Protein AF-0000000074541771 (afdb_homodimer)

Radius of gyration: 28.27 Å; Cα contacts (8 Å, |Δi|>4): 1608; chains: 2; bounding box: 54×84×66 Å

pLDDT: mean 96.73, std 6.79, range [44.44, 98.94]

Structure (mmCIF, N/CA/C/O backbone):
data_AF-0000000074541771-model_v1
#
loop_
_entity.id
_entity.type
_entity.pdbx_description
1 polymer 'glutaryl-CoA dehydrogenase (ETF)'
#
loop_
_atom_site.group_PDB
_atom_site.id
_atom_site.type_symbol
_atom_site.label_atom_id
_atom_site.label_alt_id
_atom_site.label_comp_id
_atom_site.label_asym_id
_atom_site.label_entity_id
_atom_site.label_seq_id
_atom_site.pdbx_PDB_ins_code
_atom_site.Cartn_x
_atom_site.Cartn_y
_atom_site.Cartn_z
_atom_site.occupancy
_atom_site.B_iso_or_equiv
_atom_site.auth_seq_id
_atom_site.auth_comp_id
_atom_site.auth_asym_id
_atom_site.auth_atom_id
_atom_site.pdbx_PDB_model_num
ATOM 1 N N . MET A 1 1 ? 16.953 4.746 -9.211 1 45.53 1 MET A N 1
ATOM 2 C CA . MET A 1 1 ? 16.609 4.047 -7.973 1 45.53 1 MET A CA 1
ATOM 3 C C . MET A 1 1 ? 17.859 3.535 -7.27 1 45.53 1 MET A C 1
ATOM 5 O O . MET A 1 1 ? 18.734 2.949 -7.902 1 45.53 1 MET A O 1
ATOM 9 N N . LYS A 1 2 ? 18.172 4.066 -6.184 1 54.22 2 LYS A N 1
ATOM 10 C CA . LYS A 1 2 ? 19.328 3.557 -5.457 1 54.22 2 LYS A CA 1
ATOM 11 C C . LYS A 1 2 ? 19.203 2.057 -5.211 1 54.22 2 LYS A C 1
ATOM 13 O O . LYS A 1 2 ? 18.188 1.589 -4.68 1 54.22 2 LYS A O 1
ATOM 18 N N . THR A 1 3 ? 19.953 1.158 -5.926 1 48.41 3 THR A N 1
ATOM 19 C CA . THR A 1 3 ? 19.859 -0.296 -5.973 1 48.41 3 THR A CA 1
ATOM 20 C C . THR A 1 3 ? 20.609 -0.927 -4.809 1 48.41 3 THR A C 1
ATOM 22 O O . THR A 1 3 ? 21.594 -0.363 -4.316 1 48.41 3 THR A O 1
ATOM 25 N N . SER A 1 4 ? 19.922 -1.883 -4.141 1 49.09 4 SER A N 1
ATOM 26 C CA . SER A 1 4 ? 20.5 -2.645 -3.039 1 49.09 4 SER A CA 1
ATOM 27 C C . SER A 1 4 ? 21.703 -3.463 -3.504 1 49.09 4 SER A C 1
ATOM 29 O O . SER A 1 4 ? 21.672 -4.055 -4.586 1 49.09 4 SER A O 1
ATOM 31 N N . THR A 1 5 ? 22.891 -3.096 -3.129 1 50.59 5 THR A N 1
ATOM 32 C CA . THR A 1 5 ? 23.906 -4.145 -3.213 1 50.59 5 THR A CA 1
ATOM 33 C C . THR A 1 5 ? 23.547 -5.312 -2.293 1 50.59 5 THR A C 1
ATOM 35 O O . THR A 1 5 ? 23.875 -5.289 -1.104 1 50.59 5 THR A O 1
ATOM 38 N N . TYR A 1 6 ? 22.516 -5.945 -2.654 1 53.47 6 TYR A N 1
ATOM 39 C CA . TYR A 1 6 ? 21.969 -6.988 -1.794 1 53.47 6 TYR A CA 1
ATOM 40 C C . TYR A 1 6 ? 23.062 -7.875 -1.236 1 53.47 6 TYR A C 1
ATOM 42 O O . TYR A 1 6 ? 23.75 -8.57 -1.988 1 53.47 6 TYR A O 1
ATOM 50 N N . THR A 1 7 ? 23.719 -7.445 -0.138 1 57.91 7 THR A N 1
ATOM 51 C CA . THR A 1 7 ? 24.484 -8.414 0.644 1 57.91 7 THR A CA 1
ATOM 52 C C . THR A 1 7 ? 23.641 -8.984 1.774 1 57.91 7 THR A C 1
ATOM 54 O O . THR A 1 7 ? 23.484 -8.352 2.82 1 57.91 7 THR A O 1
ATOM 57 N N . GLN A 1 8 ? 22.656 -9.844 1.528 1 60.59 8 GLN A N 1
ATOM 58 C CA . GLN A 1 8 ? 21.734 -10.305 2.57 1 60.59 8 GLN A CA 1
ATOM 59 C C . GLN A 1 8 ? 22.5 -11.031 3.682 1 60.59 8 GLN A C 1
ATOM 61 O O . GLN A 1 8 ? 23.375 -11.852 3.412 1 60.59 8 GLN A O 1
ATOM 66 N N . PRO A 1 9 ? 22.188 -10.602 4.82 1 68.69 9 PRO A N 1
ATOM 67 C CA . PRO A 1 9 ? 22.781 -11.383 5.91 1 68.69 9 PRO A CA 1
ATOM 68 C C . PRO A 1 9 ? 22.344 -12.844 5.898 1 68.69 9 PRO A C 1
ATOM 70 O O . PRO A 1 9 ? 21.141 -13.125 5.766 1 68.69 9 PRO A O 1
ATOM 73 N N . ASP A 1 10 ? 23.156 -13.664 5.703 1 89.62 10 ASP A N 1
ATOM 74 C CA . ASP A 1 10 ? 22.969 -15.109 5.848 1 89.62 10 ASP A CA 1
ATOM 75 C C . ASP A 1 10 ? 23.219 -15.547 7.289 1 89.62 10 ASP A C 1
ATOM 77 O O . ASP A 1 10 ? 24.203 -16.234 7.566 1 89.62 10 ASP A O 1
ATOM 81 N N . TYR A 1 11 ? 22.156 -15.234 8.094 1 91.06 11 TYR A N 1
ATOM 82 C CA . TYR A 1 11 ? 22.328 -15.289 9.539 1 91.06 11 TYR A CA 1
ATOM 83 C C . TYR A 1 11 ? 22.547 -16.719 10.008 1 91.06 11 TYR A C 1
ATOM 85 O O . TYR A 1 11 ? 23.297 -16.953 10.961 1 91.06 11 TYR A O 1
ATOM 93 N N . TYR A 1 12 ? 22.016 -17.656 9.375 1 95.62 12 TYR A N 1
ATOM 94 C CA . TYR A 1 12 ? 22.156 -19.047 9.758 1 95.62 12 TYR A CA 1
ATOM 95 C C . TYR A 1 12 ? 22.953 -19.828 8.719 1 95.62 12 TYR A C 1
ATOM 97 O O . TYR A 1 12 ? 22.734 -21.031 8.516 1 95.62 12 TYR A O 1
ATOM 105 N N . ASN A 1 13 ? 23.781 -19.141 7.941 1 95.19 13 ASN A N 1
ATOM 106 C CA . ASN A 1 13 ? 24.641 -19.75 6.922 1 95.19 13 ASN A CA 1
ATOM 107 C C . ASN A 1 13 ? 23.828 -20.625 5.977 1 95.19 13 ASN A C 1
ATOM 109 O O . ASN A 1 13 ? 24.156 -21.797 5.762 1 95.19 13 ASN A O 1
ATOM 113 N N . MET A 1 14 ? 22.766 -20.125 5.461 1 95.25 14 MET A N 1
ATOM 114 C CA . MET A 1 14 ? 21.875 -20.812 4.531 1 95.25 14 MET A CA 1
ATOM 115 C C . MET A 1 14 ? 22.656 -21.312 3.316 1 95.25 14 MET A C 1
ATOM 117 O O . MET A 1 14 ? 22.328 -22.375 2.76 1 95.25 14 MET A O 1
ATOM 121 N N . ASP A 1 15 ? 23.688 -20.656 2.932 1 95 15 ASP A N 1
ATOM 122 C CA . ASP A 1 15 ? 24.469 -21.031 1.762 1 95 15 ASP A CA 1
ATOM 123 C C . ASP A 1 15 ? 25.078 -22.422 1.933 1 95 15 ASP A C 1
ATOM 125 O O . ASP A 1 15 ? 25.281 -23.141 0.952 1 95 15 ASP A O 1
ATOM 129 N N . ASP A 1 16 ? 25.375 -22.766 3.193 1 96.31 16 ASP A N 1
ATOM 130 C CA . ASP A 1 16 ? 25.953 -24.078 3.469 1 96.31 16 ASP A CA 1
ATOM 131 C C . ASP A 1 16 ? 24.969 -25.203 3.098 1 96.31 16 ASP A C 1
ATOM 133 O O . ASP A 1 16 ? 25.391 -26.344 2.883 1 96.31 16 ASP A O 1
ATOM 137 N N . LEU A 1 17 ? 23.719 -24.875 2.977 1 97.12 17 LEU A N 1
ATOM 138 C CA . LEU A 1 17 ? 22.688 -25.875 2.713 1 97.12 17 LEU A CA 1
ATOM 139 C C . LEU A 1 17 ? 22.453 -26.016 1.215 1 97.12 17 LEU A C 1
ATOM 141 O O . LEU A 1 17 ? 21.75 -26.938 0.782 1 97.12 17 LEU A O 1
ATOM 145 N N . LEU A 1 18 ? 23.062 -25.188 0.366 1 97.5 18 LEU A N 1
ATOM 146 C CA . LEU A 1 18 ? 22.844 -25.172 -1.077 1 97.5 18 LEU A CA 1
ATOM 147 C C . LEU A 1 18 ? 24.016 -25.844 -1.801 1 97.5 18 LEU A C 1
ATOM 149 O O . LEU A 1 18 ? 25.156 -25.75 -1.367 1 97.5 18 LEU A O 1
ATOM 153 N N . THR A 1 19 ? 23.766 -26.516 -2.863 1 98 19 THR A N 1
ATOM 154 C CA . THR A 1 19 ? 24.812 -27.078 -3.715 1 98 19 THR A CA 1
ATOM 155 C C . THR A 1 19 ? 25.5 -25.984 -4.535 1 98 19 THR A C 1
ATOM 157 O O . THR A 1 19 ? 25.016 -24.859 -4.594 1 98 19 THR A O 1
ATOM 160 N N . GLU A 1 20 ? 26.609 -26.328 -5.121 1 97.81 20 GLU A N 1
ATOM 161 C CA . GLU A 1 20 ? 27.297 -25.391 -6 1 97.81 20 GLU A CA 1
ATOM 162 C C . GLU A 1 20 ? 26.406 -25 -7.188 1 97.81 20 GLU A C 1
ATOM 164 O O . GLU A 1 20 ? 26.453 -23.859 -7.637 1 97.81 20 GLU A O 1
ATOM 169 N N . GLU A 1 21 ? 25.672 -25.906 -7.648 1 97.62 21 GLU A N 1
ATOM 170 C CA . GLU A 1 21 ? 24.75 -25.625 -8.742 1 97.62 21 GLU A CA 1
ATOM 171 C C . GLU A 1 21 ? 23.688 -24.609 -8.312 1 97.62 21 GLU A C 1
ATOM 173 O O . GLU A 1 21 ? 23.375 -23.688 -9.062 1 97.62 21 GLU A O 1
ATOM 178 N N . HIS A 1 22 ? 23.109 -24.828 -7.113 1 98 22 HIS A N 1
ATOM 179 C CA . HIS A 1 22 ? 22.141 -23.875 -6.57 1 98 22 HIS A CA 1
ATOM 180 C C . HIS A 1 22 ? 22.719 -22.469 -6.539 1 98 22 HIS A C 1
ATOM 182 O O . HIS A 1 22 ? 22.062 -21.5 -6.953 1 98 22 HIS A O 1
ATOM 188 N N . LYS A 1 23 ? 23.906 -22.344 -6.078 1 97.38 23 LYS A N 1
ATOM 189 C CA . LYS A 1 23 ? 24.562 -21.047 -5.926 1 97.38 23 LYS A CA 1
ATOM 190 C C . LYS A 1 23 ? 24.828 -20.391 -7.285 1 97.38 23 LYS A C 1
ATOM 192 O O . LYS A 1 23 ? 24.672 -19.188 -7.438 1 97.38 23 LYS A O 1
ATOM 197 N N . LEU A 1 24 ? 25.25 -21.188 -8.234 1 97.56 24 LEU A N 1
ATOM 198 C CA . LEU A 1 24 ? 25.5 -20.672 -9.578 1 97.56 24 LEU A CA 1
ATOM 199 C C . LEU A 1 24 ? 24.203 -20.156 -10.211 1 97.56 24 LEU A C 1
ATOM 201 O O . LEU A 1 24 ? 24.203 -19.125 -10.875 1 97.56 24 LEU A O 1
ATOM 205 N N . ILE A 1 25 ? 23.156 -20.891 -10.008 1 97.88 25 ILE A N 1
ATOM 206 C CA . ILE A 1 25 ? 21.844 -20.5 -10.523 1 97.88 25 ILE A CA 1
ATOM 207 C C . ILE A 1 25 ? 21.438 -19.172 -9.891 1 97.88 25 ILE A C 1
ATOM 209 O O . ILE A 1 25 ? 21 -18.25 -10.594 1 97.88 25 ILE A O 1
ATOM 213 N N . ARG A 1 26 ? 21.516 -19.047 -8.602 1 97.75 26 ARG A N 1
ATOM 214 C CA . ARG A 1 26 ? 21.188 -17.812 -7.898 1 97.75 26 ARG A CA 1
ATOM 215 C C . ARG A 1 26 ? 21.953 -16.625 -8.477 1 97.75 26 ARG A C 1
ATOM 217 O O . ARG A 1 26 ? 21.375 -15.586 -8.766 1 97.75 26 ARG A O 1
ATOM 224 N N . GLN A 1 2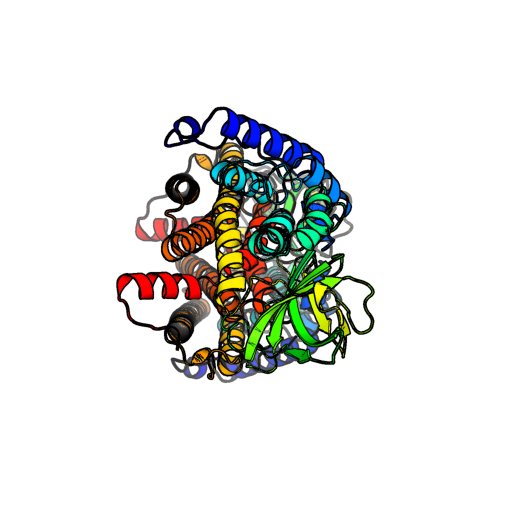7 ? 23.25 -16.812 -8.695 1 97.25 27 GLN A N 1
ATOM 225 C CA . GLN A 1 27 ? 24.109 -15.742 -9.203 1 97.25 27 GLN A CA 1
ATOM 226 C C . GLN A 1 27 ? 23.703 -15.328 -10.617 1 97.25 27 GLN A C 1
ATOM 228 O O . GLN A 1 27 ? 23.672 -14.141 -10.938 1 97.25 27 GLN A O 1
ATOM 233 N N . SER A 1 28 ? 23.422 -16.281 -11.398 1 97.75 28 SER A N 1
ATOM 234 C CA . SER A 1 28 ? 23.047 -16.031 -12.781 1 97.75 28 SER A CA 1
ATOM 235 C C . SER A 1 28 ? 21.734 -15.258 -12.875 1 97.75 28 SER A C 1
ATOM 237 O O . SER A 1 28 ? 21.641 -14.281 -13.617 1 97.75 28 SER A O 1
ATOM 239 N N . VAL A 1 29 ? 20.75 -15.719 -12.141 1 98.5 29 VAL A N 1
ATOM 240 C CA . VAL A 1 29 ? 19.438 -15.062 -12.172 1 98.5 29 VAL A CA 1
ATOM 241 C C . VAL A 1 29 ? 19.547 -13.664 -11.57 1 98.5 29 VAL A C 1
ATOM 243 O O . VAL A 1 29 ? 18.984 -12.711 -12.102 1 98.5 29 VAL A O 1
ATOM 246 N N . GLN A 1 30 ? 20.266 -13.586 -10.523 1 97.38 30 GLN A N 1
ATOM 247 C CA . GLN A 1 30 ? 20.469 -12.289 -9.875 1 97.38 30 GLN A CA 1
ATOM 248 C C . GLN A 1 30 ? 21.109 -11.297 -10.836 1 97.38 30 GLN A C 1
ATOM 250 O O . GLN A 1 30 ? 20.688 -10.141 -10.922 1 97.38 30 GLN A O 1
ATOM 255 N N . ALA A 1 31 ? 22.125 -11.734 -11.5 1 97.88 31 ALA A N 1
ATOM 256 C CA . ALA A 1 31 ? 22.844 -10.875 -12.438 1 97.88 31 ALA A CA 1
ATOM 257 C C . ALA A 1 31 ? 21.922 -10.398 -13.555 1 97.88 31 ALA A C 1
ATOM 259 O O . ALA A 1 31 ? 21.938 -9.227 -13.93 1 97.88 31 ALA A O 1
ATOM 260 N N . PHE A 1 32 ? 21.188 -11.273 -14.102 1 98.5 32 PHE A N 1
ATOM 261 C CA . PHE A 1 32 ? 20.25 -10.945 -15.172 1 98.5 32 PHE A CA 1
ATOM 262 C C . PHE A 1 32 ? 19.203 -9.953 -14.688 1 98.5 32 PHE A C 1
ATOM 264 O O . PHE A 1 32 ? 18.922 -8.953 -15.359 1 98.5 32 PHE A O 1
ATOM 271 N N . MET A 1 33 ? 18.594 -10.188 -13.508 1 98.56 33 MET A N 1
ATOM 272 C CA . MET A 1 33 ? 17.547 -9.328 -12.969 1 98.56 33 MET A CA 1
ATOM 273 C C . MET A 1 33 ? 18.078 -7.93 -12.688 1 98.56 33 MET A C 1
ATOM 275 O O . MET A 1 33 ? 17.406 -6.938 -12.945 1 98.56 33 MET A O 1
ATOM 279 N N . ASN A 1 34 ? 19.281 -7.84 -12.125 1 97.5 34 ASN A N 1
ATOM 280 C CA . ASN A 1 34 ? 19.891 -6.555 -11.797 1 97.5 34 ASN A CA 1
ATOM 281 C C . ASN A 1 34 ? 20.188 -5.738 -13.047 1 97.5 34 ASN A C 1
ATOM 283 O O . ASN A 1 34 ? 20.094 -4.508 -13.031 1 97.5 34 ASN A O 1
ATOM 287 N N . LYS A 1 35 ? 20.516 -6.426 -14.086 1 97.81 35 LYS A N 1
ATOM 288 C CA . LYS A 1 35 ? 20.953 -5.746 -15.305 1 97.81 35 LYS A CA 1
ATOM 289 C C . LYS A 1 35 ? 19.75 -5.383 -16.188 1 97.81 35 LYS A C 1
ATOM 291 O O . LYS A 1 35 ? 19.656 -4.258 -16.688 1 97.81 35 LYS A O 1
ATOM 296 N N . GLU A 1 36 ? 18.812 -6.316 -16.312 1 98.19 36 GLU A N 1
ATOM 297 C CA . GLU A 1 36 ? 17.812 -6.184 -17.375 1 98.19 36 GLU A CA 1
ATOM 298 C C . GLU A 1 36 ? 16.469 -5.711 -16.812 1 98.19 36 GLU A C 1
ATOM 300 O O . GLU A 1 36 ? 15.672 -5.098 -17.516 1 98.19 36 GLU A O 1
ATOM 305 N N . VAL A 1 37 ? 16.219 -5.957 -15.555 1 98.69 37 VAL A N 1
ATOM 306 C CA . VAL A 1 37 ? 14.867 -5.742 -15.047 1 98.69 37 VAL A CA 1
ATOM 307 C C . VAL A 1 37 ? 14.875 -4.594 -14.039 1 98.69 37 VAL A C 1
ATOM 309 O O . VAL A 1 37 ? 14.086 -3.652 -14.156 1 98.69 37 VAL A O 1
ATOM 312 N N . LYS A 1 38 ? 15.75 -4.594 -13.086 1 97.88 38 LYS A N 1
ATOM 313 C CA . LYS A 1 38 ? 15.781 -3.67 -11.961 1 97.88 38 LYS A CA 1
ATOM 314 C C . LYS A 1 38 ? 15.805 -2.219 -12.438 1 97.88 38 LYS A C 1
ATOM 316 O O . LYS A 1 38 ? 15.086 -1.374 -11.898 1 97.88 38 LYS A O 1
ATOM 321 N N . PRO A 1 39 ? 16.547 -1.836 -13.508 1 97.88 39 PRO A N 1
ATOM 322 C CA . PRO A 1 39 ? 16.641 -0.429 -13.898 1 97.88 39 PRO A CA 1
ATOM 323 C C . PRO A 1 39 ? 15.336 0.102 -14.492 1 97.88 39 PRO A C 1
ATOM 325 O O . PRO A 1 39 ? 15.133 1.317 -14.555 1 97.88 39 PRO A O 1
ATOM 328 N N . ILE A 1 40 ? 14.422 -0.767 -14.898 1 98.25 40 ILE A N 1
ATOM 329 C CA . ILE A 1 40 ? 13.297 -0.262 -15.672 1 98.25 40 ILE A CA 1
ATOM 330 C C . ILE A 1 40 ? 11.992 -0.534 -14.93 1 98.25 40 ILE A C 1
ATOM 332 O O . ILE A 1 40 ? 10.953 0.07 -15.234 1 98.25 40 ILE A O 1
ATOM 336 N N . ILE A 1 41 ? 11.938 -1.412 -13.977 1 98.62 41 ILE A N 1
ATOM 337 C CA . ILE A 1 41 ? 10.703 -2.018 -13.484 1 98.62 41 ILE A CA 1
ATOM 338 C C . ILE A 1 41 ? 9.883 -0.974 -12.734 1 98.62 41 ILE A C 1
ATOM 340 O O . ILE A 1 41 ? 8.648 -1.006 -12.766 1 98.62 41 ILE A O 1
ATOM 344 N N . GLU A 1 42 ? 10.484 -0.029 -12.023 1 98.38 42 GLU A N 1
ATOM 345 C CA . GLU A 1 42 ? 9.758 1.019 -11.312 1 98.38 42 GLU A CA 1
ATOM 346 C C . GLU A 1 42 ? 8.938 1.876 -12.273 1 98.38 42 GLU A C 1
ATOM 348 O O . GLU A 1 42 ? 7.773 2.176 -12.016 1 98.38 42 GLU A O 1
ATOM 353 N N . ASN A 1 43 ? 9.594 2.279 -13.359 1 97.94 43 ASN A N 1
ATOM 354 C CA . ASN A 1 43 ? 8.898 3.078 -14.367 1 97.94 43 ASN A CA 1
ATOM 355 C C . ASN A 1 43 ? 7.723 2.318 -14.969 1 97.94 43 ASN A C 1
ATOM 357 O O . ASN A 1 43 ? 6.645 2.885 -15.156 1 97.94 43 ASN A O 1
ATOM 361 N N . TYR A 1 44 ? 7.918 1.014 -15.273 1 98.56 44 TYR A N 1
ATOM 362 C CA . TYR A 1 44 ? 6.844 0.185 -15.812 1 98.56 44 TYR A CA 1
ATOM 363 C C . TYR A 1 44 ? 5.691 0.074 -14.82 1 98.56 44 TYR A C 1
ATOM 365 O O . TYR A 1 44 ? 4.523 0.132 -15.203 1 98.56 44 TYR A O 1
ATOM 373 N N . ALA A 1 45 ? 6.023 -0.081 -13.57 1 98.25 45 ALA A N 1
ATOM 374 C CA . ALA A 1 45 ? 4.996 -0.168 -12.531 1 98.25 45 ALA A CA 1
ATOM 375 C C . ALA A 1 45 ? 4.23 1.146 -12.414 1 98.25 45 ALA A C 1
ATOM 377 O O . ALA A 1 45 ? 3 1.148 -12.328 1 98.25 45 ALA A O 1
ATOM 378 N N . GLN A 1 46 ? 4.941 2.287 -12.398 1 97.56 46 GLN A N 1
ATOM 379 C CA . GLN A 1 46 ? 4.305 3.596 -12.289 1 97.56 46 GLN A CA 1
ATOM 380 C C . GLN A 1 46 ? 3.324 3.83 -13.438 1 97.56 46 GLN A C 1
ATOM 382 O O . GLN A 1 46 ? 2.279 4.453 -13.242 1 97.56 46 GLN A O 1
ATOM 387 N N . ARG A 1 47 ? 3.613 3.227 -14.609 1 96.5 47 ARG A N 1
ATOM 388 C CA . ARG A 1 47 ? 2.814 3.461 -15.812 1 96.5 47 ARG A CA 1
ATOM 389 C C . ARG A 1 47 ? 1.822 2.326 -16.047 1 96.5 47 ARG A C 1
ATOM 391 O O . ARG A 1 47 ? 1.028 2.369 -16.984 1 96.5 47 ARG A O 1
ATOM 398 N N . SER A 1 48 ? 1.854 1.278 -15.273 1 97.06 48 SER A N 1
ATOM 399 C CA . SER A 1 48 ? 0.987 0.112 -15.398 1 97.06 48 SER A CA 1
ATOM 400 C C . SER A 1 48 ? 1.126 -0.532 -16.781 1 97.06 48 SER A C 1
ATOM 402 O O . SER A 1 48 ? 0.129 -0.75 -17.469 1 97.06 48 SER A O 1
ATOM 404 N N . ILE A 1 49 ? 2.404 -0.805 -17.094 1 97.62 49 ILE A N 1
ATOM 405 C CA . ILE A 1 49 ? 2.707 -1.396 -18.391 1 97.62 49 ILE A CA 1
ATOM 406 C C . ILE A 1 49 ? 3.48 -2.699 -18.203 1 97.62 49 ILE A C 1
ATOM 408 O O . ILE A 1 49 ? 4.375 -2.775 -17.359 1 97.62 49 ILE A O 1
ATOM 412 N N . PHE A 1 50 ? 3.145 -3.717 -18.984 1 98.44 50 PHE A N 1
ATOM 413 C CA . PHE A 1 50 ? 3.844 -4.996 -18.984 1 98.44 50 PHE A CA 1
ATOM 414 C C . PHE A 1 50 ? 5.051 -4.949 -19.906 1 98.44 50 PHE A C 1
ATOM 416 O O . PHE A 1 50 ? 4.926 -4.613 -21.094 1 98.44 50 PHE A O 1
ATOM 423 N N . PRO A 1 51 ? 6.207 -5.223 -19.359 1 98.38 51 PRO A N 1
ATOM 424 C CA . PRO A 1 51 ? 7.387 -5.246 -20.219 1 98.38 51 PRO A CA 1
ATOM 425 C C . PRO A 1 51 ? 7.492 -6.531 -21.047 1 98.38 51 PRO A C 1
ATOM 427 O O . PRO A 1 51 ? 8.375 -7.355 -20.797 1 98.38 51 PRO A O 1
ATOM 430 N N . ASP A 1 52 ? 6.777 -6.652 -22.062 1 97.12 52 ASP A N 1
ATOM 431 C CA . ASP A 1 52 ? 6.605 -7.871 -22.844 1 97.12 52 ASP A CA 1
ATOM 432 C C . ASP A 1 52 ? 7.918 -8.297 -23.5 1 97.12 52 ASP A C 1
ATOM 434 O O . ASP A 1 52 ? 8.109 -9.477 -23.812 1 97.12 52 ASP A O 1
ATOM 438 N N . HIS A 1 53 ? 8.828 -7.324 -23.688 1 98.25 53 HIS A N 1
ATOM 439 C CA . HIS A 1 53 ? 10.109 -7.637 -24.312 1 98.25 53 HIS A CA 1
ATOM 440 C C . HIS A 1 53 ? 10.945 -8.555 -23.422 1 98.25 53 HIS A C 1
ATOM 442 O O . HIS A 1 53 ? 11.93 -9.141 -23.875 1 98.25 53 HIS A O 1
ATOM 448 N N . LEU A 1 54 ? 10.594 -8.742 -22.156 1 98.62 54 LEU A N 1
ATOM 449 C CA . LEU A 1 54 ? 11.359 -9.555 -21.219 1 98.62 54 LEU A CA 1
ATOM 450 C C . LEU A 1 54 ? 10.938 -11.023 -21.297 1 98.62 54 LEU A C 1
ATOM 452 O O . LEU A 1 54 ? 11.625 -11.898 -20.781 1 98.62 54 LEU A O 1
ATOM 456 N N . VAL A 1 55 ? 9.891 -11.398 -22 1 98.75 55 VAL A N 1
ATOM 457 C CA . VAL A 1 55 ? 9.344 -12.75 -22.016 1 98.75 55 VAL A CA 1
ATOM 458 C C . VAL A 1 55 ? 10.367 -13.711 -22.625 1 98.75 55 VAL A C 1
ATOM 460 O O . VAL A 1 55 ? 10.727 -14.711 -22 1 98.75 55 VAL A O 1
ATOM 463 N N . LYS A 1 56 ? 10.906 -13.406 -23.719 1 98.56 56 LYS A N 1
ATOM 464 C CA . LYS A 1 56 ? 11.836 -14.312 -24.406 1 98.56 56 LYS A CA 1
ATOM 465 C C . LYS A 1 56 ? 13.156 -14.406 -23.656 1 98.56 56 LYS A C 1
ATOM 467 O O . LYS A 1 56 ? 13.695 -15.5 -23.469 1 98.56 56 LYS A O 1
ATOM 472 N N . PRO A 1 57 ? 13.703 -13.227 -23.172 1 98.69 57 PRO A N 1
ATOM 473 C CA . PRO A 1 57 ? 14.93 -13.32 -22.375 1 98.69 57 PRO A CA 1
ATOM 474 C C . PRO A 1 57 ? 14.758 -14.18 -21.125 1 98.69 57 PRO A C 1
ATOM 476 O O . PRO A 1 57 ? 15.688 -14.891 -20.734 1 98.69 57 PRO A O 1
ATOM 479 N N . PHE A 1 58 ? 13.617 -14.156 -20.438 1 98.81 58 PHE A N 1
ATOM 480 C CA . PHE A 1 58 ? 13.352 -15.031 -19.312 1 98.81 58 PHE A CA 1
ATOM 481 C C . PHE A 1 58 ? 13.445 -16.5 -19.734 1 98.81 58 PHE A C 1
ATOM 483 O O . PHE A 1 58 ? 14.031 -17.312 -19.016 1 98.81 58 PHE A O 1
ATOM 490 N N . GLY A 1 59 ? 12.859 -16.797 -20.891 1 98.56 59 GLY A N 1
ATOM 491 C CA . GLY A 1 59 ? 12.93 -18.141 -21.422 1 98.56 59 GLY A CA 1
ATOM 492 C C . GLY A 1 59 ? 14.344 -18.578 -21.766 1 98.56 59 GLY A C 1
ATOM 493 O O . GLY A 1 59 ? 14.734 -19.719 -21.484 1 98.56 59 GLY A O 1
ATOM 494 N N . ALA A 1 60 ? 15.109 -17.641 -22.344 1 97.81 60 ALA A N 1
ATOM 495 C CA . ALA A 1 60 ? 16.484 -17.938 -22.734 1 97.81 60 ALA A CA 1
ATOM 496 C C . ALA A 1 60 ? 17.344 -18.281 -21.531 1 97.81 60 ALA A C 1
ATOM 498 O O . ALA A 1 60 ? 18.25 -19.109 -21.609 1 97.81 60 ALA A O 1
ATOM 499 N N . LEU A 1 61 ? 16.953 -17.734 -20.406 1 97.94 61 LEU A N 1
ATOM 500 C CA . LEU A 1 61 ? 17.703 -17.984 -19.188 1 97.94 61 LEU A CA 1
ATOM 501 C C . LEU A 1 61 ? 17.188 -19.234 -18.469 1 97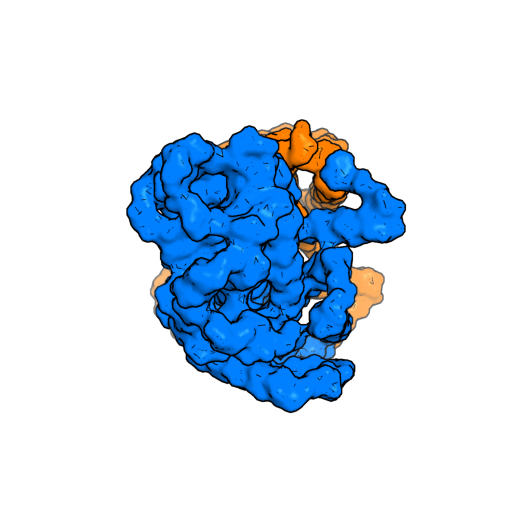.94 61 LEU A C 1
ATOM 503 O O . LEU A 1 61 ? 17.75 -19.656 -17.453 1 97.94 61 LEU A O 1
ATOM 507 N N . GLY A 1 62 ? 16.078 -19.812 -18.938 1 97.94 62 GLY A N 1
ATOM 508 C CA . GLY A 1 62 ? 15.539 -21.031 -18.359 1 97.94 62 GLY A CA 1
ATOM 509 C C . GLY A 1 62 ? 14.664 -20.797 -17.141 1 97.94 62 GLY A C 1
ATOM 510 O O . GLY A 1 62 ? 14.586 -21.641 -16.25 1 97.94 62 GLY A O 1
ATOM 511 N N . LEU A 1 63 ? 13.953 -19.672 -17.109 1 98.56 63 LEU A N 1
ATOM 512 C CA . LEU A 1 63 ? 13.234 -19.281 -15.906 1 98.56 63 LEU A CA 1
ATOM 513 C C . LEU A 1 63 ? 11.805 -19.812 -15.93 1 98.56 63 LEU A C 1
ATOM 515 O O . LEU A 1 63 ? 11.078 -19.703 -14.938 1 98.56 63 LEU A O 1
ATOM 519 N N . TYR A 1 64 ? 11.43 -20.391 -17.078 1 98.19 64 TYR A N 1
ATOM 520 C CA . TYR A 1 64 ? 10.094 -20.969 -17.172 1 98.19 64 TYR A CA 1
ATOM 521 C C . TYR A 1 64 ? 10.133 -22.469 -16.906 1 98.19 64 TYR A C 1
ATOM 523 O O . TYR A 1 64 ? 10.773 -23.219 -17.656 1 98.19 64 TYR A O 1
ATOM 531 N N . GLY A 1 65 ? 9.523 -22.969 -15.906 1 95.19 65 GLY A N 1
ATOM 532 C CA . GLY A 1 65 ? 9.43 -24.391 -15.641 1 95.19 65 GLY A CA 1
ATOM 533 C C . GLY A 1 65 ? 10.781 -25.078 -15.562 1 95.19 65 GLY A C 1
ATOM 534 O O . GLY A 1 65 ? 11.031 -26.047 -16.281 1 95.19 65 GLY A O 1
ATOM 535 N N . PRO A 1 66 ? 11.578 -24.625 -14.695 1 96.69 66 PRO A N 1
ATOM 536 C CA . PRO A 1 66 ? 12.953 -25.141 -14.664 1 96.69 66 PRO A CA 1
ATOM 537 C C . PRO A 1 66 ? 13.008 -26.625 -14.312 1 96.69 66 PRO A C 1
ATOM 539 O O . PRO A 1 66 ? 14 -27.297 -14.594 1 96.69 66 PRO A O 1
ATOM 542 N N . THR A 1 67 ? 11.992 -27.203 -13.766 1 96.75 67 THR A N 1
ATOM 543 C CA . THR A 1 67 ? 11.977 -28.609 -13.383 1 96.75 67 THR A CA 1
ATOM 544 C C . THR A 1 67 ? 11.492 -29.484 -14.539 1 96.75 67 THR A C 1
ATOM 546 O O . THR A 1 67 ? 11.586 -30.719 -14.484 1 96.75 67 THR A O 1
ATOM 549 N N . THR A 1 68 ? 10.93 -28.906 -15.594 1 97.62 68 THR A N 1
ATOM 550 C CA . THR A 1 68 ? 10.508 -29.641 -16.781 1 97.62 68 THR A CA 1
ATOM 551 C C . THR A 1 68 ? 11.688 -30.359 -17.422 1 97.62 68 THR A C 1
ATOM 553 O O . THR A 1 68 ? 12.781 -29.797 -17.531 1 97.62 68 THR A O 1
ATOM 556 N N . PRO A 1 69 ? 11.531 -31.609 -17.891 1 97.69 69 PRO A N 1
ATOM 557 C CA . PRO A 1 69 ? 12.625 -32.375 -18.5 1 97.69 69 PRO A CA 1
ATOM 558 C C . PRO A 1 69 ? 13.234 -31.688 -19.703 1 97.69 69 PRO A C 1
ATOM 560 O O . PRO A 1 69 ? 12.523 -31.016 -20.469 1 97.69 69 PRO A O 1
ATOM 563 N N . VAL A 1 70 ? 14.422 -31.984 -19.922 1 97.56 70 VAL A N 1
ATOM 564 C CA . VAL A 1 70 ? 15.195 -31.391 -21 1 97.56 70 VAL A CA 1
ATOM 565 C C . VAL A 1 70 ? 14.586 -31.766 -22.344 1 97.56 70 VAL A C 1
ATOM 567 O O . VAL A 1 70 ? 14.586 -30.969 -23.281 1 97.56 70 VAL A O 1
ATOM 570 N N . GLU A 1 71 ? 14.086 -32.938 -22.453 1 97.25 71 GLU A N 1
ATOM 571 C CA . GLU A 1 71 ? 13.508 -33.438 -23.703 1 97.25 71 GLU A CA 1
ATOM 572 C C . GLU A 1 71 ? 12.312 -32.594 -24.141 1 97.25 71 GLU A C 1
ATOM 574 O O . GLU A 1 71 ? 11.945 -32.562 -25.312 1 97.25 71 GLU A O 1
ATOM 579 N N . TYR A 1 72 ? 11.781 -31.828 -23.219 1 97.62 72 TYR A N 1
ATOM 580 C CA . TYR A 1 72 ? 10.625 -30.984 -23.516 1 97.62 72 TYR A CA 1
ATOM 581 C C . TYR A 1 72 ? 10.992 -29.516 -23.406 1 97.62 72 TYR A C 1
ATOM 583 O O . TYR A 1 72 ? 10.109 -28.656 -23.281 1 97.62 72 TYR A O 1
ATOM 591 N N . GLY A 1 73 ? 12.32 -29.25 -23.375 1 95.44 73 GLY A N 1
ATOM 592 C CA . GLY A 1 73 ? 12.781 -27.875 -23.438 1 95.44 73 GLY A CA 1
ATOM 593 C C . GLY A 1 73 ? 13.047 -27.266 -22.062 1 95.44 73 GLY A C 1
ATOM 594 O O . GLY A 1 73 ? 13.43 -26.094 -21.953 1 95.44 73 GLY A O 1
ATOM 595 N N . GLY A 1 74 ? 12.836 -28.047 -21 1 95.69 74 GLY A N 1
ATOM 596 C CA . GLY A 1 74 ? 13.102 -27.547 -19.656 1 95.69 74 GLY A CA 1
ATOM 597 C C . GLY A 1 74 ? 14.547 -27.734 -19.219 1 95.69 74 GLY A C 1
ATOM 598 O O . GLY A 1 74 ? 15.398 -28.094 -20.031 1 95.69 74 GLY A O 1
ATOM 599 N N . GLY A 1 75 ? 14.828 -27.359 -18.016 1 95.12 75 GLY A N 1
ATOM 600 C CA . GLY A 1 75 ? 16.188 -27.422 -17.5 1 95.12 75 GLY A CA 1
ATOM 601 C C . GLY A 1 75 ? 16.484 -28.719 -16.781 1 95.12 75 GLY A C 1
ATOM 602 O O . GLY A 1 75 ? 17.641 -29.062 -16.562 1 95.12 75 GLY A O 1
ATOM 603 N N . GLY A 1 76 ? 15.461 -29.422 -16.391 1 97 76 GLY A N 1
ATOM 604 C CA . GLY A 1 76 ? 15.656 -30.641 -15.625 1 97 76 GLY A CA 1
ATOM 605 C C . GLY A 1 76 ? 16.266 -30.391 -14.25 1 97 76 GLY A C 1
ATOM 606 O O . GLY A 1 76 ? 17.016 -31.219 -13.742 1 97 76 GLY A O 1
ATOM 607 N N . LEU A 1 77 ? 16.062 -29.266 -13.68 1 98.06 77 LEU A N 1
ATOM 608 C CA . LEU A 1 77 ? 16.641 -28.859 -12.406 1 98.06 77 LEU A CA 1
ATOM 609 C C . LEU A 1 77 ? 15.75 -29.328 -11.242 1 98.06 77 LEU A C 1
ATOM 611 O O . LEU A 1 77 ? 14.617 -29.766 -11.453 1 98.06 77 LEU A O 1
ATOM 615 N N . ASP A 1 78 ? 16.25 -29.281 -10.062 1 98.12 78 ASP A N 1
ATOM 616 C CA . ASP A 1 78 ? 15.484 -29.703 -8.898 1 98.12 78 ASP A CA 1
ATOM 617 C C . ASP A 1 78 ? 14.609 -28.562 -8.383 1 98.12 78 ASP A C 1
ATOM 619 O O . ASP A 1 78 ? 14.625 -27.453 -8.938 1 98.12 78 ASP A O 1
ATOM 623 N N . TYR A 1 79 ? 13.859 -28.828 -7.367 1 98.38 79 TYR A N 1
ATOM 624 C CA . TYR A 1 79 ? 12.867 -27.859 -6.91 1 98.38 79 TYR A CA 1
ATOM 625 C C . TYR A 1 79 ? 13.508 -26.75 -6.109 1 98.38 79 TYR A C 1
ATOM 627 O O . TYR A 1 79 ? 12.977 -25.641 -6.039 1 98.38 79 TYR A O 1
ATOM 635 N N . ILE A 1 80 ? 14.586 -26.938 -5.48 1 98.75 80 ILE A N 1
ATOM 636 C CA . ILE A 1 80 ? 15.289 -25.859 -4.789 1 98.75 80 ILE A CA 1
ATOM 637 C C . ILE A 1 80 ? 15.805 -24.844 -5.809 1 98.75 80 ILE A C 1
ATOM 639 O O . ILE A 1 80 ? 15.719 -23.641 -5.582 1 98.75 80 ILE A O 1
ATOM 643 N N . SER A 1 81 ? 16.312 -25.359 -6.977 1 98.56 81 SER A N 1
ATOM 644 C CA . SER A 1 81 ? 16.688 -24.453 -8.062 1 98.56 81 SER A CA 1
ATOM 645 C C . SER A 1 81 ? 15.516 -23.578 -8.492 1 98.56 81 SER A C 1
ATOM 647 O O . SER A 1 81 ? 15.672 -22.359 -8.648 1 98.56 81 SER A O 1
ATOM 649 N N . TYR A 1 82 ? 14.391 -24.203 -8.688 1 98.56 82 TYR A N 1
ATOM 650 C CA . TYR A 1 82 ? 13.18 -23.469 -9.039 1 98.56 82 TYR A CA 1
ATOM 651 C C . TYR A 1 82 ? 12.875 -22.391 -7.988 1 98.56 82 TYR A C 1
ATOM 653 O O . TYR A 1 82 ? 12.594 -21.25 -8.328 1 98.56 82 TYR A O 1
ATOM 661 N N . GLY A 1 83 ? 12.945 -22.766 -6.727 1 98.62 83 GLY A N 1
ATOM 662 C CA . GLY A 1 83 ? 12.695 -21.828 -5.641 1 98.62 83 GLY A CA 1
ATOM 663 C C . GLY A 1 83 ? 13.633 -20.641 -5.648 1 98.62 83 GLY A C 1
ATOM 664 O O . GLY A 1 83 ? 13.203 -19.5 -5.5 1 98.62 83 GLY A O 1
ATOM 665 N N . ILE A 1 84 ? 14.875 -20.906 -5.844 1 98.44 84 ILE A N 1
ATOM 666 C CA . ILE A 1 84 ? 15.898 -19.875 -5.867 1 98.44 84 ILE A CA 1
ATOM 667 C C . ILE A 1 84 ? 15.625 -18.906 -7.02 1 98.44 84 ILE A C 1
ATOM 669 O O . ILE A 1 84 ? 15.773 -17.688 -6.867 1 98.44 84 ILE A O 1
ATOM 673 N N . MET A 1 85 ? 15.227 -19.438 -8.133 1 98.75 85 MET A N 1
ATOM 674 C CA . MET A 1 85 ? 14.906 -18.578 -9.273 1 98.75 85 MET A CA 1
ATOM 675 C C . MET A 1 85 ? 13.742 -17.656 -8.953 1 98.75 85 MET A C 1
ATOM 677 O O . MET A 1 85 ? 13.812 -16.453 -9.211 1 98.75 85 MET A O 1
ATOM 681 N N . MET A 1 86 ? 12.68 -18.203 -8.344 1 98.75 86 MET A N 1
ATOM 682 C CA . MET A 1 86 ? 11.523 -17.391 -7.977 1 98.75 86 MET A CA 1
ATOM 683 C C . MET A 1 86 ? 11.914 -16.328 -6.949 1 98.75 86 MET A C 1
ATOM 685 O O . MET A 1 86 ? 11.422 -15.195 -7.008 1 98.75 86 MET A O 1
ATOM 689 N N . GLN A 1 87 ? 12.766 -16.703 -6.016 1 98.56 87 GLN A N 1
ATOM 690 C CA . GLN A 1 87 ? 13.266 -15.766 -5.012 1 98.56 87 GLN A CA 1
ATOM 691 C C . GLN A 1 87 ? 13.969 -14.578 -5.664 1 98.56 87 GLN A C 1
ATOM 693 O O . GLN A 1 87 ? 13.664 -13.43 -5.352 1 98.56 87 GLN A O 1
ATOM 698 N N . GLU A 1 88 ? 14.852 -14.859 -6.609 1 98.31 88 GLU A N 1
ATOM 699 C CA . GLU A 1 88 ? 15.656 -13.805 -7.219 1 98.31 88 GLU A CA 1
ATOM 700 C C . GLU A 1 88 ? 14.805 -12.922 -8.133 1 98.31 88 GLU A C 1
ATOM 702 O O . GLU A 1 88 ? 15.055 -11.719 -8.25 1 98.31 88 GLU A O 1
ATOM 707 N N . ILE A 1 89 ? 13.836 -13.508 -8.789 1 98.81 89 ILE A N 1
ATOM 708 C CA . ILE A 1 89 ? 12.953 -12.719 -9.641 1 98.81 89 ILE A CA 1
ATOM 709 C C . ILE A 1 89 ? 12.125 -11.766 -8.781 1 98.81 89 ILE A C 1
ATOM 711 O O . ILE A 1 89 ? 12.055 -10.562 -9.062 1 98.81 89 ILE A O 1
ATOM 715 N N . GLU A 1 90 ? 11.562 -12.266 -7.668 1 98.75 90 GLU A N 1
ATOM 716 C CA . GLU A 1 90 ? 10.656 -11.453 -6.871 1 98.75 90 GLU A CA 1
ATOM 717 C C . GLU A 1 90 ? 11.422 -10.5 -5.957 1 98.75 90 GLU A C 1
ATOM 719 O O . GLU A 1 90 ? 10.844 -9.562 -5.406 1 98.75 90 GLU A O 1
ATOM 724 N N . ARG A 1 91 ? 12.672 -10.773 -5.793 1 98.19 91 ARG A N 1
ATOM 725 C CA . ARG A 1 91 ? 13.508 -9.758 -5.168 1 98.19 91 ARG A CA 1
ATOM 726 C C . ARG A 1 91 ? 13.445 -8.445 -5.934 1 98.19 91 ARG A C 1
ATOM 728 O O . ARG A 1 91 ? 13.594 -7.371 -5.344 1 98.19 91 ARG A O 1
ATOM 735 N N . VAL A 1 92 ? 13.164 -8.555 -7.184 1 98.56 92 VAL A N 1
ATOM 736 C CA . VAL A 1 92 ? 13.094 -7.363 -8.023 1 98.56 92 VAL A CA 1
ATOM 737 C C . VAL A 1 92 ? 11.633 -6.957 -8.219 1 98.56 92 VAL A C 1
ATOM 739 O O . VAL A 1 92 ? 11.281 -5.789 -8.023 1 98.56 92 VAL A O 1
ATOM 742 N N . ASP A 1 93 ? 10.75 -7.965 -8.531 1 98.81 93 ASP A N 1
ATOM 743 C CA . ASP A 1 93 ? 9.367 -7.566 -8.75 1 98.81 93 ASP A CA 1
ATOM 744 C C . ASP A 1 93 ? 8.438 -8.781 -8.75 1 98.81 93 ASP A C 1
ATOM 746 O O . ASP A 1 93 ? 8.719 -9.781 -9.414 1 98.81 93 ASP A O 1
ATOM 750 N N . SER A 1 94 ? 7.297 -8.648 -8.102 1 98.75 94 SER A N 1
ATOM 751 C CA . SER A 1 94 ? 6.332 -9.734 -8 1 98.75 94 SER A CA 1
ATOM 752 C C . SER A 1 94 ? 5.609 -9.961 -9.328 1 98.75 94 SER A C 1
ATOM 754 O O . SER A 1 94 ? 5.18 -11.07 -9.625 1 98.75 94 SER A O 1
ATOM 756 N N . GLY A 1 95 ? 5.422 -8.898 -10.141 1 98.44 95 GLY A N 1
ATOM 757 C CA . GLY A 1 95 ? 4.793 -9.055 -11.445 1 98.44 95 GLY A CA 1
ATOM 758 C C . GLY A 1 95 ? 5.578 -9.945 -12.383 1 98.44 95 GLY A C 1
ATOM 759 O O . GLY A 1 95 ? 5.004 -10.789 -13.07 1 98.44 95 GLY A O 1
ATOM 760 N N . MET A 1 96 ? 6.855 -9.789 -12.336 1 98.75 96 MET A N 1
ATOM 761 C CA . MET A 1 96 ? 7.73 -10.625 -13.156 1 98.75 96 MET A CA 1
ATOM 762 C C . MET A 1 96 ? 7.723 -12.07 -12.672 1 98.75 96 MET A C 1
ATOM 764 O O . MET A 1 96 ? 7.703 -13 -13.484 1 98.75 96 MET A O 1
ATOM 768 N N . ARG A 1 97 ? 7.762 -12.219 -11.406 1 98.75 97 ARG A N 1
ATOM 769 C CA . ARG A 1 97 ? 7.688 -13.57 -10.859 1 98.75 97 ARG A CA 1
ATOM 770 C C . ARG A 1 97 ? 6.359 -14.227 -11.211 1 98.75 97 ARG A C 1
ATOM 772 O O . ARG A 1 97 ? 6.32 -15.422 -11.531 1 98.75 97 ARG A O 1
ATOM 779 N N . SER A 1 98 ? 5.227 -13.469 -11.133 1 98.38 98 SER A N 1
ATOM 780 C CA . SER A 1 98 ? 3.916 -14 -11.492 1 98.38 98 SER A CA 1
ATOM 781 C C . SER A 1 98 ? 3.891 -14.477 -12.945 1 98.38 98 SER A C 1
ATOM 783 O O . SER A 1 98 ? 3.361 -15.547 -13.242 1 98.38 98 SER A O 1
ATOM 785 N N . MET A 1 99 ? 4.465 -13.672 -13.812 1 98.56 99 MET A N 1
ATOM 786 C CA . MET A 1 99 ? 4.531 -14.047 -15.219 1 98.56 99 MET A CA 1
ATOM 787 C C . MET A 1 99 ? 5.242 -15.383 -15.398 1 98.56 99 MET A C 1
ATOM 789 O O . MET A 1 99 ? 4.727 -16.281 -16.062 1 98.56 99 MET A O 1
ATOM 793 N N . ALA A 1 100 ? 6.328 -15.523 -14.773 1 98.69 100 ALA A N 1
ATOM 794 C CA . ALA A 1 100 ? 7.148 -16.734 -14.914 1 98.69 100 ALA A CA 1
ATOM 795 C C . ALA A 1 100 ? 6.473 -17.938 -14.258 1 98.69 100 ALA A C 1
ATOM 797 O O . ALA A 1 100 ? 6.496 -19.031 -14.805 1 98.69 100 ALA A O 1
ATOM 798 N N . SER A 1 101 ? 5.93 -17.672 -13.102 1 98.06 101 SER A N 1
ATOM 799 C CA . SER A 1 101 ? 5.27 -18.734 -12.352 1 98.06 101 SER A CA 1
ATOM 800 C C . SER A 1 101 ? 4.066 -19.281 -13.117 1 98.06 101 SER A C 1
ATOM 802 O O . SER A 1 101 ? 3.867 -20.5 -13.18 1 98.06 101 SER A O 1
ATOM 804 N N . VAL A 1 102 ? 3.262 -18.375 -13.656 1 98.56 102 VAL A N 1
ATOM 805 C CA . VAL A 1 102 ? 2.107 -18.812 -14.438 1 98.56 102 VAL A CA 1
ATOM 806 C C . VAL A 1 102 ? 2.572 -19.656 -15.625 1 98.56 102 VAL A C 1
ATOM 808 O O . VAL A 1 102 ? 2.059 -20.75 -15.867 1 98.56 102 VAL A O 1
ATOM 811 N N . GLN A 1 103 ? 3.557 -19.203 -16.312 1 98.62 103 GLN A N 1
ATOM 812 C CA . GLN A 1 103 ? 4.098 -19.891 -17.469 1 98.62 103 GLN A CA 1
ATOM 813 C C . GLN A 1 103 ? 4.566 -21.297 -17.109 1 98.62 103 GLN A C 1
ATOM 815 O O . GLN A 1 103 ? 4.211 -22.281 -17.766 1 98.62 103 GLN A O 1
ATOM 820 N N . GLY A 1 104 ? 5.305 -21.391 -16.078 1 98.25 104 GLY A N 1
ATOM 821 C CA . GLY A 1 104 ? 5.938 -22.656 -15.711 1 98.25 104 GLY A CA 1
ATOM 822 C C . GLY A 1 104 ? 5.016 -23.594 -14.961 1 98.25 104 GLY A C 1
ATOM 823 O O . GLY A 1 104 ? 4.816 -24.734 -15.367 1 98.25 104 GLY A O 1
ATOM 824 N N . SER A 1 105 ? 4.383 -23.078 -13.922 1 97.88 105 SER A N 1
ATOM 825 C CA . SER A 1 105 ? 3.693 -23.922 -12.953 1 97.88 105 SER A CA 1
ATOM 826 C C . SER A 1 105 ? 2.227 -24.109 -13.328 1 97.88 105 SER A C 1
ATOM 828 O O . SER A 1 105 ? 1.604 -25.109 -12.945 1 97.88 105 SER A O 1
ATOM 830 N N . LEU A 1 106 ? 1.701 -23.188 -14.062 1 98.69 106 LEU A N 1
ATOM 831 C CA . LEU A 1 106 ? 0.26 -23.25 -14.281 1 98.69 106 LEU A CA 1
ATOM 832 C C . LEU A 1 106 ? -0.052 -23.562 -15.742 1 98.69 106 LEU A C 1
ATOM 834 O O . LEU A 1 106 ? -1.185 -23.922 -16.078 1 98.69 106 LEU A O 1
ATOM 838 N N . VAL A 1 107 ? 0.981 -23.484 -16.609 1 98.81 107 VAL A N 1
ATOM 839 C CA . VAL A 1 107 ? 0.743 -23.781 -18.016 1 98.81 107 VAL A CA 1
ATOM 840 C C . VAL A 1 107 ? 1.596 -24.984 -18.438 1 98.81 107 VAL A C 1
ATOM 842 O O . VAL A 1 107 ? 1.064 -26.031 -18.812 1 98.81 107 VAL A O 1
ATOM 845 N N . MET A 1 108 ? 2.85 -24.891 -18.266 1 98.81 108 MET A N 1
ATOM 846 C CA . MET A 1 108 ? 3.738 -25.969 -18.688 1 98.81 108 MET A CA 1
ATOM 847 C C . MET A 1 108 ? 3.502 -27.219 -17.844 1 98.81 108 MET A C 1
ATOM 849 O O . MET A 1 108 ? 3.482 -28.328 -18.375 1 98.81 108 MET A O 1
ATOM 853 N N . PHE A 1 109 ? 3.301 -27.062 -16.562 1 98.38 109 PHE A N 1
ATOM 854 C CA . PHE A 1 109 ? 3.162 -28.188 -15.648 1 98.38 109 PHE A CA 1
ATOM 855 C C . PHE A 1 109 ? 1.965 -29.047 -16.031 1 98.38 109 PHE A C 1
ATOM 857 O O . PHE A 1 109 ? 2.098 -30.266 -16.219 1 98.38 109 PHE A O 1
ATOM 864 N N . PRO A 1 110 ? 0.764 -28.484 -16.203 1 98.62 110 PRO A N 1
ATOM 865 C CA . PRO A 1 110 ? -0.369 -29.344 -16.547 1 98.62 110 PRO A CA 1
ATOM 866 C C . PRO A 1 110 ? -0.216 -30 -17.922 1 98.62 110 PRO A C 1
ATOM 868 O O . PRO A 1 110 ? -0.677 -31.125 -18.141 1 98.62 110 PRO A O 1
ATOM 871 N N . ILE A 1 111 ? 0.399 -29.328 -18.875 1 98.81 111 ILE A N 1
ATOM 872 C CA . ILE A 1 111 ? 0.632 -29.938 -20.172 1 98.81 111 ILE A CA 1
ATOM 873 C C . ILE A 1 111 ? 1.596 -31.125 -20.016 1 98.81 111 ILE A C 1
ATOM 875 O O . ILE A 1 111 ? 1.391 -32.188 -20.609 1 98.81 111 ILE A O 1
ATOM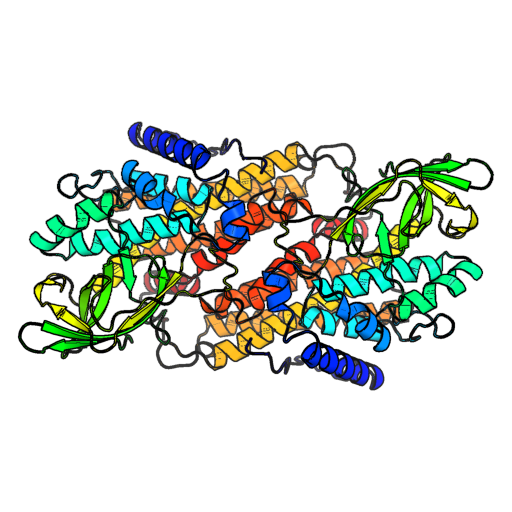 879 N N . PHE A 1 112 ? 2.596 -30.969 -19.234 1 98.56 112 PHE A N 1
ATOM 880 C CA . PHE A 1 112 ? 3.562 -32.031 -19 1 98.56 112 PHE A CA 1
ATOM 881 C C . PHE A 1 112 ? 2.912 -33.219 -18.266 1 98.56 112 PHE A C 1
ATOM 883 O O . PHE A 1 112 ? 3.082 -34.375 -18.656 1 98.56 112 PHE A O 1
ATOM 890 N N . LYS A 1 113 ? 2.213 -32.875 -17.203 1 97.94 113 LYS A N 1
ATOM 891 C CA . LYS A 1 113 ? 1.686 -33.906 -16.297 1 97.94 113 LYS A CA 1
ATOM 892 C C . LYS A 1 113 ? 0.499 -34.625 -16.922 1 97.94 113 LYS A C 1
ATOM 894 O O . LYS A 1 113 ? 0.365 -35.844 -16.781 1 97.94 113 LYS A O 1
ATOM 899 N N . TYR A 1 114 ? -0.337 -33.875 -17.656 1 98.62 114 TYR A N 1
ATOM 900 C CA . TYR A 1 114 ? -1.625 -34.438 -18.047 1 98.62 114 TYR A CA 1
ATOM 901 C C . TYR A 1 114 ? -1.758 -34.531 -19.562 1 98.62 114 TYR A C 1
ATOM 903 O O . TYR A 1 114 ? -2.686 -35.156 -20.078 1 98.62 114 TYR A O 1
ATOM 911 N N . GLY A 1 115 ? -0.894 -33.938 -20.328 1 98.62 115 GLY A N 1
ATOM 912 C CA . GLY A 1 115 ? -1.015 -33.844 -21.766 1 98.62 115 GLY A CA 1
ATOM 913 C C . GLY A 1 115 ? -0.565 -35.125 -22.484 1 98.62 115 GLY A C 1
ATOM 914 O O . GLY A 1 115 ? 0.085 -35.969 -21.875 1 98.62 115 GLY A O 1
ATOM 915 N N . SER A 1 116 ? -0.989 -35.281 -23.719 1 98.44 116 SER A N 1
ATOM 916 C CA . SER A 1 116 ? -0.467 -36.312 -24.609 1 98.44 116 SER A CA 1
ATOM 917 C C . SER A 1 116 ? 0.962 -36.031 -25.031 1 98.44 116 SER A C 1
ATOM 919 O O . SER A 1 116 ? 1.438 -34.906 -24.875 1 98.44 116 SER A O 1
ATOM 921 N N . GLU A 1 117 ? 1.592 -37.031 -25.562 1 98.44 117 GLU A N 1
ATOM 922 C CA . GLU A 1 117 ? 2.941 -36.812 -26.078 1 98.44 117 GLU A CA 1
ATOM 923 C C . GLU A 1 117 ? 2.945 -35.781 -27.188 1 98.44 117 GLU A C 1
ATOM 925 O O . GLU A 1 117 ? 3.875 -34.969 -27.297 1 98.44 117 GLU A O 1
ATOM 930 N N . GLU A 1 118 ? 1.94 -35.812 -28.031 1 98.38 118 GLU A N 1
ATOM 931 C CA . GLU A 1 118 ? 1.812 -34.844 -29.109 1 98.38 118 GLU A CA 1
ATOM 932 C C . GLU A 1 118 ? 1.678 -33.406 -28.547 1 98.38 118 GLU A C 1
ATOM 934 O O . GLU A 1 118 ? 2.293 -32.469 -29.062 1 98.38 118 GLU A O 1
ATOM 939 N N . GLN A 1 119 ? 0.891 -33.219 -27.547 1 98.69 119 GLN A N 1
ATOM 940 C CA . GLN A 1 119 ? 0.716 -31.906 -26.906 1 98.69 119 GLN A CA 1
ATOM 941 C C . GLN A 1 119 ? 2.023 -31.422 -26.281 1 98.69 119 GLN A C 1
ATOM 943 O O . GLN A 1 119 ? 2.393 -30.25 -26.438 1 98.69 119 GLN A O 1
ATOM 948 N N . LYS A 1 120 ? 2.713 -32.312 -25.594 1 98.75 120 LYS A N 1
ATOM 949 C CA . LYS A 1 120 ? 3.979 -31.953 -24.953 1 98.75 120 LYS A CA 1
ATOM 950 C C . LYS A 1 120 ? 4.992 -31.453 -25.984 1 98.75 120 LYS A C 1
ATOM 952 O O . LYS A 1 120 ? 5.586 -30.375 -25.812 1 98.75 120 LYS A O 1
ATOM 957 N N . LYS A 1 121 ? 5.113 -32.188 -27.047 1 98.38 121 LYS A N 1
ATOM 958 C CA . LYS A 1 121 ? 6.098 -31.859 -28.062 1 98.38 121 LYS A CA 1
ATOM 959 C C . LYS A 1 121 ? 5.723 -30.562 -28.797 1 98.38 121 LYS A C 1
ATOM 961 O O . LYS A 1 121 ? 6.602 -29.797 -29.203 1 98.38 121 LYS A O 1
ATOM 966 N N . LYS A 1 122 ? 4.48 -30.359 -28.891 1 98.44 122 LYS A N 1
ATOM 967 C CA . LYS A 1 122 ? 3.996 -29.203 -29.625 1 98.44 122 LYS A CA 1
ATOM 968 C C . LYS A 1 122 ? 4.176 -27.922 -28.812 1 98.44 122 LYS A C 1
ATOM 970 O O . LYS A 1 122 ? 4.562 -26.891 -29.359 1 98.44 122 LYS A O 1
ATOM 975 N N . TYR A 1 123 ? 3.916 -27.922 -27.531 1 98.81 123 TYR A N 1
ATOM 976 C CA . TYR A 1 123 ? 3.738 -26.688 -26.797 1 98.81 123 TYR A CA 1
ATOM 977 C C . TYR A 1 123 ? 4.918 -26.438 -25.859 1 98.81 123 TYR A C 1
ATOM 979 O O . TYR A 1 123 ? 5.379 -25.297 -25.719 1 98.81 123 TYR A O 1
ATOM 987 N N . LEU A 1 124 ? 5.469 -27.422 -25.188 1 98.88 124 LEU A N 1
ATOM 988 C CA . LEU A 1 124 ? 6.348 -27.234 -24.047 1 98.88 124 LEU A CA 1
ATOM 989 C C . LEU A 1 124 ? 7.648 -26.547 -24.453 1 98.88 124 LEU A C 1
ATOM 991 O O . LEU A 1 124 ? 8.086 -25.594 -23.812 1 98.88 124 LEU A O 1
ATOM 995 N N . PRO A 1 125 ? 8.305 -27.016 -25.562 1 98.62 125 PRO A N 1
ATOM 996 C CA . PRO A 1 125 ? 9.539 -26.312 -25.938 1 98.62 125 PRO A CA 1
ATOM 997 C C . PRO A 1 125 ? 9.32 -24.828 -26.234 1 98.62 125 PRO A C 1
ATOM 999 O O . PRO A 1 125 ? 10.148 -24 -25.875 1 98.62 125 PRO A O 1
ATOM 1002 N N . LYS A 1 126 ? 8.219 -24.484 -26.859 1 98.81 126 LYS A N 1
ATOM 1003 C CA . LYS A 1 126 ? 7.914 -23.109 -27.203 1 98.81 126 LYS A CA 1
ATOM 1004 C C . LYS A 1 126 ? 7.562 -22.281 -25.969 1 98.81 126 LYS A C 1
ATOM 1006 O O . LYS A 1 126 ?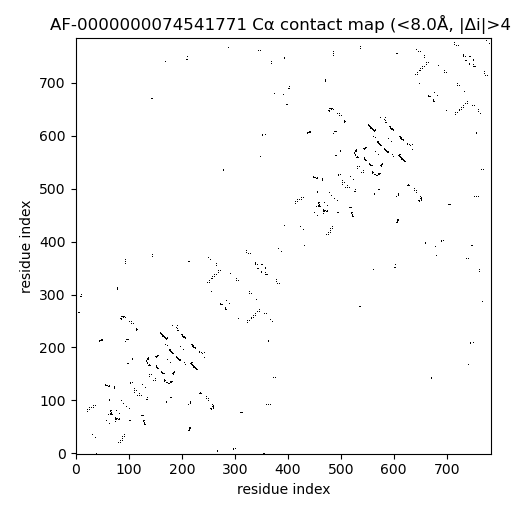 7.875 -21.094 -25.891 1 98.81 126 LYS A O 1
ATOM 1011 N N . LEU A 1 127 ? 6.898 -22.891 -25.047 1 98.88 127 LEU A N 1
ATOM 1012 C CA . LEU A 1 127 ? 6.598 -22.234 -23.766 1 98.88 127 LEU A CA 1
ATOM 1013 C C . LEU A 1 127 ? 7.867 -22.031 -22.953 1 98.88 127 LEU A C 1
ATOM 1015 O O . LEU A 1 127 ? 8.055 -20.984 -22.344 1 98.88 127 LEU A O 1
ATOM 1019 N N . ALA A 1 128 ? 8.742 -23 -22.969 1 98.62 128 ALA A N 1
ATOM 1020 C CA . ALA A 1 128 ? 9.992 -22.938 -22.203 1 98.62 128 ALA A CA 1
ATOM 1021 C C . ALA A 1 128 ? 10.898 -21.828 -22.719 1 98.62 128 ALA A C 1
ATOM 1023 O O . ALA A 1 128 ? 11.578 -21.156 -21.938 1 98.62 128 ALA A O 1
ATOM 1024 N N . SER A 1 129 ? 10.898 -21.609 -24 1 98 129 SER A N 1
ATOM 1025 C CA . SER A 1 129 ? 11.781 -20.625 -24.625 1 98 129 SER A CA 1
ATOM 1026 C C . SER A 1 129 ? 11.172 -19.219 -24.547 1 98 129 SER A C 1
ATOM 1028 O O . SER A 1 129 ? 11.867 -18.219 -24.766 1 98 129 SER A O 1
ATOM 1030 N N . GLY A 1 130 ? 9.883 -19.188 -24.312 1 98.38 130 GLY A N 1
ATOM 1031 C CA . GLY A 1 130 ? 9.195 -17.906 -24.328 1 98.38 130 GLY A CA 1
ATOM 1032 C C . GLY A 1 130 ? 8.664 -17.531 -25.703 1 98.38 130 GLY A C 1
ATOM 1033 O O . GLY A 1 130 ? 8.133 -16.438 -25.891 1 98.38 130 GLY A O 1
ATOM 1034 N N . GLU A 1 131 ? 8.812 -18.438 -26.625 1 98.44 131 GLU A N 1
ATOM 1035 C CA . GLU A 1 131 ? 8.203 -18.219 -27.938 1 98.44 131 GLU A CA 1
ATOM 1036 C C . GLU A 1 131 ? 6.684 -18.125 -27.844 1 98.44 131 GLU A C 1
ATOM 1038 O O . GLU A 1 131 ? 6.055 -17.359 -28.562 1 98.44 131 GLU A O 1
ATOM 1043 N N . LEU A 1 132 ? 6.098 -18.938 -26.984 1 98.69 132 LEU A N 1
ATOM 1044 C CA . LEU A 1 132 ? 4.688 -18.844 -26.609 1 98.69 132 LEU A CA 1
ATOM 1045 C C . LEU A 1 132 ? 4.531 -18.406 -25.172 1 98.69 132 LEU A C 1
ATOM 1047 O O . LEU A 1 132 ? 5.309 -18.812 -24.297 1 98.69 132 LEU A O 1
ATOM 1051 N N . LEU A 1 133 ? 3.617 -17.531 -24.953 1 98.88 133 LEU A N 1
ATOM 1052 C CA . LEU A 1 133 ? 3.195 -17.156 -23.609 1 98.88 133 LEU A CA 1
ATOM 1053 C C . LEU A 1 133 ? 1.843 -17.781 -23.266 1 98.88 133 LEU A C 1
ATOM 1055 O O . LEU A 1 133 ? 0.927 -17.766 -24.094 1 98.88 133 LEU A O 1
ATOM 1059 N N . GLY A 1 134 ? 1.754 -18.359 -22.109 1 98.88 134 GLY A N 1
ATOM 1060 C CA . GLY A 1 134 ? 0.515 -19.016 -21.719 1 98.88 134 GLY A CA 1
ATOM 1061 C C . GLY A 1 134 ? -0.142 -18.375 -20.5 1 98.88 134 GLY A C 1
ATOM 1062 O O . GLY A 1 134 ? 0.468 -17.547 -19.828 1 98.88 134 GLY A O 1
ATOM 1063 N N . CYS A 1 135 ? -1.384 -18.688 -20.266 1 98.88 135 CYS A N 1
ATOM 1064 C CA . CYS A 1 135 ? -2.131 -18.297 -19.078 1 98.88 135 CYS A CA 1
ATOM 1065 C C . CYS A 1 135 ? -3.023 -19.422 -18.594 1 98.88 135 CYS A C 1
ATOM 1067 O O . CYS A 1 135 ? -3.107 -20.469 -19.234 1 98.88 135 CYS A O 1
ATOM 1069 N N . PHE A 1 136 ? -3.547 -19.312 -17.391 1 98.81 136 PHE A N 1
ATOM 1070 C CA . PHE A 1 136 ? -4.246 -20.344 -16.656 1 98.81 136 PHE A CA 1
ATOM 1071 C C . PHE A 1 136 ? -5.656 -19.906 -16.281 1 98.81 136 PHE A C 1
ATOM 1073 O O . PHE A 1 136 ? -5.832 -19 -15.453 1 98.81 136 PHE A O 1
ATOM 1080 N N . GLY A 1 137 ? -6.648 -20.5 -16.891 1 98.81 137 GLY A N 1
ATOM 1081 C CA . GLY A 1 137 ? -8.031 -20.109 -16.672 1 98.81 137 GLY A CA 1
ATOM 1082 C C . GLY A 1 137 ? -8.758 -21 -15.68 1 98.81 137 GLY A C 1
ATOM 1083 O O . GLY A 1 137 ? -9.352 -22.016 -16.062 1 98.81 137 GLY A O 1
ATOM 1084 N N . LEU A 1 138 ? -8.898 -20.531 -14.422 1 98.5 138 LEU A N 1
ATOM 1085 C CA . LEU A 1 138 ? -9.594 -21.281 -13.383 1 98.5 138 LEU A CA 1
ATOM 1086 C C . LEU A 1 138 ? -10.641 -20.406 -12.695 1 98.5 138 LEU A C 1
ATOM 1088 O O . LEU A 1 138 ? -11.828 -20.703 -12.727 1 98.5 138 LEU A O 1
ATOM 1092 N N . THR A 1 139 ? -10.203 -19.281 -12.125 1 98 139 THR A N 1
ATOM 1093 C CA . THR A 1 139 ? -11.062 -18.391 -11.367 1 98 139 THR A CA 1
ATOM 1094 C C . THR A 1 139 ? -12.156 -17.797 -12.258 1 98 139 THR A C 1
ATOM 1096 O O . THR A 1 139 ? -11.883 -17.391 -13.391 1 98 139 THR A O 1
ATOM 1099 N N . GLU A 1 140 ? -13.336 -17.812 -11.805 1 98.06 140 GLU A N 1
ATOM 1100 C CA . GLU A 1 140 ? -14.477 -17.219 -12.492 1 98.06 140 GLU A CA 1
ATOM 1101 C C . GLU A 1 140 ? -15.047 -16.047 -11.711 1 98.06 140 GLU A C 1
ATOM 1103 O O . GLU A 1 140 ? -14.758 -15.883 -10.523 1 98.06 140 GLU A O 1
ATOM 1108 N N . PRO A 1 141 ? -15.82 -15.211 -12.375 1 95.06 141 PRO A N 1
ATOM 1109 C CA . PRO A 1 141 ? -16.359 -14.039 -11.688 1 95.06 141 PRO A CA 1
ATOM 1110 C C . PRO A 1 141 ? -17.062 -14.391 -10.383 1 95.06 141 PRO A C 1
ATOM 1112 O O . PRO A 1 141 ? -16.891 -13.703 -9.375 1 95.06 141 PRO A O 1
ATOM 1115 N N . ASP A 1 142 ? -17.719 -15.5 -10.32 1 94.38 142 ASP A N 1
ATOM 1116 C CA . ASP A 1 142 ? -18.531 -15.828 -9.156 1 94.38 142 ASP A CA 1
ATOM 1117 C C . ASP A 1 142 ? -17.891 -16.953 -8.344 1 94.38 142 ASP A C 1
ATOM 1119 O O . ASP A 1 142 ? -18.422 -17.344 -7.297 1 94.38 142 ASP A O 1
ATOM 1123 N N . HIS A 1 143 ? -16.781 -17.453 -8.812 1 94.25 143 HIS A N 1
ATOM 1124 C CA . HIS A 1 143 ? -16.125 -18.578 -8.133 1 94.25 143 HIS A CA 1
ATOM 1125 C C . HIS A 1 143 ? -14.617 -18.391 -8.078 1 94.25 143 HIS A C 1
ATOM 1127 O O . HIS A 1 143 ? -13.906 -18.672 -9.047 1 94.25 143 HIS A O 1
ATOM 1133 N N . GLY A 1 144 ? -14.109 -18 -6.945 1 92.44 144 GLY A N 1
ATOM 1134 C CA . GLY A 1 144 ? -12.688 -17.844 -6.703 1 92.44 144 GLY A CA 1
ATOM 1135 C C . GLY A 1 144 ? -12.125 -18.906 -5.77 1 92.44 144 GLY A C 1
ATOM 1136 O O . GLY A 1 144 ? -11.57 -19.906 -6.223 1 92.44 144 GLY A O 1
ATOM 1137 N N . SER A 1 145 ? -12.484 -18.844 -4.535 1 89 145 SER A N 1
ATOM 1138 C CA . SER A 1 145 ? -12.031 -19.797 -3.529 1 89 145 SER A CA 1
ATOM 1139 C C . SER A 1 145 ? -12.734 -21.141 -3.678 1 89 145 SER A C 1
ATOM 1141 O O . SER A 1 145 ? -12.289 -22.156 -3.123 1 89 145 SER A O 1
ATOM 1143 N N . ASN A 1 146 ? -13.797 -21.156 -4.449 1 91.94 146 ASN A N 1
ATOM 1144 C CA . ASN A 1 146 ? -14.555 -22.391 -4.699 1 91.94 146 ASN A CA 1
ATOM 1145 C C . ASN A 1 146 ? -14.5 -22.781 -6.168 1 91.94 146 ASN A C 1
ATOM 1147 O O . ASN A 1 146 ? -15.523 -22.781 -6.852 1 91.94 146 ASN A O 1
ATOM 1151 N N . PRO A 1 147 ? -13.391 -23.281 -6.59 1 93 147 PRO A N 1
ATOM 1152 C CA . PRO A 1 147 ? -13.281 -23.625 -8.008 1 93 147 PRO A CA 1
ATOM 1153 C C . PRO A 1 147 ? -14.195 -24.781 -8.398 1 93 147 PRO A C 1
ATOM 1155 O O . PRO A 1 147 ? -14.539 -24.938 -9.57 1 93 147 PRO A O 1
ATOM 1158 N N . ALA A 1 148 ? -14.578 -25.594 -7.43 1 94.19 148 ALA A N 1
ATOM 1159 C CA . ALA A 1 148 ? -15.477 -26.703 -7.719 1 94.19 148 ALA A CA 1
ATOM 1160 C C . ALA A 1 148 ? -16.828 -26.203 -8.227 1 94.19 148 ALA A C 1
ATOM 1162 O O . ALA A 1 148 ? -17.547 -26.938 -8.898 1 94.19 148 ALA A O 1
ATOM 1163 N N . GLY A 1 149 ? -17.172 -24.969 -7.922 1 94.81 149 GLY A N 1
ATOM 1164 C CA . GLY A 1 149 ? -18.453 -24.391 -8.32 1 94.81 149 GLY A CA 1
ATOM 1165 C C . GLY A 1 149 ? -18.438 -23.781 -9.703 1 94.81 149 GLY A C 1
ATOM 1166 O O . GLY A 1 149 ? -19.422 -23.203 -10.148 1 94.81 149 GLY A O 1
ATOM 1167 N N . MET A 1 150 ? -17.359 -23.984 -10.461 1 97.62 150 MET A N 1
ATOM 1168 C CA . MET A 1 150 ? -17.203 -23.344 -11.766 1 97.62 150 MET A CA 1
ATOM 1169 C C . MET A 1 150 ? -18.344 -23.719 -12.695 1 97.62 150 MET A C 1
ATOM 1171 O O . MET A 1 150 ? -18.922 -24.797 -12.578 1 97.62 150 MET A O 1
ATOM 1175 N N . VAL A 1 151 ? -18.625 -22.766 -13.656 1 97.69 151 VAL A N 1
ATOM 1176 C CA . VAL A 1 151 ? -19.766 -23 -14.547 1 97.69 151 VAL A CA 1
ATOM 1177 C C . VAL A 1 151 ? -19.281 -23.031 -16 1 97.69 151 VAL A C 1
ATOM 1179 O O . VAL A 1 151 ? -20 -23.469 -16.891 1 97.69 151 VAL A O 1
ATOM 1182 N N . THR A 1 152 ? -18.031 -22.578 -16.266 1 98.69 152 THR A N 1
ATOM 1183 C CA . THR A 1 152 ? -17.469 -22.781 -17.609 1 98.69 152 THR A CA 1
ATOM 1184 C C . THR A 1 152 ? -17.609 -24.25 -18.031 1 98.69 152 THR A C 1
ATOM 1186 O O . THR A 1 152 ? -17.344 -25.156 -17.234 1 98.69 152 THR A O 1
ATOM 1189 N N . SER A 1 153 ? -18.016 -24.438 -19.328 1 98.69 153 SER A N 1
ATOM 1190 C CA . SER A 1 153 ? -18.375 -25.797 -19.688 1 98.69 153 SER A CA 1
ATOM 1191 C C . SER A 1 153 ? -17.906 -26.125 -21.109 1 98.69 153 SER A C 1
ATOM 1193 O O . SER A 1 153 ? -17.719 -25.219 -21.922 1 98.69 153 SER A O 1
ATOM 1195 N N . ILE A 1 154 ? -17.703 -27.406 -21.312 1 98.5 154 ILE A N 1
ATOM 1196 C CA . ILE A 1 154 ? -17.484 -27.938 -22.656 1 98.5 154 ILE A CA 1
ATOM 1197 C C . ILE A 1 154 ? -18.578 -28.953 -23 1 98.5 154 ILE A C 1
ATOM 1199 O O . ILE A 1 154 ? -18.922 -29.812 -22.188 1 98.5 154 ILE A O 1
ATOM 1203 N N . LYS A 1 155 ? -19.156 -28.719 -24.156 1 98.38 155 LYS A N 1
ATOM 1204 C CA . LYS A 1 155 ? -20.188 -29.641 -24.656 1 98.38 155 LYS A CA 1
ATOM 1205 C C . LYS A 1 155 ? -19.688 -30.422 -25.859 1 98.38 155 LYS A C 1
ATOM 1207 O O . LYS A 1 155 ? -19.109 -29.859 -26.781 1 98.38 155 LYS A O 1
ATOM 1212 N N . ASP A 1 156 ? -19.922 -31.75 -25.828 1 98 156 ASP A N 1
ATOM 1213 C CA . ASP A 1 156 ? -19.516 -32.625 -26.938 1 98 156 ASP A CA 1
ATOM 1214 C C . ASP A 1 156 ? -20.328 -32.312 -28.188 1 98 156 ASP A C 1
ATOM 1216 O O . ASP A 1 156 ? -21.562 -32.344 -28.172 1 98 156 ASP A O 1
ATOM 1220 N N . ALA A 1 157 ? -19.609 -31.984 -29.25 1 97.69 157 ALA A N 1
ATOM 1221 C CA . ALA A 1 157 ? -20.266 -31.688 -30.531 1 97.69 157 ALA A CA 1
ATOM 1222 C C . ALA A 1 157 ? -19.703 -32.562 -31.641 1 97.69 157 ALA A C 1
ATOM 1224 O O . ALA A 1 157 ? -19.516 -32.094 -32.781 1 97.69 157 ALA A O 1
ATOM 1225 N N . GLY A 1 158 ? -19.328 -33.75 -31.344 1 95.94 158 GLY A N 1
ATOM 1226 C CA . GLY A 1 158 ? -18.797 -34.719 -32.312 1 95.94 158 GLY A CA 1
ATOM 1227 C C . GLY A 1 158 ? -17.281 -34.688 -32.406 1 95.94 158 GLY A C 1
ATOM 1228 O O . GLY A 1 158 ? -16.594 -35.25 -31.578 1 95.94 158 GLY A O 1
ATOM 1229 N N . ASP A 1 159 ? -16.797 -33.938 -33.375 1 94.62 159 ASP A N 1
ATOM 1230 C CA . ASP A 1 159 ? -15.352 -33.938 -33.625 1 94.62 159 ASP A CA 1
ATOM 1231 C C . ASP A 1 159 ? -14.664 -32.844 -32.812 1 94.62 159 ASP A C 1
ATOM 1233 O O . ASP A 1 159 ? -13.438 -32.719 -32.844 1 94.62 159 ASP A O 1
ATOM 1237 N N . HIS A 1 160 ? -15.477 -32 -32.219 1 97.62 160 HIS A N 1
ATOM 1238 C CA . HIS A 1 160 ? -14.961 -30.922 -31.375 1 97.62 160 HIS A CA 1
ATOM 1239 C C . HIS A 1 160 ? -15.844 -30.703 -30.141 1 97.62 160 HIS A C 1
ATOM 1241 O O . HIS A 1 160 ? -16.859 -31.375 -29.984 1 97.62 160 HIS A O 1
ATOM 1247 N N . TYR A 1 161 ? -15.375 -29.891 -29.203 1 98.12 161 TYR A N 1
ATOM 1248 C CA . TYR A 1 161 ? -16.156 -29.391 -28.094 1 98.12 161 TYR A CA 1
ATOM 1249 C C . TYR A 1 161 ? -16.562 -27.938 -28.312 1 98.12 161 TYR A C 1
ATOM 1251 O O . TYR A 1 161 ? -15.875 -27.203 -29.016 1 98.12 161 TYR A O 1
ATOM 1259 N N . ILE A 1 162 ? -17.703 -27.594 -27.734 1 98.81 162 ILE A N 1
ATOM 1260 C CA . ILE A 1 162 ? -18.094 -26.188 -27.641 1 98.81 162 ILE A CA 1
ATOM 1261 C C . ILE A 1 162 ? -17.828 -25.656 -26.234 1 98.81 162 ILE A C 1
ATOM 1263 O O . ILE A 1 162 ? -18.422 -26.141 -25.266 1 98.81 162 ILE A O 1
ATOM 1267 N N . LEU A 1 163 ? -16.922 -24.734 -26.172 1 98.81 163 LEU A N 1
ATOM 1268 C CA . LEU A 1 163 ? -16.516 -24.141 -24.906 1 98.81 163 LEU A CA 1
ATOM 1269 C C . LEU A 1 163 ? -17.234 -22.828 -24.656 1 98.81 163 LEU A C 1
ATOM 1271 O O . LEU A 1 163 ? -17.234 -21.938 -25.516 1 98.81 163 LEU A O 1
ATOM 1275 N N . ASN A 1 164 ? -17.922 -22.703 -23.516 1 98.88 164 ASN A N 1
ATOM 1276 C CA . ASN A 1 164 ? -18.625 -21.484 -23.094 1 98.88 164 ASN A CA 1
ATOM 1277 C C . ASN A 1 164 ? -18.281 -21.125 -21.641 1 98.88 164 ASN A C 1
ATOM 1279 O O . ASN A 1 164 ? -18.125 -22 -20.797 1 98.88 164 ASN A O 1
ATOM 1283 N N . GLY A 1 165 ? -18.188 -19.875 -21.438 1 98.69 165 GLY A N 1
ATOM 1284 C CA . GLY A 1 165 ? -17.953 -19.406 -20.078 1 98.69 165 GLY A CA 1
ATOM 1285 C C . GLY A 1 165 ? -17.016 -18.219 -20 1 98.69 165 GLY A C 1
ATOM 1286 O O . GLY A 1 165 ? -16.812 -17.516 -20.984 1 98.69 165 GLY A O 1
ATOM 1287 N N . ALA A 1 166 ? -16.516 -17.938 -18.781 1 98.75 166 ALA A N 1
ATOM 1288 C CA . ALA A 1 166 ? -15.609 -16.812 -18.562 1 98.75 166 ALA A CA 1
ATOM 1289 C C . ALA A 1 166 ? -14.703 -17.062 -17.359 1 98.75 166 ALA A C 1
ATOM 1291 O O . ALA A 1 166 ? -15.109 -17.703 -16.391 1 98.75 166 ALA A O 1
ATOM 1292 N N . LYS A 1 167 ? -13.516 -16.688 -17.484 1 98.75 167 LYS A N 1
ATOM 1293 C CA . LYS A 1 167 ? -12.539 -16.672 -16.406 1 98.75 167 LYS A CA 1
ATOM 1294 C C . LYS A 1 167 ? -12.102 -15.234 -16.078 1 98.75 167 LYS A C 1
ATOM 1296 O O . LYS A 1 167 ? -12.164 -14.359 -16.938 1 98.75 167 LYS A O 1
ATOM 1301 N N . MET A 1 168 ? -11.672 -15.039 -14.828 1 98.19 168 MET A N 1
ATOM 1302 C CA . MET A 1 168 ? -11.344 -13.703 -14.344 1 98.19 168 MET A CA 1
ATOM 1303 C C . MET A 1 168 ? -10.039 -13.711 -13.555 1 98.19 168 MET A C 1
ATOM 1305 O O . MET A 1 168 ? -9.68 -14.727 -12.961 1 98.19 168 MET A O 1
ATOM 1309 N N . TRP A 1 169 ? -9.305 -12.539 -13.594 1 98.31 169 TRP A N 1
ATOM 1310 C CA . TRP A 1 169 ? -8.039 -12.344 -12.883 1 98.31 169 TRP A CA 1
ATOM 1311 C C . TRP A 1 169 ? -6.949 -13.242 -13.453 1 98.31 169 TRP A C 1
ATOM 1313 O O . TRP A 1 169 ? -6.23 -13.906 -12.703 1 98.31 169 TRP A O 1
ATOM 1323 N N . ILE A 1 170 ? -6.883 -13.281 -14.711 1 98.75 170 ILE A N 1
ATOM 1324 C CA . ILE A 1 170 ? -5.984 -14.227 -15.352 1 98.75 170 ILE A CA 1
ATOM 1325 C C . ILE A 1 170 ? -4.695 -13.523 -15.766 1 98.75 170 ILE A C 1
ATOM 1327 O O . ILE A 1 170 ? -4.672 -12.797 -16.766 1 98.75 170 ILE A O 1
ATOM 1331 N N . THR A 1 171 ? -3.623 -13.797 -15.031 1 98.5 171 THR A N 1
ATOM 1332 C CA . THR A 1 171 ? -2.305 -13.25 -15.328 1 98.5 171 THR A CA 1
ATOM 1333 C C . THR A 1 171 ? -1.844 -13.68 -16.719 1 98.5 171 THR A C 1
ATOM 1335 O O . THR A 1 171 ? -2.02 -14.844 -17.109 1 98.5 171 THR A O 1
ATOM 1338 N N . ASN A 1 172 ? -1.288 -12.812 -17.531 1 98.75 172 ASN A N 1
ATOM 1339 C CA . ASN A 1 172 ? -0.696 -13.008 -18.844 1 98.75 172 ASN A CA 1
ATOM 1340 C C . ASN A 1 172 ? -1.758 -13.016 -19.938 1 98.75 172 ASN A C 1
ATOM 1342 O O . ASN A 1 172 ? -1.435 -12.914 -21.125 1 98.75 172 ASN A O 1
ATOM 1346 N N . SER A 1 173 ? -3.039 -13.094 -19.656 1 98.81 173 SER A N 1
ATOM 1347 C CA . SER A 1 173 ? -4.082 -13.461 -20.609 1 98.81 173 SER A CA 1
ATOM 1348 C C . SER A 1 173 ? -4.156 -12.453 -21.766 1 98.81 173 SER A C 1
ATOM 1350 O O . SER A 1 173 ? -4.32 -12.836 -22.922 1 98.81 173 SER A O 1
ATOM 1352 N N . PRO A 1 174 ? -3.969 -11.156 -21.516 1 98.69 174 PRO A N 1
ATOM 1353 C CA . PRO A 1 174 ? -4.148 -10.227 -22.641 1 98.69 174 PRO A CA 1
ATOM 1354 C C . PRO A 1 174 ? -3.096 -10.406 -23.734 1 98.69 174 PRO A C 1
ATOM 1356 O O . PRO A 1 174 ? -3.295 -9.961 -24.859 1 98.69 174 PRO A O 1
ATOM 1359 N N . LYS A 1 175 ? -1.998 -11.094 -23.359 1 98.44 175 LYS A N 1
ATOM 1360 C CA . LYS A 1 175 ? -0.921 -11.281 -24.328 1 98.44 175 LYS A CA 1
ATOM 1361 C C . LYS A 1 175 ? -0.641 -12.766 -24.562 1 98.44 175 LYS A C 1
ATOM 1363 O O . LYS A 1 175 ? 0.294 -13.117 -25.297 1 98.44 175 LYS A O 1
ATOM 1368 N N . ALA A 1 176 ? -1.39 -13.609 -23.953 1 98.75 176 ALA A N 1
ATOM 1369 C CA . ALA A 1 176 ? -1.106 -15.039 -24 1 98.75 176 ALA A CA 1
ATOM 1370 C C . ALA A 1 176 ? -1.421 -15.617 -25.391 1 98.75 176 ALA A C 1
ATOM 1372 O O . ALA A 1 176 ? -2.402 -15.227 -26.016 1 98.75 176 ALA A O 1
ATOM 1373 N N . ASP A 1 177 ? -0.648 -16.562 -25.812 1 98.81 177 ASP A N 1
ATOM 1374 C CA . ASP A 1 177 ? -0.866 -17.297 -27.047 1 98.81 177 ASP A CA 1
ATOM 1375 C C . ASP A 1 177 ? -1.774 -18.5 -26.828 1 98.81 177 ASP A C 1
ATOM 1377 O O . ASP A 1 177 ? -2.504 -18.906 -27.734 1 98.81 177 ASP A O 1
ATOM 1381 N N . ILE A 1 178 ? -1.674 -19.062 -25.672 1 98.88 178 ILE A N 1
ATOM 1382 C CA . ILE A 1 178 ? -2.52 -20.203 -25.328 1 98.88 178 ILE A CA 1
ATOM 1383 C C . ILE A 1 178 ? -3.008 -20.078 -23.891 1 98.88 178 ILE A C 1
ATOM 1385 O O . ILE A 1 178 ? -2.402 -19.375 -23.078 1 98.88 178 ILE A O 1
ATOM 1389 N N . ALA A 1 179 ? -4.062 -20.75 -23.609 1 98.94 179 ALA A N 1
ATOM 1390 C CA . ALA A 1 179 ? -4.625 -20.828 -22.266 1 98.94 179 ALA A CA 1
ATOM 1391 C C . ALA A 1 179 ? -4.918 -22.281 -21.891 1 98.94 179 ALA A C 1
ATOM 1393 O O . ALA A 1 179 ? -5.402 -23.062 -22.703 1 98.94 179 ALA A O 1
ATOM 1394 N N . VAL A 1 180 ? -4.477 -22.672 -20.75 1 98.94 180 VAL A N 1
ATOM 1395 C CA . VAL A 1 180 ? -5.012 -23.891 -20.141 1 98.94 180 VAL A CA 1
ATOM 1396 C C . VAL A 1 180 ? -6.262 -23.547 -19.328 1 98.94 180 VAL A C 1
ATOM 1398 O O . VAL A 1 180 ? -6.172 -22.906 -18.281 1 98.94 180 VAL A O 1
ATOM 1401 N N . VAL A 1 181 ? -7.398 -24.047 -19.797 1 98.88 181 VAL A N 1
ATOM 1402 C CA . VAL A 1 181 ? -8.688 -23.672 -19.234 1 98.88 181 VAL A CA 1
ATOM 1403 C C . VAL A 1 181 ? -9.336 -24.906 -18.578 1 98.88 181 VAL A C 1
ATOM 1405 O O . VAL A 1 181 ? -9.328 -25.984 -19.172 1 98.88 181 VAL A O 1
ATOM 1408 N N . TRP A 1 182 ? -9.828 -24.734 -17.406 1 98.81 182 TRP A N 1
ATOM 1409 C CA . TRP A 1 182 ? -10.547 -25.797 -16.719 1 98.81 182 TRP A CA 1
ATOM 1410 C C . TRP A 1 182 ? -12.055 -25.594 -16.812 1 98.81 182 TRP A C 1
ATOM 1412 O O . TRP A 1 182 ? -12.562 -24.516 -16.516 1 98.81 182 TRP A O 1
ATOM 1422 N N . ALA A 1 183 ? -12.734 -26.609 -17.266 1 98.75 183 ALA A N 1
ATOM 1423 C CA . ALA A 1 183 ? -14.164 -26.516 -17.547 1 98.75 183 ALA A CA 1
ATOM 1424 C C . ALA A 1 183 ? -14.867 -27.844 -17.266 1 98.75 183 ALA A C 1
ATOM 1426 O O . ALA A 1 183 ? -14.234 -28.906 -17.297 1 98.75 183 ALA A O 1
ATOM 1427 N N . LYS A 1 184 ? -16.125 -27.75 -17.047 1 98.5 184 LYS A N 1
ATOM 1428 C CA . LYS A 1 184 ? -16.922 -28.953 -16.781 1 98.5 184 LYS A CA 1
ATOM 1429 C C . LYS A 1 184 ? -17.469 -29.547 -18.078 1 98.5 184 LYS A C 1
ATOM 1431 O O . LYS A 1 184 ? -17.938 -28.812 -18.953 1 98.5 184 LYS A O 1
ATOM 1436 N N . ASP A 1 185 ? -17.375 -30.859 -18.156 1 97.56 185 ASP A N 1
ATOM 1437 C CA . ASP A 1 185 ? -18 -31.531 -19.297 1 97.56 185 ASP A CA 1
ATOM 1438 C C . ASP A 1 185 ? -19.453 -31.906 -19 1 97.56 185 ASP A C 1
ATOM 1440 O O . ASP A 1 185 ? -20 -31.484 -17.984 1 97.56 185 ASP A O 1
ATOM 1444 N N . ASP A 1 186 ? -20.078 -32.625 -19.906 1 96.44 186 ASP A N 1
ATOM 1445 C CA . ASP A 1 186 ? -21.5 -32.938 -19.812 1 96.44 186 ASP A CA 1
ATOM 1446 C C . ASP A 1 186 ? -21.781 -33.781 -18.578 1 96.44 186 ASP A C 1
ATOM 1448 O O . ASP A 1 186 ? -22.891 -33.75 -18.031 1 96.44 186 ASP A O 1
ATOM 1452 N N . ALA A 1 187 ? -20.797 -34.5 -18.109 1 96.5 187 ALA A N 1
ATOM 1453 C CA . ALA A 1 187 ? -20.953 -35.344 -16.922 1 96.5 187 ALA A CA 1
ATOM 1454 C C . ALA A 1 187 ? -20.625 -34.594 -15.648 1 96.5 187 ALA A C 1
ATOM 1456 O O . ALA A 1 187 ? -20.656 -35.156 -14.555 1 96.5 187 ALA A O 1
ATOM 1457 N N . GLY A 1 188 ? -20.25 -33.375 -15.781 1 96.5 188 GLY A N 1
ATOM 1458 C CA . GLY A 1 188 ? -19.922 -32.531 -14.633 1 96.5 188 GLY A CA 1
ATOM 1459 C C . GLY A 1 188 ? -18.484 -32.719 -14.164 1 96.5 188 GLY A C 1
ATOM 1460 O O . GLY A 1 188 ? -18.109 -32.219 -13.102 1 96.5 188 GLY A O 1
ATOM 1461 N N . ARG A 1 189 ? -17.719 -33.438 -14.961 1 96.94 189 ARG A N 1
ATOM 1462 C CA . ARG A 1 189 ? -16.328 -33.625 -14.609 1 96.94 189 ARG A CA 1
ATOM 1463 C C . ARG A 1 189 ? -15.445 -32.5 -15.125 1 96.94 189 ARG A C 1
ATOM 1465 O O . ARG A 1 189 ? -15.641 -32.031 -16.25 1 96.94 189 ARG A O 1
ATOM 1472 N N . ILE A 1 190 ? -14.555 -32.062 -14.289 1 98.31 190 ILE A N 1
ATOM 1473 C CA . ILE A 1 190 ? -13.672 -30.969 -14.672 1 98.31 190 ILE A CA 1
ATOM 1474 C C . ILE A 1 190 ? -12.531 -31.5 -15.539 1 98.31 190 ILE A C 1
ATOM 1476 O O . ILE A 1 190 ? -11.836 -32.438 -15.148 1 98.31 190 ILE A O 1
ATOM 1480 N N . LYS A 1 191 ? -12.359 -30.922 -16.672 1 98.25 191 LYS A N 1
ATOM 1481 C CA . LYS A 1 191 ? -11.312 -31.25 -17.625 1 98.25 191 LYS A CA 1
ATOM 1482 C C . LYS A 1 191 ? -10.406 -30.062 -17.891 1 98.25 191 LYS A C 1
ATOM 1484 O O . LYS A 1 191 ? -10.797 -28.906 -17.656 1 98.25 191 LYS A O 1
ATOM 1489 N N . GLY A 1 192 ? -9.188 -30.359 -18.297 1 98.56 192 GLY A N 1
ATOM 1490 C CA . GLY A 1 192 ? -8.281 -29.344 -18.797 1 98.56 192 GLY A CA 1
ATOM 1491 C C . GLY A 1 192 ? -8.242 -29.266 -20.312 1 98.56 192 GLY A C 1
ATOM 1492 O O . GLY A 1 192 ? -8.188 -30.312 -20.984 1 98.56 192 GLY A O 1
ATOM 1493 N N . ILE A 1 193 ? -8.297 -28.078 -20.875 1 98.5 193 ILE A N 1
ATOM 1494 C CA . ILE A 1 193 ? -8.312 -27.922 -22.312 1 98.5 193 ILE A CA 1
ATOM 1495 C C . ILE A 1 193 ? -7.367 -26.797 -22.734 1 98.5 193 ILE A C 1
ATOM 1497 O O . ILE A 1 193 ? -7.273 -25.766 -22.047 1 98.5 193 ILE A O 1
ATOM 1501 N N . ILE A 1 194 ? -6.613 -27.016 -23.75 1 98.88 194 ILE A N 1
ATOM 1502 C CA . ILE A 1 194 ? -5.75 -25.984 -24.328 1 98.88 194 ILE A CA 1
ATOM 1503 C C . ILE A 1 194 ? -6.531 -25.156 -25.344 1 98.88 194 ILE A C 1
ATOM 1505 O O . ILE A 1 194 ? -7.105 -25.703 -26.281 1 98.88 194 ILE A O 1
ATOM 1509 N N . VAL A 1 195 ? -6.641 -23.906 -25.141 1 98.88 195 VAL A N 1
ATOM 1510 C CA . VAL A 1 195 ? -7.293 -22.984 -26.047 1 98.88 195 VAL A CA 1
ATOM 1511 C C . VAL A 1 195 ? -6.258 -22.047 -26.656 1 98.88 195 VAL A C 1
ATOM 1513 O O . VAL A 1 195 ? -5.395 -21.516 -25.953 1 98.88 195 VAL A O 1
ATOM 1516 N N . GLU A 1 196 ? -6.266 -21.828 -27.906 1 98.81 196 GLU A N 1
ATOM 1517 C CA . GLU A 1 196 ? -5.27 -21.016 -28.609 1 98.81 196 GLU A CA 1
ATOM 1518 C C . GLU A 1 196 ? -5.848 -19.656 -29.016 1 98.81 196 GLU A C 1
ATOM 1520 O O . GLU A 1 196 ? -7.012 -19.578 -29.406 1 98.81 196 GLU A O 1
ATOM 1525 N N . ARG A 1 197 ? -5.027 -18.672 -28.859 1 98.44 197 ARG A N 1
ATOM 1526 C CA . ARG A 1 197 ? -5.426 -17.359 -29.359 1 98.44 197 ARG A CA 1
ATOM 1527 C C . ARG A 1 197 ? -5.805 -17.438 -30.828 1 98.44 197 ARG A C 1
ATOM 1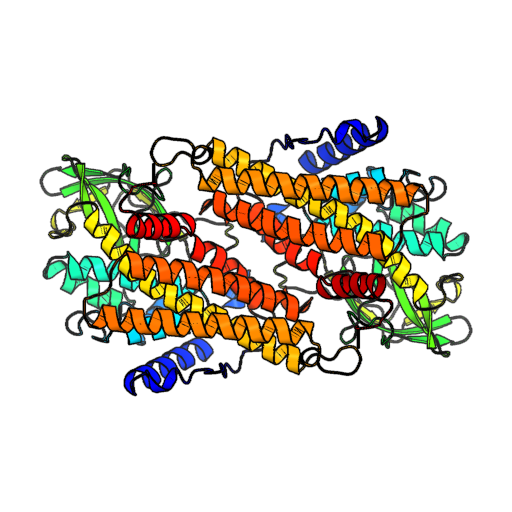529 O O . ARG A 1 197 ? -5.129 -18.094 -31.625 1 98.44 197 ARG A O 1
ATOM 1536 N N . GLY A 1 198 ? -6.902 -16.656 -31.25 1 97.88 198 GLY A N 1
ATOM 1537 C CA . GLY A 1 198 ? -7.344 -16.656 -32.625 1 97.88 198 GLY A CA 1
ATOM 1538 C C . GLY A 1 198 ? -8.57 -17.531 -32.875 1 97.88 198 GLY A C 1
ATOM 1539 O O . GLY A 1 198 ? -9.258 -17.375 -33.875 1 97.88 198 GLY A O 1
ATOM 1540 N N . MET A 1 199 ? -8.75 -18.484 -31.984 1 98.44 199 MET A N 1
ATOM 1541 C CA . MET A 1 199 ? -9.977 -19.281 -32.094 1 98.44 199 MET A CA 1
ATOM 1542 C C . MET A 1 199 ? -11.211 -18.391 -32.031 1 98.44 199 MET A C 1
ATOM 1544 O O . MET A 1 199 ? -11.281 -17.484 -31.188 1 98.44 199 MET A O 1
ATOM 1548 N N . GLU A 1 200 ? -12.172 -18.625 -32.906 1 98.56 200 GLU A N 1
ATOM 1549 C CA . GLU A 1 200 ? -13.383 -17.797 -32.969 1 98.56 200 GLU A CA 1
ATOM 1550 C C . GLU A 1 200 ? -14.164 -17.875 -31.672 1 98.56 200 GLU A C 1
ATOM 1552 O O . GLU A 1 200 ? -14.375 -18.953 -31.125 1 98.56 200 GLU A O 1
ATOM 1557 N N . GLY A 1 201 ? -14.547 -16.656 -31.188 1 98.75 201 GLY A N 1
ATOM 1558 C CA . GLY A 1 201 ? -15.344 -16.594 -29.969 1 98.75 201 GLY A CA 1
ATOM 1559 C C . GLY A 1 201 ? -14.508 -16.469 -28.719 1 98.75 201 GLY A C 1
ATOM 1560 O O . GLY A 1 201 ? -15.047 -16.281 -27.625 1 98.75 201 GLY A O 1
ATOM 1561 N N . PHE A 1 202 ? -13.188 -16.562 -28.859 1 98.81 202 PHE A N 1
ATOM 1562 C CA . PHE A 1 202 ? -12.273 -16.484 -27.734 1 98.81 202 PHE A CA 1
ATOM 1563 C C . PHE A 1 202 ? -11.648 -15.086 -27.656 1 98.81 202 PHE A C 1
ATOM 1565 O O . PHE A 1 202 ? -10.977 -14.648 -28.594 1 98.81 202 PHE A O 1
ATOM 1572 N N . THR A 1 203 ? -11.898 -14.305 -26.484 1 98.81 203 THR A N 1
ATOM 1573 C CA . THR A 1 203 ? -11.312 -12.984 -26.281 1 98.81 203 THR A CA 1
ATOM 1574 C C . THR A 1 203 ? -10.703 -12.867 -24.891 1 98.81 203 THR A C 1
ATOM 1576 O O . THR A 1 203 ? -11.039 -13.648 -23.984 1 98.81 203 THR A O 1
ATOM 1579 N N . THR A 1 204 ? -9.758 -11.961 -24.734 1 98.75 204 THR A N 1
ATOM 1580 C CA . THR A 1 204 ? -9 -11.805 -23.5 1 98.75 204 THR A CA 1
ATOM 1581 C C . THR A 1 204 ? -8.906 -10.336 -23.094 1 98.75 204 THR A C 1
ATOM 1583 O O . THR A 1 204 ? -7.809 -9.773 -23.047 1 98.75 204 THR A O 1
ATOM 1586 N N . PRO A 1 205 ? -10.008 -9.727 -22.734 1 98.62 205 PRO A N 1
ATOM 1587 C CA . PRO A 1 205 ? -9.953 -8.32 -22.344 1 98.62 205 PRO A CA 1
ATOM 1588 C C . PRO A 1 205 ? -9.07 -8.07 -21.125 1 98.62 205 PRO A C 1
ATOM 1590 O O . PRO A 1 205 ? -9.055 -8.883 -20.203 1 98.62 205 PRO A O 1
ATOM 1593 N N . GLU A 1 206 ? -8.383 -6.961 -21.156 1 98.38 206 GLU A N 1
ATOM 1594 C CA . GLU A 1 206 ? -7.453 -6.59 -20.094 1 98.38 206 GLU A CA 1
ATOM 1595 C C . GLU A 1 206 ? -8.18 -5.91 -18.938 1 98.38 206 GLU A C 1
ATOM 1597 O O . GLU A 1 206 ? -9.133 -5.152 -19.156 1 98.38 206 GLU A O 1
ATOM 1602 N N . ILE A 1 207 ? -7.82 -6.191 -17.672 1 97.62 207 ILE A N 1
ATOM 1603 C CA . ILE A 1 207 ? -8.266 -5.465 -16.484 1 97.62 207 ILE A CA 1
ATOM 1604 C C . ILE A 1 207 ? -7.363 -4.254 -16.25 1 97.62 207 ILE A C 1
ATOM 1606 O O . ILE A 1 207 ? -6.137 -4.387 -16.203 1 97.62 207 ILE A O 1
ATOM 1610 N N . HIS A 1 208 ? -7.953 -3.055 -16.016 1 96.69 208 HIS A N 1
ATOM 1611 C CA . HIS A 1 208 ? -7.188 -1.821 -15.867 1 96.69 208 HIS A CA 1
ATOM 1612 C C . HIS A 1 208 ? -7.34 -1.247 -14.461 1 96.69 208 HIS A C 1
ATOM 1614 O O . HIS A 1 208 ? -8.141 -1.745 -13.664 1 96.69 208 HIS A O 1
ATOM 1620 N N . ASN A 1 209 ? -6.516 -0.278 -14.109 1 96.31 209 ASN A N 1
ATOM 1621 C CA . ASN A 1 209 ? -6.559 0.527 -12.891 1 96.31 209 ASN A CA 1
ATOM 1622 C C . ASN A 1 209 ? -6.281 -0.318 -11.648 1 96.31 209 ASN A C 1
ATOM 1624 O O . ASN A 1 209 ? -6.941 -0.15 -10.625 1 96.31 209 ASN A O 1
ATOM 1628 N N . LYS A 1 210 ? -5.434 -1.278 -11.82 1 97.44 210 LYS A N 1
ATOM 1629 C CA . LYS A 1 210 ? -4.965 -2.025 -10.656 1 97.44 210 LYS A CA 1
ATOM 1630 C C . LYS A 1 210 ? -3.945 -1.216 -9.859 1 97.44 210 LYS A C 1
ATOM 1632 O O . LYS A 1 210 ? -3.141 -0.479 -10.438 1 97.44 210 LYS A O 1
ATOM 1637 N N . TRP A 1 211 ? -3.922 -1.407 -8.57 1 98.31 211 TRP A N 1
ATOM 1638 C CA . TRP A 1 211 ? -2.934 -0.769 -7.707 1 98.31 211 TRP A CA 1
ATOM 1639 C C . TRP A 1 211 ? -1.814 -1.742 -7.348 1 98.31 211 TRP A C 1
ATOM 1641 O O . TRP A 1 211 ? -0.774 -1.336 -6.828 1 98.31 211 TRP A O 1
ATOM 1651 N N . SER A 1 212 ? -2.012 -2.992 -7.602 1 98.5 212 SER A N 1
ATOM 1652 C CA . SER A 1 212 ? -1.054 -4.059 -7.336 1 98.5 212 SER A CA 1
ATOM 1653 C C . SER A 1 212 ? -0.681 -4.801 -8.617 1 98.5 212 SER A C 1
ATOM 1655 O O . SER A 1 212 ? -1.495 -4.918 -9.531 1 98.5 212 SER A O 1
ATOM 1657 N N . LEU A 1 213 ? 0.581 -5.234 -8.68 1 98.44 213 LEU A N 1
ATOM 1658 C CA . LEU A 1 213 ? 1.11 -5.938 -9.844 1 98.44 213 LEU A CA 1
ATOM 1659 C C . LEU A 1 213 ? 0.916 -5.113 -11.117 1 98.44 213 LEU A C 1
ATOM 1661 O O . LEU A 1 213 ? 0.372 -5.609 -12.102 1 98.44 213 LEU A O 1
ATOM 1665 N N . ARG A 1 214 ? 1.402 -3.928 -11.016 1 98.12 214 ARG A N 1
ATOM 1666 C CA . ARG A 1 214 ? 1.119 -2.969 -12.078 1 98.12 214 ARG A CA 1
ATOM 1667 C C . ARG A 1 214 ? 2.014 -3.213 -13.289 1 98.12 214 ARG A C 1
ATOM 1669 O O . ARG A 1 214 ? 1.694 -2.783 -14.398 1 98.12 214 ARG A O 1
ATOM 1676 N N . ALA A 1 215 ? 3.125 -3.963 -13.094 1 98.06 215 ALA A N 1
ATOM 1677 C CA . ALA A 1 215 ? 3.988 -4.301 -14.227 1 98.06 215 ALA A CA 1
ATOM 1678 C C . ALA A 1 215 ? 3.604 -5.648 -14.828 1 98.06 2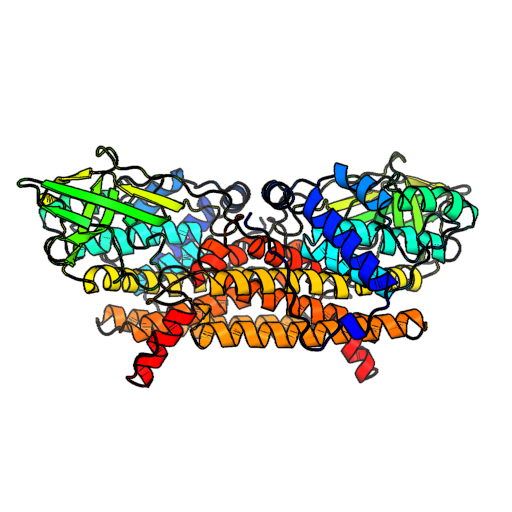15 ALA A C 1
ATOM 1680 O O . ALA A 1 215 ? 4.203 -6.094 -15.805 1 98.06 215 ALA A O 1
ATOM 1681 N N . SER A 1 216 ? 2.738 -6.355 -14.211 1 97.88 216 SER A N 1
ATOM 1682 C CA . SER A 1 216 ? 2.133 -7.562 -14.766 1 97.88 216 SER A CA 1
ATOM 1683 C C . SER A 1 216 ? 0.846 -7.242 -15.516 1 97.88 216 SER A C 1
ATOM 1685 O O . SER A 1 216 ? 0.196 -6.23 -15.242 1 97.88 216 SER A O 1
ATOM 1687 N N . ILE A 1 217 ? 0.515 -8.086 -16.469 1 98.12 217 ILE A N 1
ATOM 1688 C CA . ILE A 1 217 ? -0.729 -7.891 -17.203 1 98.12 217 ILE A CA 1
ATOM 1689 C C . ILE A 1 217 ? -1.74 -8.961 -16.797 1 98.12 217 ILE A C 1
ATOM 1691 O O . ILE A 1 217 ? -1.381 -10.133 -16.625 1 98.12 217 ILE A O 1
ATOM 1695 N N . THR A 1 218 ? -2.904 -8.578 -16.469 1 98.31 218 THR A N 1
ATOM 1696 C CA . THR A 1 218 ? -3.986 -9.445 -16 1 98.31 218 THR A CA 1
ATOM 1697 C C . THR A 1 218 ? -5.273 -9.156 -16.766 1 98.31 218 THR A C 1
ATOM 1699 O O . THR A 1 218 ? -5.543 -8.008 -17.125 1 98.31 218 THR A O 1
ATOM 1702 N N . GLY A 1 219 ? -6.016 -10.195 -17.078 1 98.56 219 GLY A N 1
ATOM 1703 C CA . GLY A 1 219 ? -7.262 -10.008 -17.812 1 98.56 219 GLY A CA 1
ATOM 1704 C C . GLY A 1 219 ? -8.266 -11.109 -17.578 1 98.56 219 GLY A C 1
ATOM 1705 O O . GLY A 1 219 ? -8.242 -11.766 -16.531 1 98.56 219 GLY A O 1
ATOM 1706 N N . GLU A 1 220 ? -9.195 -11.156 -18.438 1 98.69 220 GLU A N 1
ATOM 1707 C CA . GLU A 1 220 ? -10.258 -12.156 -18.438 1 98.69 220 GLU A CA 1
ATOM 1708 C C . GLU A 1 220 ? -10.086 -13.133 -19.609 1 98.69 220 GLU A C 1
ATOM 1710 O O . GLU A 1 220 ? -9.258 -12.914 -20.484 1 98.69 220 GLU A O 1
ATOM 1715 N N . LEU A 1 221 ? -10.734 -14.227 -19.5 1 98.88 221 LEU A N 1
ATOM 1716 C CA . LEU A 1 221 ? -11.008 -15.102 -20.641 1 98.88 221 LEU A CA 1
ATOM 1717 C C . LEU A 1 221 ? -12.508 -15.203 -20.906 1 98.88 221 LEU A C 1
ATOM 1719 O O . LEU A 1 221 ? -13.281 -15.508 -20 1 98.88 221 LEU A O 1
ATOM 1723 N N . VAL A 1 222 ? -12.836 -14.906 -22.109 1 98.88 222 VAL A N 1
ATOM 1724 C CA . VAL A 1 222 ? -14.25 -14.992 -22.484 1 98.88 222 VAL A CA 1
ATOM 1725 C C . VAL A 1 222 ? -14.414 -15.992 -23.625 1 98.88 222 VAL A C 1
ATOM 1727 O O . VAL A 1 222 ? -13.734 -15.891 -24.641 1 98.88 222 VAL A O 1
ATOM 1730 N N . PHE A 1 223 ? -15.328 -16.906 -23.422 1 98.88 223 PHE A N 1
ATOM 1731 C CA . PHE A 1 223 ? -15.609 -17.953 -24.406 1 98.88 223 PHE A CA 1
ATOM 1732 C C . PHE A 1 223 ? -17.062 -17.891 -24.859 1 98.88 223 PHE A C 1
ATOM 1734 O O . PHE A 1 223 ? -17.969 -18.094 -24.047 1 98.88 223 PHE A O 1
ATOM 1741 N N . ASP A 1 224 ? -17.219 -17.609 -26.078 1 98.81 224 ASP A N 1
ATOM 1742 C CA . ASP A 1 224 ? -18.531 -17.609 -26.719 1 98.81 224 ASP A CA 1
ATOM 1743 C C . ASP A 1 224 ? -18.609 -18.641 -27.828 1 98.81 224 ASP A C 1
ATOM 1745 O O . ASP A 1 224 ? -18.297 -18.344 -28.984 1 98.81 224 ASP A O 1
ATOM 1749 N N . ASN A 1 225 ? -19.047 -19.797 -27.5 1 98.75 225 ASN A N 1
ATOM 1750 C CA . ASN A 1 225 ? -19.203 -20.938 -28.406 1 98.75 225 ASN A CA 1
ATOM 1751 C C . ASN A 1 225 ? -17.906 -21.219 -29.156 1 98.75 225 ASN A C 1
ATOM 1753 O O . ASN A 1 225 ? -17.891 -21.328 -30.375 1 98.75 225 ASN A O 1
ATOM 1757 N N . VAL A 1 226 ? -16.844 -21.359 -28.453 1 98.88 226 VAL A N 1
ATOM 1758 C CA . VAL A 1 226 ? -15.539 -21.625 -29.047 1 98.88 226 VAL A CA 1
ATOM 1759 C C . VAL A 1 226 ? -15.445 -23.094 -29.438 1 98.88 226 VAL A C 1
ATOM 1761 O O . VAL A 1 226 ? -15.664 -23.984 -28.609 1 98.88 226 VAL A O 1
ATOM 1764 N N . LYS A 1 227 ? -15.102 -23.359 -30.672 1 98.69 227 LYS A N 1
ATOM 1765 C CA . LYS A 1 227 ? -14.891 -24.719 -31.141 1 98.69 227 LYS A CA 1
ATOM 1766 C C . LYS A 1 227 ? -13.484 -25.203 -30.797 1 98.69 227 LYS A C 1
ATOM 1768 O O . LYS A 1 227 ? -12.5 -24.672 -31.328 1 98.69 227 LYS A O 1
ATOM 1773 N N . VAL A 1 228 ? -13.43 -26.203 -29.984 1 98.25 228 VAL A N 1
ATOM 1774 C CA . VAL A 1 228 ? -12.141 -26.734 -29.547 1 98.25 228 VAL A CA 1
ATOM 1775 C C . VAL A 1 228 ? -11.992 -28.172 -30.031 1 98.25 228 VAL A C 1
ATOM 1777 O O . VAL A 1 228 ? -12.789 -29.047 -29.656 1 98.25 228 VAL A O 1
ATOM 1780 N N . PRO A 1 229 ? -10.977 -28.422 -30.75 1 97.88 229 PRO A N 1
ATOM 1781 C CA . PRO A 1 229 ? -10.766 -29.812 -31.172 1 97.88 229 PRO A CA 1
ATOM 1782 C C . PRO A 1 229 ? -10.602 -30.766 -29.984 1 97.88 229 PRO A C 1
ATOM 1784 O O . PRO A 1 229 ? -10.023 -30.406 -28.953 1 97.88 229 PRO A O 1
ATOM 1787 N N . LYS A 1 230 ? -10.953 -32 -30.172 1 97 230 LYS A N 1
ATOM 1788 C CA . LYS A 1 230 ? -10.859 -33 -29.109 1 97 230 LYS A CA 1
ATOM 1789 C C . LYS A 1 230 ? -9.406 -33.219 -28.688 1 97 230 LYS A C 1
ATOM 1791 O O . LYS A 1 230 ? -9.125 -33.5 -27.531 1 97 230 LYS A O 1
ATOM 1796 N N . THR A 1 231 ? -8.477 -33 -29.609 1 97.38 231 THR A N 1
ATOM 1797 C CA . THR A 1 231 ? -7.051 -33.219 -29.375 1 97.38 231 THR A CA 1
ATOM 1798 C C . THR A 1 231 ? -6.5 -32.156 -28.422 1 97.38 231 THR A C 1
ATOM 1800 O O . THR A 1 231 ? -5.383 -32.312 -27.906 1 97.38 231 THR A O 1
ATOM 1803 N N . HIS A 1 232 ? -7.328 -31.203 -28.094 1 98.12 232 HIS A N 1
ATOM 1804 C CA . HIS A 1 232 ? -6.867 -30.125 -27.219 1 98.12 232 HIS A CA 1
ATOM 1805 C C . HIS A 1 232 ? -7.156 -30.438 -25.75 1 98.12 232 HIS A C 1
ATOM 1807 O O . HIS A 1 232 ? -6.645 -29.766 -24.859 1 98.12 232 HIS A O 1
ATOM 1813 N N . VAL A 1 233 ? -7.934 -31.406 -25.484 1 98 233 VAL A N 1
ATOM 1814 C CA . VAL A 1 233 ? -8.227 -31.812 -24.125 1 98 233 VAL A CA 1
ATOM 1815 C C . VAL A 1 233 ? -7.016 -32.531 -23.516 1 98 233 VAL A C 1
ATOM 1817 O O . VAL A 1 233 ? -6.371 -33.344 -24.203 1 98 233 VAL A O 1
ATOM 1820 N N . LEU A 1 234 ? -6.637 -32.219 -22.297 1 98.56 234 LEU A N 1
ATOM 1821 C CA . LEU A 1 234 ? -5.605 -32.938 -21.578 1 98.56 234 LEU A CA 1
ATOM 1822 C C . LEU A 1 234 ? -6.121 -34.312 -21.141 1 98.56 234 LEU A C 1
ATOM 1824 O O . LEU A 1 234 ? -6.973 -34.406 -20.266 1 98.56 234 LEU A O 1
ATOM 1828 N N . PRO A 1 235 ? -5.602 -35.344 -21.641 1 97.81 235 PRO A N 1
ATOM 1829 C CA . PRO A 1 235 ? -6.25 -36.656 -21.5 1 97.81 235 PRO A CA 1
ATOM 1830 C C . PRO A 1 235 ? -6.152 -37.219 -20.078 1 97.81 235 PRO A C 1
ATOM 1832 O O . PRO A 1 235 ? -6.988 -38.031 -19.672 1 97.81 235 PRO A O 1
ATOM 1835 N N . LYS A 1 236 ? -5.191 -36.781 -19.312 1 97.75 236 LYS A N 1
ATOM 1836 C CA . LYS A 1 236 ? -4.969 -37.406 -18.016 1 97.75 236 LYS A CA 1
ATOM 1837 C C . LYS A 1 236 ? -5.508 -36.562 -16.875 1 97.75 236 LYS A C 1
ATOM 1839 O O . LYS A 1 236 ? -5.402 -36.938 -15.711 1 97.75 236 LYS A O 1
ATOM 1844 N N . ALA A 1 237 ? -6 -35.438 -17.219 1 96.5 237 ALA A N 1
ATOM 1845 C CA . ALA A 1 237 ? -6.621 -34.594 -16.188 1 96.5 237 ALA A CA 1
ATOM 1846 C C . ALA A 1 237 ? -8.094 -34.938 -16.016 1 96.5 237 ALA A C 1
ATOM 1848 O O . ALA A 1 237 ? -8.867 -34.875 -16.984 1 96.5 237 ALA A O 1
ATOM 1849 N N . ASP A 1 238 ? -8.445 -35.312 -14.844 1 95.75 238 ASP A N 1
ATOM 1850 C CA . ASP A 1 238 ? -9.836 -35.656 -14.562 1 95.75 238 ASP A CA 1
ATOM 1851 C C . ASP A 1 238 ? -10.234 -35.25 -13.148 1 95.75 238 ASP A C 1
ATOM 1853 O O . ASP A 1 238 ? -9.82 -35.875 -12.172 1 95.75 238 ASP A O 1
ATOM 1857 N N . GLY A 1 239 ? -11.109 -34.25 -13.164 1 96.94 239 GLY A N 1
ATOM 1858 C CA . GLY A 1 239 ? -11.617 -33.812 -11.875 1 96.94 239 GLY A CA 1
ATOM 1859 C C . GLY A 1 239 ? -10.852 -32.625 -11.32 1 96.94 239 GLY A C 1
ATOM 1860 O O . GLY A 1 239 ? -9.922 -32.125 -11.953 1 96.94 239 GLY A O 1
ATOM 1861 N N . LEU A 1 240 ? -11.195 -32.25 -10.125 1 96.44 240 LEU A N 1
ATOM 1862 C CA . LEU A 1 240 ? -10.695 -31.047 -9.469 1 96.44 240 LEU A CA 1
ATOM 1863 C C . LEU A 1 240 ? -9.234 -31.219 -9.055 1 96.44 240 LEU A C 1
ATOM 1865 O O . LEU A 1 240 ? -8.531 -30.234 -8.82 1 96.44 240 LEU A O 1
ATOM 1869 N N . SER A 1 241 ? -8.789 -32.406 -8.992 1 96.31 241 SER A N 1
ATOM 1870 C CA . SER A 1 241 ? -7.418 -32.688 -8.57 1 96.31 241 SER A CA 1
ATOM 1871 C C . SER A 1 241 ? -6.418 -32.094 -9.578 1 96.31 241 SER A C 1
ATOM 1873 O O . SER A 1 241 ? -5.305 -31.719 -9.203 1 96.31 241 SER A O 1
ATOM 1875 N N . GLY A 1 242 ? -6.754 -32.062 -10.852 1 96.56 242 GLY A N 1
ATOM 1876 C CA . GLY A 1 242 ? -5.883 -31.531 -11.883 1 96.56 242 GLY A CA 1
ATOM 1877 C C . GLY A 1 242 ? -5.441 -30.109 -11.602 1 96.56 242 GLY A C 1
ATOM 1878 O O . GLY A 1 242 ? -4.273 -29.859 -11.297 1 96.56 242 GLY A O 1
ATOM 1879 N N . PRO A 1 243 ? -6.445 -29.188 -11.562 1 97.38 243 PRO A N 1
ATOM 1880 C CA . PRO A 1 243 ? -6.07 -27.797 -11.297 1 97.38 243 PRO A CA 1
ATOM 1881 C C . PRO A 1 243 ? -5.512 -27.594 -9.891 1 97.38 243 PRO A C 1
ATOM 1883 O O . PRO A 1 243 ? -4.656 -26.719 -9.68 1 97.38 243 PRO A O 1
ATOM 1886 N N . LEU A 1 244 ? -5.918 -28.297 -8.906 1 95.81 244 LEU A N 1
ATOM 1887 C CA . LEU A 1 244 ? -5.418 -28.125 -7.547 1 95.81 244 LEU A CA 1
ATOM 1888 C C . LEU A 1 244 ? -3.934 -28.469 -7.469 1 95.81 244 LEU A C 1
ATOM 1890 O O . LEU A 1 244 ? -3.182 -27.828 -6.73 1 95.81 244 LEU A O 1
ATOM 1894 N N . LYS A 1 245 ? -3.516 -29.484 -8.227 1 95.62 245 LYS A N 1
ATOM 1895 C CA . LYS A 1 245 ? -2.102 -29.844 -8.25 1 95.62 245 LYS A CA 1
ATOM 1896 C C . LYS A 1 245 ? -1.271 -28.766 -8.93 1 95.62 245 LYS A C 1
ATOM 1898 O O . LYS A 1 245 ? -0.12 -28.531 -8.555 1 95.62 245 LYS A O 1
ATOM 1903 N N . CYS A 1 246 ? -1.833 -28.156 -9.922 1 96.38 246 CYS A N 1
ATOM 1904 C CA . CYS A 1 246 ? -1.167 -27.016 -10.562 1 96.38 246 CYS A CA 1
ATOM 1905 C C . CYS A 1 246 ? -0.953 -25.891 -9.562 1 96.38 246 CYS A C 1
ATOM 1907 O O . CYS A 1 246 ? 0.132 -25.312 -9.5 1 96.38 246 CYS A O 1
ATOM 1909 N N . LEU A 1 247 ? -1.976 -25.594 -8.766 1 96.81 247 LEU A N 1
ATOM 1910 C CA . LEU A 1 247 ? -1.895 -24.531 -7.77 1 96.81 247 LEU A CA 1
ATOM 1911 C C . LEU A 1 247 ? -0.844 -24.859 -6.711 1 96.81 247 LEU A C 1
ATOM 1913 O O . LEU A 1 247 ? -0.135 -23.969 -6.242 1 96.81 247 LEU A O 1
ATOM 1917 N N . ASP A 1 248 ? -0.71 -26.094 -6.332 1 95.75 248 ASP A N 1
ATOM 1918 C CA . ASP A 1 248 ? 0.306 -26.484 -5.363 1 95.75 248 ASP A CA 1
ATOM 1919 C C . ASP A 1 248 ? 1.709 -26.172 -5.875 1 95.75 248 ASP A C 1
ATOM 1921 O O . ASP A 1 248 ? 2.562 -25.703 -5.117 1 95.75 248 ASP A O 1
ATOM 1925 N N . SER A 1 249 ? 1.871 -26.453 -7.125 1 94.56 249 SER A N 1
ATOM 1926 C CA . SER A 1 249 ? 3.164 -26.156 -7.738 1 94.56 249 SER A CA 1
ATOM 1927 C C . SER A 1 249 ? 3.455 -24.672 -7.723 1 94.56 249 SER A C 1
ATOM 1929 O O . SER A 1 249 ? 4.566 -24.25 -7.398 1 94.56 249 SER A O 1
ATOM 1931 N N . ALA A 1 250 ? 2.527 -23.891 -8.086 1 97.44 250 ALA A N 1
ATOM 1932 C CA . ALA A 1 250 ? 2.688 -22.438 -8.133 1 97.44 250 ALA A CA 1
ATOM 1933 C C . ALA A 1 250 ? 2.898 -21.875 -6.738 1 97.44 250 ALA A C 1
ATOM 1935 O O . ALA A 1 250 ? 3.701 -20.953 -6.555 1 97.44 250 ALA A O 1
ATOM 1936 N N . ARG A 1 251 ? 2.156 -22.391 -5.762 1 98.69 251 ARG A N 1
ATOM 1937 C CA . ARG A 1 251 ? 2.229 -21.922 -4.383 1 98.69 251 ARG A CA 1
ATOM 1938 C C . ARG A 1 251 ? 3.631 -22.109 -3.812 1 98.69 251 ARG A C 1
ATOM 1940 O O . ARG A 1 251 ? 4.105 -21.297 -3.023 1 98.69 251 ARG A O 1
ATOM 1947 N N . TYR A 1 252 ? 4.273 -23.203 -4.203 1 98.62 252 TYR A N 1
ATOM 1948 C CA . TYR A 1 252 ? 5.652 -23.438 -3.795 1 98.62 252 TYR A CA 1
ATOM 1949 C C . TYR A 1 252 ? 6.562 -22.297 -4.25 1 98.62 252 TYR A C 1
ATOM 1951 O O . TYR A 1 252 ? 7.332 -21.75 -3.455 1 98.62 252 TYR A O 1
ATOM 1959 N N . GLY A 1 253 ? 6.469 -21.891 -5.504 1 98.5 253 GLY A N 1
ATOM 1960 C CA . GLY A 1 253 ? 7.246 -20.781 -6.039 1 98.5 253 GLY A CA 1
ATOM 1961 C C . GLY A 1 253 ? 6.93 -19.469 -5.375 1 98.5 253 GLY A C 1
ATOM 1962 O O . GLY A 1 253 ? 7.824 -18.641 -5.16 1 98.5 253 GLY A O 1
ATOM 1963 N N . ILE A 1 254 ? 5.68 -19.281 -5.016 1 98.88 254 ILE A N 1
ATOM 1964 C CA . ILE A 1 254 ? 5.242 -18.047 -4.363 1 98.88 254 ILE A CA 1
ATOM 1965 C C . ILE A 1 254 ? 5.91 -17.922 -2.996 1 98.88 254 ILE A C 1
ATOM 1967 O O . ILE A 1 254 ? 6.352 -16.828 -2.613 1 98.88 254 ILE A O 1
ATOM 1971 N N . ALA A 1 255 ? 6.016 -19.031 -2.271 1 98.81 255 ALA A N 1
ATOM 1972 C CA . ALA A 1 255 ? 6.629 -19.016 -0.947 1 98.81 255 ALA A CA 1
ATOM 1973 C C . ALA A 1 255 ? 8.086 -18.562 -1.021 1 98.81 255 ALA A C 1
ATOM 1975 O O . ALA A 1 255 ? 8.539 -17.781 -0.185 1 98.81 255 ALA A O 1
ATOM 1976 N N . TRP A 1 256 ? 8.773 -19.047 -2.049 1 98.75 256 TRP A N 1
ATOM 1977 C CA . TRP A 1 256 ? 10.156 -18.625 -2.262 1 98.75 256 TRP A CA 1
ATOM 1978 C C . TRP A 1 256 ? 10.227 -17.188 -2.738 1 98.75 256 TRP A C 1
ATOM 1980 O O . TRP A 1 256 ? 11.062 -16.406 -2.266 1 98.75 256 TRP A O 1
ATOM 1990 N N . GLY A 1 257 ? 9.383 -16.844 -3.668 1 98.75 257 GLY A N 1
ATOM 1991 C CA . GLY A 1 257 ? 9.383 -15.5 -4.238 1 98.75 257 GLY A CA 1
ATOM 1992 C C . GLY A 1 257 ? 9.188 -14.406 -3.201 1 98.75 257 GLY A C 1
ATOM 1993 O O . GLY A 1 257 ? 9.93 -13.422 -3.184 1 98.75 257 GLY A O 1
ATOM 1994 N N . ALA A 1 258 ? 8.211 -14.586 -2.316 1 98.81 258 ALA A N 1
ATOM 1995 C CA . ALA A 1 258 ? 7.914 -13.602 -1.283 1 98.81 258 ALA A CA 1
ATOM 1996 C C . ALA A 1 258 ? 9.125 -13.367 -0.383 1 98.81 258 ALA A C 1
ATOM 1998 O O . ALA A 1 258 ? 9.344 -12.25 0.095 1 98.81 258 ALA A O 1
ATOM 1999 N N . LEU A 1 259 ? 9.867 -14.406 -0.174 1 98.44 259 LEU A N 1
ATOM 2000 C CA . LEU A 1 259 ? 11.109 -14.281 0.583 1 98.44 259 LEU A CA 1
ATOM 2001 C C . LEU A 1 259 ? 12.062 -13.305 -0.096 1 98.44 259 LEU A C 1
ATOM 2003 O O . LEU A 1 259 ? 12.695 -12.484 0.571 1 98.44 259 LEU A O 1
ATOM 2007 N N . GLY A 1 260 ? 12.18 -13.367 -1.406 1 98.25 260 GLY A N 1
ATOM 2008 C CA . GLY A 1 260 ? 13.016 -12.438 -2.154 1 98.25 260 GLY A CA 1
ATOM 2009 C C . GLY A 1 260 ? 12.617 -10.992 -1.974 1 98.25 260 GLY A C 1
ATOM 2010 O O . GLY A 1 260 ? 13.469 -10.125 -1.783 1 98.25 260 GLY A O 1
ATOM 2011 N N . ALA A 1 261 ? 11.336 -10.727 -2.016 1 98.62 261 ALA A N 1
ATOM 2012 C CA . ALA A 1 261 ? 10.828 -9.375 -1.805 1 98.62 261 ALA A CA 1
ATOM 2013 C C . ALA A 1 261 ? 11.195 -8.859 -0.419 1 98.62 261 ALA A C 1
ATOM 2015 O O . ALA A 1 261 ? 11.633 -7.711 -0.273 1 98.62 261 ALA A O 1
ATOM 2016 N N . ALA A 1 262 ? 11.016 -9.734 0.565 1 98.56 262 ALA A N 1
ATOM 2017 C CA . ALA A 1 262 ? 11.344 -9.359 1.938 1 98.56 262 ALA A CA 1
ATOM 2018 C C . ALA A 1 262 ? 12.836 -9.055 2.078 1 98.56 262 ALA A C 1
ATOM 2020 O O . ALA A 1 262 ? 13.219 -8.086 2.734 1 98.56 262 ALA A O 1
ATOM 2021 N N . MET A 1 263 ? 13.617 -9.875 1.467 1 97.75 263 MET A N 1
ATOM 2022 C CA . MET A 1 263 ? 15.062 -9.711 1.544 1 97.75 263 MET A CA 1
ATOM 2023 C C . MET A 1 263 ? 15.492 -8.375 0.944 1 97.75 263 MET A C 1
ATOM 2025 O O . MET A 1 263 ? 16.328 -7.676 1.512 1 97.75 263 MET A O 1
ATOM 2029 N N . GLU A 1 264 ? 14.938 -8.039 -0.167 1 97.56 264 GLU A N 1
ATOM 2030 C CA . GLU A 1 264 ? 15.242 -6.766 -0.808 1 97.56 264 GLU A CA 1
ATOM 2031 C C . GLU A 1 264 ? 14.836 -5.594 0.078 1 97.56 264 GLU A C 1
ATOM 2033 O O . GLU A 1 264 ? 15.609 -4.648 0.253 1 97.56 264 GLU A O 1
ATOM 2038 N N . CYS A 1 265 ? 13.664 -5.609 0.604 1 98.31 265 CYS A N 1
ATOM 2039 C CA . CYS A 1 265 ? 13.172 -4.535 1.463 1 98.31 265 CYS A CA 1
ATOM 2040 C C . CYS A 1 265 ? 14.062 -4.375 2.691 1 98.31 265 CYS A C 1
ATOM 2042 O O . CYS A 1 265 ? 14.383 -3.252 3.09 1 98.31 265 CYS A O 1
ATOM 2044 N N . TYR A 1 266 ? 14.438 -5.504 3.258 1 98.19 266 TYR A N 1
ATOM 2045 C CA . TYR A 1 266 ? 15.305 -5.477 4.43 1 98.19 266 TYR A CA 1
ATOM 2046 C C . TYR A 1 266 ? 16.641 -4.824 4.098 1 98.19 266 TYR A C 1
ATOM 2048 O O . TYR A 1 266 ? 17.125 -3.965 4.844 1 98.19 266 TYR A O 1
ATOM 2056 N N . ASP A 1 267 ? 17.203 -5.234 3.041 1 96.88 267 ASP A N 1
ATOM 2057 C CA . ASP A 1 267 ? 18.516 -4.75 2.648 1 96.88 267 ASP A CA 1
ATOM 2058 C C . ASP A 1 267 ? 18.5 -3.238 2.424 1 96.88 267 ASP A C 1
ATOM 2060 O O . ASP A 1 267 ? 19.391 -2.525 2.893 1 96.88 267 ASP A O 1
ATOM 2064 N N . ILE A 1 268 ? 17.578 -2.779 1.771 1 97.38 268 ILE A N 1
ATOM 2065 C CA . ILE A 1 268 ? 17.438 -1.355 1.48 1 97.38 268 ILE A CA 1
ATOM 2066 C C . ILE A 1 268 ? 17.25 -0.58 2.783 1 97.38 268 ILE A C 1
ATOM 2068 O O . ILE A 1 268 ? 17.891 0.453 2.992 1 97.38 268 ILE A O 1
ATOM 2072 N N . ALA A 1 269 ? 16.375 -1.059 3.617 1 98.19 269 ALA A N 1
ATOM 2073 C CA . ALA A 1 269 ? 16.094 -0.383 4.883 1 98.19 269 ALA A CA 1
ATOM 2074 C C . ALA A 1 269 ? 17.359 -0.307 5.75 1 98.19 269 ALA A C 1
ATOM 2076 O O . ALA A 1 269 ? 17.641 0.731 6.352 1 98.19 269 ALA A O 1
ATOM 2077 N N . LYS A 1 270 ? 18.047 -1.436 5.812 1 97.69 270 LYS A N 1
ATOM 2078 C CA . LYS A 1 270 ? 19.266 -1.476 6.598 1 97.69 270 LYS A CA 1
ATOM 2079 C C . LYS A 1 270 ? 20.297 -0.469 6.07 1 97.69 270 LYS A C 1
ATOM 2081 O O . LYS A 1 270 ? 20.844 0.326 6.836 1 97.69 270 LYS A O 1
ATOM 2086 N N . ASN A 1 271 ? 20.547 -0.499 4.75 1 97.12 271 ASN A N 1
ATOM 2087 C CA . ASN A 1 271 ? 21.516 0.412 4.152 1 97.12 271 ASN A CA 1
ATOM 2088 C C . ASN A 1 271 ? 21.109 1.87 4.348 1 97.12 271 ASN A C 1
ATOM 2090 O O . ASN A 1 271 ? 21.953 2.713 4.668 1 97.12 271 ASN A O 1
ATOM 2094 N N . TYR A 1 272 ? 19.875 2.162 4.152 1 97.75 272 TYR A N 1
ATOM 2095 C CA . TYR A 1 272 ? 19.359 3.516 4.355 1 97.75 272 TYR A CA 1
ATOM 2096 C C . TYR A 1 272 ? 19.578 3.967 5.797 1 97.75 272 TYR A C 1
ATOM 2098 O O . TYR A 1 272 ? 20.016 5.094 6.043 1 97.75 272 TYR A O 1
ATOM 2106 N N . ALA A 1 273 ? 19.219 3.113 6.746 1 97.94 273 ALA A N 1
ATOM 2107 C CA . ALA A 1 273 ? 19.328 3.438 8.164 1 97.94 273 ALA A CA 1
ATOM 2108 C C . ALA A 1 273 ? 20.766 3.709 8.562 1 97.94 273 ALA A C 1
ATOM 2110 O O . ALA A 1 273 ? 21.031 4.527 9.445 1 97.94 273 ALA A O 1
ATOM 2111 N N . MET A 1 274 ? 21.688 3.006 7.879 1 97.44 274 MET A N 1
ATOM 2112 C CA . MET A 1 274 ? 23.109 3.156 8.172 1 97.44 274 MET A CA 1
ATOM 2113 C C . MET A 1 274 ? 23.641 4.5 7.676 1 97.44 274 MET A C 1
ATOM 2115 O O . MET A 1 274 ? 24.594 5.043 8.227 1 97.44 274 MET A O 1
ATOM 2119 N N . GLU A 1 275 ? 22.969 5.066 6.684 1 97 275 GLU A N 1
ATOM 2120 C CA . GLU A 1 275 ? 23.484 6.27 6.031 1 97 275 GLU A CA 1
ATOM 2121 C C . GLU A 1 275 ? 22.719 7.512 6.504 1 97 275 GLU A C 1
ATOM 2123 O O . GLU A 1 275 ? 23.312 8.586 6.645 1 97 275 GLU A O 1
ATOM 2128 N N . ARG A 1 276 ? 21.469 7.445 6.73 1 96.69 276 ARG A N 1
ATOM 2129 C CA . ARG A 1 276 ? 20.641 8.578 7.129 1 96.69 276 ARG A CA 1
ATOM 2130 C C . ARG A 1 276 ? 20.984 9.039 8.539 1 96.69 276 ARG A C 1
ATOM 2132 O O . ARG A 1 276 ? 20.969 8.234 9.484 1 96.69 276 ARG A O 1
ATOM 2139 N N . VAL A 1 277 ? 21.266 10.344 8.672 1 95.88 277 VAL A N 1
ATOM 2140 C CA . VAL A 1 277 ? 21.672 10.875 9.977 1 95.88 277 VAL A CA 1
ATOM 2141 C C . VAL A 1 277 ? 20.578 11.789 10.523 1 95.88 277 VAL A C 1
ATOM 2143 O O . VAL A 1 277 ? 20.062 12.648 9.805 1 95.88 277 VAL A O 1
ATOM 2146 N N . GLN A 1 278 ? 20.156 11.539 11.711 1 93.62 278 GLN A N 1
ATOM 2147 C CA . GLN A 1 278 ? 19.312 12.398 12.531 1 93.62 278 GLN A CA 1
ATOM 2148 C C . GLN A 1 278 ? 19.828 12.477 13.969 1 93.62 278 GLN A C 1
ATOM 2150 O O . GLN A 1 278 ? 20.391 11.5 14.484 1 93.62 278 GLN A O 1
ATOM 2155 N N . PHE A 1 279 ? 19.656 13.656 14.539 1 94.38 279 PHE A N 1
ATOM 2156 C CA . PHE A 1 279 ? 20.125 13.891 15.906 1 94.38 279 PHE A CA 1
ATOM 2157 C C . PHE A 1 279 ? 21.594 13.531 16.047 1 94.38 279 PHE A C 1
ATOM 2159 O O . PHE A 1 279 ? 22 12.961 17.062 1 94.38 279 PHE A O 1
ATOM 2166 N N . GLY A 1 280 ? 22.375 13.688 15 1 92.56 280 GLY A N 1
ATOM 2167 C CA . GLY A 1 280 ? 23.828 13.656 15.062 1 92.56 280 GLY A CA 1
ATOM 2168 C C . GLY A 1 280 ? 24.406 12.281 14.82 1 92.56 280 GLY A C 1
ATOM 2169 O O . GLY A 1 280 ? 25.625 12.086 14.906 1 92.56 280 GLY A O 1
ATOM 2170 N N . LYS A 1 281 ? 23.531 11.289 14.523 1 95.62 281 LYS A N 1
ATOM 2171 C CA . LYS A 1 281 ? 24.047 9.953 14.266 1 95.62 281 LYS A CA 1
ATOM 2172 C C . LYS A 1 281 ? 23.172 9.211 13.258 1 95.62 281 LYS A C 1
ATOM 2174 O O . LYS A 1 281 ? 22.031 9.617 13 1 95.62 281 LYS A O 1
ATOM 2179 N N . PRO A 1 282 ? 23.766 8.133 12.711 1 97.38 282 PRO A N 1
ATOM 2180 C CA . PRO A 1 282 ? 22.922 7.32 11.828 1 97.38 282 PRO A CA 1
ATOM 2181 C C . PRO A 1 282 ? 21.656 6.801 12.531 1 97.38 282 PRO A C 1
ATOM 2183 O O . PRO A 1 282 ? 21.719 6.418 13.703 1 97.38 282 PRO A O 1
ATOM 2186 N N . ILE A 1 283 ? 20.531 6.809 11.852 1 97.62 283 ILE A N 1
ATOM 2187 C CA . ILE A 1 283 ? 19.297 6.398 12.508 1 97.62 283 ILE A CA 1
ATOM 2188 C C . ILE A 1 283 ? 19.391 4.926 12.906 1 97.62 283 ILE A C 1
ATOM 2190 O O . ILE A 1 283 ? 18.672 4.477 13.805 1 97.62 283 ILE A O 1
ATOM 2194 N N . ALA A 1 284 ? 20.328 4.102 12.328 1 97.81 284 ALA A N 1
ATOM 2195 C CA . ALA A 1 284 ? 20.578 2.719 12.719 1 97.81 284 ALA A CA 1
ATOM 2196 C C . ALA A 1 284 ? 21.062 2.639 14.164 1 97.81 284 ALA A C 1
ATOM 2198 O O . ALA A 1 284 ? 21.016 1.572 14.781 1 97.81 284 ALA A O 1
ATOM 2199 N N . GLY A 1 285 ? 21.531 3.701 14.68 1 97.81 285 GLY A N 1
ATOM 2200 C CA . GLY A 1 285 ? 22.062 3.727 16.031 1 97.81 285 GLY A CA 1
ATOM 2201 C C . GLY A 1 285 ? 21 3.887 17.094 1 97.81 285 GLY A C 1
ATOM 2202 O O . GLY A 1 285 ? 21.297 3.869 18.281 1 97.81 285 GLY A O 1
ATOM 2203 N N . PHE A 1 286 ? 19.719 4.02 16.75 1 97.5 286 PHE A N 1
ATOM 2204 C CA . PHE A 1 286 ? 18.625 4.164 17.703 1 97.5 286 PHE A CA 1
ATOM 2205 C C . PHE A 1 286 ? 17.984 2.816 18.016 1 97.5 286 PHE A C 1
ATOM 2207 O O . PHE A 1 286 ? 17.859 1.973 17.125 1 97.5 286 PHE A O 1
ATOM 2214 N N . GLN A 1 287 ? 17.469 2.588 19.25 1 97.31 287 GLN A N 1
ATOM 2215 C CA . GLN A 1 287 ? 16.938 1.312 19.719 1 97.31 287 GLN A CA 1
ATOM 2216 C C . GLN A 1 287 ? 15.734 0.884 18.891 1 97.31 287 GLN A C 1
ATOM 2218 O O . GLN A 1 287 ? 15.602 -0.289 18.531 1 97.31 287 GLN A O 1
ATOM 2223 N N . LEU A 1 288 ? 14.844 1.817 18.578 1 97.62 288 LEU A N 1
ATOM 2224 C CA . LEU A 1 288 ? 13.625 1.466 17.859 1 97.62 288 LEU A CA 1
ATOM 2225 C C . LEU A 1 288 ? 13.953 0.995 16.438 1 97.62 288 LEU A C 1
ATOM 2227 O O . LEU A 1 288 ? 13.297 0.089 15.922 1 97.62 288 LEU A O 1
ATOM 2231 N N . THR A 1 289 ? 14.977 1.611 15.789 1 98.06 289 THR A N 1
ATOM 2232 C CA . THR A 1 289 ? 15.383 1.187 14.453 1 98.06 289 THR A CA 1
ATOM 2233 C C . THR A 1 289 ? 16.047 -0.188 14.508 1 98.06 289 THR A C 1
ATOM 2235 O O . THR A 1 289 ? 15.75 -1.058 13.688 1 98.06 289 THR A O 1
ATOM 2238 N N . GLN A 1 290 ? 16.938 -0.447 15.469 1 98.12 290 GLN A N 1
ATOM 2239 C CA . GLN A 1 290 ? 17.594 -1.745 15.594 1 98.12 290 GLN A CA 1
ATOM 2240 C C . GLN A 1 290 ? 16.578 -2.842 15.914 1 98.12 290 GLN A C 1
ATOM 2242 O O . GLN A 1 290 ? 16.719 -3.979 15.461 1 98.12 290 GLN A O 1
ATOM 2247 N N . LYS A 1 291 ? 15.57 -2.512 16.75 1 98.38 291 LYS A N 1
ATOM 2248 C CA . LYS A 1 291 ? 14.5 -3.473 17.031 1 98.38 291 LYS A CA 1
ATOM 2249 C C . LYS A 1 291 ? 13.844 -3.941 15.734 1 98.38 291 LYS A C 1
ATOM 2251 O O . LYS A 1 291 ? 13.68 -5.145 15.508 1 98.38 291 LYS A O 1
ATOM 2256 N N . LYS A 1 292 ? 13.469 -3 14.883 1 98.56 292 LYS A N 1
ATOM 2257 C CA . LYS A 1 292 ? 12.828 -3.33 13.617 1 98.56 292 LYS A CA 1
ATOM 2258 C C . LYS A 1 292 ? 13.727 -4.215 12.758 1 98.56 292 LYS A C 1
ATOM 2260 O O . LYS A 1 292 ? 13.289 -5.25 12.25 1 98.56 292 LYS A O 1
ATOM 2265 N N . LEU A 1 293 ? 14.992 -3.854 12.625 1 98.19 293 LEU A N 1
ATOM 2266 C CA . LEU A 1 293 ? 15.938 -4.574 11.773 1 98.19 293 LEU A CA 1
ATOM 2267 C C . LEU A 1 293 ? 16.156 -5.992 12.289 1 98.19 293 LEU A C 1
ATOM 2269 O O . LEU A 1 293 ? 16.156 -6.949 11.516 1 98.19 293 LEU A O 1
ATOM 2273 N N . ALA A 1 294 ? 16.312 -6.156 13.617 1 98.25 294 ALA A N 1
ATOM 2274 C CA . ALA A 1 294 ? 16.562 -7.465 14.219 1 98.25 294 ALA A CA 1
ATOM 2275 C C . ALA A 1 294 ? 15.367 -8.391 14.039 1 98.25 294 ALA A C 1
ATOM 2277 O O . ALA A 1 294 ? 15.531 -9.57 13.719 1 98.25 294 ALA A O 1
ATOM 2278 N N . GLU A 1 295 ? 14.211 -7.852 14.219 1 98.56 295 GLU A N 1
ATOM 2279 C CA . GLU A 1 295 ? 12.992 -8.648 14.078 1 98.56 295 GLU A CA 1
ATOM 2280 C C . GLU A 1 295 ? 12.758 -9.055 12.625 1 98.56 295 GLU A C 1
ATOM 2282 O O . GLU A 1 295 ? 12.367 -10.188 12.344 1 98.56 295 GLU A O 1
ATOM 2287 N N . MET A 1 296 ? 12.977 -8.141 11.68 1 98.5 296 MET A N 1
ATOM 2288 C CA . MET A 1 296 ? 12.867 -8.461 10.258 1 98.5 296 MET A CA 1
ATOM 2289 C C . MET A 1 296 ? 13.82 -9.602 9.883 1 98.5 296 MET A C 1
ATOM 2291 O O . MET A 1 296 ? 13.414 -10.555 9.227 1 98.5 296 MET A O 1
ATOM 2295 N N . LEU A 1 297 ? 15.023 -9.5 10.352 1 97.69 297 LEU A N 1
ATOM 2296 C CA . LEU A 1 297 ? 16.031 -10.508 10.016 1 97.69 297 LEU A CA 1
ATOM 2297 C C . LEU A 1 297 ? 15.656 -11.867 10.602 1 97.69 297 LEU A C 1
ATOM 2299 O O . LEU A 1 297 ? 15.852 -12.898 9.961 1 97.69 297 LEU A O 1
ATOM 2303 N N . THR A 1 298 ? 15.133 -11.867 11.836 1 98.44 298 THR A N 1
ATOM 2304 C CA . THR A 1 298 ? 14.688 -13.102 12.484 1 98.44 298 THR A CA 1
ATOM 2305 C C . THR A 1 298 ? 13.609 -13.789 11.656 1 98.44 298 THR A C 1
ATOM 2307 O O . THR A 1 298 ? 13.703 -14.984 11.367 1 98.44 298 THR A O 1
ATOM 2310 N N . GLU A 1 299 ? 12.633 -13.031 11.203 1 98.56 299 GLU A N 1
ATOM 2311 C CA . GLU A 1 299 ? 11.516 -13.586 10.453 1 98.56 299 GLU A CA 1
ATOM 2312 C C . GLU A 1 299 ? 11.961 -14.055 9.062 1 98.56 299 GLU A C 1
ATOM 2314 O O . GLU A 1 299 ? 11.5 -15.086 8.57 1 98.56 299 GLU A O 1
ATOM 2319 N N . ILE A 1 300 ? 12.875 -13.344 8.43 1 98.38 300 ILE A N 1
ATOM 2320 C CA . ILE A 1 300 ? 13.414 -13.734 7.129 1 98.38 300 ILE A CA 1
ATOM 2321 C C . ILE A 1 300 ? 14.18 -15.047 7.262 1 98.38 300 ILE A C 1
ATOM 2323 O O . ILE A 1 300 ? 14.031 -15.945 6.43 1 98.38 300 ILE A O 1
ATOM 2327 N N . THR A 1 301 ? 14.906 -15.156 8.352 1 98.12 301 THR A N 1
ATOM 2328 C CA . THR A 1 301 ? 15.688 -16.359 8.586 1 98.12 301 THR A CA 1
ATOM 2329 C C . THR A 1 301 ? 14.773 -17.578 8.766 1 98.12 301 THR A C 1
ATOM 2331 O O . THR A 1 301 ? 15 -18.625 8.172 1 98.12 301 THR A O 1
ATOM 2334 N N . LYS A 1 302 ? 13.719 -17.422 9.562 1 98.44 302 LYS A N 1
ATOM 2335 C CA . LYS A 1 302 ? 12.734 -18.484 9.742 1 98.44 302 LYS A CA 1
ATOM 2336 C C . LYS A 1 302 ? 12.109 -18.875 8.406 1 98.44 302 LYS A C 1
ATOM 2338 O O . LYS A 1 302 ? 11.93 -20.062 8.125 1 98.44 302 LYS A O 1
ATOM 2343 N N . ALA A 1 303 ? 11.812 -17.906 7.59 1 98.56 303 ALA A N 1
ATOM 2344 C CA . ALA A 1 303 ? 11.18 -18.141 6.293 1 98.56 303 ALA A CA 1
ATOM 2345 C C . ALA A 1 303 ? 12.125 -18.859 5.344 1 98.56 303 ALA A C 1
ATOM 2347 O O . ALA A 1 303 ? 11.703 -19.719 4.559 1 98.56 303 ALA A O 1
ATOM 2348 N N . GLN A 1 304 ? 13.406 -18.5 5.371 1 98.12 304 GLN A N 1
ATOM 2349 C CA . GLN A 1 304 ? 14.414 -19.172 4.555 1 98.12 304 GLN A CA 1
ATOM 2350 C C . GLN A 1 304 ? 14.484 -20.656 4.887 1 98.12 304 GLN A C 1
ATOM 2352 O O . GLN A 1 304 ? 14.492 -21.5 3.988 1 98.12 304 GLN A O 1
ATOM 2357 N N . LEU A 1 305 ? 14.523 -20.953 6.145 1 98.44 305 LEU A N 1
ATOM 2358 C CA . LEU A 1 305 ? 14.602 -22.344 6.582 1 98.44 305 LEU A CA 1
ATOM 2359 C C . LEU A 1 305 ? 13.336 -23.109 6.203 1 98.44 305 LEU A C 1
ATOM 2361 O O . LEU A 1 305 ? 13.398 -24.266 5.812 1 98.44 305 LEU A O 1
ATOM 2365 N N . LEU A 1 306 ? 12.227 -22.438 6.293 1 98.69 306 LEU A N 1
ATOM 2366 C CA . LEU A 1 306 ? 10.938 -23.047 5.984 1 98.69 306 LEU A CA 1
ATOM 2367 C C . LEU A 1 306 ? 10.875 -23.5 4.527 1 98.69 306 LEU A C 1
ATOM 2369 O O . LEU A 1 306 ? 10.531 -24.641 4.242 1 98.69 306 LEU A O 1
ATOM 2373 N N . VAL A 1 307 ? 11.297 -22.672 3.59 1 98.62 307 VAL A N 1
ATOM 2374 C CA . VAL A 1 307 ? 11.156 -23 2.178 1 98.62 307 VAL A CA 1
ATOM 2375 C C . VAL A 1 307 ? 12.281 -23.953 1.762 1 98.62 307 VAL A C 1
ATOM 2377 O O . VAL A 1 307 ? 12.086 -24.812 0.9 1 98.62 307 VAL A O 1
ATOM 2380 N N . TRP A 1 308 ? 13.445 -23.828 2.393 1 98.38 308 TRP A N 1
ATOM 2381 C CA . TRP A 1 308 ? 14.508 -24.781 2.104 1 98.38 308 TRP A CA 1
ATOM 2382 C C . TRP A 1 308 ? 14.07 -26.203 2.443 1 98.38 308 TRP A C 1
ATOM 2384 O O . TRP A 1 308 ? 14.219 -27.109 1.626 1 98.38 308 TRP A O 1
ATOM 2394 N N . ARG A 1 309 ? 13.539 -26.406 3.648 1 98.81 309 ARG A N 1
ATOM 2395 C CA . ARG A 1 309 ? 13.086 -27.734 4.055 1 98.81 309 ARG A CA 1
ATOM 2396 C C . ARG A 1 309 ? 11.961 -28.234 3.15 1 98.81 309 ARG A C 1
ATOM 2398 O O . ARG A 1 309 ? 11.938 -29.406 2.768 1 98.81 309 ARG A O 1
ATOM 2405 N N . LEU A 1 310 ? 11.055 -27.359 2.783 1 98.81 310 LEU A N 1
ATOM 2406 C CA . LEU A 1 310 ? 9.984 -27.734 1.863 1 98.81 310 LEU A CA 1
ATOM 2407 C C . LEU A 1 310 ? 10.547 -28.172 0.52 1 98.81 310 LEU A C 1
ATOM 2409 O O . LEU A 1 310 ? 10.047 -29.125 -0.087 1 98.81 310 LEU A O 1
ATOM 2413 N N . GLY A 1 311 ? 11.609 -27.453 0.064 1 98.69 311 GLY A N 1
ATOM 2414 C CA . GLY A 1 311 ? 12.266 -27.828 -1.174 1 98.69 311 GLY A CA 1
ATOM 2415 C C . GLY A 1 311 ? 12.875 -29.219 -1.119 1 98.69 311 GLY A C 1
ATOM 2416 O O . GLY A 1 311 ? 12.781 -29.984 -2.08 1 98.69 311 GLY A O 1
ATOM 2417 N N . MET A 1 312 ? 13.445 -29.594 0.03 1 98.62 312 MET A N 1
ATOM 2418 C CA . MET A 1 312 ? 13.992 -30.938 0.214 1 98.62 312 MET A CA 1
ATOM 2419 C C . MET A 1 312 ? 12.891 -31.984 0.124 1 98.62 312 MET A C 1
ATOM 2421 O O . MET A 1 312 ? 13.055 -33 -0.542 1 98.62 312 MET A O 1
ATOM 2425 N N . LEU A 1 313 ? 11.844 -31.703 0.784 1 98.75 313 LEU A N 1
ATOM 2426 C CA . LEU A 1 313 ? 10.719 -32.656 0.778 1 98.75 313 LEU A CA 1
ATOM 2427 C C . LEU A 1 313 ? 10.148 -32.781 -0.627 1 98.75 313 LEU A C 1
ATOM 2429 O O . LEU A 1 313 ? 9.773 -33.906 -1.031 1 98.75 313 LEU A O 1
ATOM 2433 N N . LYS A 1 314 ? 10.07 -31.766 -1.396 1 98.12 314 LYS A N 1
ATOM 2434 C CA . LYS A 1 314 ? 9.57 -31.812 -2.766 1 98.12 314 LYS A CA 1
ATOM 2435 C C . LYS A 1 314 ? 10.492 -32.656 -3.656 1 98.12 314 LYS A C 1
ATOM 2437 O O . LYS A 1 314 ? 10.031 -33.438 -4.465 1 98.12 314 LYS A O 1
ATOM 2442 N N . ASN A 1 315 ? 11.789 -32.406 -3.479 1 98 315 ASN A N 1
ATOM 2443 C CA . ASN A 1 315 ? 12.766 -33.156 -4.234 1 98 315 ASN A CA 1
ATOM 2444 C C . ASN A 1 315 ? 12.641 -34.656 -3.949 1 98 315 ASN A C 1
ATOM 2446 O O . ASN A 1 315 ? 12.914 -35.5 -4.824 1 98 315 ASN A O 1
ATOM 2450 N N . GLU A 1 316 ? 12.195 -34.969 -2.754 1 98.06 316 GLU A N 1
ATOM 2451 C CA . GLU A 1 316 ? 12.055 -36.344 -2.34 1 98.06 316 GLU A CA 1
ATOM 2452 C C . GLU A 1 316 ? 10.672 -36.906 -2.672 1 98.06 316 GLU A C 1
ATOM 2454 O O . GLU A 1 316 ? 10.383 -38.062 -2.445 1 98.06 316 GLU A O 1
ATOM 2459 N N . GLY A 1 317 ? 9.805 -36.062 -3.186 1 96.69 317 GLY A N 1
ATOM 2460 C CA . GLY A 1 317 ? 8.438 -36.469 -3.49 1 96.69 317 GLY A CA 1
ATOM 2461 C C . GLY A 1 317 ? 7.578 -36.656 -2.256 1 96.69 317 GLY A C 1
ATOM 2462 O O . GLY A 1 317 ? 6.602 -37.406 -2.273 1 96.69 317 GLY A O 1
ATOM 2463 N N . LYS A 1 318 ? 7.898 -35.938 -1.185 1 97.81 318 LYS A N 1
ATOM 2464 C CA . LYS A 1 318 ? 7.23 -36.125 0.097 1 97.81 318 LYS A CA 1
ATOM 2465 C C . LYS A 1 318 ? 6.441 -34.906 0.517 1 97.81 318 LYS A C 1
ATOM 2467 O O . LYS A 1 318 ? 5.723 -34.938 1.517 1 97.81 318 LYS A O 1
ATOM 2472 N N . ALA A 1 319 ? 6.535 -33.875 -0.265 1 97.81 319 ALA A N 1
ATOM 2473 C CA . ALA A 1 319 ? 5.867 -32.625 0.126 1 97.81 319 ALA A CA 1
ATOM 2474 C C . ALA A 1 319 ? 4.352 -32.781 0.07 1 97.81 319 ALA A C 1
ATOM 2476 O O . ALA A 1 319 ? 3.814 -33.375 -0.86 1 97.81 319 ALA A O 1
ATOM 2477 N N . SER A 1 320 ? 3.66 -32.25 1.099 1 97.38 320 SER A N 1
ATOM 2478 C CA . SER A 1 320 ? 2.201 -32.281 1.143 1 97.38 320 SER A CA 1
ATOM 2479 C C . SER A 1 320 ? 1.619 -30.891 0.853 1 97.38 320 SER A C 1
ATOM 2481 O O . SER A 1 320 ? 2.316 -29.875 0.967 1 97.38 320 SER A O 1
ATOM 2483 N N . THR A 1 321 ? 0.348 -30.859 0.496 1 96.62 321 THR A N 1
ATOM 2484 C CA . THR A 1 321 ? -0.383 -29.625 0.27 1 96.62 321 THR A CA 1
ATOM 2485 C C . THR A 1 321 ? -0.397 -28.766 1.533 1 96.62 321 THR A C 1
ATOM 2487 O O . THR A 1 321 ? -0.274 -27.547 1.46 1 96.62 321 THR A O 1
ATOM 2490 N N . GLY A 1 322 ? -0.581 -29.422 2.684 1 97.44 322 GLY A N 1
ATOM 2491 C CA . GLY A 1 322 ? -0.558 -28.688 3.943 1 97.44 322 GLY A CA 1
ATOM 2492 C C . GLY A 1 322 ? 0.748 -27.953 4.184 1 97.44 322 GLY A C 1
ATOM 2493 O O . GLY A 1 322 ? 0.748 -26.812 4.652 1 97.44 322 GLY A O 1
ATOM 2494 N N . GLN A 1 323 ? 1.868 -28.562 3.84 1 98.12 323 GLN A N 1
ATOM 2495 C CA . GLN A 1 323 ? 3.188 -27.969 4.004 1 98.12 323 GLN A CA 1
ATOM 2496 C C . GLN A 1 323 ? 3.371 -26.781 3.064 1 98.12 323 GLN A C 1
ATOM 2498 O O . GLN A 1 323 ? 3.896 -25.734 3.465 1 98.12 323 GLN A O 1
ATOM 2503 N N . VAL A 1 324 ? 2.922 -26.906 1.843 1 98.38 324 VAL A N 1
ATOM 2504 C CA . VAL A 1 324 ? 3.01 -25.844 0.849 1 98.38 324 VAL A CA 1
ATOM 2505 C C . VAL A 1 324 ? 2.146 -24.672 1.282 1 98.38 324 VAL A C 1
ATOM 2507 O O . VAL A 1 324 ? 2.578 -23.516 1.204 1 98.38 324 VAL A O 1
ATOM 2510 N N . SER A 1 325 ? 0.952 -24.969 1.795 1 98.19 325 SER A N 1
ATOM 2511 C CA . SER A 1 325 ? 0.034 -23.953 2.279 1 98.19 325 SER A CA 1
ATOM 2512 C C . SER A 1 325 ? 0.64 -23.172 3.441 1 98.19 325 SER A C 1
ATOM 2514 O O . SER A 1 325 ? 0.535 -21.938 3.494 1 98.19 325 SER A O 1
ATOM 2516 N N . MET A 1 326 ? 1.259 -23.844 4.367 1 98.56 326 MET A N 1
ATOM 2517 C CA . MET A 1 326 ? 1.915 -23.203 5.508 1 98.56 326 MET A CA 1
ATOM 2518 C C . MET A 1 326 ? 3.014 -22.266 5.043 1 98.56 326 MET A C 1
ATOM 2520 O O . MET A 1 326 ? 3.111 -21.125 5.527 1 98.56 326 MET A O 1
ATOM 2524 N N . ALA A 1 327 ? 3.805 -22.703 4.082 1 98.81 327 ALA A N 1
ATOM 2525 C CA . ALA A 1 327 ? 4.941 -21.906 3.607 1 98.81 327 ALA A CA 1
ATOM 2526 C C . ALA A 1 327 ? 4.477 -20.641 2.898 1 98.81 327 ALA A C 1
ATOM 2528 O O . ALA A 1 327 ? 4.988 -19.562 3.158 1 98.81 327 ALA A O 1
ATOM 2529 N N . LYS A 1 328 ? 3.533 -20.781 1.976 1 98.81 328 LYS A N 1
ATOM 2530 C CA . LYS A 1 328 ? 3.029 -19.609 1.278 1 98.81 328 LYS A CA 1
ATOM 2531 C C . LYS A 1 328 ? 2.443 -18.594 2.26 1 98.81 328 LYS A C 1
ATOM 2533 O O . LYS A 1 328 ? 2.793 -17.422 2.225 1 98.81 328 LYS A O 1
ATOM 2538 N N . ARG A 1 329 ? 1.556 -19.109 3.131 1 98.75 329 ARG A N 1
ATOM 2539 C CA . ARG A 1 329 ? 0.881 -18.219 4.074 1 98.75 329 ARG A CA 1
ATOM 2540 C C . ARG A 1 329 ? 1.891 -17.453 4.922 1 98.75 329 ARG A C 1
ATOM 2542 O O . ARG A 1 329 ? 1.806 -16.234 5.039 1 98.75 329 ARG A O 1
ATOM 2549 N N . ASN A 1 330 ? 2.834 -18.156 5.461 1 98.81 330 ASN A N 1
ATOM 2550 C CA . ASN A 1 330 ? 3.811 -17.531 6.352 1 98.81 330 ASN A CA 1
ATOM 2551 C C . ASN A 1 330 ? 4.688 -16.531 5.609 1 98.81 330 ASN A C 1
ATOM 2553 O O . ASN A 1 330 ? 4.859 -15.391 6.062 1 98.81 330 ASN A O 1
ATOM 2557 N N . ASN A 1 331 ? 5.273 -16.969 4.527 1 98.88 331 ASN A N 1
ATOM 2558 C CA . ASN A 1 331 ? 6.297 -16.156 3.889 1 98.88 331 ASN A CA 1
ATOM 2559 C C . ASN A 1 331 ? 5.703 -14.898 3.254 1 98.88 331 ASN A C 1
ATOM 2561 O O . ASN A 1 331 ? 6.352 -13.844 3.219 1 98.88 331 ASN A O 1
ATOM 2565 N N . VAL A 1 332 ? 4.48 -15.016 2.752 1 98.88 332 VAL A N 1
ATOM 2566 C CA . VAL A 1 332 ? 3.865 -13.828 2.164 1 98.88 332 VAL A CA 1
ATOM 2567 C C . VAL A 1 332 ? 3.484 -12.844 3.266 1 98.88 332 VAL A C 1
ATOM 2569 O O . VAL A 1 332 ? 3.73 -11.641 3.143 1 98.88 332 VAL A O 1
ATOM 2572 N N . ASP A 1 333 ? 2.902 -13.336 4.367 1 98.69 333 ASP A N 1
ATOM 2573 C CA . ASP A 1 333 ? 2.562 -12.469 5.496 1 98.69 333 ASP A CA 1
ATOM 2574 C C . ASP A 1 333 ? 3.807 -11.797 6.07 1 98.69 333 ASP A C 1
ATOM 2576 O O . ASP A 1 333 ? 3.799 -10.594 6.348 1 98.69 333 ASP A O 1
ATOM 2580 N N . MET A 1 334 ? 4.816 -12.617 6.242 1 98.75 334 MET A N 1
ATOM 2581 C CA . MET A 1 334 ? 6.094 -12.102 6.734 1 98.75 334 MET A CA 1
ATOM 2582 C C . MET A 1 334 ? 6.652 -11.039 5.793 1 98.75 334 MET A C 1
ATOM 2584 O O . MET A 1 334 ? 7.109 -9.984 6.238 1 98.75 334 MET A O 1
ATOM 2588 N N . ALA A 1 335 ? 6.613 -11.234 4.5 1 98.94 335 ALA A N 1
ATOM 2589 C CA . ALA A 1 335 ? 7.133 -10.289 3.518 1 98.94 335 ALA A CA 1
ATOM 2590 C C . ALA A 1 335 ? 6.367 -8.969 3.572 1 98.94 335 ALA A C 1
ATOM 2592 O O . ALA A 1 335 ? 6.961 -7.895 3.445 1 98.94 335 ALA A O 1
ATOM 2593 N N . LEU A 1 336 ? 5.07 -9.039 3.754 1 98.88 336 LEU A N 1
ATOM 2594 C CA . LEU A 1 336 ? 4.25 -7.844 3.895 1 98.88 336 LEU A CA 1
ATOM 2595 C C . LEU A 1 336 ? 4.691 -7.02 5.102 1 98.88 336 LEU A C 1
ATOM 2597 O O . LEU A 1 336 ? 4.867 -5.805 4.996 1 98.88 336 LEU A O 1
ATOM 2601 N N . LYS A 1 337 ? 4.883 -7.664 6.199 1 98.69 337 LYS A N 1
ATOM 2602 C CA . LYS A 1 337 ? 5.289 -6.977 7.422 1 98.69 337 LYS A CA 1
ATOM 2603 C C . LYS A 1 337 ? 6.672 -6.348 7.27 1 98.69 337 LYS A C 1
ATOM 2605 O O . LYS A 1 337 ? 6.895 -5.215 7.695 1 98.69 337 LYS A O 1
ATOM 2610 N N . VAL A 1 338 ? 7.559 -7.078 6.633 1 98.75 338 VAL A N 1
ATOM 2611 C CA . VAL A 1 338 ? 8.914 -6.578 6.41 1 98.75 338 VAL A CA 1
ATOM 2612 C C . VAL A 1 338 ? 8.867 -5.348 5.512 1 98.75 338 VAL A C 1
ATOM 2614 O O . VAL A 1 338 ? 9.523 -4.34 5.793 1 98.75 338 VAL A O 1
ATOM 2617 N N . ALA A 1 339 ? 8.109 -5.414 4.438 1 98.88 339 ALA A N 1
ATOM 2618 C CA . ALA A 1 339 ? 7.996 -4.285 3.521 1 98.88 339 ALA A CA 1
ATOM 2619 C C . ALA A 1 339 ? 7.438 -3.055 4.23 1 98.88 339 ALA A C 1
ATOM 2621 O O . ALA A 1 339 ? 7.93 -1.94 4.035 1 98.88 339 ALA A O 1
ATOM 2622 N N . ARG A 1 340 ? 6.5 -3.229 5.059 1 98.69 340 ARG A N 1
ATOM 2623 C CA . ARG A 1 340 ? 5.855 -2.129 5.773 1 98.69 340 ARG A CA 1
ATOM 2624 C C . ARG A 1 340 ? 6.809 -1.493 6.777 1 98.69 340 ARG A C 1
ATOM 2626 O O . ARG A 1 340 ? 6.867 -0.268 6.895 1 98.69 340 ARG A O 1
ATOM 2633 N N . GLU A 1 341 ? 7.551 -2.277 7.488 1 98.62 341 GLU A N 1
ATOM 2634 C CA . GLU A 1 341 ? 8.539 -1.749 8.422 1 98.62 341 GLU A CA 1
ATOM 2635 C C . GLU A 1 341 ? 9.664 -1.03 7.688 1 98.62 341 GLU A C 1
ATOM 2637 O O . GLU A 1 341 ? 10.164 -0.004 8.156 1 98.62 341 GLU A O 1
ATOM 2642 N N . ALA A 1 342 ? 10.086 -1.644 6.562 1 98.75 342 ALA A N 1
ATOM 2643 C CA . ALA A 1 342 ? 11.094 -0.989 5.734 1 98.75 342 ALA A CA 1
ATOM 2644 C C . ALA A 1 342 ? 10.625 0.39 5.281 1 98.75 342 ALA A C 1
ATOM 2646 O O . ALA A 1 342 ? 11.391 1.357 5.324 1 98.75 342 ALA A O 1
ATOM 2647 N N . ARG A 1 343 ? 9.406 0.447 4.891 1 98.62 343 ARG A N 1
ATOM 2648 C CA . ARG A 1 343 ? 8.812 1.715 4.477 1 98.62 343 ARG A CA 1
ATOM 2649 C C . ARG A 1 343 ? 8.898 2.752 5.59 1 98.62 343 ARG A C 1
ATOM 2651 O O . ARG A 1 343 ? 9.242 3.908 5.344 1 98.62 343 ARG A O 1
ATOM 2658 N N . GLN A 1 344 ? 8.648 2.391 6.809 1 98.38 344 GLN A N 1
ATOM 2659 C CA . GLN A 1 344 ? 8.695 3.297 7.949 1 98.38 344 GLN A CA 1
ATOM 2660 C C . GLN A 1 344 ? 10.117 3.779 8.219 1 98.38 344 GLN A C 1
ATOM 2662 O O . GLN A 1 344 ? 10.328 4.957 8.523 1 98.38 344 GLN A O 1
ATOM 2667 N N . ILE A 1 345 ? 11.047 2.916 8.086 1 98.56 345 ILE A N 1
ATOM 2668 C CA . ILE A 1 345 ? 12.438 3.26 8.336 1 98.56 345 ILE A CA 1
ATOM 2669 C C . ILE A 1 345 ? 12.891 4.328 7.344 1 98.56 345 ILE A C 1
ATOM 2671 O O . ILE A 1 345 ? 13.633 5.246 7.707 1 98.56 345 ILE A O 1
ATOM 2675 N N . LEU A 1 346 ? 12.383 4.27 6.129 1 98.25 346 LEU A N 1
ATOM 2676 C CA . LEU A 1 346 ? 12.828 5.195 5.094 1 98.25 346 LEU A CA 1
ATOM 2677 C C . LEU A 1 346 ? 12.117 6.539 5.23 1 98.25 346 LEU A C 1
ATOM 2679 O O . LEU A 1 346 ? 12.5 7.52 4.582 1 98.25 346 LEU A O 1
ATOM 2683 N N . GLY A 1 347 ? 11.078 6.625 6.059 1 97 347 GLY A N 1
ATOM 2684 C CA . GLY A 1 347 ? 10.344 7.875 6.211 1 97 347 GLY A CA 1
ATOM 2685 C C . GLY A 1 347 ? 9.773 8.391 4.906 1 97 347 GLY A C 1
ATOM 2686 O O . GLY A 1 347 ? 9.125 7.652 4.168 1 97 347 GLY A O 1
ATOM 2687 N N . GLY A 1 348 ? 9.953 9.648 4.629 1 96.5 348 GLY A N 1
ATOM 2688 C CA . GLY A 1 348 ? 9.438 10.273 3.422 1 96.5 348 GLY A CA 1
ATOM 2689 C C . GLY A 1 348 ? 9.953 9.625 2.15 1 96.5 348 GLY A C 1
ATOM 2690 O O . GLY A 1 348 ? 9.211 9.469 1.182 1 96.5 348 GLY A O 1
ATOM 2691 N N . MET A 1 349 ? 11.195 9.211 2.193 1 96.94 349 MET A N 1
ATOM 2692 C CA . MET A 1 349 ? 11.789 8.586 1.013 1 96.94 349 MET A CA 1
ATOM 2693 C C . MET A 1 349 ? 11.109 7.258 0.699 1 96.94 349 MET A C 1
ATOM 2695 O O . MET A 1 349 ? 11.102 6.809 -0.45 1 96.94 349 MET A O 1
ATOM 2699 N N . GLY A 1 350 ? 10.492 6.668 1.684 1 97.81 350 GLY A N 1
ATOM 2700 C CA . GLY A 1 350 ? 9.891 5.352 1.554 1 97.81 350 GLY A CA 1
ATOM 2701 C C . GLY A 1 350 ? 8.656 5.344 0.676 1 97.81 350 GLY A C 1
ATOM 2702 O O . GLY A 1 350 ? 8.219 4.289 0.22 1 97.81 350 GLY A O 1
ATOM 2703 N N . ILE A 1 351 ? 8.07 6.492 0.418 1 97.88 351 ILE A N 1
ATOM 2704 C CA . ILE A 1 351 ? 6.824 6.516 -0.345 1 97.88 351 ILE A CA 1
ATOM 2705 C C . ILE A 1 351 ? 7.113 6.91 -1.792 1 97.88 351 ILE A C 1
ATOM 2707 O O . ILE A 1 351 ? 6.199 6.98 -2.617 1 97.88 351 ILE A O 1
ATOM 2711 N N . THR A 1 352 ? 8.375 7.199 -2.127 1 97.25 352 THR A N 1
ATOM 2712 C CA . THR A 1 352 ? 8.75 7.59 -3.482 1 97.25 352 THR A CA 1
ATOM 2713 C C . THR A 1 352 ? 9.156 6.367 -4.305 1 97.25 352 THR A C 1
ATOM 2715 O O . THR A 1 352 ? 9.43 5.301 -3.746 1 97.25 352 THR A O 1
ATOM 2718 N N . GLY A 1 353 ? 9.242 6.602 -5.609 1 96.75 353 GLY A N 1
ATOM 2719 C CA . GLY A 1 353 ? 9.727 5.566 -6.508 1 96.75 353 GLY A CA 1
ATOM 2720 C C . GLY A 1 353 ? 11.242 5.512 -6.598 1 96.75 353 GLY A C 1
ATOM 2721 O O . GLY A 1 353 ? 11.797 4.762 -7.406 1 96.75 353 GLY A O 1
ATOM 2722 N N . GLU A 1 354 ? 11.891 6.332 -5.73 1 96.56 354 GLU A N 1
ATOM 2723 C CA . GLU A 1 354 ? 13.352 6.262 -5.68 1 96.56 354 GLU A CA 1
ATOM 2724 C C . GLU A 1 354 ? 13.812 4.949 -5.059 1 96.56 354 GLU A C 1
ATOM 2726 O O . GLU A 1 354 ? 14.938 4.5 -5.312 1 96.56 354 GLU A O 1
ATOM 2731 N N . TYR A 1 355 ? 13.047 4.406 -4.223 1 97.38 355 TYR A N 1
ATOM 2732 C CA . TYR A 1 355 ? 13.227 3.082 -3.641 1 97.38 355 TYR A CA 1
ATOM 2733 C C . TYR A 1 355 ? 12.055 2.172 -3.973 1 97.38 355 TYR A C 1
ATOM 2735 O O . TYR A 1 355 ? 10.93 2.645 -4.168 1 97.38 355 TYR A O 1
ATOM 2743 N N . PRO A 1 356 ? 12.25 0.907 -3.992 1 97.94 356 PRO A N 1
ATOM 2744 C CA . PRO A 1 356 ? 11.203 0.004 -4.477 1 97.94 356 PRO A CA 1
ATOM 2745 C C . PRO A 1 356 ? 10.25 -0.437 -3.373 1 97.94 356 PRO A C 1
ATOM 2747 O O . PRO A 1 356 ? 9.445 -1.353 -3.574 1 97.94 356 PRO A O 1
ATOM 2750 N N . ILE A 1 357 ? 10.25 0.167 -2.26 1 98.56 357 ILE A N 1
ATOM 2751 C CA . ILE A 1 357 ? 9.609 -0.353 -1.06 1 98.56 357 ILE A CA 1
ATOM 2752 C C . ILE A 1 357 ? 8.094 -0.359 -1.252 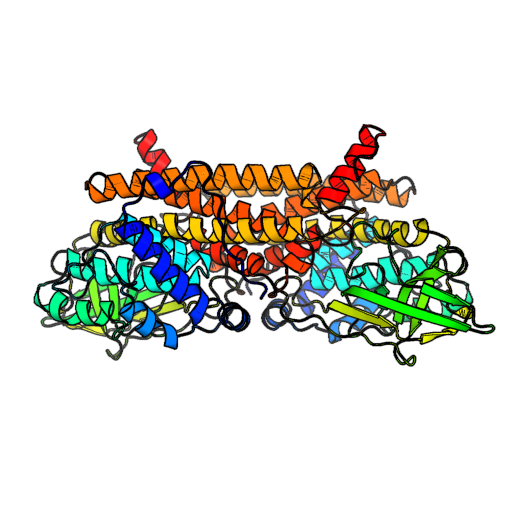1 98.56 357 ILE A C 1
ATOM 2754 O O . ILE A 1 357 ? 7.438 -1.388 -1.061 1 98.56 357 ILE A O 1
ATOM 2758 N N . MET A 1 358 ? 7.469 0.729 -1.666 1 98.69 358 MET A N 1
ATOM 2759 C CA . MET A 1 358 ? 6.02 0.802 -1.842 1 98.69 358 MET A CA 1
ATOM 2760 C C . MET A 1 358 ? 5.559 -0.14 -2.949 1 98.69 358 MET A C 1
ATOM 2762 O O . MET A 1 358 ? 4.484 -0.74 -2.852 1 98.69 358 MET A O 1
ATOM 2766 N N . ARG A 1 359 ? 6.352 -0.227 -3.992 1 98.5 359 ARG A N 1
ATOM 2767 C CA . ARG A 1 359 ? 5.988 -1.153 -5.059 1 98.5 359 ARG A CA 1
ATOM 2768 C C . ARG A 1 359 ? 5.918 -2.586 -4.539 1 98.5 359 ARG A C 1
ATOM 2770 O O . ARG A 1 359 ? 4.949 -3.301 -4.809 1 98.5 359 ARG A O 1
ATOM 2777 N N . HIS A 1 360 ? 6.965 -3.016 -3.771 1 98.81 360 HIS A N 1
ATOM 2778 C CA . HIS A 1 360 ? 6.938 -4.348 -3.174 1 98.81 360 HIS A CA 1
ATOM 2779 C C . HIS A 1 360 ? 5.719 -4.516 -2.271 1 98.81 360 HIS A C 1
ATOM 2781 O O . HIS A 1 360 ? 5.027 -5.535 -2.344 1 98.81 360 HIS A O 1
ATOM 2787 N N . MET A 1 361 ? 5.492 -3.539 -1.473 1 98.69 361 MET A N 1
ATOM 2788 C CA . MET A 1 361 ? 4.383 -3.58 -0.522 1 98.69 361 MET A CA 1
ATOM 2789 C C . MET A 1 361 ? 3.053 -3.758 -1.244 1 98.69 361 MET A C 1
ATOM 2791 O O . MET A 1 361 ? 2.242 -4.602 -0.86 1 98.69 361 MET A O 1
ATOM 2795 N N . MET A 1 362 ? 2.822 -3.045 -2.295 1 98.5 362 MET A N 1
ATOM 2796 C CA . MET A 1 362 ? 1.569 -3.096 -3.045 1 98.5 362 MET A CA 1
ATOM 2797 C C . MET A 1 362 ? 1.459 -4.395 -3.834 1 98.5 362 MET A C 1
ATOM 2799 O O . MET A 1 362 ? 0.386 -4.996 -3.9 1 98.5 362 MET A O 1
ATOM 2803 N N . ASN A 1 363 ? 2.537 -4.801 -4.387 1 98.81 363 ASN A N 1
ATOM 2804 C CA . ASN A 1 363 ? 2.531 -6.055 -5.133 1 98.81 363 ASN A CA 1
ATOM 2805 C C . ASN A 1 363 ? 2.137 -7.23 -4.242 1 98.81 363 ASN A C 1
ATOM 2807 O O . ASN A 1 363 ? 1.356 -8.094 -4.656 1 98.81 363 ASN A O 1
ATOM 2811 N N . LEU A 1 364 ? 2.639 -7.242 -3.066 1 98.88 364 LEU A N 1
ATOM 2812 C CA . LEU A 1 364 ? 2.432 -8.359 -2.148 1 98.88 364 LEU A CA 1
ATOM 2813 C C . LEU A 1 364 ? 0.967 -8.461 -1.737 1 98.88 364 LEU A C 1
ATOM 2815 O O . LEU A 1 364 ? 0.522 -9.508 -1.268 1 98.88 364 LEU A O 1
ATOM 2819 N N . GLU A 1 365 ? 0.202 -7.383 -1.955 1 98.75 365 GLU A N 1
ATOM 2820 C CA . GLU A 1 365 ? -1.225 -7.426 -1.646 1 98.75 365 GLU A CA 1
ATOM 2821 C C . GLU A 1 365 ? -1.967 -8.352 -2.604 1 98.75 365 GLU A C 1
ATOM 2823 O O . GLU A 1 365 ? -2.992 -8.938 -2.242 1 98.75 365 GLU A O 1
ATOM 2828 N N . SER A 1 366 ? -1.486 -8.516 -3.801 1 98.62 366 SER A N 1
ATOM 2829 C CA . SER A 1 366 ? -2.023 -9.523 -4.703 1 98.62 366 SER A CA 1
ATOM 2830 C C . SER A 1 366 ? -1.504 -10.914 -4.352 1 98.62 366 SER A C 1
ATOM 2832 O O . SER A 1 366 ? -2.25 -11.898 -4.402 1 98.62 366 SER A O 1
ATOM 2834 N N . VAL A 1 367 ? -0.258 -10.969 -3.961 1 98.75 367 VAL A N 1
ATOM 2835 C CA . VAL A 1 367 ? 0.406 -12.242 -3.713 1 98.75 367 VAL A CA 1
ATOM 2836 C C . VAL A 1 367 ? -0.267 -12.953 -2.541 1 98.75 367 VAL A C 1
ATOM 2838 O O . VAL A 1 367 ? -0.405 -14.18 -2.551 1 98.75 367 VAL A O 1
ATOM 2841 N N . VAL A 1 368 ? -0.719 -12.227 -1.589 1 98.31 368 VAL A N 1
ATOM 2842 C CA . VAL A 1 368 ? -1.348 -12.812 -0.413 1 98.31 368 VAL A CA 1
ATOM 2843 C C . VAL A 1 368 ? -2.736 -13.336 -0.777 1 98.31 368 VAL A C 1
ATOM 2845 O O . VAL A 1 368 ? -3.281 -14.203 -0.09 1 98.31 368 VAL A O 1
ATOM 2848 N N . THR A 1 369 ? -3.244 -12.945 -1.938 1 97.94 369 THR A N 1
ATOM 2849 C CA . THR A 1 369 ? -4.625 -13.234 -2.311 1 97.94 369 THR A CA 1
ATOM 2850 C C . THR A 1 369 ? -4.688 -14.359 -3.336 1 97.94 369 THR A C 1
ATOM 2852 O O . THR A 1 369 ? -5.461 -15.305 -3.18 1 97.94 369 THR A O 1
ATOM 2855 N N . TYR A 1 370 ? -3.844 -14.258 -4.383 1 97 370 TYR A N 1
ATOM 2856 C CA . TYR A 1 370 ? -4.035 -15.195 -5.48 1 97 370 TYR A CA 1
ATOM 2857 C C . TYR A 1 370 ? -3.488 -16.578 -5.121 1 97 370 TYR A C 1
ATOM 2859 O O . TYR A 1 370 ? -2.732 -16.719 -4.16 1 97 370 TYR A O 1
ATOM 2867 N N . GLU A 1 371 ? -4.027 -17.625 -5.844 1 96.38 371 GLU A N 1
ATOM 2868 C CA . GLU A 1 371 ? -3.666 -19.031 -5.66 1 96.38 371 GLU A CA 1
ATOM 2869 C C . GLU A 1 371 ? -3.945 -19.5 -4.234 1 96.38 371 GLU A C 1
ATOM 2871 O O . GLU A 1 371 ? -3.195 -20.297 -3.678 1 96.38 371 GLU A O 1
ATOM 2876 N N . GLY A 1 372 ? -4.984 -18.922 -3.666 1 96.19 372 GLY A N 1
ATOM 2877 C CA . GLY A 1 372 ? -5.391 -19.172 -2.293 1 96.19 372 GLY A CA 1
ATOM 2878 C C . GLY A 1 372 ? -5.086 -18.031 -1.354 1 96.19 372 GLY A C 1
ATOM 2879 O O . GLY A 1 372 ? -3.92 -17.688 -1.14 1 96.19 372 GLY A O 1
ATOM 2880 N N . THR A 1 373 ? -6.133 -17.469 -0.791 1 97.25 373 THR A N 1
ATOM 2881 C CA . THR A 1 373 ? -5.969 -16.328 0.118 1 97.25 373 THR A CA 1
ATOM 2882 C C . THR A 1 373 ? -5.301 -16.781 1.417 1 97.25 373 THR A C 1
ATOM 2884 O O . THR A 1 373 ? -5.172 -17.969 1.677 1 97.25 373 THR A O 1
ATOM 2887 N N . HIS A 1 374 ? -4.891 -15.82 2.146 1 97.69 374 HIS A N 1
ATOM 2888 C CA . HIS A 1 374 ? -4.336 -16.078 3.471 1 97.69 374 HIS A CA 1
ATOM 2889 C C . HIS A 1 374 ? -5.277 -16.938 4.301 1 97.69 374 HIS A C 1
ATOM 2891 O O . HIS A 1 374 ? -4.848 -17.906 4.93 1 97.69 374 HIS A O 1
ATOM 2897 N N . ASP A 1 375 ? -6.582 -16.734 4.301 1 97.19 375 ASP A N 1
ATOM 2898 C CA . ASP A 1 375 ? -7.578 -17.438 5.105 1 97.19 375 ASP A CA 1
ATOM 2899 C C . ASP A 1 375 ? -7.762 -18.875 4.621 1 97.19 375 ASP A C 1
ATOM 2901 O O . ASP A 1 375 ? -7.934 -19.781 5.43 1 97.19 375 ASP A O 1
ATOM 2905 N N . ILE A 1 376 ? -7.734 -19.016 3.318 1 97 376 ILE A N 1
ATOM 2906 C CA . ILE A 1 376 ? -7.867 -20.359 2.766 1 97 376 ILE A CA 1
ATOM 2907 C C . ILE A 1 376 ? -6.707 -21.219 3.236 1 97 376 ILE A C 1
ATOM 2909 O O . ILE A 1 376 ? -6.906 -22.375 3.645 1 97 376 ILE A O 1
ATOM 2913 N N . HIS A 1 377 ? -5.496 -20.688 3.227 1 98.12 377 HIS A N 1
ATOM 2914 C CA . HIS A 1 377 ? -4.34 -21.453 3.66 1 98.12 377 HIS A CA 1
ATOM 2915 C C . HIS A 1 377 ? -4.402 -21.75 5.156 1 98.12 377 HIS A C 1
ATOM 2917 O O . HIS A 1 377 ? -3.949 -22.797 5.605 1 98.12 377 HIS A O 1
ATOM 2923 N N . LEU A 1 378 ? -4.988 -20.797 5.961 1 97.5 378 LEU A N 1
ATOM 2924 C CA . LEU A 1 378 ? -5.242 -21.078 7.371 1 97.5 378 LEU A CA 1
ATOM 2925 C C . LEU A 1 378 ? -6.191 -22.25 7.535 1 97.5 378 LEU A C 1
ATOM 2927 O O . LEU A 1 378 ? -5.957 -23.141 8.359 1 97.5 378 LEU A O 1
ATOM 2931 N N . LEU A 1 379 ? -7.188 -22.328 6.754 1 96.88 379 LEU A N 1
ATOM 2932 C CA . LEU A 1 379 ? -8.188 -23.375 6.848 1 96.88 379 LEU A CA 1
ATOM 2933 C C . LEU A 1 379 ? -7.621 -24.719 6.379 1 96.88 379 LEU A C 1
ATOM 2935 O O . LEU A 1 379 ? -7.977 -25.766 6.914 1 96.88 379 LEU A O 1
ATOM 2939 N N . ILE A 1 380 ? -6.762 -24.672 5.348 1 96.94 380 ILE A N 1
ATOM 2940 C CA . ILE A 1 380 ? -6.113 -25.891 4.891 1 96.94 380 ILE A CA 1
ATOM 2941 C C . ILE A 1 380 ? -5.277 -26.484 6.027 1 96.94 380 ILE A C 1
ATOM 2943 O O . ILE A 1 380 ? -5.375 -27.688 6.32 1 96.94 380 ILE A O 1
ATOM 2947 N N . THR A 1 381 ? -4.484 -25.656 6.711 1 97.06 381 THR A N 1
ATOM 2948 C CA . THR A 1 381 ? -3.666 -26.109 7.828 1 97.06 381 THR A CA 1
ATOM 2949 C C . THR A 1 381 ? -4.543 -26.547 9 1 97.06 381 THR A C 1
ATOM 2951 O O . THR A 1 381 ? -4.262 -27.562 9.648 1 97.06 381 THR A O 1
ATOM 2954 N N . GLY A 1 382 ? -5.621 -25.781 9.266 1 97.12 382 GLY A N 1
ATOM 2955 C CA . GLY A 1 382 ? -6.566 -26.172 10.297 1 97.12 382 GLY A CA 1
ATOM 2956 C C . GLY A 1 382 ? -7.188 -27.531 10.055 1 97.12 382 GLY A C 1
ATOM 2957 O O . GLY A 1 382 ? -7.289 -28.359 10.977 1 97.12 382 GLY A O 1
ATOM 2958 N N . HIS A 1 383 ? -7.594 -27.766 8.852 1 96.81 383 HIS A N 1
ATOM 2959 C CA . HIS A 1 383 ? -8.156 -29.062 8.477 1 96.81 383 HIS A CA 1
ATOM 2960 C C . HIS A 1 383 ? -7.137 -30.172 8.672 1 96.81 383 HIS A C 1
ATOM 2962 O O . HIS A 1 383 ? -7.48 -31.266 9.156 1 96.81 383 HIS A O 1
ATOM 2968 N N . ASP A 1 384 ? -5.934 -29.844 8.305 1 95.75 384 ASP A N 1
ATOM 2969 C CA . ASP A 1 384 ? -4.867 -30.828 8.461 1 95.75 384 ASP A CA 1
ATOM 2970 C C . ASP A 1 384 ? -4.656 -31.172 9.93 1 95.75 384 ASP A C 1
ATOM 2972 O O . ASP A 1 384 ? -4.355 -32.312 10.266 1 95.75 384 ASP A O 1
ATOM 2976 N N . ILE A 1 385 ? -4.797 -30.25 10.852 1 97.25 385 ILE A N 1
ATOM 2977 C CA . ILE A 1 385 ? -4.523 -30.406 12.281 1 97.25 385 ILE A CA 1
ATOM 2978 C C . ILE A 1 385 ? -5.691 -31.109 12.953 1 97.25 385 ILE A C 1
ATOM 2980 O O . ILE A 1 385 ? -5.484 -31.953 13.836 1 97.25 385 ILE A O 1
ATOM 2984 N N . THR A 1 386 ? -6.922 -30.938 12.422 1 97.44 386 THR A N 1
ATOM 2985 C CA . THR A 1 386 ? -8.078 -31.359 13.195 1 97.44 386 THR A CA 1
ATOM 2986 C C . THR A 1 386 ? -8.797 -32.5 12.492 1 97.44 386 THR A C 1
ATOM 2988 O O . THR A 1 386 ? -9.555 -33.25 13.125 1 97.44 386 THR A O 1
ATOM 2991 N N . GLY A 1 387 ? -8.656 -32.562 11.188 1 96.69 387 GLY A N 1
ATOM 2992 C CA . GLY A 1 387 ? -9.406 -33.531 10.383 1 96.69 387 GLY A CA 1
ATOM 2993 C C . GLY A 1 387 ? -10.828 -33.062 10.109 1 96.69 387 GLY A C 1
ATOM 2994 O O . GLY A 1 387 ? -11.602 -33.812 9.477 1 96.69 387 GLY A O 1
ATOM 2995 N N . LEU A 1 388 ? -11.156 -31.859 10.539 1 97.06 388 LEU A N 1
ATOM 2996 C CA . LEU A 1 388 ? -12.516 -31.375 10.383 1 97.06 388 LEU A CA 1
ATOM 2997 C C . LEU A 1 388 ? -12.57 -30.234 9.375 1 97.06 388 LEU A C 1
ATOM 2999 O O . LEU A 1 388 ? -11.719 -29.328 9.391 1 97.06 388 LEU A O 1
ATOM 3003 N N . ASN A 1 389 ? -13.531 -30.328 8.5 1 93.88 389 ASN A N 1
ATOM 3004 C CA . ASN A 1 389 ? -13.711 -29.328 7.461 1 93.88 389 ASN A CA 1
ATOM 3005 C C . ASN A 1 389 ? -14.359 -28.062 8.008 1 93.88 389 ASN A C 1
ATOM 3007 O O . ASN A 1 389 ? -15.422 -28.125 8.633 1 93.88 389 ASN A O 1
ATOM 3011 N N . ALA A 1 390 ? -13.742 -26.922 7.816 1 93.69 390 ALA A N 1
ATOM 3012 C CA . ALA A 1 390 ? -14.297 -25.641 8.273 1 93.69 390 ALA A CA 1
ATOM 3013 C C . ALA A 1 390 ? -14.398 -24.641 7.121 1 93.69 390 ALA A C 1
ATOM 3015 O O . ALA A 1 390 ? -14.516 -23.438 7.344 1 93.69 390 ALA A O 1
ATOM 3016 N N . PHE A 1 391 ? -14.398 -25.125 5.875 1 90.69 391 PHE A N 1
ATOM 3017 C CA . PHE A 1 391 ? -14.461 -24.234 4.715 1 90.69 391 PHE A CA 1
ATOM 3018 C C . PHE A 1 391 ? -15.875 -23.703 4.52 1 90.69 391 PHE A C 1
ATOM 3020 O O . PHE A 1 391 ? -16.062 -22.641 3.939 1 90.69 391 PHE A O 1
ATOM 3027 N N . LYS A 1 392 ? -16.984 -24.562 4.906 1 85.31 392 LYS A N 1
ATOM 3028 C CA . LYS A 1 392 ? -18.375 -24.188 4.695 1 85.31 392 LYS A CA 1
ATOM 3029 C C . LYS A 1 392 ? -19.109 -24 6.023 1 85.31 392 LYS A C 1
ATOM 3031 O O . LYS A 1 392 ? -18.75 -24.625 7.027 1 85.31 392 LYS A O 1
ATOM 3036 N N . MET B 1 1 ? -16.953 3.652 -9.375 1 44.44 1 MET B N 1
ATOM 3037 C CA . MET B 1 1 ? -16.562 3.086 -8.086 1 44.44 1 MET B CA 1
ATOM 3038 C C . MET B 1 1 ? -17.781 2.828 -7.211 1 44.44 1 MET B C 1
ATOM 3040 O O . MET B 1 1 ? -18.656 3.686 -7.094 1 44.44 1 MET B O 1
ATOM 3044 N N . LYS B 1 2 ? -18.062 1.619 -6.949 1 51.34 2 LYS B N 1
ATOM 3045 C CA . LYS B 1 2 ? -19.188 1.359 -6.047 1 51.34 2 LYS B CA 1
ATOM 3046 C C . LYS B 1 2 ? -19.016 2.111 -4.73 1 51.34 2 LYS B C 1
ATOM 3048 O O . LYS B 1 2 ? -17.984 1.981 -4.062 1 51.34 2 LYS B O 1
ATOM 3053 N N . THR B 1 3 ? -19.75 3.232 -4.453 1 48.09 3 THR B N 1
ATOM 3054 C CA . THR B 1 3 ? -19.625 4.18 -3.348 1 48.09 3 THR B CA 1
ATOM 3055 C C . THR B 1 3 ? -20.344 3.656 -2.104 1 48.09 3 THR B C 1
ATOM 3057 O O . THR B 1 3 ? -21.312 2.9 -2.207 1 48.09 3 THR B O 1
ATOM 3060 N N . SER B 1 4 ? -19.609 3.711 -0.965 1 49.41 4 SER B N 1
ATOM 3061 C CA . SER B 1 4 ? -20.156 3.328 0.337 1 49.41 4 SER B CA 1
ATOM 3062 C C . SER B 1 4 ? -21.359 4.18 0.708 1 49.41 4 SER B C 1
ATOM 3064 O O . SER B 1 4 ? -21.375 5.391 0.477 1 49.41 4 SER B O 1
ATOM 3066 N N . THR B 1 5 ? -22.531 3.635 0.686 1 50.84 5 THR B N 1
ATOM 3067 C CA . THR B 1 5 ? -23.516 4.344 1.49 1 50.84 5 THR B CA 1
ATOM 3068 C C . THR B 1 5 ? -23.125 4.352 2.961 1 50.84 5 THR B C 1
ATOM 3070 O O . THR B 1 5 ? -23.422 3.414 3.701 1 50.84 5 THR B O 1
ATOM 3073 N N . TYR B 1 6 ? -22.078 5.008 3.186 1 54.12 6 TYR B N 1
ATOM 3074 C CA . TYR B 1 6 ? -21.5 4.992 4.527 1 54.12 6 TYR B CA 1
ATOM 3075 C C . TYR B 1 6 ? -22.594 5.102 5.59 1 54.12 6 TYR B C 1
ATOM 3077 O O . TYR B 1 6 ? -23.281 6.117 5.676 1 54.12 6 TYR B O 1
ATOM 3085 N N . THR B 1 7 ? -23.219 3.955 5.938 1 58.16 7 THR B N 1
ATOM 3086 C CA . THR B 1 7 ? -23.984 3.936 7.184 1 58.16 7 THR B CA 1
ATOM 3087 C C . THR B 1 7 ? -23.109 3.479 8.344 1 58.16 7 THR B C 1
ATOM 3089 O O . THR B 1 7 ? -22.828 2.285 8.484 1 58.16 7 THR B O 1
ATOM 3092 N N . GLN B 1 8 ? -22.203 4.277 8.898 1 60.44 8 GLN B N 1
ATOM 3093 C CA . GLN B 1 8 ? -21.234 3.871 9.914 1 60.44 8 GLN B CA 1
ATOM 3094 C C . GLN B 1 8 ? -21.938 3.295 11.141 1 60.44 8 GLN B C 1
ATOM 3096 O O . GLN B 1 8 ? -22.891 3.887 11.648 1 60.44 8 GLN B O 1
ATOM 3101 N N . PRO B 1 9 ? -21.547 2.133 11.453 1 68.19 9 PRO B N 1
ATOM 3102 C CA . PRO B 1 9 ? -22.078 1.682 12.734 1 68.19 9 PRO B CA 1
ATOM 3103 C C . PRO B 1 9 ? -21.656 2.58 13.898 1 68.19 9 PRO B C 1
ATOM 3105 O O . PRO B 1 9 ? -20.484 2.92 14.031 1 68.19 9 PRO B O 1
ATOM 3108 N N . ASP B 1 10 ? -22.5 3.182 14.453 1 89.56 10 ASP B N 1
ATOM 3109 C CA . ASP B 1 10 ? -22.328 3.943 15.688 1 89.56 10 ASP B CA 1
ATOM 3110 C C . ASP B 1 10 ? -22.562 3.062 16.922 1 89.56 10 ASP B C 1
ATOM 3112 O O . ASP B 1 10 ? -23.547 3.238 17.641 1 89.56 10 ASP B O 1
ATOM 3116 N N . TYR B 1 11 ? -21.484 2.258 17.156 1 90.88 11 TYR B N 1
ATOM 3117 C CA . TYR B 1 11 ? -21.625 1.146 18.078 1 90.88 11 TYR B CA 1
ATOM 3118 C C . TYR B 1 11 ? -21.828 1.654 19.5 1 90.88 11 TYR B C 1
ATOM 3120 O O . TYR B 1 11 ? -22.562 1.035 20.297 1 90.88 11 TYR B O 1
ATOM 3128 N N . TYR B 1 12 ? -21.297 2.73 19.844 1 95.56 12 TYR B N 1
ATOM 3129 C CA . TYR B 1 12 ? -21.422 3.287 21.188 1 95.56 12 TYR B CA 1
ATOM 3130 C C . TYR B 1 12 ? -22.234 4.574 21.172 1 95.56 12 TYR B C 1
ATOM 3132 O O . TYR B 1 12 ? -22 5.473 21.984 1 95.56 12 TYR B O 1
ATOM 3140 N N . ASN B 1 13 ? -23.094 4.754 20.172 1 95.06 13 ASN B N 1
ATOM 3141 C CA . ASN B 1 13 ? -23.953 5.926 20.047 1 95.06 13 ASN B CA 1
ATOM 3142 C C . ASN B 1 13 ? -23.156 7.223 20.141 1 95.06 13 ASN B C 1
ATOM 3144 O O . ASN B 1 13 ? -23.484 8.102 20.938 1 95.06 13 ASN B O 1
ATOM 3148 N N . MET B 1 14 ? -22.109 7.332 19.406 1 95.19 14 MET B N 1
ATOM 3149 C CA . MET B 1 14 ? -21.234 8.5 19.375 1 95.19 14 MET B CA 1
ATOM 3150 C C . MET B 1 14 ? -22.031 9.758 19.047 1 95.19 14 MET B C 1
ATOM 3152 O O . MET B 1 14 ? -21.703 10.844 19.531 1 95.19 14 MET B O 1
ATOM 3156 N N . ASP B 1 15 ? -23.078 9.648 18.312 1 94.88 15 ASP B N 1
ATOM 3157 C CA . ASP B 1 15 ? -23.891 10.797 17.906 1 94.88 15 ASP B CA 1
ATOM 3158 C C . ASP B 1 15 ? -24.484 11.508 19.109 1 94.88 15 ASP B C 1
ATOM 3160 O O . ASP B 1 15 ? -24.703 12.719 19.078 1 94.88 15 ASP B O 1
ATOM 3164 N N . ASP B 1 16 ? -24.734 10.719 20.172 1 96.25 16 ASP B N 1
ATOM 3165 C CA . ASP B 1 16 ? -25.297 11.297 21.375 1 96.25 16 ASP B CA 1
ATOM 3166 C C . ASP B 1 16 ? -24.328 12.289 22.016 1 96.25 16 ASP B C 1
ATOM 3168 O O . ASP B 1 16 ? -24.734 13.156 22.797 1 96.25 16 ASP B O 1
ATOM 3172 N N . LEU B 1 17 ? -23.078 12.203 21.641 1 97.12 17 LEU B N 1
ATOM 3173 C CA . LEU B 1 17 ? -22.047 13.039 22.25 1 97.12 17 LEU B CA 1
ATOM 3174 C C . LEU B 1 17 ? -21.828 14.312 21.438 1 97.12 17 LEU B C 1
ATOM 3176 O O . LEU B 1 17 ? -21.141 15.227 21.891 1 97.12 17 LEU B O 1
ATOM 3180 N N . LEU B 1 18 ? -22.469 14.461 20.266 1 97.44 18 LEU B N 1
ATOM 3181 C CA . LEU B 1 18 ? -22.281 15.586 19.375 1 97.44 18 LEU B CA 1
ATOM 3182 C C . LEU B 1 18 ? -23.453 16.562 19.484 1 97.44 18 LEU B C 1
ATOM 3184 O O . LEU B 1 18 ? -24.594 16.141 19.688 1 97.44 18 LEU B O 1
ATOM 3188 N N . THR B 1 19 ? -23.219 17.812 19.344 1 98 19 THR B N 1
ATOM 3189 C CA . THR B 1 19 ? -24.281 18.828 19.297 1 98 19 THR B CA 1
ATOM 3190 C C . THR B 1 19 ? -25 18.797 17.953 1 98 19 THR B C 1
ATOM 3192 O O . THR B 1 19 ? -24.531 18.141 17 1 98 19 THR B O 1
ATOM 3195 N N . GLU B 1 20 ? -26.109 19.453 17.875 1 97.81 20 GLU B N 1
ATOM 3196 C CA . GLU B 1 20 ? -26.828 19.562 16.609 1 97.81 20 GLU B CA 1
ATOM 3197 C C . GLU B 1 20 ? -25.984 20.266 15.555 1 97.81 20 GLU B C 1
ATOM 3199 O O . GLU B 1 20 ? -26.047 19.906 14.375 1 97.81 20 GLU B O 1
ATOM 3204 N N . GLU B 1 21 ? -25.25 21.203 15.977 1 97.62 21 GLU B N 1
ATOM 3205 C CA . GLU B 1 21 ? -24.359 21.891 15.062 1 97.62 21 GLU B CA 1
ATOM 3206 C C . GLU B 1 21 ? -23.297 20.953 14.5 1 97.62 21 GLU B C 1
ATOM 3208 O O . GLU B 1 21 ? -23 20.969 13.305 1 97.62 21 GLU B O 1
ATOM 3213 N N . HIS B 1 22 ? -22.688 20.141 15.391 1 98.06 22 HIS B N 1
ATOM 3214 C CA . HIS B 1 22 ? -21.719 19.141 14.961 1 98.06 22 HIS B CA 1
ATOM 3215 C C . HIS B 1 22 ? -22.297 18.234 13.883 1 98.06 22 HIS B C 1
ATOM 3217 O O . HIS B 1 22 ? -21.656 17.984 12.859 1 98.06 22 HIS B O 1
ATOM 3223 N N . LYS B 1 23 ? -23.484 17.781 14.086 1 97.31 23 LYS B N 1
ATOM 3224 C CA . LYS B 1 23 ? -24.141 16.844 13.172 1 97.31 23 LYS B CA 1
ATOM 3225 C C . LYS B 1 23 ? -24.438 17.516 11.836 1 97.31 23 LYS B C 1
ATOM 3227 O O . LYS B 1 23 ? -24.297 16.891 10.781 1 97.31 23 LYS B O 1
ATOM 3232 N N . LEU B 1 24 ? -24.891 18.734 11.883 1 97.56 24 LEU B N 1
ATOM 3233 C CA . LEU B 1 24 ? -25.172 19.469 10.656 1 97.56 24 LEU B CA 1
ATOM 3234 C C . LEU B 1 24 ? -23.891 19.688 9.844 1 97.56 24 LEU B C 1
ATOM 3236 O O . LEU B 1 24 ? -23.922 19.562 8.617 1 97.56 24 LEU B O 1
ATOM 3240 N N . ILE B 1 25 ? -22.828 20 10.523 1 97.88 25 ILE B N 1
ATOM 3241 C CA . ILE B 1 25 ? -21.547 20.172 9.867 1 97.88 25 ILE B CA 1
ATOM 3242 C C . ILE B 1 25 ? -21.125 18.859 9.195 1 97.88 25 ILE B C 1
ATOM 3244 O O . ILE B 1 25 ? -20.703 18.859 8.039 1 97.88 25 ILE B O 1
ATOM 3248 N N . ARG B 1 26 ? -21.172 17.766 9.906 1 97.62 26 ARG B N 1
ATOM 3249 C CA . ARG B 1 26 ? -20.828 16.453 9.359 1 97.62 26 ARG B CA 1
ATOM 3250 C C . ARG B 1 26 ? -21.625 16.172 8.086 1 97.62 26 ARG B C 1
ATOM 3252 O O . ARG B 1 26 ? -21.062 15.758 7.074 1 97.62 26 ARG B O 1
ATOM 3259 N N . GLN B 1 27 ? -22.922 16.422 8.109 1 97.06 27 GLN B N 1
ATOM 3260 C CA . GLN B 1 27 ? -23.797 16.156 6.977 1 97.06 27 GLN B CA 1
ATOM 3261 C C . GLN B 1 27 ? -23.438 17.031 5.777 1 97.06 27 GLN B C 1
ATOM 3263 O O . GLN B 1 27 ? -23.422 16.547 4.641 1 97.06 27 GLN B O 1
ATOM 3268 N N . SER B 1 28 ? -23.156 18.25 6.047 1 97.75 28 SER B N 1
ATOM 3269 C CA . SER B 1 28 ? -22.828 19.172 4.977 1 97.75 28 SER B CA 1
ATOM 3270 C C . SER B 1 28 ? -21.516 18.797 4.289 1 97.75 28 SER B C 1
ATOM 3272 O O . SER B 1 28 ? -21.438 18.781 3.059 1 97.75 28 SER B O 1
ATOM 3274 N N . VAL B 1 29 ? -20.5 18.516 5.086 1 98.44 29 VAL B N 1
ATOM 3275 C CA . VAL B 1 29 ? -19.203 18.156 4.527 1 98.44 29 VAL B CA 1
ATOM 3276 C C . VAL B 1 29 ? -19.312 16.812 3.803 1 98.44 29 VAL B C 1
ATOM 3278 O O . VAL B 1 29 ? -18.766 16.641 2.713 1 98.44 29 VAL B O 1
ATOM 3281 N N . GLN B 1 30 ? -20 15.922 4.398 1 97.25 30 GLN B N 1
ATOM 3282 C CA . GLN B 1 30 ? -20.203 14.617 3.781 1 97.25 30 GLN B CA 1
ATOM 3283 C C . GLN B 1 30 ? -20.875 14.75 2.418 1 97.25 30 GLN B C 1
ATOM 3285 O O . GLN B 1 30 ? -20.469 14.109 1.449 1 97.25 30 GLN B O 1
ATOM 3290 N N . ALA B 1 31 ? -21.906 15.531 2.373 1 97.81 31 ALA B N 1
ATOM 3291 C CA . ALA B 1 31 ? -22.656 15.727 1.128 1 97.81 31 ALA B CA 1
ATOM 3292 C C . ALA B 1 31 ? -21.75 16.328 0.049 1 97.81 31 ALA B C 1
ATOM 3294 O O . ALA B 1 31 ? -21.781 15.891 -1.105 1 97.81 31 ALA B O 1
ATOM 3295 N N . PHE B 1 32 ? -21.016 17.312 0.389 1 98.44 32 PHE B N 1
ATOM 3296 C CA . PHE B 1 32 ? -20.109 17.953 -0.55 1 98.44 32 PHE B CA 1
ATOM 3297 C C . PHE B 1 32 ? -19.062 16.984 -1.054 1 98.44 32 PHE B C 1
ATOM 3299 O O . PHE B 1 32 ? -18.812 16.891 -2.258 1 98.44 32 PHE B O 1
ATOM 3306 N N . MET B 1 33 ? -18.438 16.203 -0.144 1 98.5 33 MET B N 1
ATOM 3307 C CA . MET B 1 33 ? -17.375 15.258 -0.514 1 98.5 33 MET B CA 1
ATOM 3308 C C . MET B 1 33 ? -17.922 14.164 -1.43 1 98.5 33 MET B C 1
ATOM 3310 O O . MET B 1 33 ? -17.25 13.766 -2.385 1 98.5 33 MET B O 1
ATOM 3314 N N . ASN B 1 34 ? -19.109 13.656 -1.142 1 97.44 34 ASN B N 1
ATOM 3315 C CA . ASN B 1 34 ? -19.734 12.594 -1.937 1 97.44 34 ASN B CA 1
ATOM 3316 C C . ASN B 1 34 ? -20.062 13.078 -3.346 1 97.44 34 ASN B C 1
ATOM 3318 O O . ASN B 1 34 ? -19.984 12.305 -4.305 1 97.44 34 ASN B O 1
ATOM 3322 N N . LYS B 1 35 ? -20.406 14.305 -3.438 1 97.69 35 LYS B N 1
ATOM 3323 C CA . LYS B 1 35 ? -20.875 14.844 -4.715 1 97.69 35 LYS B CA 1
ATOM 3324 C C . LYS B 1 35 ? -19.703 15.328 -5.566 1 97.69 35 LYS B C 1
ATOM 3326 O O . LYS B 1 35 ? -19.625 15.031 -6.758 1 97.69 35 LYS B O 1
ATOM 3331 N N . GLU B 1 36 ? -18.75 16.031 -4.934 1 98.12 36 GLU B N 1
ATOM 3332 C CA . GLU B 1 36 ? -17.781 16.781 -5.707 1 98.12 36 GLU B CA 1
ATOM 3333 C C . GLU B 1 36 ? -16.438 16.062 -5.762 1 98.12 36 GLU B C 1
ATOM 3335 O O . GLU B 1 36 ? -15.656 16.25 -6.699 1 98.12 36 GLU B O 1
ATOM 3340 N N . VAL B 1 37 ? -16.141 15.242 -4.801 1 98.69 37 VAL B N 1
ATOM 3341 C CA . VAL B 1 37 ? -14.781 14.727 -4.688 1 98.69 37 VAL B CA 1
ATOM 3342 C C . VAL B 1 37 ? -14.773 13.227 -4.973 1 98.69 37 VAL B C 1
ATOM 3344 O O . VAL B 1 37 ? -13.992 12.75 -5.805 1 98.69 37 VAL B O 1
ATOM 3347 N N . LYS B 1 38 ? -15.625 12.461 -4.367 1 97.81 38 LYS B N 1
ATOM 3348 C CA . LYS B 1 38 ? -15.641 11 -4.398 1 97.81 38 LYS B CA 1
ATOM 3349 C C . LYS B 1 38 ? -15.688 10.477 -5.832 1 97.81 38 LYS B C 1
ATOM 3351 O O . LYS B 1 38 ? -14.969 9.539 -6.18 1 97.81 38 LYS B O 1
ATOM 3356 N N . PRO B 1 39 ? -16.469 11.078 -6.785 1 97.88 39 PRO B N 1
ATOM 3357 C CA . PRO B 1 39 ? -16.578 10.516 -8.133 1 97.88 39 PRO B CA 1
ATOM 3358 C C . PRO B 1 39 ? -15.289 10.672 -8.945 1 97.88 39 PRO B C 1
ATOM 3360 O O . PRO B 1 39 ? -15.102 9.984 -9.945 1 97.88 39 PRO B O 1
ATOM 3363 N N . ILE B 1 40 ? -14.383 11.539 -8.523 1 98.19 40 ILE B N 1
ATOM 3364 C CA . ILE B 1 40 ? -13.281 11.852 -9.422 1 98.19 40 ILE B CA 1
ATOM 3365 C C . ILE B 1 40 ? -11.953 11.453 -8.781 1 98.19 40 ILE B C 1
ATOM 3367 O O . ILE B 1 40 ? -10.938 11.328 -9.469 1 98.19 40 ILE B O 1
ATOM 3371 N N . ILE B 1 41 ? -11.875 11.25 -7.5 1 98.62 41 ILE B N 1
ATOM 3372 C CA . ILE B 1 41 ? -10.625 11.242 -6.746 1 98.62 41 ILE B CA 1
ATOM 3373 C C . ILE B 1 41 ? -9.797 10.023 -7.129 1 98.62 41 ILE B C 1
ATOM 3375 O O . ILE B 1 41 ? -8.562 10.078 -7.152 1 98.62 41 ILE B O 1
ATOM 3379 N N . GLU B 1 42 ? -10.391 8.867 -7.426 1 98.38 42 GLU B N 1
ATOM 3380 C CA . GLU B 1 42 ? -9.656 7.672 -7.828 1 98.38 42 GLU B CA 1
ATOM 3381 C C . GLU B 1 42 ? -8.875 7.91 -9.117 1 98.38 42 GLU B C 1
ATOM 3383 O O . GLU B 1 42 ? -7.703 7.527 -9.211 1 98.38 42 GLU B O 1
ATOM 3388 N N . ASN B 1 43 ? -9.547 8.508 -10.078 1 98 43 ASN B N 1
ATOM 3389 C CA . ASN B 1 43 ? -8.883 8.812 -11.344 1 98 43 ASN B CA 1
ATOM 3390 C C . ASN B 1 43 ? -7.715 9.773 -11.141 1 98 43 ASN B C 1
ATOM 3392 O O . ASN B 1 43 ? -6.645 9.586 -11.727 1 98 43 ASN B O 1
ATOM 3396 N N . TYR B 1 44 ? -7.906 10.812 -10.297 1 98.56 44 TYR B N 1
ATOM 3397 C CA . TYR B 1 44 ? -6.836 11.75 -9.992 1 98.56 44 TYR B CA 1
ATOM 3398 C C . TYR B 1 44 ? -5.664 11.047 -9.32 1 98.56 44 TYR B C 1
ATOM 3400 O O . TYR B 1 44 ? -4.5 11.328 -9.625 1 98.56 44 TYR B O 1
ATOM 3408 N N . ALA B 1 45 ? -5.961 10.164 -8.422 1 98.25 45 ALA B N 1
ATOM 3409 C CA . ALA B 1 45 ? -4.914 9.406 -7.738 1 98.25 45 ALA B CA 1
ATOM 3410 C C . ALA B 1 45 ? -4.156 8.508 -8.719 1 98.25 45 ALA B C 1
ATOM 3412 O O . ALA B 1 45 ? -2.926 8.453 -8.695 1 98.25 45 ALA B O 1
ATOM 3413 N N . GLN B 1 46 ? -4.883 7.789 -9.602 1 97.62 46 GLN B N 1
ATOM 3414 C CA . GLN B 1 46 ? -4.258 6.902 -10.578 1 97.62 46 GLN B CA 1
ATOM 3415 C C . GLN B 1 46 ? -3.299 7.672 -11.484 1 97.62 46 GLN B C 1
ATOM 3417 O O . GLN B 1 46 ? -2.256 7.148 -11.875 1 97.62 46 GLN B O 1
ATOM 3422 N N . ARG B 1 47 ? -3.611 8.969 -11.727 1 96.56 47 ARG B N 1
ATOM 3423 C CA . ARG B 1 47 ? -2.84 9.773 -12.672 1 96.56 47 ARG B CA 1
ATOM 3424 C C . ARG B 1 47 ? -1.845 10.664 -11.938 1 96.56 47 ARG B C 1
ATOM 3426 O O . ARG B 1 47 ? -1.071 11.391 -12.57 1 96.56 47 ARG B O 1
ATOM 3433 N N . SER B 1 48 ? -1.849 10.703 -10.641 1 97.12 48 SER B N 1
ATOM 3434 C CA . SER B 1 48 ? -0.975 11.531 -9.82 1 97.12 48 SER B CA 1
ATOM 3435 C C . SER B 1 48 ? -1.137 13.016 -10.156 1 97.12 48 SER B C 1
ATOM 3437 O O . SER B 1 48 ? -0.153 13.703 -10.43 1 97.12 48 SER B O 1
ATOM 3439 N N . ILE B 1 49 ? -2.422 13.43 -10.109 1 97.69 49 ILE B N 1
ATOM 3440 C CA . ILE B 1 49 ? -2.746 14.812 -10.438 1 97.69 49 ILE B CA 1
ATOM 3441 C C . ILE B 1 49 ? -3.504 15.453 -9.273 1 97.69 49 ILE B C 1
ATOM 3443 O O . ILE B 1 49 ? -4.383 14.82 -8.68 1 97.69 49 ILE B O 1
ATOM 3447 N N . PHE B 1 50 ? -3.178 16.688 -8.953 1 98.5 50 PHE B N 1
ATOM 3448 C CA . PHE B 1 50 ? -3.863 17.469 -7.934 1 98.5 50 PHE B CA 1
ATOM 3449 C C . PHE B 1 50 ? -5.09 18.156 -8.516 1 98.5 50 PHE B C 1
ATOM 3451 O O . PHE B 1 50 ? -4.988 18.891 -9.508 1 98.5 50 PHE B O 1
ATOM 3458 N N . PRO B 1 51 ? -6.227 17.875 -7.93 1 98.38 51 PRO B N 1
ATOM 3459 C CA . PRO B 1 51 ? -7.426 18.562 -8.422 1 98.38 51 PRO B CA 1
ATOM 3460 C C . PRO B 1 51 ? -7.535 20 -7.914 1 98.38 51 PRO B C 1
ATOM 3462 O O . PRO B 1 51 ? -8.406 20.297 -7.094 1 98.38 51 PRO B O 1
ATOM 3465 N N . ASP B 1 52 ? -6.84 20.875 -8.461 1 97.12 52 ASP B N 1
ATOM 3466 C CA . ASP B 1 52 ? -6.668 22.25 -7.984 1 97.12 52 ASP B CA 1
ATOM 3467 C C . ASP B 1 52 ? -7.988 23.016 -8.023 1 97.12 52 ASP B C 1
ATOM 3469 O O . ASP B 1 52 ? -8.18 23.984 -7.281 1 97.12 52 ASP B O 1
ATOM 3473 N N . HIS B 1 53 ? -8.906 22.547 -8.883 1 98.25 53 HIS B N 1
ATOM 3474 C CA . HIS B 1 53 ? -10.195 23.219 -8.992 1 98.25 53 HIS B CA 1
ATOM 3475 C C . HIS B 1 53 ? -11.008 23.078 -7.711 1 98.25 53 HIS B C 1
ATOM 3477 O O . HIS B 1 53 ? -11.992 23.797 -7.512 1 98.25 53 HIS B O 1
ATOM 3483 N N . LEU B 1 54 ? -10.633 22.203 -6.789 1 98.62 54 LEU B N 1
ATOM 3484 C CA . LEU B 1 54 ? -11.367 21.953 -5.555 1 98.62 54 LEU B CA 1
ATOM 3485 C C . LEU B 1 54 ? -10.938 22.922 -4.461 1 98.62 54 LEU B C 1
ATOM 3487 O O . LEU B 1 54 ? -11.609 23.047 -3.436 1 98.62 54 LEU B O 1
ATOM 3491 N N . VAL B 1 55 ? -9.898 23.719 -4.613 1 98.75 55 VAL B N 1
ATOM 3492 C CA . VAL B 1 55 ? -9.344 24.578 -3.574 1 98.75 55 VAL B CA 1
ATOM 3493 C C . VAL B 1 55 ? -10.375 25.641 -3.168 1 98.75 55 VAL B C 1
ATOM 3495 O O . VAL B 1 55 ? -10.711 25.766 -1.988 1 98.75 55 VAL B O 1
ATOM 3498 N N . LYS B 1 56 ? -10.938 26.312 -4.066 1 98.56 56 LYS B N 1
ATOM 3499 C CA . LYS B 1 56 ? -11.867 27.406 -3.758 1 98.56 56 LYS B CA 1
ATOM 3500 C C . LYS B 1 56 ? -13.18 26.859 -3.195 1 98.56 56 LYS B C 1
ATOM 3502 O O . LYS B 1 56 ? -13.711 27.375 -2.213 1 98.56 56 LYS B O 1
ATOM 3507 N N . PRO B 1 57 ? -13.719 25.734 -3.814 1 98.69 57 PRO B N 1
ATOM 3508 C CA . PRO B 1 57 ? -14.93 25.156 -3.229 1 98.69 57 PRO B CA 1
ATOM 3509 C C . PRO B 1 57 ? -14.727 24.703 -1.785 1 98.69 57 PRO B C 1
ATOM 3511 O O . PRO B 1 57 ? -15.633 24.812 -0.961 1 98.69 57 PRO B O 1
ATOM 3514 N N . PHE B 1 58 ? -13.57 24.156 -1.409 1 98.81 58 PHE B N 1
ATOM 3515 C CA . PHE B 1 58 ? -13.266 23.812 -0.025 1 98.81 58 PHE B CA 1
ATOM 3516 C C . PHE B 1 58 ? -13.359 25.047 0.87 1 98.81 58 PHE B C 1
ATOM 3518 O O . PHE B 1 58 ? -13.922 24.984 1.962 1 98.81 58 PHE B O 1
ATOM 3525 N N . GLY B 1 59 ? -12.789 26.156 0.375 1 98.56 59 GLY B N 1
ATOM 3526 C CA . GLY B 1 59 ? -12.859 27.406 1.107 1 98.56 59 GLY B CA 1
ATOM 3527 C C . GLY B 1 59 ? -14.273 27.922 1.273 1 98.56 59 GLY B C 1
ATOM 3528 O O . GLY B 1 59 ? -14.641 28.406 2.35 1 98.56 59 GLY B O 1
ATOM 3529 N N . ALA B 1 60 ? -15.062 27.797 0.195 1 97.88 60 ALA B N 1
ATOM 3530 C CA . ALA B 1 60 ? -16.453 28.281 0.212 1 97.88 60 ALA B CA 1
ATOM 3531 C C . ALA B 1 60 ? -17.266 27.531 1.253 1 97.88 60 ALA B C 1
ATOM 3533 O O . ALA B 1 60 ? -18.172 28.094 1.865 1 97.88 60 ALA B O 1
ATOM 3534 N N . LEU B 1 61 ? -16.859 26.312 1.503 1 97.94 61 LEU B N 1
ATOM 3535 C CA . LEU B 1 61 ? -17.594 25.484 2.467 1 97.94 61 LEU B CA 1
ATOM 3536 C C . LEU B 1 61 ? -17.047 25.703 3.877 1 97.94 61 LEU B C 1
ATOM 3538 O O . LEU B 1 61 ? -17.594 25.156 4.844 1 97.94 61 LEU B O 1
ATOM 3542 N N . GLY B 1 62 ? -15.93 26.438 4.023 1 97.94 62 GLY B N 1
ATOM 3543 C CA . GLY B 1 62 ? -15.375 26.75 5.328 1 97.94 62 GLY B CA 1
ATOM 3544 C C . GLY B 1 62 ? -14.477 25.641 5.867 1 97.94 62 GLY B C 1
ATOM 3545 O O . GLY B 1 62 ? -14.375 25.469 7.082 1 97.94 62 GLY B O 1
ATOM 3546 N N . LEU B 1 63 ? -13.773 24.953 4.996 1 98.56 63 LEU B N 1
ATOM 3547 C CA . LEU B 1 63 ? -13.031 23.766 5.41 1 98.56 63 LEU B CA 1
ATOM 3548 C C . LEU B 1 63 ? -11.602 24.125 5.789 1 98.56 63 LEU B C 1
ATOM 3550 O O . LEU B 1 63 ? -10.859 23.281 6.301 1 98.56 63 LEU B O 1
ATOM 3554 N N . TYR B 1 64 ? -11.234 25.375 5.52 1 98.19 64 TYR B N 1
ATOM 3555 C CA . TYR B 1 64 ? -9.891 25.828 5.895 1 98.19 64 TYR B CA 1
ATOM 3556 C C . TYR B 1 64 ? -9.914 26.547 7.238 1 98.19 64 TYR B C 1
ATOM 3558 O O . TYR B 1 64 ? -10.547 27.594 7.379 1 98.19 64 TYR B O 1
ATOM 3566 N N . GLY B 1 65 ? -9.289 26.062 8.25 1 95.06 65 GLY B N 1
ATOM 3567 C CA . GLY B 1 65 ? -9.18 26.719 9.539 1 95.06 65 GLY B CA 1
ATOM 3568 C C . GLY B 1 65 ? -10.523 27.078 10.141 1 95.06 65 GLY B C 1
ATOM 3569 O O . GLY B 1 65 ? -10.781 28.234 10.461 1 95.06 65 GLY B O 1
ATOM 3570 N N . PRO B 1 66 ? -11.32 26.109 10.336 1 96.69 66 PRO B N 1
ATOM 3571 C CA . PRO B 1 66 ? -12.688 26.406 10.789 1 96.69 66 PRO B CA 1
ATOM 3572 C C . PRO B 1 66 ? -12.719 27.031 12.18 1 96.69 66 PRO B C 1
ATOM 3574 O O . PRO B 1 66 ? -13.719 27.672 12.547 1 96.69 66 PRO B O 1
ATOM 3577 N N . THR B 1 67 ? -11.688 26.969 12.945 1 96.75 67 THR B N 1
ATOM 3578 C CA . THR B 1 67 ? -11.656 27.531 14.289 1 96.75 67 THR B CA 1
ATOM 3579 C C . THR B 1 67 ? -11.188 28.984 14.258 1 96.75 67 THR B C 1
ATOM 3581 O O . THR B 1 67 ? -11.266 29.688 15.258 1 96.75 67 THR B O 1
ATOM 3584 N N . THR B 1 68 ? -10.648 29.469 13.133 1 97.62 68 THR B N 1
ATOM 3585 C CA . THR B 1 68 ? -10.242 30.859 12.969 1 97.62 68 THR B CA 1
ATOM 3586 C C . THR B 1 68 ? -11.43 31.797 13.172 1 97.62 68 THR B C 1
ATOM 3588 O O . THR B 1 68 ? -12.531 31.531 12.68 1 97.62 68 THR B O 1
ATOM 3591 N N . PRO B 1 69 ? -11.258 32.938 13.859 1 97.69 69 PRO B N 1
ATOM 3592 C CA . PRO B 1 69 ? -12.359 33.875 14.125 1 97.69 69 PRO B CA 1
ATOM 3593 C C . PRO B 1 69 ? -13 34.375 12.844 1 97.69 69 PRO B C 1
ATOM 3595 O O . PRO B 1 69 ? -12.312 34.594 11.836 1 97.69 69 PRO B O 1
ATOM 3598 N N . VAL B 1 70 ? -14.188 34.719 12.977 1 97.56 70 VAL B N 1
ATOM 3599 C CA . VAL B 1 70 ? -14.992 35.188 11.852 1 97.56 70 VAL B CA 1
ATOM 3600 C C . VAL B 1 70 ? -14.398 36.5 11.312 1 97.56 70 VAL B C 1
ATOM 3602 O O . VAL B 1 70 ? -14.422 36.75 10.102 1 97.56 70 VAL B O 1
ATOM 3605 N N . GLU B 1 71 ? -13.898 37.312 12.164 1 97.19 71 GLU B N 1
ATOM 3606 C CA . GLU B 1 71 ? -13.344 38.625 11.773 1 97.19 71 GLU B CA 1
ATOM 3607 C C . GLU B 1 71 ? -12.156 38.438 10.828 1 97.19 71 GLU B C 1
ATOM 3609 O O . GLU B 1 71 ? -11.812 39.375 10.086 1 97.19 71 GLU B O 1
ATOM 3614 N N . TYR B 1 72 ? -11.609 37.25 10.805 1 97.56 72 TYR B N 1
ATOM 3615 C CA . TYR B 1 72 ? -10.477 37 9.93 1 97.56 72 TYR B CA 1
ATOM 3616 C C . TYR B 1 72 ? -10.852 36 8.836 1 97.56 72 TYR B C 1
ATOM 3618 O O . TYR B 1 72 ? -9.977 35.375 8.234 1 97.56 72 TYR B O 1
ATOM 3626 N N . GLY B 1 73 ? -12.172 35.781 8.664 1 95.31 73 GLY B N 1
ATOM 3627 C CA . GLY B 1 73 ? -12.648 34.969 7.547 1 95.31 73 GLY B CA 1
ATOM 3628 C C . GLY B 1 73 ? -12.898 33.531 7.918 1 95.31 73 GLY B C 1
ATOM 3629 O O . GLY B 1 73 ? -13.281 32.719 7.07 1 95.31 73 GLY B O 1
ATOM 3630 N N . GLY B 1 74 ? -12.664 33.188 9.18 1 95.62 74 GLY B N 1
ATOM 3631 C CA . GLY B 1 74 ? -12.914 31.812 9.617 1 95.62 74 GLY B CA 1
ATOM 3632 C C . GLY B 1 74 ? -14.344 31.578 10.062 1 95.62 74 GLY B C 1
ATOM 3633 O O . GLY B 1 74 ? -15.211 32.406 9.852 1 95.62 74 GLY B O 1
ATOM 3634 N N . GLY B 1 75 ? -14.609 30.375 10.516 1 95.12 75 GLY B N 1
ATOM 3635 C CA . GLY B 1 75 ? -15.953 30 10.914 1 95.12 75 GLY B CA 1
ATOM 3636 C C . GLY B 1 75 ? -16.219 30.234 12.391 1 95.12 75 GLY B C 1
ATOM 3637 O O . GLY B 1 75 ? -17.375 30.25 12.812 1 95.12 75 GLY B O 1
ATOM 3638 N N . GLY B 1 76 ? -15.188 30.359 13.148 1 97.06 76 GLY B N 1
ATOM 3639 C CA . GLY B 1 76 ? -15.359 30.516 14.586 1 97.06 76 GLY B CA 1
ATOM 3640 C C . GLY B 1 76 ? -15.938 29.266 15.25 1 97.06 76 GLY B C 1
ATOM 3641 O O . GLY B 1 76 ? -16.656 29.375 16.25 1 97.06 76 GLY B O 1
ATOM 3642 N N . LEU B 1 77 ? -15.734 28.141 14.703 1 98.06 77 LEU B N 1
ATOM 3643 C CA . LEU B 1 77 ? -16.281 26.875 15.188 1 98.06 77 LEU B CA 1
ATOM 3644 C C . LEU B 1 77 ? -15.383 26.25 16.234 1 98.06 77 LEU B C 1
ATOM 3646 O O . LEU B 1 77 ? -14.25 26.703 16.438 1 98.06 77 LEU B O 1
ATOM 3650 N N . ASP B 1 78 ? -15.852 25.281 16.938 1 98.12 78 ASP B N 1
ATOM 3651 C CA . ASP B 1 78 ? -15.047 24.641 17.969 1 98.12 78 ASP B CA 1
ATOM 3652 C C . ASP B 1 78 ? -14.172 23.531 17.375 1 98.12 78 ASP B C 1
ATOM 3654 O O . ASP B 1 78 ? -14.211 23.297 16.172 1 98.12 78 ASP B O 1
ATOM 3658 N N . TYR B 1 79 ? -13.406 22.906 18.203 1 98.38 79 TYR B N 1
ATOM 3659 C CA . TYR B 1 79 ? -12.406 21.969 17.703 1 98.38 79 TYR B CA 1
ATOM 3660 C C . TYR B 1 79 ? -13.047 20.641 17.328 1 98.38 79 TYR B C 1
ATOM 3662 O O . TYR B 1 79 ? -12.523 19.906 16.484 1 98.38 79 TYR B O 1
ATOM 3670 N N . ILE B 1 80 ? -14.109 20.25 17.891 1 98.69 80 ILE B N 1
ATOM 3671 C CA . ILE B 1 80 ? -14.812 19.031 17.484 1 98.69 80 ILE B CA 1
ATOM 3672 C C . ILE B 1 80 ? -15.352 19.203 16.062 1 98.69 80 ILE B C 1
ATOM 3674 O O . ILE B 1 80 ? -15.281 18.281 15.25 1 98.69 80 ILE B O 1
ATOM 3678 N N . SER B 1 81 ? -15.867 20.438 15.75 1 98.56 81 SER B N 1
ATOM 3679 C CA . SER B 1 81 ? -16.281 20.734 14.383 1 98.56 81 SER B CA 1
ATOM 3680 C C . SER B 1 81 ? -15.125 20.547 13.406 1 98.56 81 SER B C 1
ATOM 3682 O O . SER B 1 81 ? -15.297 19.922 12.359 1 98.56 81 SER B O 1
ATOM 3684 N N . TYR B 1 82 ? -13.992 21.094 13.758 1 98.56 82 TYR B N 1
ATOM 3685 C CA . TYR B 1 82 ? -12.805 20.922 12.93 1 98.56 82 TYR B CA 1
ATOM 3686 C C . TYR B 1 82 ? -12.484 19.438 12.734 1 98.56 82 TYR B C 1
ATOM 3688 O O . TYR B 1 82 ? -12.227 19 11.609 1 98.56 82 TYR B O 1
ATOM 3696 N N . GLY B 1 83 ? -12.523 18.672 13.812 1 98.62 83 GLY B N 1
ATOM 3697 C CA . GLY B 1 83 ? -12.258 17.25 13.742 1 98.62 83 GLY B CA 1
ATOM 3698 C C . GLY B 1 83 ? -13.211 16.516 12.82 1 98.62 83 GLY B C 1
ATOM 3699 O O . GLY B 1 83 ? -12.781 15.695 12 1 98.62 83 GLY B O 1
ATOM 3700 N N . ILE B 1 84 ? -14.461 16.812 12.922 1 98.38 84 ILE B N 1
ATOM 3701 C CA . ILE B 1 84 ? -15.492 16.188 12.109 1 98.38 84 ILE B CA 1
ATOM 3702 C C . ILE B 1 84 ? -15.25 16.5 10.633 1 98.38 84 ILE B C 1
ATOM 3704 O O . ILE B 1 84 ? -15.406 15.625 9.773 1 98.38 84 ILE B O 1
ATOM 3708 N N . MET B 1 85 ? -14.875 17.703 10.359 1 98.69 85 MET B N 1
ATOM 3709 C CA . MET B 1 85 ? -14.578 18.078 8.984 1 98.69 85 MET B CA 1
ATOM 3710 C C . MET B 1 85 ? -13.422 17.266 8.422 1 98.69 85 MET B C 1
ATOM 3712 O O . MET B 1 85 ? -13.5 16.734 7.316 1 98.69 85 MET B O 1
ATOM 3716 N N . MET B 1 86 ? -12.336 17.141 9.211 1 98.75 86 MET B N 1
ATOM 3717 C CA . MET B 1 86 ? -11.18 16.359 8.773 1 98.75 86 MET B CA 1
ATOM 3718 C C . MET B 1 86 ? -11.555 14.891 8.578 1 98.75 86 MET B C 1
ATOM 3720 O O . MET B 1 86 ? -11.078 14.25 7.645 1 98.75 86 MET B O 1
ATOM 3724 N N . GLN B 1 87 ? -12.391 14.383 9.461 1 98.5 87 GLN B N 1
ATOM 3725 C CA . GLN B 1 87 ? -12.875 13.008 9.359 1 98.5 87 GLN B CA 1
ATOM 3726 C C . GLN B 1 87 ? -13.594 12.781 8.031 1 98.5 87 GLN B C 1
ATOM 3728 O O . GLN B 1 87 ? -13.297 11.828 7.309 1 98.5 87 GLN B O 1
ATOM 3733 N N . GLU B 1 88 ? -14.5 13.695 7.684 1 98.25 88 GLU B N 1
ATOM 3734 C CA . GLU B 1 88 ? -15.328 13.516 6.492 1 98.25 88 GLU B CA 1
ATOM 3735 C C . GLU B 1 88 ? -14.5 13.703 5.223 1 98.25 88 GLU B C 1
ATOM 3737 O O . GLU B 1 88 ? -14.758 13.055 4.207 1 98.25 88 GLU B O 1
ATOM 3742 N N . ILE B 1 89 ? -13.539 14.586 5.262 1 98.81 89 ILE B N 1
ATOM 3743 C CA . ILE B 1 89 ? -12.68 14.773 4.098 1 98.81 89 ILE B CA 1
ATOM 3744 C C . ILE B 1 89 ? -11.844 13.523 3.857 1 98.81 89 ILE B C 1
ATOM 3746 O O . ILE B 1 89 ? -11.789 13.008 2.738 1 98.81 89 ILE B O 1
ATOM 3750 N N . GLU B 1 90 ? -11.25 12.969 4.926 1 98.75 90 GLU B N 1
ATOM 3751 C CA . GLU B 1 90 ? -10.328 11.852 4.754 1 98.75 90 GLU B CA 1
ATOM 3752 C C . GLU B 1 90 ? -11.086 10.539 4.582 1 98.75 90 GLU B C 1
ATOM 3754 O O . GLU B 1 90 ? -10.508 9.531 4.164 1 98.75 90 GLU B O 1
ATOM 3759 N N . ARG B 1 91 ? -12.328 10.562 4.934 1 98.06 91 ARG B N 1
ATOM 3760 C CA . ARG B 1 91 ? -13.164 9.43 4.535 1 98.06 91 ARG B CA 1
ATOM 3761 C C . ARG B 1 91 ? -13.125 9.227 3.027 1 98.06 91 ARG B C 1
ATOM 3763 O O . ARG B 1 91 ? -13.273 8.102 2.545 1 98.06 91 ARG B O 1
ATOM 3770 N N . VAL B 1 92 ? -12.883 10.281 2.344 1 98.5 92 VAL B N 1
ATOM 3771 C CA . VAL B 1 92 ? -12.844 10.211 0.887 1 98.5 92 VAL B CA 1
ATOM 3772 C C . VAL B 1 92 ? -11.398 10.133 0.411 1 98.5 92 VAL B C 1
ATOM 3774 O O . VAL B 1 92 ? -11.047 9.266 -0.398 1 98.5 92 VAL B O 1
ATOM 3777 N N . ASP B 1 93 ? -10.508 11.008 0.991 1 98.81 93 ASP B N 1
ATOM 3778 C CA . ASP B 1 93 ? -9.125 10.945 0.515 1 98.81 93 ASP B CA 1
ATOM 3779 C C . ASP B 1 93 ? -8.188 11.703 1.451 1 98.81 93 ASP B C 1
ATOM 3781 O O . ASP B 1 93 ? -8.477 12.836 1.845 1 98.81 93 ASP B O 1
ATOM 3785 N N . SER B 1 94 ? -7.043 11.109 1.72 1 98.75 94 SER B N 1
ATOM 3786 C CA . SER B 1 94 ? -6.062 11.711 2.619 1 98.75 94 SER B CA 1
ATOM 3787 C C . SER B 1 94 ? -5.367 12.898 1.963 1 98.75 94 SER B C 1
ATOM 3789 O O . SER B 1 9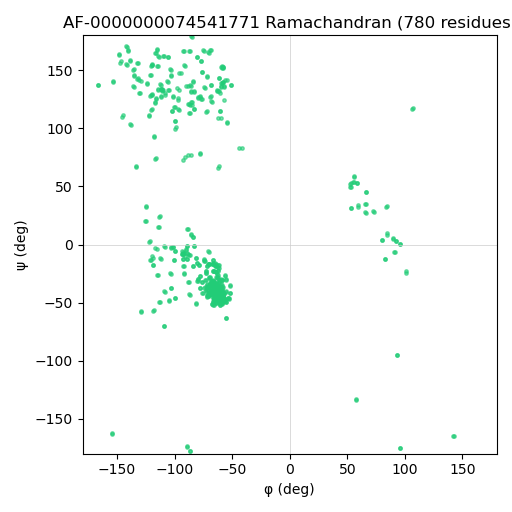4 ? -4.93 13.828 2.648 1 98.75 94 SER B O 1
ATOM 3791 N N . GLY B 1 95 ? -5.207 12.883 0.62 1 98.44 95 GLY B N 1
ATOM 3792 C CA . GLY B 1 95 ? -4.605 14.016 -0.072 1 98.44 95 GLY B CA 1
ATOM 3793 C C . GLY B 1 95 ? -5.402 15.297 0.072 1 98.44 95 GLY B C 1
ATOM 3794 O O . GLY B 1 95 ? -4.832 16.359 0.302 1 98.44 95 GLY B O 1
ATOM 3795 N N . MET B 1 96 ? -6.676 15.156 0.005 1 98.75 96 MET B N 1
ATOM 3796 C CA . MET B 1 96 ? -7.562 16.312 0.169 1 98.75 96 MET B CA 1
ATOM 3797 C C . MET B 1 96 ? -7.527 16.812 1.605 1 98.75 96 MET B C 1
ATOM 3799 O O . MET B 1 96 ? -7.52 18.031 1.839 1 98.75 96 MET B O 1
ATOM 3803 N N . ARG B 1 97 ? -7.531 15.914 2.51 1 98.75 97 ARG B N 1
ATOM 3804 C CA . ARG B 1 97 ? -7.434 16.312 3.908 1 98.75 97 ARG B CA 1
ATOM 3805 C C . ARG B 1 97 ? -6.109 17.016 4.188 1 98.75 97 ARG B C 1
ATOM 3807 O O . ARG B 1 97 ? -6.062 18 4.934 1 98.75 97 ARG B O 1
ATOM 3814 N N . SER B 1 98 ? -4.988 16.5 3.607 1 98.38 98 SER B N 1
ATOM 3815 C CA . SER B 1 98 ? -3.682 17.125 3.783 1 98.38 98 SER B CA 1
ATOM 3816 C C . SER B 1 98 ? -3.678 18.547 3.26 1 98.38 98 SER B C 1
ATOM 3818 O O . SER B 1 98 ? -3.143 19.453 3.908 1 98.38 98 SER B O 1
ATOM 3820 N N . MET B 1 99 ? -4.285 18.734 2.105 1 98.56 99 MET B N 1
ATOM 3821 C CA . MET B 1 99 ? -4.375 20.078 1.531 1 98.56 99 MET B CA 1
ATOM 3822 C C . MET B 1 99 ? -5.082 21.031 2.488 1 98.56 99 MET B C 1
ATOM 3824 O O . MET B 1 99 ? -4.57 22.109 2.781 1 98.56 99 MET B O 1
ATOM 3828 N N . ALA B 1 100 ? -6.148 20.609 3.006 1 98.69 100 ALA B N 1
ATOM 3829 C CA . ALA B 1 100 ? -6.957 21.453 3.881 1 98.69 100 ALA B CA 1
ATOM 3830 C C . ALA B 1 100 ? -6.262 21.688 5.219 1 98.69 100 ALA B C 1
ATOM 3832 O O . ALA B 1 100 ? -6.293 22.797 5.754 1 98.69 100 ALA B O 1
ATOM 3833 N N . SER B 1 101 ? -5.688 20.625 5.707 1 98.06 101 SER B N 1
ATOM 3834 C CA . SER B 1 101 ? -5.004 20.703 6.996 1 98.06 101 SER B CA 1
ATOM 3835 C C . SER B 1 101 ? -3.812 21.656 6.938 1 98.06 101 SER B C 1
ATOM 3837 O O . SER B 1 101 ? -3.602 22.453 7.855 1 98.06 101 SER B O 1
ATOM 3839 N N . VAL B 1 102 ? -3.031 21.531 5.875 1 98.56 102 VAL B N 1
ATOM 3840 C CA . VAL B 1 102 ? -1.889 22.422 5.719 1 98.56 102 VAL B CA 1
ATOM 3841 C C . VAL B 1 102 ? -2.369 23.875 5.648 1 98.56 102 VAL B C 1
ATOM 3843 O O . VAL B 1 102 ? -1.852 24.734 6.355 1 98.56 102 VAL B O 1
ATOM 3846 N N . GLN B 1 103 ? -3.371 24.125 4.906 1 98.62 103 GLN B N 1
ATOM 3847 C CA . GLN B 1 103 ? -3.932 25.469 4.746 1 98.62 103 GLN B CA 1
ATOM 3848 C C . GLN B 1 103 ? -4.383 26.031 6.09 1 98.62 103 GLN B C 1
ATOM 3850 O O . GLN B 1 103 ? -4.035 27.172 6.438 1 98.62 103 GLN B O 1
ATOM 3855 N N . GLY B 1 104 ? -5.098 25.281 6.812 1 98.19 104 GLY B N 1
ATOM 3856 C CA . GLY B 1 104 ? -5.711 25.75 8.039 1 98.19 104 GLY B CA 1
ATOM 3857 C C . GLY B 1 104 ? -4.762 25.75 9.219 1 98.19 104 GLY B C 1
ATOM 3858 O O . GLY B 1 104 ? -4.562 26.781 9.867 1 98.19 104 GLY B O 1
ATOM 3859 N N . SER B 1 105 ? -4.109 24.625 9.445 1 97.81 105 SER B N 1
ATOM 3860 C CA . SER B 1 105 ? -3.393 24.391 10.695 1 97.81 105 SER B CA 1
ATOM 3861 C C . SER B 1 105 ? -1.933 24.828 10.578 1 97.81 105 SER B C 1
ATOM 3863 O O . SER B 1 105 ? -1.292 25.125 11.586 1 97.81 105 SER B O 1
ATOM 3865 N N . LEU B 1 106 ? -1.432 24.828 9.391 1 98.69 106 LEU B N 1
ATOM 3866 C CA . LEU B 1 106 ? 0.005 25.047 9.266 1 98.69 106 LEU B CA 1
ATOM 3867 C C . LEU B 1 106 ? 0.292 26.391 8.609 1 98.69 106 LEU B C 1
ATOM 3869 O O . LEU B 1 106 ? 1.419 26.891 8.672 1 98.69 106 LEU B O 1
ATOM 3873 N N . VAL B 1 107 ? -0.762 27.016 8.023 1 98.81 107 VAL B N 1
ATOM 3874 C CA . VAL B 1 107 ? -0.55 28.328 7.402 1 98.81 107 VAL B CA 1
ATOM 3875 C C . VAL B 1 107 ? -1.397 29.375 8.102 1 98.81 107 VAL B C 1
ATOM 3877 O O . VAL B 1 107 ? -0.863 30.328 8.688 1 98.81 107 VAL B O 1
ATOM 3880 N N . MET B 1 108 ? -2.643 29.172 8.164 1 98.75 108 MET B N 1
ATOM 3881 C CA . MET B 1 108 ? -3.531 30.156 8.773 1 98.75 108 MET B CA 1
ATOM 3882 C C . MET B 1 108 ? -3.271 30.266 10.273 1 98.75 108 MET B C 1
ATOM 3884 O O . MET B 1 108 ? -3.252 31.375 10.82 1 98.75 108 MET B O 1
ATOM 3888 N N . PHE B 1 109 ? -3.047 29.156 10.945 1 98.38 109 PHE B N 1
ATOM 3889 C CA . PHE B 1 109 ? -2.881 29.141 12.391 1 98.38 109 PHE B CA 1
ATOM 3890 C C . PHE B 1 109 ? -1.683 29.984 12.805 1 98.38 109 PHE B C 1
ATOM 3892 O O . PHE B 1 109 ? -1.808 30.875 13.648 1 98.38 109 PHE B O 1
ATOM 3899 N N . PRO B 1 110 ? -0.494 29.781 12.234 1 98.62 110 PRO B N 1
ATOM 3900 C CA . PRO B 1 110 ? 0.64 30.594 12.672 1 98.62 110 PRO B CA 1
ATOM 3901 C C . PRO B 1 110 ? 0.463 32.062 12.336 1 98.62 110 PRO B C 1
ATOM 3903 O O . PRO B 1 110 ? 0.929 32.938 13.086 1 98.62 110 PRO B O 1
ATOM 3906 N N . ILE B 1 111 ? -0.18 32.406 11.234 1 98.81 111 ILE B N 1
ATOM 3907 C CA . ILE B 1 111 ? -0.433 33.812 10.922 1 98.81 111 ILE B CA 1
ATOM 3908 C C . ILE B 1 111 ? -1.38 34.406 11.961 1 98.81 111 ILE B C 1
ATOM 3910 O O . ILE B 1 111 ? -1.174 35.531 12.43 1 98.81 111 ILE B O 1
ATOM 3914 N N . PHE B 1 112 ? -2.371 33.719 12.352 1 98.62 112 PHE B N 1
ATOM 3915 C CA . PHE B 1 112 ? -3.318 34.156 13.367 1 98.62 112 PHE B CA 1
ATOM 3916 C C . PHE B 1 112 ? -2.637 34.312 14.719 1 98.62 112 PHE B C 1
ATOM 3918 O O . PHE B 1 112 ? -2.801 35.344 15.398 1 98.62 112 PHE B O 1
ATOM 3925 N N . LYS B 1 113 ? -1.903 33.25 15.117 1 98 113 LYS B N 1
ATOM 3926 C CA . LYS B 1 113 ? -1.345 33.188 16.453 1 98 113 LYS B CA 1
ATOM 3927 C C . LYS B 1 113 ? -0.163 34.125 16.625 1 98 113 LYS B C 1
ATOM 3929 O O . LYS B 1 113 ? -0.011 34.781 17.672 1 98 113 LYS B O 1
ATOM 3934 N N . TYR B 1 114 ? 0.63 34.25 15.555 1 98.62 114 TYR B N 1
ATOM 3935 C CA . TYR B 1 114 ? 1.915 34.938 15.742 1 98.62 114 TYR B CA 1
ATOM 3936 C C . TYR B 1 114 ? 2.016 36.188 14.867 1 98.62 114 TYR B C 1
ATOM 3938 O O . TYR B 1 114 ? 2.938 36.969 15.023 1 98.62 114 TYR B O 1
ATOM 3946 N N . GLY B 1 115 ? 1.132 36.406 13.961 1 98.62 115 GLY B N 1
ATOM 3947 C CA . GLY B 1 115 ? 1.218 37.5 13 1 98.62 115 GLY B CA 1
ATOM 3948 C C . GLY B 1 115 ? 0.765 38.812 13.57 1 98.62 115 GLY B C 1
ATOM 3949 O O . GLY B 1 115 ? 0.139 38.875 14.633 1 98.62 115 GLY B O 1
ATOM 3950 N N . SER B 1 116 ? 1.161 39.906 12.93 1 98.44 116 SER B N 1
ATOM 3951 C CA . SER B 1 116 ? 0.629 41.25 13.227 1 98.44 116 SER B CA 1
ATOM 3952 C C . SER B 1 116 ? -0.811 41.375 12.742 1 98.44 116 SER B C 1
ATOM 3954 O O . SER B 1 116 ? -1.292 40.562 11.969 1 98.44 116 SER B O 1
ATOM 3956 N N . GLU B 1 117 ? -1.44 42.406 13.227 1 98.44 117 GLU B N 1
ATOM 3957 C CA . GLU B 1 117 ? -2.801 42.656 12.766 1 98.44 117 GLU B CA 1
ATOM 3958 C C . GLU B 1 117 ? -2.836 42.906 11.258 1 98.44 117 GLU B C 1
ATOM 3960 O O . GLU B 1 117 ? -3.777 42.5 10.578 1 98.44 117 GLU B O 1
ATOM 3965 N N . GLU B 1 118 ? -1.849 43.594 10.758 1 98.38 118 GLU B N 1
ATOM 3966 C CA . GLU B 1 118 ? -1.751 43.844 9.32 1 98.38 118 GLU B CA 1
ATOM 3967 C C . GLU B 1 118 ? -1.62 42.531 8.539 1 98.38 118 GLU B C 1
ATOM 3969 O O . GLU B 1 118 ? -2.254 42.344 7.496 1 98.38 118 GLU B O 1
ATOM 3974 N N . GLN B 1 119 ? -0.811 41.625 8.984 1 98.62 119 GLN B N 1
ATOM 3975 C CA . GLN B 1 119 ? -0.635 40.312 8.344 1 98.62 119 GLN B CA 1
ATOM 3976 C C . GLN B 1 119 ? -1.932 39.5 8.367 1 98.62 119 GLN B C 1
ATOM 3978 O O . GLN B 1 119 ? -2.312 38.906 7.367 1 98.62 119 GLN B O 1
ATOM 3983 N N . LYS B 1 120 ? -2.598 39.5 9.492 1 98.75 120 LYS B N 1
ATOM 3984 C CA . LYS B 1 120 ? -3.854 38.781 9.633 1 98.75 120 LYS B CA 1
ATOM 3985 C C . LYS B 1 120 ? -4.891 39.281 8.625 1 98.75 120 LYS B C 1
ATOM 3987 O O . LYS B 1 120 ? -5.492 38.469 7.91 1 98.75 120 LYS B O 1
ATOM 3992 N N . LYS B 1 121 ? -5.027 40.562 8.562 1 98.38 121 LYS B N 1
ATOM 3993 C CA . LYS B 1 121 ? -6.035 41.156 7.695 1 98.38 121 LYS B CA 1
ATOM 3994 C C . LYS B 1 121 ? -5.691 40.938 6.223 1 98.38 121 LYS B C 1
ATOM 3996 O O . LYS B 1 121 ? -6.582 40.781 5.387 1 98.38 121 LYS B O 1
ATOM 4001 N N . LYS B 1 122 ? -4.461 40.906 5.988 1 98.44 122 LYS B N 1
ATOM 4002 C CA . LYS B 1 122 ? -4 40.781 4.609 1 98.44 122 LYS B CA 1
ATOM 4003 C C . LYS B 1 122 ? -4.176 39.344 4.102 1 98.44 122 LYS B C 1
ATOM 4005 O O . LYS B 1 122 ? -4.586 39.125 2.959 1 98.44 122 LYS B O 1
ATOM 4010 N N . TYR B 1 123 ? -3.889 38.344 4.887 1 98.81 123 TYR B N 1
ATOM 4011 C CA . TYR B 1 123 ? -3.707 36.969 4.359 1 98.81 123 TYR B CA 1
ATOM 4012 C C . TYR B 1 123 ? -4.867 36.094 4.762 1 98.81 123 TYR B C 1
ATOM 4014 O O . TYR B 1 123 ? -5.332 35.25 3.961 1 98.81 123 TYR B O 1
ATOM 4022 N N . LEU B 1 124 ? -5.395 36.156 5.957 1 98.88 124 LEU B N 1
ATOM 4023 C CA . LEU B 1 124 ? -6.25 35.125 6.535 1 98.88 124 LEU B CA 1
ATOM 4024 C C . LEU B 1 124 ? -7.562 35.031 5.77 1 98.88 124 LEU B C 1
ATOM 4026 O O . LEU B 1 124 ? -8 33.906 5.43 1 98.88 124 LEU B O 1
ATOM 4030 N N . PRO B 1 125 ? -8.242 36.156 5.469 1 98.62 125 PRO B N 1
ATOM 4031 C CA . PRO B 1 125 ? -9.492 36.031 4.719 1 98.62 125 PRO B CA 1
ATOM 4032 C C . PRO B 1 125 ? -9.289 35.344 3.361 1 98.62 125 PRO B C 1
ATOM 4034 O O . PRO B 1 125 ? -10.117 34.531 2.939 1 98.62 125 PRO B O 1
ATOM 4037 N N . LYS B 1 126 ? -8.211 35.656 2.676 1 98.75 126 LYS B N 1
ATOM 4038 C CA . LYS B 1 126 ? -7.93 35.062 1.365 1 98.75 126 LYS B CA 1
ATOM 4039 C C . LYS B 1 126 ? -7.559 33.594 1.48 1 98.75 126 LYS B C 1
ATOM 4041 O O . LYS B 1 126 ? -7.879 32.781 0.596 1 98.75 126 LYS B O 1
ATOM 4046 N N . LEU B 1 127 ? -6.863 33.25 2.51 1 98.88 127 LEU B N 1
ATOM 4047 C CA . LEU B 1 127 ? -6.543 31.828 2.764 1 98.88 127 LEU B CA 1
ATOM 4048 C C . LEU B 1 127 ? -7.797 31.047 3.139 1 98.88 127 LEU B C 1
ATOM 4050 O O . LEU B 1 127 ? -7.98 29.922 2.688 1 98.88 127 LEU B O 1
ATOM 4054 N N . ALA B 1 128 ? -8.664 31.656 3.91 1 98.62 128 ALA B N 1
ATOM 4055 C CA . ALA B 1 128 ? -9.898 31 4.355 1 98.62 128 ALA B CA 1
ATOM 4056 C C . ALA B 1 128 ? -10.82 30.703 3.178 1 98.62 128 ALA B C 1
ATOM 4058 O O . ALA B 1 128 ? -11.492 29.672 3.148 1 98.62 128 ALA B O 1
ATOM 4059 N N . SER B 1 129 ? -10.852 31.578 2.217 1 97.94 129 SER B N 1
ATOM 4060 C CA . SER B 1 129 ? -11.758 31.453 1.077 1 97.94 129 SER B CA 1
ATOM 4061 C C . SER B 1 129 ? -11.164 30.547 0.005 1 97.94 129 SER B C 1
ATOM 4063 O O . SER B 1 129 ? -11.875 30.094 -0.894 1 97.94 129 SER B O 1
ATOM 4065 N N . GLY B 1 130 ? -9.867 30.359 0.094 1 98.38 130 GLY B N 1
ATOM 4066 C CA . GLY B 1 130 ? -9.18 29.594 -0.934 1 98.38 130 GLY B CA 1
ATOM 4067 C C . GLY B 1 130 ? -8.688 30.438 -2.088 1 98.38 130 GLY B C 1
ATOM 4068 O O . GLY B 1 130 ? -8.172 29.922 -3.074 1 98.38 130 GLY B O 1
ATOM 4069 N N . GLU B 1 131 ? -8.852 31.734 -1.946 1 98.44 131 GLU B N 1
ATOM 4070 C CA . GLU B 1 131 ? -8.273 32.625 -2.934 1 98.44 131 GLU B CA 1
ATOM 4071 C C . GLU B 1 131 ? -6.754 32.531 -2.971 1 98.44 131 GLU B C 1
ATOM 4073 O O . GLU B 1 131 ? -6.141 32.625 -4.035 1 98.44 131 GLU B O 1
ATOM 4078 N N . LEU B 1 132 ? -6.137 32.344 -1.814 1 98.69 132 LEU B N 1
ATOM 4079 C CA . LEU B 1 132 ? -4.723 32.031 -1.694 1 98.69 132 LEU B CA 1
ATOM 4080 C C . LEU B 1 132 ? -4.543 30.609 -1.156 1 98.69 132 LEU B C 1
ATOM 4082 O O . LEU B 1 132 ? -5.301 30.156 -0.29 1 98.69 132 LEU B O 1
ATOM 4086 N N . LEU B 1 133 ? -3.633 29.922 -1.723 1 98.88 133 LEU B N 1
ATOM 4087 C CA . LEU B 1 133 ? -3.186 28.625 -1.199 1 98.88 133 LEU B CA 1
ATOM 4088 C C . LEU B 1 133 ? -1.819 28.766 -0.533 1 98.88 133 LEU B C 1
ATOM 4090 O O . LEU B 1 133 ? -0.924 29.422 -1.066 1 98.88 133 LEU B O 1
ATOM 4094 N N . GLY B 1 134 ? -1.699 28.203 0.638 1 98.88 134 GLY B N 1
ATOM 4095 C CA . GLY B 1 134 ? -0.448 28.297 1.37 1 98.88 134 GLY B CA 1
ATOM 4096 C C . GLY B 1 134 ? 0.229 26.969 1.594 1 98.88 134 GLY B C 1
ATOM 4097 O O . GLY B 1 134 ? -0.373 25.906 1.363 1 98.88 134 GLY B O 1
ATOM 4098 N N . CYS B 1 135 ? 1.472 26.969 1.964 1 98.88 135 CYS B N 1
ATOM 4099 C CA . CYS B 1 135 ? 2.24 25.797 2.367 1 98.88 135 CYS B CA 1
ATOM 4100 C C . CYS B 1 135 ? 3.154 26.125 3.541 1 98.88 135 CYS B C 1
ATOM 4102 O O . CYS B 1 135 ? 3.234 27.281 3.973 1 98.88 135 CYS B O 1
ATOM 4104 N N . PHE B 1 136 ? 3.705 25.125 4.176 1 98.81 136 PHE B N 1
ATOM 4105 C CA . PHE B 1 136 ? 4.434 25.188 5.438 1 98.81 136 PHE B CA 1
ATOM 4106 C C . PHE B 1 136 ? 5.844 24.641 5.277 1 98.81 136 PHE B C 1
ATOM 4108 O O . PHE B 1 136 ? 6.027 23.438 5.07 1 98.81 136 PHE B O 1
ATOM 4115 N N . GLY B 1 137 ? 6.832 25.484 5.371 1 98.81 137 GLY B N 1
ATOM 4116 C CA . GLY B 1 137 ? 8.211 25.094 5.164 1 98.81 137 GLY B CA 1
ATOM 4117 C C . GLY B 1 137 ? 8.969 24.859 6.457 1 98.81 137 GLY B C 1
ATOM 4118 O O . GLY B 1 137 ? 9.578 25.781 7.004 1 98.81 137 GLY B O 1
ATOM 4119 N N . LEU B 1 138 ? 9.125 23.578 6.867 1 98.5 138 LEU B N 1
ATOM 4120 C CA . LEU B 1 138 ? 9.852 23.234 8.078 1 98.5 138 LEU B CA 1
ATOM 4121 C C . LEU B 1 138 ? 10.898 22.156 7.793 1 98.5 138 LEU B C 1
ATOM 4123 O O . LEU B 1 138 ? 12.094 22.391 7.984 1 98.5 138 LEU B O 1
ATOM 4127 N N . THR B 1 139 ? 10.461 21.016 7.266 1 97.94 139 THR B N 1
ATOM 4128 C CA . THR B 1 139 ? 11.328 19.875 7.008 1 97.94 139 THR B CA 1
ATOM 4129 C C . THR B 1 139 ? 12.391 20.219 5.969 1 97.94 139 THR B C 1
ATOM 4131 O O . THR B 1 139 ? 12.094 20.875 4.969 1 97.94 139 THR B O 1
ATOM 4134 N N . GLU B 1 140 ? 13.586 19.891 6.246 1 98.06 140 GLU B N 1
ATOM 4135 C CA . GLU B 1 140 ? 14.703 20.078 5.332 1 98.06 140 GLU B CA 1
ATOM 4136 C C . GLU B 1 140 ? 15.281 18.75 4.875 1 98.06 140 GLU B C 1
ATOM 4138 O O . GLU B 1 140 ? 15.016 17.703 5.484 1 98.06 140 GLU B O 1
ATOM 4143 N N . PRO B 1 141 ? 16.031 18.75 3.787 1 95.06 141 PRO B N 1
ATOM 4144 C CA . PRO B 1 141 ? 16.578 17.5 3.271 1 95.06 141 PRO B CA 1
ATOM 4145 C C . PRO B 1 141 ? 17.312 16.703 4.34 1 95.06 141 PRO B C 1
ATOM 4147 O O . PRO B 1 141 ? 17.156 15.477 4.422 1 95.06 141 PRO B O 1
ATOM 4150 N N . ASP B 1 142 ? 17.984 17.344 5.234 1 94.31 142 ASP B N 1
ATOM 4151 C CA . ASP B 1 142 ? 18.828 16.641 6.195 1 94.31 142 ASP B CA 1
ATOM 4152 C C . ASP B 1 142 ? 18.219 16.672 7.594 1 94.31 142 ASP B C 1
ATOM 4154 O O . ASP B 1 142 ? 18.75 16.078 8.531 1 94.31 142 ASP B O 1
ATOM 4158 N N . HIS B 1 143 ? 17.078 17.344 7.734 1 94.25 143 HIS B N 1
ATOM 4159 C CA . HIS B 1 143 ? 16.469 17.484 9.047 1 94.25 143 HIS B CA 1
ATOM 4160 C C . HIS B 1 143 ? 14.945 17.312 8.961 1 94.25 143 HIS B C 1
ATOM 4162 O O . HIS B 1 143 ? 14.227 18.25 8.602 1 94.25 143 HIS B O 1
ATOM 4168 N N . GLY B 1 144 ? 14.469 16.172 9.367 1 92.5 144 GLY B N 1
ATOM 4169 C CA . GLY B 1 144 ? 13.047 15.883 9.438 1 92.5 144 GLY B CA 1
ATOM 4170 C C . GLY B 1 144 ? 12.516 15.789 10.852 1 92.5 144 GLY B C 1
ATOM 4171 O O . GLY B 1 144 ? 11.977 16.766 11.383 1 92.5 144 GLY B O 1
ATOM 4172 N N . SER B 1 145 ? 12.883 14.781 11.555 1 89.12 145 SER B N 1
ATOM 4173 C CA . SER B 1 145 ? 12.461 14.57 12.93 1 89.12 145 SER B CA 1
ATOM 4174 C C . SER B 1 145 ? 13.18 15.516 13.883 1 89.12 145 SER B C 1
ATOM 4176 O O . SER B 1 145 ? 12.758 15.695 15.031 1 89.12 145 SER B O 1
ATOM 4178 N N . ASN B 1 146 ? 14.227 16.156 13.398 1 91.94 146 ASN B N 1
ATOM 4179 C CA . ASN B 1 146 ? 14.992 17.109 14.195 1 91.94 146 ASN B CA 1
ATOM 4180 C C . ASN B 1 146 ? 14.914 18.516 13.609 1 91.94 146 ASN B C 1
ATOM 4182 O O . ASN B 1 146 ? 15.93 19.062 13.164 1 91.94 146 ASN B O 1
ATOM 4186 N N . PRO B 1 147 ? 13.805 19.141 13.758 1 93.06 147 PRO B N 1
ATOM 4187 C CA . PRO B 1 147 ? 13.68 20.484 13.164 1 93.06 147 PRO B CA 1
ATOM 4188 C C . PRO B 1 147 ? 14.594 21.5 13.82 1 93.06 147 PRO B C 1
ATOM 4190 O O . PRO B 1 147 ? 14.922 22.531 13.203 1 93.06 147 PRO B O 1
ATOM 4193 N N . ALA B 1 148 ? 15.008 21.25 15.047 1 94.25 148 ALA B N 1
ATOM 4194 C CA . ALA B 1 148 ? 15.922 22.172 15.727 1 94.25 148 ALA B CA 1
ATOM 4195 C C . ALA B 1 148 ? 17.25 22.266 14.984 1 94.25 148 ALA B C 1
ATOM 4197 O O . ALA B 1 148 ? 17.969 23.25 15.133 1 94.25 148 ALA B O 1
ATOM 4198 N N . GLY B 1 149 ? 17.594 21.266 14.188 1 94.88 149 GLY B N 1
ATOM 4199 C CA . GLY B 1 149 ? 18.844 21.234 13.461 1 94.88 149 GLY B CA 1
ATOM 4200 C C . GLY B 1 149 ? 18.797 21.953 12.125 1 94.88 149 GLY B C 1
ATOM 4201 O O . GLY B 1 149 ? 19.766 21.953 11.375 1 94.88 149 GLY B O 1
ATOM 4202 N N . MET B 1 150 ? 17.703 22.656 11.844 1 97.62 150 MET B N 1
ATOM 4203 C CA . MET B 1 150 ? 17.516 23.297 10.539 1 97.62 150 MET B CA 1
ATOM 4204 C C . MET B 1 150 ? 18.641 24.266 10.234 1 97.62 150 MET B C 1
ATOM 4206 O O . MET B 1 150 ? 19.25 24.844 11.148 1 97.62 150 MET B O 1
ATOM 4210 N N . VAL B 1 151 ? 18.891 24.453 8.883 1 97.69 151 VAL B N 1
ATOM 4211 C CA . VAL B 1 151 ? 20 25.297 8.5 1 97.69 151 VAL B CA 1
ATOM 4212 C C . VAL B 1 151 ? 19.5 26.453 7.641 1 97.69 151 VAL B C 1
ATOM 4214 O O . VAL B 1 151 ? 20.203 27.453 7.434 1 97.69 151 VAL B O 1
ATOM 4217 N N . THR B 1 152 ? 18.234 26.375 7.156 1 98.69 152 THR B N 1
ATOM 4218 C CA . THR B 1 152 ? 17.656 27.547 6.512 1 98.69 152 THR B CA 1
ATOM 4219 C C . THR B 1 152 ? 17.797 28.781 7.398 1 98.69 152 THR B C 1
ATOM 4221 O O . THR B 1 152 ? 17.547 28.719 8.602 1 98.69 152 THR B O 1
ATOM 4224 N N . SER B 1 153 ? 18.172 29.922 6.738 1 98.69 153 SER B N 1
ATOM 4225 C CA . SER B 1 153 ? 18.531 31.062 7.582 1 98.69 153 SER B CA 1
ATOM 4226 C C . SER B 1 153 ? 18.047 32.375 6.973 1 98.69 153 SER B C 1
ATOM 4228 O O . SER B 1 153 ? 17.828 32.469 5.766 1 98.69 153 SER B O 1
ATOM 4230 N N . ILE B 1 154 ? 17.859 33.344 7.863 1 98.5 154 ILE B N 1
ATOM 4231 C CA . ILE B 1 154 ? 17.625 34.719 7.457 1 98.5 154 ILE B CA 1
ATOM 4232 C C . ILE B 1 154 ? 18.719 35.625 8.023 1 98.5 154 ILE B C 1
ATOM 4234 O O . ILE B 1 154 ? 19.078 35.5 9.195 1 98.5 154 ILE B O 1
ATOM 4238 N N . LYS B 1 155 ? 19.266 36.406 7.117 1 98.38 155 LYS B N 1
ATOM 4239 C CA . LYS B 1 155 ? 20.297 37.344 7.516 1 98.38 155 LYS B CA 1
ATOM 4240 C C . LYS B 1 155 ? 19.781 38.781 7.41 1 98.38 155 LYS B C 1
ATOM 4242 O O . LYS B 1 155 ? 19.188 39.156 6.398 1 98.38 155 LYS B O 1
ATOM 4247 N N . ASP B 1 156 ? 20.031 39.594 8.469 1 98 156 ASP B N 1
ATOM 4248 C CA . ASP B 1 156 ? 19.609 40.969 8.469 1 98 156 ASP B CA 1
ATOM 4249 C C . ASP B 1 156 ? 20.391 41.781 7.441 1 98 156 ASP B C 1
ATOM 4251 O O . ASP B 1 156 ? 21.625 41.812 7.48 1 98 156 ASP B O 1
ATOM 4255 N N . ALA B 1 157 ? 19.656 42.406 6.551 1 97.62 157 ALA B N 1
ATOM 4256 C CA . ALA B 1 157 ? 20.281 43.25 5.516 1 97.62 157 ALA B CA 1
ATOM 4257 C C . ALA B 1 157 ? 19.719 44.656 5.531 1 97.62 157 ALA B C 1
ATOM 4259 O O . ALA B 1 157 ? 19.5 45.25 4.477 1 97.62 157 ALA B O 1
ATOM 4260 N N . GLY B 1 158 ? 19.344 45.156 6.688 1 95.94 158 GLY B N 1
ATOM 4261 C CA . GLY B 1 158 ? 18.812 46.5 6.852 1 95.94 158 GLY B CA 1
ATOM 4262 C C . GLY B 1 158 ? 17.297 46.562 6.789 1 95.94 158 GLY B C 1
ATOM 4263 O O . GLY B 1 158 ? 16.625 46.25 7.773 1 95.94 158 GLY B O 1
ATOM 4264 N N . ASP B 1 159 ? 16.781 46.844 5.621 1 94.56 159 ASP B N 1
ATOM 4265 C CA . ASP B 1 159 ? 15.344 47.031 5.492 1 94.56 159 ASP B CA 1
ATOM 4266 C C . ASP B 1 159 ? 14.656 45.719 5.121 1 94.56 159 ASP B C 1
ATOM 4268 O O . ASP B 1 159 ? 13.43 45.656 5.062 1 94.56 159 ASP B O 1
ATOM 4272 N N . HIS B 1 160 ? 15.469 44.719 4.816 1 97.62 160 HIS B N 1
ATOM 4273 C CA . HIS B 1 160 ? 14.945 43.375 4.5 1 97.62 160 HIS B CA 1
ATOM 4274 C C . HIS B 1 160 ? 15.852 42.281 5.062 1 97.62 160 HIS B C 1
ATOM 4276 O O . HIS B 1 160 ? 16.891 42.594 5.66 1 97.62 160 HIS B O 1
ATOM 4282 N N . TYR B 1 161 ? 15.391 41.062 5.008 1 98.12 161 TYR B N 1
ATOM 4283 C CA . TYR B 1 161 ? 16.188 39.875 5.285 1 98.12 161 TYR B CA 1
ATOM 4284 C C . TYR B 1 161 ? 16.578 39.156 3.994 1 98.12 161 TYR B C 1
ATOM 4286 O O . TYR B 1 161 ? 15.867 39.25 2.99 1 98.12 161 TYR B O 1
ATOM 4294 N N . ILE B 1 162 ? 17.734 38.5 4.055 1 98.81 162 ILE B N 1
ATOM 4295 C CA . ILE B 1 162 ? 18.109 37.562 2.994 1 98.81 162 ILE B CA 1
ATOM 4296 C C . ILE B 1 162 ? 17.875 36.125 3.453 1 98.81 162 ILE B C 1
ATOM 4298 O O . ILE B 1 162 ? 18.484 35.656 4.41 1 98.81 162 ILE B O 1
ATOM 4302 N N . LEU B 1 163 ? 16.953 35.5 2.775 1 98.81 163 LEU B N 1
ATOM 4303 C CA . LEU B 1 163 ? 16.562 34.125 3.096 1 98.81 163 LEU B CA 1
ATOM 4304 C C . LEU B 1 163 ? 17.281 33.156 2.193 1 98.81 163 LEU B C 1
ATOM 4306 O O . LEU B 1 163 ? 17.25 33.281 0.969 1 98.81 163 LEU B O 1
ATOM 4310 N N . ASN B 1 164 ? 17.984 32.156 2.789 1 98.88 164 ASN B N 1
ATOM 4311 C CA . ASN B 1 164 ? 18.688 31.094 2.084 1 98.88 164 ASN B CA 1
ATOM 4312 C C . ASN B 1 164 ? 18.359 29.734 2.693 1 98.88 164 ASN B C 1
ATOM 4314 O O . ASN B 1 164 ? 18.234 29.609 3.912 1 98.88 164 ASN B O 1
ATOM 4318 N N . GLY B 1 165 ? 18.25 28.781 1.84 1 98.69 165 GLY B N 1
ATOM 4319 C CA . GLY B 1 165 ? 18.047 27.422 2.316 1 98.69 165 GLY B CA 1
ATOM 4320 C C . GLY B 1 165 ? 17.109 26.625 1.445 1 98.69 165 GLY B C 1
ATOM 4321 O O . GLY B 1 165 ? 16.875 26.969 0.285 1 98.69 165 GLY B O 1
ATOM 4322 N N . ALA B 1 166 ? 16.625 25.484 1.979 1 98.75 166 ALA B N 1
ATOM 4323 C CA . ALA B 1 166 ? 15.719 24.609 1.251 1 98.75 166 ALA B CA 1
ATOM 4324 C C . ALA B 1 166 ? 14.836 23.812 2.211 1 98.75 166 ALA B C 1
ATOM 4326 O O . ALA B 1 166 ? 15.273 23.453 3.305 1 98.75 166 ALA B O 1
ATOM 4327 N N . LYS B 1 167 ? 13.641 23.688 1.857 1 98.75 167 LYS B N 1
ATOM 4328 C CA . LYS B 1 167 ? 12.688 22.797 2.531 1 98.75 167 LYS B CA 1
ATOM 4329 C C . LYS B 1 167 ? 12.242 21.672 1.612 1 98.75 167 LYS B C 1
ATOM 4331 O O . LYS B 1 167 ? 12.281 21.797 0.387 1 98.75 167 LYS B O 1
ATOM 4336 N N . MET B 1 168 ? 11.844 20.547 2.236 1 98.19 168 MET B N 1
ATOM 4337 C CA . MET B 1 168 ? 11.516 19.344 1.491 1 98.19 168 MET B CA 1
ATOM 4338 C C . MET B 1 168 ? 10.227 18.719 2.012 1 98.19 168 MET B C 1
ATOM 4340 O O . MET B 1 168 ? 9.883 18.875 3.186 1 98.19 168 MET B O 1
ATOM 4344 N N . TRP B 1 169 ? 9.469 18 1.075 1 98.31 169 TRP B N 1
ATOM 4345 C CA . TRP B 1 169 ? 8.219 17.312 1.383 1 98.31 169 TRP B CA 1
ATOM 4346 C C . TRP B 1 169 ? 7.129 18.312 1.758 1 98.31 169 TRP B C 1
ATOM 4348 O O . TRP B 1 169 ? 6.43 18.125 2.756 1 98.31 169 TRP B O 1
ATOM 4358 N N . ILE B 1 170 ? 7.031 19.328 1.01 1 98.75 170 ILE B N 1
ATOM 4359 C CA . ILE B 1 170 ? 6.129 20.406 1.382 1 98.75 170 ILE B CA 1
ATOM 4360 C C . ILE B 1 170 ? 4.824 20.281 0.597 1 98.75 170 ILE B C 1
ATOM 4362 O O . ILE B 1 170 ? 4.77 20.625 -0.588 1 98.75 170 ILE B O 1
ATOM 4366 N N . THR B 1 171 ? 3.775 19.859 1.288 1 98.5 171 THR B N 1
ATOM 4367 C CA . THR B 1 171 ? 2.445 19.75 0.7 1 98.5 171 THR B CA 1
ATOM 4368 C C . THR B 1 171 ? 1.962 21.109 0.197 1 98.5 171 THR B C 1
ATOM 4370 O O . THR B 1 171 ? 2.146 22.125 0.867 1 98.5 171 THR B O 1
ATOM 4373 N N . ASN B 1 172 ? 1.373 21.203 -0.976 1 98.75 172 ASN B N 1
ATOM 4374 C CA . ASN B 1 172 ? 0.757 22.359 -1.623 1 98.75 172 ASN B CA 1
ATOM 4375 C C . ASN B 1 172 ? 1.797 23.234 -2.314 1 98.75 172 ASN B C 1
ATOM 4377 O O . ASN B 1 172 ? 1.449 24.094 -3.123 1 98.75 172 ASN B O 1
ATOM 4381 N N . SER B 1 173 ? 3.088 23.078 -2.102 1 98.81 173 SER B N 1
ATOM 4382 C CA . SER B 1 173 ? 4.113 24.062 -2.426 1 98.81 173 SER B CA 1
ATOM 4383 C C . SER B 1 173 ? 4.156 24.344 -3.926 1 98.81 173 SER B C 1
ATOM 4385 O O . SER B 1 173 ? 4.301 25.484 -4.344 1 98.81 173 SER B O 1
ATOM 4387 N N . PRO B 1 174 ? 3.963 23.344 -4.797 1 98.69 174 PRO B N 1
ATOM 4388 C CA . PRO B 1 174 ? 4.109 23.656 -6.219 1 98.69 174 PRO B CA 1
ATOM 4389 C C . PRO B 1 174 ? 3.033 24.609 -6.73 1 98.69 174 PRO B C 1
ATOM 4391 O O . PRO B 1 174 ? 3.205 25.234 -7.785 1 98.69 174 PRO B O 1
ATOM 4394 N N . LYS B 1 175 ? 1.956 24.75 -5.938 1 98.38 175 LYS B N 1
ATOM 4395 C CA . LYS B 1 175 ? 0.861 25.609 -6.367 1 98.38 175 LYS B CA 1
ATOM 4396 C C . LYS B 1 175 ? 0.588 26.719 -5.34 1 98.38 175 LYS B C 1
ATOM 4398 O O . LYS B 1 175 ? -0.354 27.484 -5.492 1 98.38 175 LYS B O 1
ATOM 4403 N N . ALA B 1 176 ? 1.355 26.766 -4.316 1 98.75 176 ALA B N 1
ATOM 4404 C CA . ALA B 1 176 ? 1.086 27.672 -3.211 1 98.75 176 ALA B CA 1
ATOM 4405 C C . ALA B 1 176 ? 1.381 29.125 -3.609 1 98.75 176 ALA B C 1
ATOM 4407 O O . ALA B 1 176 ? 2.348 29.391 -4.328 1 98.75 176 ALA B O 1
ATOM 4408 N N . ASP B 1 177 ? 0.61 30.031 -3.115 1 98.81 177 ASP B N 1
ATOM 4409 C CA . ASP B 1 177 ? 0.813 31.453 -3.311 1 98.81 177 ASP B CA 1
ATOM 4410 C C . ASP B 1 177 ? 1.735 32.031 -2.238 1 98.81 177 ASP B C 1
ATOM 4412 O O . ASP B 1 177 ? 2.451 33 -2.484 1 98.81 177 ASP B O 1
ATOM 4416 N N . ILE B 1 178 ? 1.661 31.469 -1.068 1 98.81 178 ILE B N 1
ATOM 4417 C CA . ILE B 1 178 ? 2.523 31.922 0.021 1 98.81 178 ILE B CA 1
ATOM 4418 C C . ILE B 1 178 ? 3.039 30.703 0.801 1 98.81 178 ILE B C 1
ATOM 4420 O O . ILE B 1 178 ? 2.439 29.625 0.755 1 98.81 178 ILE B O 1
ATOM 4424 N N . ALA B 1 179 ? 4.109 30.906 1.472 1 98.94 179 ALA B N 1
ATOM 4425 C CA . ALA B 1 179 ? 4.699 29.906 2.357 1 98.94 179 ALA B CA 1
ATOM 4426 C C . ALA B 1 179 ? 5.012 30.5 3.727 1 98.94 179 ALA B C 1
ATOM 4428 O O . ALA B 1 179 ? 5.488 31.641 3.822 1 98.94 179 ALA B O 1
ATOM 4429 N N . VAL B 1 180 ? 4.598 29.844 4.75 1 98.94 180 VAL B N 1
ATOM 4430 C CA . VAL B 1 180 ? 5.156 30.125 6.07 1 98.94 180 VAL B CA 1
ATOM 4431 C C . VAL B 1 180 ? 6.418 29.281 6.281 1 98.94 180 VAL B C 1
ATOM 4433 O O . VAL B 1 180 ? 6.344 28.062 6.422 1 98.94 180 VAL B O 1
ATOM 4436 N N . VAL B 1 181 ? 7.547 29.969 6.355 1 98.88 181 VAL B N 1
ATOM 4437 C CA . VAL B 1 181 ? 8.844 29.312 6.395 1 98.88 181 VAL B CA 1
ATOM 4438 C C . VAL B 1 181 ? 9.516 29.562 7.742 1 98.88 181 VAL B C 1
ATOM 4440 O O . VAL B 1 181 ? 9.516 30.688 8.242 1 98.88 181 VAL B O 1
ATOM 4443 N N . TRP B 1 182 ? 10.039 28.531 8.32 1 98.81 182 TRP B N 1
ATOM 4444 C CA . TRP B 1 182 ? 10.781 28.656 9.57 1 98.81 182 TRP B CA 1
ATOM 4445 C C . TRP B 1 182 ? 12.281 28.625 9.32 1 98.81 182 TRP B C 1
ATOM 4447 O O . TRP B 1 182 ? 12.789 27.719 8.656 1 98.81 182 TRP B O 1
ATOM 4457 N N . ALA B 1 183 ? 12.961 29.594 9.828 1 98.75 183 ALA B N 1
ATOM 4458 C CA . ALA B 1 183 ? 14.383 29.797 9.547 1 98.75 183 ALA B CA 1
ATOM 4459 C C . ALA B 1 183 ? 15.102 30.391 10.758 1 98.75 183 ALA B C 1
ATOM 4461 O O . ALA B 1 183 ? 14.484 31.047 11.586 1 98.75 183 ALA B O 1
ATOM 4462 N N . LYS B 1 184 ? 16.359 30.172 10.797 1 98.5 184 LYS B N 1
ATOM 4463 C CA . LYS B 1 184 ? 17.188 30.688 11.883 1 98.5 184 LYS B CA 1
ATOM 4464 C C . LYS B 1 184 ? 17.703 32.094 11.547 1 98.5 184 LYS B C 1
ATOM 4466 O O . LYS B 1 184 ? 18.156 32.344 10.422 1 98.5 184 LYS B O 1
ATOM 4471 N N . ASP B 1 185 ? 17.641 32.969 12.531 1 97.62 185 ASP B N 1
ATOM 4472 C CA . ASP B 1 185 ? 18.25 34.281 12.344 1 97.62 185 ASP B CA 1
ATOM 4473 C C . ASP B 1 185 ? 19.703 34.281 12.781 1 97.62 185 ASP B C 1
ATOM 4475 O O . ASP B 1 185 ? 20.281 33.25 13.062 1 97.62 185 ASP B O 1
ATOM 4479 N N . ASP B 1 186 ? 20.328 35.438 12.797 1 96.44 186 ASP B N 1
ATOM 4480 C CA . ASP B 1 186 ? 21.75 35.594 13.078 1 96.44 186 ASP B CA 1
ATOM 4481 C C . ASP B 1 186 ? 22.078 35.125 14.5 1 96.44 186 ASP B C 1
ATOM 4483 O O . ASP B 1 186 ? 23.188 34.688 14.781 1 96.44 186 ASP B O 1
ATOM 4487 N N . ALA B 1 187 ? 21.094 35.188 15.375 1 96.56 187 ALA B N 1
ATOM 4488 C CA . ALA B 1 187 ? 21.281 34.781 16.766 1 96.56 187 ALA B CA 1
ATOM 4489 C C . ALA B 1 187 ? 20.984 33.312 16.969 1 96.56 187 ALA B C 1
ATOM 4491 O O . ALA B 1 187 ? 21.016 32.812 18.094 1 96.56 187 ALA B O 1
ATOM 4492 N N . GLY B 1 188 ? 20.594 32.656 15.906 1 96.5 188 GLY B N 1
ATOM 4493 C CA . GLY B 1 188 ? 20.266 31.234 15.977 1 96.5 188 GLY B CA 1
ATOM 4494 C C . GLY B 1 188 ? 18.844 30.969 16.422 1 96.5 188 GLY B C 1
ATOM 4495 O O . GLY B 1 188 ? 18.484 29.828 16.703 1 96.5 188 GLY B O 1
ATOM 4496 N N . ARG B 1 189 ? 18.078 32.031 16.516 1 96.94 189 ARG B N 1
ATOM 4497 C CA . ARG B 1 189 ? 16.688 31.875 16.922 1 96.94 189 ARG B CA 1
ATOM 4498 C C . ARG B 1 189 ? 15.789 31.562 15.727 1 96.94 189 ARG B C 1
ATOM 4500 O O . ARG B 1 189 ? 15.953 32.156 14.656 1 96.94 189 ARG B O 1
ATOM 4507 N N . ILE B 1 190 ? 14.906 30.625 15.914 1 98.31 190 ILE B N 1
ATOM 4508 C CA . ILE B 1 190 ? 14 30.25 14.836 1 98.31 190 ILE B CA 1
ATOM 4509 C C . ILE B 1 190 ? 12.852 31.25 14.742 1 98.31 190 ILE B C 1
ATOM 4511 O O . ILE B 1 190 ? 12.172 31.516 15.734 1 98.31 190 ILE B O 1
ATOM 4515 N N . LYS B 1 191 ? 12.648 31.781 13.586 1 98.31 191 LYS B N 1
ATOM 4516 C CA . LYS B 1 191 ? 11.586 32.75 13.289 1 98.31 191 LYS B CA 1
ATOM 4517 C C . LYS B 1 191 ? 10.656 32.219 12.195 1 98.31 191 LYS B C 1
ATOM 4519 O O . LYS B 1 191 ? 11.039 31.312 11.438 1 98.31 191 LYS B O 1
ATOM 4524 N N . GLY B 1 192 ? 9.43 32.688 12.211 1 98.56 192 GLY B N 1
ATOM 4525 C CA . GLY B 1 192 ? 8.5 32.469 11.117 1 98.56 192 GLY B CA 1
ATOM 4526 C C . GLY B 1 192 ? 8.422 33.594 10.133 1 98.56 192 GLY B C 1
ATOM 4527 O O . GLY B 1 192 ? 8.375 34.781 10.531 1 98.56 192 GLY B O 1
ATOM 4528 N N . ILE B 1 193 ? 8.469 33.312 8.844 1 98.5 193 ILE B N 1
ATOM 4529 C CA . ILE B 1 193 ? 8.461 34.344 7.832 1 98.5 193 ILE B CA 1
ATOM 4530 C C . ILE B 1 193 ? 7.488 33.969 6.711 1 98.5 193 ILE B C 1
ATOM 4532 O O . ILE B 1 193 ? 7.402 32.812 6.324 1 98.5 193 ILE B O 1
ATOM 4536 N N . ILE B 1 194 ? 6.703 34.906 6.273 1 98.88 194 ILE B N 1
ATOM 4537 C CA . ILE B 1 194 ? 5.82 34.719 5.129 1 98.88 194 ILE B CA 1
ATOM 4538 C C . ILE B 1 194 ? 6.574 35 3.836 1 98.88 194 ILE B C 1
ATOM 4540 O O . ILE B 1 194 ? 7.133 36.094 3.674 1 98.88 194 ILE B O 1
ATOM 4544 N N . VAL B 1 195 ? 6.68 34.094 2.98 1 98.88 195 VAL B N 1
ATOM 4545 C CA . VAL B 1 195 ? 7.305 34.219 1.672 1 98.88 195 VAL B CA 1
ATOM 4546 C C . VAL B 1 195 ? 6.25 34.125 0.575 1 98.88 195 VAL B C 1
ATOM 4548 O O . VAL B 1 195 ? 5.391 33.25 0.618 1 98.88 195 VAL B O 1
ATOM 4551 N N . GLU B 1 196 ? 6.227 34.969 -0.368 1 98.81 196 GLU B N 1
ATOM 4552 C CA . GLU B 1 196 ? 5.211 35 -1.416 1 98.81 196 GLU B CA 1
ATOM 4553 C C . GLU B 1 196 ? 5.766 34.5 -2.744 1 98.81 196 GLU B C 1
ATOM 4555 O O . GLU B 1 196 ? 6.922 34.781 -3.078 1 98.81 196 GLU B O 1
ATOM 4560 N N . ARG B 1 197 ? 4.945 33.781 -3.412 1 98.44 197 ARG B N 1
ATOM 4561 C CA . ARG B 1 197 ? 5.32 33.344 -4.762 1 98.44 197 ARG B CA 1
ATOM 4562 C C . ARG B 1 197 ? 5.668 34.562 -5.625 1 98.44 197 ARG B C 1
ATOM 4564 O O . ARG B 1 197 ? 4.984 35.594 -5.578 1 98.44 197 ARG B O 1
ATOM 4571 N N . GLY B 1 198 ? 6.75 34.406 -6.516 1 97.94 198 GLY B N 1
ATOM 4572 C CA . GLY B 1 198 ? 7.156 35.5 -7.375 1 97.94 198 GLY B CA 1
ATOM 4573 C C . GLY B 1 198 ? 8.383 36.25 -6.871 1 97.94 198 GLY B C 1
ATOM 4574 O O . GLY B 1 198 ? 9.047 36.938 -7.629 1 97.94 198 GLY B O 1
ATOM 4575 N N . MET B 1 199 ? 8.586 36.156 -5.559 1 98.44 199 MET B N 1
ATOM 4576 C CA . MET B 1 199 ? 9.812 36.75 -5.043 1 98.44 199 MET B CA 1
ATOM 4577 C C . MET B 1 199 ? 11.039 36.156 -5.723 1 98.44 199 MET B C 1
ATOM 4579 O O . MET B 1 199 ? 11.117 34.938 -5.918 1 98.44 199 MET B O 1
ATOM 4583 N N . GLU B 1 200 ? 12 37 -6.105 1 98.56 200 GLU B N 1
ATOM 4584 C CA . GLU B 1 200 ? 13.203 36.562 -6.809 1 98.56 200 GLU B CA 1
ATOM 4585 C C . GLU B 1 200 ? 14.008 35.594 -5.961 1 98.56 200 GLU B C 1
ATOM 4587 O O . GLU B 1 200 ? 14.234 35.812 -4.773 1 98.56 200 GLU B O 1
ATOM 4592 N N . GLY B 1 201 ? 14.391 34.469 -6.629 1 98.75 201 GLY B N 1
ATOM 4593 C CA . GLY B 1 201 ? 15.211 33.469 -5.949 1 98.75 201 GLY B CA 1
ATOM 4594 C C . GLY B 1 201 ? 14.391 32.406 -5.258 1 98.75 201 GLY B C 1
ATOM 4595 O O . GLY B 1 201 ? 14.953 31.438 -4.734 1 98.75 201 GLY B O 1
ATOM 4596 N N . PHE B 1 202 ? 13.078 32.562 -5.234 1 98.81 202 PHE B N 1
ATOM 4597 C CA . PHE B 1 202 ? 12.18 31.609 -4.594 1 98.81 202 PHE B CA 1
ATOM 4598 C C . PHE B 1 202 ? 11.547 30.672 -5.625 1 98.81 202 PHE B C 1
ATOM 4600 O O . PHE B 1 202 ? 10.852 31.141 -6.535 1 98.81 202 PHE B O 1
ATOM 4607 N N . THR B 1 203 ? 11.812 29.281 -5.527 1 98.81 203 THR B N 1
ATOM 4608 C CA . THR B 1 203 ? 11.219 28.312 -6.438 1 98.81 203 THR B CA 1
ATOM 4609 C C . THR B 1 203 ? 10.633 27.125 -5.656 1 98.81 203 THR B C 1
ATOM 4611 O O . THR B 1 203 ? 11 26.906 -4.504 1 98.81 203 THR B O 1
ATOM 4614 N N . THR B 1 204 ? 9.68 26.438 -6.254 1 98.75 204 THR B N 1
ATOM 4615 C CA . THR B 1 204 ? 8.953 25.359 -5.598 1 98.75 204 THR B CA 1
ATOM 4616 C C . THR B 1 204 ? 8.852 24.141 -6.512 1 98.75 204 THR B C 1
ATOM 4618 O O . THR B 1 204 ? 7.75 23.734 -6.902 1 98.75 204 THR B O 1
ATOM 4621 N N . PRO B 1 205 ? 9.961 23.5 -6.789 1 98.62 205 PRO B N 1
ATOM 4622 C CA . PRO B 1 205 ? 9.898 22.328 -7.66 1 98.62 205 PRO B CA 1
ATOM 4623 C C . PRO B 1 205 ? 9.039 21.203 -7.082 1 98.62 205 PRO B C 1
ATOM 4625 O O . PRO B 1 205 ? 9.055 20.969 -5.871 1 98.62 205 PRO B O 1
ATOM 4628 N N . GLU B 1 206 ? 8.344 20.531 -7.965 1 98.38 206 GLU B N 1
ATOM 4629 C CA . GLU B 1 206 ? 7.43 19.453 -7.586 1 98.38 206 GLU B CA 1
ATOM 4630 C C . GLU B 1 206 ? 8.172 18.125 -7.422 1 98.38 206 GLU B C 1
ATOM 4632 O O . GLU B 1 206 ? 9.109 17.844 -8.172 1 98.38 206 GLU B O 1
ATOM 4637 N N . ILE B 1 207 ? 7.832 17.297 -6.414 1 97.62 207 ILE B N 1
ATOM 4638 C CA . ILE B 1 207 ? 8.297 15.914 -6.27 1 97.62 207 ILE B CA 1
ATOM 4639 C C . ILE B 1 207 ? 7.383 14.984 -7.059 1 97.62 207 ILE B C 1
ATOM 4641 O O . ILE B 1 207 ? 6.16 15.016 -6.895 1 97.62 207 ILE B O 1
ATOM 4645 N N . HIS B 1 208 ? 7.957 14.07 -7.887 1 96.75 208 HIS B N 1
ATOM 4646 C CA . HIS B 1 208 ? 7.18 13.188 -8.75 1 96.75 208 HIS B CA 1
ATOM 4647 C C . HIS B 1 208 ? 7.363 11.727 -8.336 1 96.75 208 HIS B C 1
ATOM 4649 O O . HIS B 1 208 ? 8.188 11.414 -7.473 1 96.75 208 HIS B O 1
ATOM 4655 N N . ASN B 1 209 ? 6.543 10.836 -8.867 1 96.25 209 ASN B N 1
ATOM 4656 C CA . ASN B 1 209 ? 6.609 9.391 -8.75 1 96.25 209 ASN B CA 1
ATOM 4657 C C . ASN B 1 209 ? 6.371 8.93 -7.316 1 96.25 209 ASN B C 1
ATOM 4659 O O . ASN B 1 209 ? 7.055 8.031 -6.828 1 96.25 209 ASN B O 1
ATOM 4663 N N . LYS B 1 210 ? 5.523 9.641 -6.656 1 97.44 210 LYS B N 1
ATOM 4664 C CA . LYS B 1 210 ? 5.09 9.18 -5.34 1 97.44 210 LYS B CA 1
ATOM 4665 C C . LYS B 1 210 ? 4.086 8.039 -5.461 1 97.44 210 LYS B C 1
ATOM 4667 O O . LYS B 1 210 ? 3.262 8.023 -6.379 1 97.44 210 LYS B O 1
ATOM 4672 N N . TRP B 1 211 ? 4.102 7.148 -4.504 1 98.31 211 TRP B N 1
ATOM 4673 C CA . TRP B 1 211 ? 3.127 6.062 -4.449 1 98.31 211 TRP B CA 1
ATOM 4674 C C . TRP B 1 211 ? 2.025 6.367 -3.439 1 98.31 211 TRP B C 1
ATOM 4676 O O . TRP B 1 211 ? 0.995 5.691 -3.41 1 98.31 211 TRP B O 1
ATOM 4686 N N . SER B 1 212 ? 2.229 7.348 -2.623 1 98.5 212 SER B N 1
ATOM 4687 C CA . SER B 1 212 ? 1.285 7.785 -1.6 1 98.5 212 SER B CA 1
ATOM 4688 C C . SER B 1 212 ? 0.888 9.242 -1.801 1 98.5 212 SER B C 1
ATOM 4690 O O . SER B 1 212 ? 1.679 10.047 -2.305 1 98.5 212 SER B O 1
ATOM 4692 N N . LEU B 1 213 ? -0.371 9.562 -1.468 1 98.44 213 LEU B N 1
ATOM 4693 C CA . LEU B 1 213 ? -0.92 10.898 -1.619 1 98.44 213 LEU B CA 1
ATOM 4694 C C . LEU B 1 213 ? -0.762 11.398 -3.053 1 98.44 213 LEU B C 1
ATOM 4696 O O . LEU B 1 213 ? -0.237 12.484 -3.283 1 98.44 213 LEU B O 1
ATOM 4700 N N . ARG B 1 214 ? -1.259 10.578 -3.922 1 98.12 214 ARG B N 1
ATOM 4701 C CA . ARG B 1 214 ? -1.008 10.828 -5.336 1 98.12 214 ARG B CA 1
ATOM 4702 C C . ARG B 1 214 ? -1.928 11.922 -5.871 1 98.12 214 ARG B C 1
ATOM 4704 O O . ARG B 1 214 ? -1.637 12.539 -6.898 1 98.12 214 ARG B O 1
ATOM 4711 N N . ALA B 1 215 ? -3.025 12.219 -5.137 1 98.06 215 ALA B N 1
ATOM 4712 C CA . ALA B 1 215 ? -3.914 13.305 -5.547 1 98.06 215 ALA B CA 1
ATOM 4713 C C . ALA B 1 215 ? -3.531 14.609 -4.863 1 98.06 215 ALA B C 1
ATOM 4715 O O . ALA B 1 215 ? -4.152 15.648 -5.105 1 98.06 215 ALA B O 1
ATOM 4716 N N . SER B 1 216 ? -2.641 14.57 -3.949 1 97.88 216 SER B N 1
ATOM 4717 C CA . SER B 1 216 ? -2.037 15.766 -3.355 1 97.88 216 SER B CA 1
ATOM 4718 C C . SER B 1 216 ? -0.77 16.172 -4.098 1 97.88 216 SER B C 1
ATOM 4720 O O . SER B 1 216 ? -0.136 15.344 -4.758 1 97.88 216 SER B O 1
ATOM 4722 N N . ILE B 1 217 ? -0.448 17.438 -4.012 1 98.12 217 ILE B N 1
ATOM 4723 C CA . ILE B 1 217 ? 0.78 17.922 -4.645 1 98.12 217 ILE B CA 1
ATOM 4724 C C . ILE B 1 217 ? 1.811 18.266 -3.572 1 98.12 217 ILE B C 1
ATOM 4726 O O . ILE B 1 217 ? 1.469 18.844 -2.539 1 98.12 217 ILE B O 1
ATOM 4730 N N . THR B 1 218 ? 2.977 17.766 -3.689 1 98.31 218 THR B N 1
ATOM 4731 C CA . THR B 1 218 ? 4.078 17.938 -2.75 1 98.31 218 THR B CA 1
ATOM 4732 C C . THR B 1 218 ? 5.344 18.391 -3.477 1 98.31 218 THR B C 1
ATOM 4734 O O . THR B 1 218 ? 5.594 17.969 -4.609 1 98.31 218 THR B O 1
ATOM 4737 N N . GLY B 1 219 ? 6.086 19.281 -2.863 1 98.56 219 GLY B N 1
ATOM 4738 C CA . GLY B 1 219 ? 7.312 19.75 -3.486 1 98.56 219 GLY B CA 1
ATOM 4739 C C . GLY B 1 219 ? 8.336 20.25 -2.486 1 98.56 219 GLY B C 1
ATOM 4740 O O . GLY B 1 219 ? 8.336 19.828 -1.328 1 98.56 219 GLY B O 1
ATOM 4741 N N . GLU B 1 220 ? 9.242 20.969 -2.996 1 98.69 220 GLU B N 1
ATOM 4742 C CA . GLU B 1 220 ? 10.32 21.609 -2.236 1 98.69 220 GLU B CA 1
ATOM 4743 C C . GLU B 1 220 ? 10.133 23.109 -2.182 1 98.69 220 GLU B C 1
ATOM 4745 O O . GLU B 1 220 ? 9.297 23.672 -2.889 1 98.69 220 GLU B O 1
ATOM 4750 N N . LEU B 1 221 ? 10.789 23.719 -1.273 1 98.88 221 LEU B N 1
ATOM 4751 C CA . LEU B 1 221 ? 11.047 25.156 -1.29 1 98.88 221 LEU B CA 1
ATOM 4752 C C . LEU B 1 221 ? 12.539 25.438 -1.403 1 98.88 221 LEU B C 1
ATOM 4754 O O . LEU B 1 221 ? 13.336 24.922 -0.622 1 98.88 221 LEU B O 1
ATOM 4758 N N . VAL B 1 222 ? 12.852 26.219 -2.379 1 98.88 222 VAL B N 1
ATOM 4759 C CA . VAL B 1 222 ? 14.25 26.578 -2.572 1 98.88 222 VAL B CA 1
ATOM 4760 C C . VAL B 1 222 ? 14.406 28.094 -2.492 1 98.88 222 VAL B C 1
ATOM 4762 O O . VAL B 1 222 ? 13.695 28.828 -3.178 1 98.88 222 VAL B O 1
ATOM 4765 N N . PHE B 1 223 ? 15.32 28.5 -1.654 1 98.88 223 PHE B N 1
ATOM 4766 C CA . PHE B 1 223 ? 15.594 29.922 -1.451 1 98.88 223 PHE B CA 1
ATOM 4767 C C . PHE B 1 223 ? 17.031 30.25 -1.804 1 98.88 223 PHE B C 1
ATOM 4769 O O . PHE B 1 223 ? 17.969 29.766 -1.158 1 98.88 223 PHE B O 1
ATOM 4776 N N . ASP B 1 224 ? 17.172 31.047 -2.783 1 98.81 224 ASP B N 1
ATOM 4777 C CA . ASP B 1 224 ? 18.469 31.562 -3.197 1 98.81 224 ASP B CA 1
ATOM 4778 C C . ASP B 1 224 ? 18.531 33.094 -3.072 1 98.81 224 ASP B C 1
ATOM 4780 O O . ASP B 1 224 ? 18.203 33.812 -4.016 1 98.81 224 ASP B O 1
ATOM 4784 N N . ASN B 1 225 ? 19 33.531 -1.962 1 98.75 225 ASN B N 1
ATOM 4785 C CA . ASN B 1 225 ? 19.141 34.938 -1.636 1 98.75 225 ASN B CA 1
ATOM 4786 C C . ASN B 1 225 ? 17.828 35.688 -1.844 1 98.75 225 ASN B C 1
ATOM 4788 O O . ASN B 1 225 ? 17.797 36.719 -2.516 1 98.75 225 ASN B O 1
ATOM 4792 N N . VAL B 1 226 ? 16.781 35.219 -1.285 1 98.88 226 VAL B N 1
ATOM 4793 C CA . VAL B 1 226 ? 15.477 35.844 -1.418 1 98.88 226 VAL B CA 1
ATOM 4794 C C . VAL B 1 226 ? 15.391 37.062 -0.494 1 98.88 226 VAL B C 1
ATOM 4796 O O . VAL B 1 226 ? 15.633 36.938 0.709 1 98.88 226 VAL B O 1
ATOM 4799 N N . LYS B 1 227 ? 15.023 38.188 -1.035 1 98.69 227 LYS B N 1
ATOM 4800 C CA . LYS B 1 227 ? 14.812 39.406 -0.24 1 98.69 227 LYS B CA 1
ATOM 4801 C C . LYS B 1 227 ? 13.414 39.406 0.372 1 98.69 227 LYS B C 1
ATOM 4803 O O . LYS B 1 227 ? 12.422 39.5 -0.348 1 98.69 227 LYS B O 1
ATOM 4808 N N . VAL B 1 228 ? 13.391 39.375 1.665 1 98.19 228 VAL B N 1
ATOM 4809 C CA . VAL B 1 228 ? 12.117 39.344 2.375 1 98.19 228 VAL B CA 1
ATOM 4810 C C . VAL B 1 228 ? 11.977 40.594 3.225 1 98.19 228 VAL B C 1
ATOM 4812 O O . VAL B 1 228 ? 12.789 40.844 4.121 1 98.19 228 VAL B O 1
ATOM 4815 N N . PRO B 1 229 ? 10.961 41.344 3 1 97.88 229 PRO B N 1
ATOM 4816 C CA . PRO B 1 229 ? 10.75 42.5 3.842 1 97.88 229 PRO B CA 1
ATOM 4817 C C . PRO B 1 229 ? 10.617 42.156 5.324 1 97.88 229 PRO B C 1
ATOM 4819 O O . PRO B 1 229 ? 10.047 41.125 5.672 1 97.88 229 PRO B O 1
ATOM 4822 N N . LYS B 1 230 ? 10.977 43.062 6.18 1 96.94 230 LYS B N 1
ATOM 4823 C CA . LYS B 1 230 ? 10.906 42.844 7.621 1 96.94 230 LYS B CA 1
ATOM 4824 C C . LYS B 1 230 ? 9.461 42.625 8.078 1 96.94 230 LYS B C 1
ATOM 4826 O O . LYS B 1 230 ? 9.203 41.906 9.031 1 96.94 230 LYS B O 1
ATOM 4831 N N . THR B 1 231 ? 8.516 43.219 7.355 1 97.31 231 THR B N 1
ATOM 4832 C CA . THR B 1 231 ? 7.094 43.156 7.695 1 97.31 231 THR B CA 1
ATOM 4833 C C . THR B 1 231 ? 6.551 41.75 7.461 1 97.31 231 THR B C 1
ATOM 4835 O O . THR B 1 231 ? 5.445 41.438 7.898 1 97.31 231 THR B O 1
ATOM 4838 N N . HIS B 1 232 ? 7.379 40.906 6.891 1 98.06 232 HIS B N 1
ATOM 4839 C CA . HIS B 1 232 ? 6.926 39.562 6.586 1 98.06 232 HIS B CA 1
ATOM 4840 C C . HIS B 1 232 ? 7.246 38.594 7.73 1 98.06 232 HIS B C 1
ATOM 4842 O O . HIS B 1 232 ? 6.738 37.469 7.766 1 98.06 232 HIS B O 1
ATOM 4848 N N . VAL B 1 233 ? 8.039 39 8.633 1 98 233 VAL B N 1
ATOM 4849 C CA . VAL B 1 233 ? 8.359 38.156 9.789 1 98 233 VAL B CA 1
ATOM 4850 C C . VAL B 1 233 ? 7.168 38.125 10.75 1 98 233 VAL B C 1
ATOM 4852 O O . VAL B 1 233 ? 6.512 39.156 10.977 1 98 233 VAL B O 1
ATOM 4855 N N . LEU B 1 234 ? 6.82 36.969 11.25 1 98.56 234 LEU B N 1
ATOM 4856 C CA . LEU B 1 234 ? 5.812 36.844 12.297 1 98.56 234 LEU B CA 1
ATOM 4857 C C . LEU B 1 234 ? 6.348 37.344 13.625 1 98.56 234 LEU B C 1
ATOM 4859 O O . LEU B 1 234 ? 7.223 36.719 14.227 1 98.56 234 LEU B O 1
ATOM 4863 N N . PRO B 1 235 ? 5.816 38.375 14.148 1 97.81 235 PRO B N 1
ATOM 4864 C CA . PRO B 1 235 ? 6.48 39.062 15.25 1 97.81 235 PRO B CA 1
ATOM 4865 C C . PRO B 1 235 ? 6.422 38.281 16.562 1 97.81 235 PRO B C 1
ATOM 4867 O O . PRO B 1 235 ? 7.277 38.469 17.438 1 97.81 235 PRO B O 1
ATOM 4870 N N . LYS B 1 236 ? 5.48 37.406 16.719 1 97.75 236 LYS B N 1
ATOM 4871 C CA . LYS B 1 236 ? 5.297 36.781 18.031 1 97.75 236 LYS B CA 1
ATOM 4872 C C . LYS B 1 236 ? 5.852 35.375 18.031 1 97.75 236 LYS B C 1
ATOM 4874 O O . LYS B 1 236 ? 5.781 34.656 19.047 1 97.75 236 LYS B O 1
ATOM 4879 N N . ALA B 1 237 ? 6.336 34.938 16.922 1 96.5 237 ALA B N 1
ATOM 4880 C CA . ALA B 1 237 ? 6.969 33.625 16.859 1 96.5 237 ALA B CA 1
ATOM 4881 C C . ALA B 1 237 ? 8.453 33.719 17.219 1 96.5 237 ALA B C 1
ATOM 4883 O O . ALA B 1 237 ? 9.203 34.438 16.578 1 96.5 237 ALA B O 1
ATOM 4884 N N . ASP B 1 238 ? 8.82 33 18.234 1 95.75 238 ASP B N 1
ATOM 4885 C CA . ASP B 1 238 ? 10.219 33.031 18.672 1 95.75 238 ASP B CA 1
ATOM 4886 C C . ASP B 1 238 ? 10.641 31.672 19.203 1 95.75 238 ASP B C 1
ATOM 4888 O O . ASP B 1 238 ? 10.242 31.281 20.312 1 95.75 238 ASP B O 1
ATOM 4892 N N . GLY B 1 239 ? 11.5 31.062 18.391 1 97 239 GLY B N 1
ATOM 4893 C CA . GLY B 1 239 ? 12.031 29.781 18.828 1 97 239 GLY B CA 1
ATOM 4894 C C . GLY B 1 239 ? 11.266 28.609 18.25 1 97 239 GLY B C 1
ATOM 4895 O O . GLY B 1 239 ? 10.32 28.781 17.484 1 97 239 GLY B O 1
ATOM 4896 N N . LEU B 1 240 ? 11.641 27.438 18.688 1 96.44 240 LEU B N 1
ATOM 4897 C CA . LEU B 1 240 ? 11.141 26.172 18.156 1 96.44 240 LEU B CA 1
ATOM 4898 C C . LEU B 1 240 ? 9.695 25.938 18.578 1 96.44 240 LEU B C 1
ATOM 4900 O O . LEU B 1 240 ? 8.984 25.141 17.953 1 96.44 240 LEU B O 1
ATOM 4904 N N . SER B 1 241 ? 9.258 26.625 19.578 1 96.31 241 SER B N 1
ATOM 4905 C CA . SER B 1 241 ? 7.895 26.438 20.062 1 96.31 241 SER B CA 1
ATOM 4906 C C . SER B 1 241 ? 6.871 26.875 19.016 1 96.31 241 SER B C 1
ATOM 4908 O O . SER B 1 241 ? 5.762 26.344 18.969 1 96.31 241 SER B O 1
ATOM 4910 N N . GLY B 1 242 ? 7.184 27.859 18.203 1 96.56 242 GLY B N 1
ATOM 4911 C CA . GLY B 1 242 ? 6.289 28.328 17.156 1 96.56 242 GLY B CA 1
ATOM 4912 C C . GLY B 1 242 ? 5.844 27.219 16.219 1 96.56 242 GLY B C 1
ATOM 4913 O O . GLY B 1 242 ? 4.676 26.828 16.219 1 96.56 242 GLY B O 1
ATOM 4914 N N . PRO B 1 243 ? 6.832 26.625 15.492 1 97.38 243 PRO B N 1
ATOM 4915 C CA . PRO B 1 243 ? 6.449 25.562 14.57 1 97.38 243 PRO B CA 1
ATOM 4916 C C . PRO B 1 243 ? 5.918 24.312 15.289 1 97.38 243 PRO B C 1
ATOM 4918 O O . PRO B 1 243 ? 5.055 23.609 14.758 1 97.38 243 PRO B O 1
ATOM 4921 N N . LEU B 1 244 ? 6.352 23.984 16.438 1 95.75 244 LEU B N 1
ATOM 4922 C CA . LEU B 1 244 ? 5.871 22.812 17.156 1 95.75 244 LEU B CA 1
ATOM 4923 C C . LEU B 1 244 ? 4.395 22.938 17.5 1 95.75 244 LEU B C 1
ATOM 4925 O O . LEU B 1 244 ? 3.648 21.953 17.469 1 95.75 244 LEU B O 1
ATOM 4929 N N . LYS B 1 245 ? 3.971 24.172 17.844 1 95.56 245 LYS B N 1
ATOM 4930 C CA . LYS B 1 245 ? 2.559 24.391 18.141 1 95.56 245 LYS B CA 1
ATOM 4931 C C . LYS B 1 245 ? 1.704 24.25 16.891 1 95.56 245 LYS B C 1
ATOM 4933 O O . LYS B 1 245 ? 0.558 23.812 16.953 1 95.56 245 LYS B O 1
ATOM 4938 N N . CYS B 1 246 ? 2.236 24.656 15.789 1 96.25 246 CYS B N 1
ATOM 4939 C CA . CYS B 1 246 ? 1.546 24.453 14.516 1 96.25 246 CYS B CA 1
ATOM 4940 C C . CYS B 1 246 ? 1.341 22.969 14.242 1 96.25 246 CYS B C 1
ATOM 4942 O O . CYS B 1 246 ? 0.253 22.562 13.844 1 96.25 246 CYS B O 1
ATOM 4944 N N . LEU B 1 247 ? 2.377 22.188 14.492 1 96.69 247 LEU B N 1
ATOM 4945 C CA . LEU B 1 247 ? 2.301 20.734 14.266 1 96.69 247 LEU B CA 1
ATOM 4946 C C . LEU B 1 247 ? 1.274 20.094 15.188 1 96.69 247 LEU B C 1
ATOM 4948 O O . LEU B 1 247 ? 0.566 19.172 14.789 1 96.69 247 LEU B O 1
ATOM 4952 N N . ASP B 1 248 ? 1.165 20.562 16.391 1 95.62 248 ASP B N 1
ATOM 4953 C CA . ASP B 1 248 ? 0.171 20.031 17.328 1 95.62 248 ASP B CA 1
ATOM 4954 C C . ASP B 1 248 ? -1.244 20.219 16.781 1 95.62 248 ASP B C 1
ATOM 4956 O O . ASP B 1 248 ? -2.09 19.328 16.906 1 95.62 248 ASP B O 1
ATOM 4960 N N . SER B 1 249 ? -1.425 21.375 16.234 1 94.44 249 SER B N 1
ATOM 4961 C CA . SER B 1 249 ? -2.732 21.672 15.656 1 94.44 249 SER B CA 1
ATOM 4962 C C . SER B 1 249 ? -3.037 20.734 14.492 1 94.44 249 SER B C 1
ATOM 4964 O O . SER B 1 249 ? -4.152 20.219 14.383 1 94.44 249 SER B O 1
ATOM 4966 N N . ALA B 1 250 ? -2.127 20.562 13.648 1 97.38 250 ALA B N 1
ATOM 4967 C CA . ALA B 1 250 ? -2.305 19.703 12.477 1 97.38 250 ALA B CA 1
ATOM 4968 C C . ALA B 1 250 ? -2.494 18.234 12.883 1 97.38 250 ALA B C 1
ATOM 4970 O O . ALA B 1 250 ? -3.301 17.516 12.289 1 97.38 250 ALA B O 1
ATOM 4971 N N . ARG B 1 251 ? -1.718 17.797 13.875 1 98.69 251 ARG B N 1
ATOM 4972 C CA . ARG B 1 251 ? -1.768 16.422 14.359 1 98.69 251 ARG B CA 1
ATOM 4973 C C . ARG B 1 251 ? -3.154 16.078 14.898 1 98.69 251 ARG B C 1
ATOM 4975 O O . ARG B 1 251 ? -3.621 14.945 14.742 1 98.69 251 ARG B O 1
ATOM 4982 N N . TYR B 1 252 ? -3.807 17.047 15.531 1 98.62 252 TYR B N 1
ATOM 4983 C CA . TYR B 1 252 ? -5.176 16.859 16 1 98.62 252 TYR B CA 1
ATOM 4984 C C . TYR B 1 252 ? -6.105 16.516 14.844 1 98.62 252 TYR B C 1
ATOM 4986 O O . TYR B 1 252 ? -6.863 15.539 14.922 1 98.62 252 TYR B O 1
ATOM 4994 N N . GLY B 1 253 ? -6.035 17.25 13.75 1 98.5 253 GLY B N 1
ATOM 4995 C CA . GLY B 1 253 ? -6.832 16.969 12.562 1 98.5 253 GLY B CA 1
ATOM 4996 C C . GLY B 1 253 ? -6.516 15.641 11.922 1 98.5 253 GLY B C 1
ATOM 4997 O O . GLY B 1 253 ? -7.41 14.953 11.43 1 98.5 253 GLY B O 1
ATOM 4998 N N . ILE B 1 254 ? -5.27 15.258 11.961 1 98.88 254 ILE B N 1
ATOM 4999 C CA . ILE B 1 254 ? -4.828 13.992 11.391 1 98.88 254 ILE B CA 1
ATOM 5000 C C . ILE B 1 254 ? -5.473 12.828 12.141 1 98.88 254 ILE B C 1
ATOM 5002 O O . ILE B 1 254 ? -5.918 11.859 11.531 1 98.88 254 ILE B O 1
ATOM 5006 N N . ALA B 1 255 ? -5.547 12.938 13.469 1 98.81 255 ALA B N 1
ATOM 5007 C CA . ALA B 1 255 ? -6.137 11.883 14.289 1 98.81 255 ALA B CA 1
ATOM 5008 C C . ALA B 1 255 ? -7.598 11.648 13.914 1 98.81 255 ALA B C 1
ATOM 5010 O O . ALA B 1 255 ? -8.047 10.5 13.82 1 98.81 255 ALA B O 1
ATOM 5011 N N . TRP B 1 256 ? -8.297 12.742 13.664 1 98.75 256 TRP B N 1
ATOM 5012 C CA . TRP B 1 256 ? -9.688 12.641 13.234 1 98.75 256 TRP B CA 1
ATOM 5013 C C . TRP B 1 256 ? -9.773 12.125 11.805 1 98.75 256 TRP B C 1
ATOM 5015 O O . TRP B 1 256 ? -10.609 11.266 11.5 1 98.75 256 TRP B O 1
ATOM 5025 N N . GLY B 1 257 ? -8.953 12.656 10.953 1 98.75 257 GLY B N 1
ATOM 5026 C CA . GLY B 1 257 ? -8.977 12.281 9.547 1 98.75 257 GLY B CA 1
ATOM 5027 C C . GLY B 1 257 ? -8.773 10.797 9.32 1 98.75 257 GLY B C 1
ATOM 5028 O O . GLY B 1 257 ? -9.516 10.164 8.57 1 98.75 257 GLY B O 1
ATOM 5029 N N . ALA B 1 258 ? -7.773 10.211 9.977 1 98.81 258 ALA B N 1
ATOM 5030 C CA . ALA B 1 258 ? -7.465 8.797 9.836 1 98.81 258 ALA B CA 1
ATOM 5031 C C . ALA B 1 258 ? -8.656 7.93 10.227 1 98.81 258 ALA B C 1
ATOM 5033 O O . ALA B 1 258 ? -8.883 6.863 9.648 1 98.81 258 ALA B O 1
ATOM 5034 N N . LEU B 1 259 ? -9.383 8.398 11.195 1 98.38 259 LEU B N 1
ATOM 5035 C CA . LEU B 1 259 ? -10.609 7.707 11.586 1 98.38 259 LEU B CA 1
ATOM 5036 C C . LEU B 1 259 ? -11.586 7.633 10.422 1 98.38 259 LEU B C 1
ATOM 5038 O O . LEU B 1 259 ? -12.219 6.594 10.195 1 98.38 259 LEU B O 1
ATOM 5042 N N . GLY B 1 260 ? -11.734 8.703 9.672 1 98.19 260 GLY B N 1
ATOM 5043 C CA . GLY B 1 260 ? -12.602 8.719 8.5 1 98.19 260 GLY B CA 1
ATOM 5044 C C . GLY B 1 260 ? -12.211 7.688 7.457 1 98.19 260 GLY B C 1
ATOM 5045 O O . GLY B 1 260 ? -13.07 6.996 6.906 1 98.19 260 GLY B O 1
ATOM 5046 N N . ALA B 1 261 ? -10.938 7.57 7.191 1 98.56 261 ALA B N 1
ATOM 5047 C CA . ALA B 1 261 ? -10.438 6.578 6.246 1 98.56 261 ALA B CA 1
ATOM 5048 C C . ALA B 1 261 ? -10.781 5.164 6.699 1 98.56 261 ALA B C 1
ATOM 5050 O O . ALA B 1 261 ? -11.227 4.336 5.898 1 98.56 261 ALA B O 1
ATOM 5051 N N . ALA B 1 262 ? -10.578 4.934 8 1 98.56 262 ALA B N 1
ATOM 5052 C CA . ALA B 1 262 ? -10.883 3.619 8.555 1 98.56 262 ALA B CA 1
ATOM 5053 C C . ALA B 1 262 ? -12.367 3.303 8.43 1 98.56 262 ALA B C 1
ATOM 5055 O O . ALA B 1 262 ? -12.75 2.184 8.078 1 98.56 262 ALA B O 1
ATOM 5056 N N . MET B 1 263 ? -13.156 4.281 8.719 1 97.56 263 MET B N 1
ATOM 5057 C CA . MET B 1 263 ? -14.602 4.102 8.664 1 97.56 263 MET B CA 1
ATOM 5058 C C . MET B 1 263 ? -15.055 3.752 7.254 1 97.56 263 MET B C 1
ATOM 5060 O O . MET B 1 263 ? -15.891 2.865 7.066 1 97.56 263 MET B O 1
ATOM 5064 N N . GLU B 1 264 ? -14.531 4.43 6.293 1 97.44 264 GLU B N 1
ATOM 5065 C CA . GLU B 1 264 ? -14.867 4.148 4.902 1 97.44 264 GLU B CA 1
ATOM 5066 C C . GLU B 1 264 ? -14.453 2.73 4.512 1 97.44 264 GLU B C 1
ATOM 5068 O O . GLU B 1 264 ? -15.234 2.004 3.891 1 97.44 264 GLU B O 1
ATOM 5073 N N . CYS B 1 265 ? -13.266 2.336 4.82 1 98.25 265 CYS B N 1
ATOM 5074 C CA . CYS B 1 265 ? -12.766 1.003 4.492 1 98.25 265 CYS B CA 1
ATOM 5075 C C . CYS B 1 265 ? -13.633 -0.074 5.137 1 98.25 265 CYS B C 1
ATOM 5077 O O . CYS B 1 265 ? -13.953 -1.08 4.504 1 98.25 265 CYS B O 1
ATOM 5079 N N . TYR B 1 266 ? -13.984 0.17 6.391 1 98.06 266 TYR B N 1
ATOM 5080 C CA . TYR B 1 266 ? -14.828 -0.782 7.105 1 98.06 266 TYR B CA 1
ATOM 5081 C C . TYR B 1 266 ? -16.172 -0.936 6.418 1 98.06 266 TYR B C 1
ATOM 5083 O O . TYR B 1 266 ? -16.656 -2.057 6.207 1 98.06 266 TYR B O 1
ATOM 5091 N N . ASP B 1 267 ? -16.75 0.146 6.109 1 96.75 267 ASP B N 1
ATOM 5092 C CA . ASP B 1 267 ? -18.094 0.141 5.512 1 96.75 267 ASP B CA 1
ATOM 5093 C C . ASP B 1 267 ? -18.094 -0.609 4.184 1 96.75 267 ASP B C 1
ATOM 5095 O O . ASP B 1 267 ? -18.969 -1.429 3.926 1 96.75 267 ASP B O 1
ATOM 5099 N N . ILE B 1 268 ? -17.188 -0.367 3.395 1 97.25 268 ILE B N 1
ATOM 5100 C CA . ILE B 1 268 ? -17.062 -1.012 2.092 1 97.25 268 ILE B CA 1
ATOM 5101 C C . ILE B 1 268 ? -16.859 -2.514 2.275 1 97.25 268 ILE B C 1
ATOM 5103 O O . ILE B 1 268 ? -17.5 -3.32 1.604 1 97.25 268 ILE B O 1
ATOM 5107 N N . ALA B 1 269 ? -15.961 -2.871 3.145 1 98.12 269 ALA B N 1
ATOM 5108 C CA . ALA B 1 269 ? -15.664 -4.281 3.381 1 98.12 269 ALA B CA 1
ATOM 5109 C C . ALA B 1 269 ? -16.906 -5.023 3.881 1 98.12 269 ALA B C 1
ATOM 5111 O O . ALA B 1 269 ? -17.188 -6.141 3.438 1 98.12 269 ALA B O 1
ATOM 5112 N N . LYS B 1 270 ? -17.578 -4.387 4.836 1 97.56 270 LYS B N 1
ATOM 5113 C CA . LYS B 1 270 ? -18.797 -4.992 5.375 1 97.56 270 LYS B CA 1
ATOM 5114 C C . LYS B 1 270 ? -19.828 -5.207 4.277 1 97.56 270 LYS B C 1
ATOM 5116 O O . LYS B 1 270 ? -20.375 -6.305 4.133 1 97.56 270 LYS B O 1
ATOM 5121 N N . ASN B 1 271 ? -20.109 -4.152 3.494 1 97 271 ASN B N 1
ATOM 5122 C CA . ASN B 1 271 ? -21.109 -4.25 2.43 1 97 271 ASN B CA 1
ATOM 5123 C C . ASN B 1 271 ? -20.719 -5.297 1.393 1 97 271 ASN B C 1
ATOM 5125 O O . ASN B 1 271 ? -21.547 -6.078 0.941 1 97 271 ASN B O 1
ATOM 5129 N N . TYR B 1 272 ? -19.469 -5.301 1.012 1 97.62 272 TYR B N 1
ATOM 5130 C CA . TYR B 1 272 ? -18.984 -6.289 0.058 1 97.62 272 TYR B CA 1
ATOM 5131 C C . TYR B 1 272 ? -19.172 -7.703 0.593 1 97.62 272 TYR B C 1
ATOM 5133 O O . TYR B 1 272 ? -19.609 -8.594 -0.135 1 97.62 272 TYR B O 1
ATOM 5141 N N . ALA B 1 273 ? -18.781 -7.93 1.848 1 97.88 273 ALA B N 1
ATOM 5142 C CA . ALA B 1 273 ? -18.859 -9.25 2.467 1 97.88 273 ALA B CA 1
ATOM 5143 C C . ALA B 1 273 ? -20.297 -9.742 2.527 1 97.88 273 ALA B C 1
ATOM 5145 O O . ALA B 1 273 ? -20.562 -10.945 2.432 1 97.88 273 ALA B O 1
ATOM 5146 N N . MET B 1 274 ? -21.219 -8.773 2.676 1 97.31 274 MET B N 1
ATOM 5147 C CA . MET B 1 274 ? -22.641 -9.117 2.771 1 97.31 274 MET B CA 1
ATOM 5148 C C . MET B 1 274 ? -23.188 -9.555 1.417 1 97.31 274 MET B C 1
ATOM 5150 O O . MET B 1 274 ? -24.141 -10.328 1.349 1 97.31 274 MET B O 1
ATOM 5154 N N . GLU B 1 275 ? -22.547 -9.117 0.339 1 96.88 275 GLU B N 1
ATOM 5155 C CA . GLU B 1 275 ? -23.078 -9.352 -1 1 96.88 275 GLU B CA 1
ATOM 5156 C C . GLU B 1 275 ? -22.328 -10.477 -1.703 1 96.88 275 GLU B C 1
ATOM 5158 O O . GLU B 1 275 ? -22.922 -11.258 -2.445 1 96.88 275 GLU B O 1
ATOM 5163 N N . ARG B 1 276 ? -21.062 -10.594 -1.535 1 96.56 276 ARG B N 1
ATOM 5164 C CA . ARG B 1 276 ? -20.234 -11.602 -2.201 1 96.56 276 ARG B CA 1
ATOM 5165 C C . ARG B 1 276 ? -20.562 -13 -1.688 1 96.56 276 ARG B C 1
ATOM 5167 O O . ARG B 1 276 ? -20.516 -13.25 -0.481 1 96.56 276 ARG B O 1
ATOM 5174 N N . VAL B 1 277 ? -20.844 -13.914 -2.637 1 95.69 277 VAL B N 1
ATOM 5175 C CA . VAL B 1 277 ? -21.219 -15.273 -2.25 1 95.69 277 VAL B CA 1
ATOM 5176 C C . VAL B 1 277 ? -20.125 -16.25 -2.65 1 95.69 277 VAL B C 1
ATOM 5178 O O . VAL B 1 277 ? -19.641 -16.219 -3.783 1 95.69 277 VAL B O 1
ATOM 5181 N N . GLN B 1 278 ? -19.688 -17.031 -1.732 1 93.44 278 GLN B N 1
ATOM 5182 C CA . GLN B 1 278 ? -18.844 -18.203 -1.923 1 93.44 278 GLN B CA 1
ATOM 5183 C C . GLN B 1 278 ? -19.344 -19.391 -1.092 1 93.44 278 GLN B C 1
ATOM 5185 O O . GLN B 1 278 ? -19.875 -19.203 -0.001 1 93.44 278 GLN B O 1
ATOM 5190 N N . PHE B 1 279 ? -19.156 -20.562 -1.66 1 94.31 279 PHE B N 1
ATOM 5191 C CA . PHE B 1 279 ? -19.594 -21.797 -1.001 1 94.31 279 PHE B CA 1
ATOM 5192 C C . PHE B 1 279 ? -21.062 -21.703 -0.605 1 94.31 279 PHE B C 1
ATOM 5194 O O . PHE B 1 279 ? -21.438 -22.156 0.476 1 94.31 279 PHE B O 1
ATOM 5201 N N . GLY B 1 280 ? -21.859 -20.969 -1.37 1 92.5 280 GLY B N 1
ATOM 5202 C CA . GLY B 1 280 ? -23.312 -21.016 -1.286 1 92.5 280 GLY B CA 1
ATOM 5203 C C . GLY B 1 280 ? -23.891 -19.984 -0.33 1 92.5 280 GLY B C 1
ATOM 5204 O O . GLY B 1 280 ? -25.094 -19.938 -0.099 1 92.5 280 GLY B O 1
ATOM 5205 N N . LYS B 1 281 ? -23.016 -19.141 0.253 1 95.56 281 LYS B N 1
ATOM 5206 C CA . LYS B 1 281 ? -23.516 -18.109 1.162 1 95.56 281 LYS B CA 1
ATOM 5207 C C . LYS B 1 281 ? -22.656 -16.859 1.11 1 95.56 281 LYS B C 1
ATOM 5209 O O . LYS B 1 281 ? -21.531 -16.891 0.611 1 95.56 281 LYS B O 1
ATOM 5214 N N . PRO B 1 282 ? -23.234 -15.758 1.638 1 97.31 282 PRO B N 1
ATOM 5215 C CA . PRO B 1 282 ? -22.406 -14.555 1.727 1 97.31 282 PRO B CA 1
ATOM 5216 C C . PRO B 1 282 ? -21.141 -14.781 2.543 1 97.31 282 PRO B C 1
ATOM 5218 O O . PRO B 1 282 ? -21.172 -15.469 3.562 1 97.31 282 PRO B O 1
ATOM 5221 N N . ILE B 1 283 ? -20.031 -14.234 2.098 1 97.62 283 ILE B N 1
ATOM 5222 C CA . ILE B 1 283 ? -18.766 -14.492 2.799 1 97.62 283 ILE B CA 1
ATOM 5223 C C . ILE B 1 283 ? -18.844 -13.898 4.207 1 97.62 283 ILE B C 1
ATOM 5225 O O . ILE B 1 283 ? -18.109 -14.32 5.102 1 97.62 283 ILE B O 1
ATOM 5229 N N . ALA B 1 284 ? -19.781 -12.945 4.512 1 97.75 284 ALA B N 1
ATOM 5230 C CA . ALA B 1 284 ? -20.016 -12.406 5.852 1 97.75 284 ALA B CA 1
ATOM 5231 C C . ALA B 1 284 ? -20.453 -13.5 6.812 1 97.75 284 ALA B C 1
ATOM 5233 O O . ALA B 1 284 ? -20.391 -13.336 8.031 1 97.75 284 ALA B O 1
ATOM 5234 N N . GLY B 1 285 ? -20.922 -14.57 6.301 1 97.75 285 GLY B N 1
ATOM 5235 C CA . GLY B 1 285 ? -21.438 -15.656 7.121 1 97.75 285 GLY B CA 1
ATOM 5236 C C . GLY B 1 285 ? -20.344 -16.578 7.629 1 97.75 285 GLY B C 1
ATOM 5237 O O . GLY B 1 285 ? -20.625 -17.516 8.383 1 97.75 285 GLY B O 1
ATOM 5238 N N . PHE B 1 286 ? -19.078 -16.375 7.297 1 97.5 286 PHE B N 1
ATOM 5239 C CA . PHE B 1 286 ? -17.969 -17.219 7.746 1 97.5 286 PHE B CA 1
ATOM 5240 C C . PHE B 1 286 ? -17.312 -16.609 8.977 1 97.5 286 PHE B C 1
ATOM 5242 O O . PHE B 1 286 ? -17.188 -15.391 9.094 1 97.5 286 PHE B O 1
ATOM 5249 N N . GLN B 1 287 ? -16.766 -17.453 9.914 1 97.25 287 GLN B N 1
ATOM 5250 C CA . GLN B 1 287 ? -16.203 -17.031 11.195 1 97.25 287 GLN B CA 1
ATOM 5251 C C . GLN B 1 287 ? -15.008 -16.094 10.992 1 97.25 287 GLN B C 1
ATOM 5253 O O . GLN B 1 287 ? -14.875 -15.094 11.695 1 97.25 287 GLN B O 1
ATOM 5258 N N . LEU B 1 288 ? -14.141 -16.406 10.047 1 97.56 288 LEU B N 1
ATOM 5259 C CA . LEU B 1 288 ? -12.93 -15.617 9.852 1 97.56 288 LEU B CA 1
ATOM 5260 C C . LEU B 1 288 ? -13.281 -14.219 9.359 1 97.56 288 LEU B C 1
ATOM 5262 O O . LEU B 1 288 ? -12.625 -13.242 9.734 1 97.56 288 LEU B O 1
ATOM 5266 N N . THR B 1 289 ? -14.336 -14.086 8.5 1 98.06 289 THR B N 1
ATOM 5267 C CA . THR B 1 289 ? -14.773 -12.781 8.023 1 98.06 289 THR B CA 1
ATOM 5268 C C . THR B 1 289 ? -15.422 -11.977 9.148 1 98.06 289 THR B C 1
ATOM 5270 O O . THR B 1 289 ? -15.125 -10.797 9.328 1 98.06 289 THR B O 1
ATOM 5273 N N . GLN B 1 290 ? -16.281 -12.586 9.961 1 98.06 290 GLN B N 1
ATOM 5274 C CA . GLN B 1 290 ? -16.922 -11.898 11.078 1 98.06 290 GLN B CA 1
ATOM 5275 C C . GLN B 1 290 ? -15.891 -11.461 12.117 1 98.06 290 GLN B C 1
ATOM 5277 O O . GLN B 1 290 ? -16.031 -10.398 12.734 1 98.06 290 GLN B O 1
ATOM 5282 N N . LYS B 1 291 ? -14.867 -12.312 12.352 1 98.38 291 LYS B N 1
ATOM 5283 C CA . LYS B 1 291 ? -13.789 -11.922 13.258 1 98.38 291 LYS B CA 1
ATOM 5284 C C . LYS B 1 291 ? -13.156 -10.609 12.82 1 98.38 291 LYS B C 1
ATOM 5286 O O . LYS B 1 291 ? -12.984 -9.695 13.625 1 98.38 291 LYS B O 1
ATOM 5291 N N . LYS B 1 292 ? -12.797 -10.523 11.539 1 98.56 292 LYS B N 1
ATOM 5292 C CA . LYS B 1 292 ? -12.18 -9.312 11.008 1 98.56 292 LYS B CA 1
ATOM 5293 C C . LYS B 1 292 ? -13.086 -8.102 11.195 1 98.56 292 LYS B C 1
ATOM 5295 O O . LYS B 1 292 ? -12.648 -7.059 11.688 1 98.56 292 LYS B O 1
ATOM 5300 N N . LEU B 1 293 ? -14.367 -8.219 10.859 1 98.12 293 LEU B N 1
ATOM 5301 C CA . LEU B 1 293 ? -15.312 -7.117 10.93 1 98.12 293 LEU B CA 1
ATOM 5302 C C . LEU B 1 293 ? -15.516 -6.656 12.367 1 98.12 293 LEU B C 1
ATOM 5304 O O . LEU B 1 293 ? -15.523 -5.457 12.641 1 98.12 293 LEU B O 1
ATOM 5308 N N . ALA B 1 294 ? -15.641 -7.605 13.32 1 98.19 294 ALA B N 1
ATOM 5309 C CA . ALA B 1 294 ? -15.867 -7.277 14.727 1 98.19 294 ALA B CA 1
ATOM 5310 C C . ALA B 1 294 ? -14.664 -6.555 15.32 1 98.19 294 ALA B C 1
ATOM 5312 O O . ALA B 1 294 ? -14.82 -5.578 16.062 1 98.19 294 ALA B O 1
ATOM 5313 N N . GLU B 1 295 ? -13.5 -7.02 14.977 1 98.56 295 GLU B N 1
ATOM 5314 C CA . GLU B 1 295 ? -12.281 -6.406 15.5 1 98.56 295 GLU B CA 1
ATOM 5315 C C . GLU B 1 295 ? -12.07 -5.012 14.914 1 98.56 295 GLU B C 1
ATOM 5317 O O . GLU B 1 295 ? -11.672 -4.09 15.625 1 98.56 295 GLU B O 1
ATOM 5322 N N . MET B 1 296 ? -12.328 -4.832 13.617 1 98.44 296 MET B N 1
ATOM 5323 C CA . MET B 1 296 ? -12.242 -3.514 13 1 98.44 296 MET B CA 1
ATOM 5324 C C . MET B 1 296 ? -13.18 -2.525 13.68 1 98.44 296 MET B C 1
ATOM 5326 O O . MET B 1 296 ? -12.781 -1.413 14.023 1 98.44 296 MET B O 1
ATOM 5330 N N . LEU B 1 297 ? -14.383 -2.961 13.914 1 97.56 297 LEU B N 1
ATOM 5331 C CA . LEU B 1 297 ? -15.383 -2.084 14.516 1 97.56 297 LEU B CA 1
ATOM 5332 C C . LEU B 1 297 ? -14.992 -1.71 15.938 1 97.56 297 LEU B C 1
ATOM 5334 O O . LEU B 1 297 ? -15.188 -0.57 16.359 1 97.56 297 LEU B O 1
ATOM 5338 N N . THR B 1 298 ? -14.438 -2.68 16.703 1 98.44 298 THR B N 1
ATOM 5339 C CA . THR B 1 298 ? -13.977 -2.426 18.062 1 98.44 298 THR B CA 1
ATOM 5340 C C . THR B 1 298 ? -12.906 -1.34 18.078 1 98.44 298 THR B C 1
ATOM 5342 O O . THR B 1 298 ? -13 -0.378 18.844 1 98.44 298 THR B O 1
ATOM 5345 N N . GLU B 1 299 ? -11.945 -1.438 17.172 1 98.56 299 GLU B N 1
ATOM 5346 C CA . GLU B 1 299 ? -10.836 -0.49 17.125 1 98.56 299 GLU B CA 1
ATOM 5347 C C . GLU B 1 299 ? -11.305 0.882 16.656 1 98.56 299 GLU B C 1
ATOM 5349 O O . GLU B 1 299 ? -10.852 1.909 17.156 1 98.56 299 GLU B O 1
ATOM 5354 N N . ILE B 1 300 ? -12.242 0.94 15.719 1 98.25 300 ILE B N 1
ATOM 5355 C CA . ILE B 1 300 ? -12.805 2.195 15.234 1 98.25 300 ILE B CA 1
ATOM 5356 C C . ILE B 1 300 ? -13.555 2.893 16.375 1 98.25 300 ILE B C 1
ATOM 5358 O O . ILE B 1 300 ? -13.414 4.102 16.562 1 98.25 300 ILE B O 1
ATOM 5362 N N . THR B 1 301 ? -14.258 2.098 17.141 1 98.06 301 THR B N 1
ATOM 5363 C CA . THR B 1 301 ? -15.023 2.65 18.25 1 98.06 301 THR B CA 1
ATOM 5364 C C . THR B 1 301 ? -14.086 3.262 19.297 1 98.06 301 THR B C 1
ATOM 5366 O O . THR B 1 301 ? -14.32 4.375 19.766 1 98.06 301 THR B O 1
ATOM 5369 N N . LYS B 1 302 ? -13.023 2.549 19.641 1 98.44 302 LYS B N 1
ATOM 5370 C CA . LYS B 1 302 ? -12.031 3.07 20.578 1 98.44 302 LYS B CA 1
ATOM 5371 C C . LYS B 1 302 ? -11.422 4.375 20.047 1 98.44 302 LYS B C 1
ATOM 5373 O O . LYS B 1 302 ? -11.242 5.324 20.812 1 98.44 302 LYS B O 1
ATOM 5378 N N . ALA B 1 303 ? -11.156 4.414 18.781 1 98.5 303 ALA B N 1
ATOM 5379 C CA . ALA B 1 303 ? -10.547 5.586 18.141 1 98.5 303 ALA B CA 1
ATOM 5380 C C . ALA B 1 303 ? -11.508 6.773 18.156 1 98.5 303 ALA B C 1
ATOM 5382 O O . ALA B 1 303 ? -11.086 7.918 18.328 1 98.5 303 ALA B O 1
ATOM 5383 N N . GLN B 1 304 ? -12.789 6.516 17.922 1 98 304 GLN B N 1
ATOM 5384 C CA . GLN B 1 304 ? -13.805 7.562 17.969 1 98 304 GLN B CA 1
ATOM 5385 C C . GLN B 1 304 ? -13.859 8.219 19.344 1 98 304 GLN B C 1
ATOM 5387 O O . GLN B 1 304 ? -13.883 9.445 19.453 1 98 304 GLN B O 1
ATOM 5392 N N . LEU B 1 305 ? -13.859 7.402 20.344 1 98.44 305 LEU B N 1
ATOM 5393 C CA . LEU B 1 305 ? -13.914 7.914 21.719 1 98.44 305 LEU B CA 1
ATOM 5394 C C . LEU B 1 305 ? -12.648 8.695 22.047 1 98.44 305 LEU B C 1
ATOM 5396 O O . LEU B 1 305 ? -12.711 9.719 22.734 1 98.44 305 LEU B O 1
ATOM 5400 N N . LEU B 1 306 ? -11.547 8.234 21.562 1 98.69 306 LEU B N 1
ATOM 5401 C CA . LEU B 1 306 ? -10.258 8.867 21.828 1 98.69 306 LEU B CA 1
ATOM 5402 C C . LEU B 1 306 ? -10.227 10.289 21.281 1 98.69 306 LEU B C 1
ATOM 5404 O O . LEU B 1 306 ? -9.875 11.227 22 1 98.69 306 LEU B O 1
ATOM 5408 N N . VAL B 1 307 ? -10.672 10.508 20.047 1 98.62 307 VAL B N 1
ATOM 5409 C CA . VAL B 1 307 ? -10.562 11.828 19.438 1 98.62 307 VAL B CA 1
ATOM 5410 C C . VAL B 1 307 ? -11.68 12.727 19.953 1 98.62 307 VAL B C 1
ATOM 5412 O O . VAL B 1 307 ? -11.5 13.938 20.094 1 98.62 307 VAL B O 1
ATOM 5415 N N . TRP B 1 308 ? -12.836 12.141 20.266 1 98.38 308 TRP B N 1
ATOM 5416 C CA . TRP B 1 308 ? -13.898 12.945 20.859 1 98.38 308 TRP B CA 1
ATOM 5417 C C . TRP B 1 308 ? -13.438 13.562 22.172 1 98.38 308 TRP B C 1
ATOM 5419 O O . TRP B 1 308 ? -13.594 14.766 22.391 1 98.38 308 TRP B O 1
ATOM 5429 N N . ARG B 1 309 ? -12.891 12.742 23.062 1 98.81 309 ARG B N 1
ATOM 5430 C CA . ARG B 1 309 ? -12.414 13.242 24.359 1 98.81 309 ARG B CA 1
ATOM 5431 C C . ARG B 1 309 ? -11.305 14.273 24.172 1 98.81 309 ARG B C 1
ATOM 5433 O O . ARG B 1 309 ? -11.281 15.305 24.844 1 98.81 309 ARG B O 1
ATOM 5440 N N . LEU B 1 310 ? -10.414 14.039 23.25 1 98.81 310 LEU B N 1
ATOM 5441 C CA . LEU B 1 310 ? -9.359 15 22.938 1 98.81 310 LEU B CA 1
ATOM 5442 C C . LEU B 1 310 ? -9.945 16.328 22.469 1 98.81 310 LEU B C 1
ATOM 5444 O O . LEU B 1 310 ? -9.445 17.391 22.844 1 98.81 310 LEU B O 1
ATOM 5448 N N . GLY B 1 311 ? -11.016 16.219 21.641 1 98.69 311 GLY B N 1
ATOM 5449 C CA . GLY B 1 311 ? -11.703 17.422 21.188 1 98.69 311 GLY B CA 1
ATOM 5450 C C . GLY B 1 311 ? -12.297 18.234 22.328 1 98.69 311 GLY B C 1
ATOM 5451 O O . GLY B 1 311 ? -12.219 19.469 22.328 1 98.69 311 GLY B O 1
ATOM 5452 N N . MET B 1 312 ? -12.844 17.562 23.344 1 98.62 312 MET B N 1
ATOM 5453 C CA . MET B 1 312 ? -13.367 18.234 24.516 1 98.62 312 MET B CA 1
ATOM 5454 C C . MET B 1 312 ? -12.266 18.969 25.266 1 98.62 312 MET B C 1
ATOM 5456 O O . MET B 1 312 ? -12.438 20.125 25.656 1 98.62 312 MET B O 1
ATOM 5460 N N . LEU B 1 313 ? -11.203 18.297 25.438 1 98.75 313 LEU B N 1
ATOM 5461 C CA . LEU B 1 313 ? -10.07 18.875 26.141 1 98.75 313 LEU B CA 1
ATOM 5462 C C . LEU B 1 313 ? -9.523 20.094 25.391 1 98.75 313 LEU B C 1
ATOM 5464 O O . LEU B 1 313 ? -9.148 21.094 26 1 98.75 313 LEU B O 1
ATOM 5468 N N . LYS B 1 314 ? -9.484 20.047 24.094 1 98.19 314 LYS B N 1
ATOM 5469 C CA . LYS B 1 314 ? -9.008 21.172 23.281 1 98.19 314 LYS B CA 1
ATOM 5470 C C . LYS B 1 314 ? -9.945 22.375 23.406 1 98.19 314 LYS B C 1
ATOM 5472 O O . LYS B 1 314 ? -9.492 23.5 23.531 1 98.19 314 LYS B O 1
ATOM 5477 N N . ASN B 1 315 ? -11.234 22.062 23.344 1 98 315 ASN B N 1
ATOM 5478 C CA . ASN B 1 315 ? -12.227 23.125 23.516 1 98 315 ASN B CA 1
ATOM 5479 C C . ASN B 1 315 ? -12.078 23.828 24.859 1 98 315 ASN B C 1
ATOM 5481 O O . ASN B 1 315 ? -12.359 25.016 24.969 1 98 315 ASN B O 1
ATOM 5485 N N . GLU B 1 316 ? -11.609 23.078 25.828 1 98.06 316 GLU B N 1
ATOM 5486 C CA . GLU B 1 316 ? -11.445 23.609 27.172 1 98.06 316 GLU B CA 1
ATOM 5487 C C . GLU B 1 316 ? -10.055 24.219 27.359 1 98.06 316 GLU B C 1
ATOM 5489 O O . GLU B 1 316 ? -9.758 24.781 28.422 1 98.06 316 GLU B O 1
ATOM 5494 N N . GLY B 1 317 ? -9.211 24.125 26.375 1 96.69 317 GLY B N 1
ATOM 5495 C CA . GLY B 1 317 ? -7.848 24.625 26.469 1 96.69 317 GLY B CA 1
ATOM 5496 C C . GLY B 1 317 ? -6.961 23.781 27.359 1 96.69 317 GLY B C 1
ATOM 5497 O O . GLY B 1 317 ? -5.977 24.266 27.922 1 96.69 317 GLY B O 1
ATOM 5498 N N . LYS B 1 318 ? -7.262 22.484 27.453 1 97.81 318 LYS B N 1
ATOM 5499 C CA . LYS B 1 318 ? -6.57 21.609 28.406 1 97.81 318 LYS B CA 1
ATOM 5500 C C . LYS B 1 318 ? -5.785 20.516 27.672 1 97.81 318 LYS B C 1
ATOM 5502 O O . LYS B 1 318 ? -5.051 19.75 28.297 1 97.81 318 LYS B O 1
ATOM 5507 N N . ALA B 1 319 ? -5.898 20.5 26.375 1 97.81 319 ALA B N 1
ATOM 5508 C CA . ALA B 1 319 ? -5.23 19.438 25.641 1 97.81 319 ALA B CA 1
ATOM 5509 C C . ALA B 1 319 ? -3.715 19.594 25.703 1 97.81 319 ALA B C 1
ATOM 5511 O O . ALA B 1 319 ? -3.193 20.703 25.594 1 97.81 319 ALA B O 1
ATOM 5512 N N . SER B 1 320 ? -3.006 18.453 25.906 1 97.44 320 SER B N 1
ATOM 5513 C CA . SER B 1 320 ? -1.546 18.453 25.922 1 97.44 320 SER B CA 1
ATOM 5514 C C . SER B 1 320 ? -0.98 17.828 24.641 1 97.44 320 SER B C 1
ATOM 5516 O O . SER B 1 320 ? -1.683 17.109 23.938 1 97.44 320 SER B O 1
ATOM 5518 N N . THR B 1 321 ? 0.283 18.109 24.375 1 96.56 321 THR B N 1
ATOM 5519 C CA . THR B 1 321 ? 0.999 17.531 23.25 1 96.56 321 THR B CA 1
ATOM 5520 C C . THR B 1 321 ? 1.03 16.016 23.359 1 96.56 321 THR B C 1
ATOM 5522 O O . THR B 1 321 ? 0.899 15.312 22.344 1 96.56 321 THR B O 1
ATOM 5525 N N . GLY B 1 322 ? 1.24 15.508 24.578 1 97.38 322 GLY B N 1
ATOM 5526 C CA . GLY B 1 322 ? 1.237 14.062 24.781 1 97.38 322 GLY B CA 1
ATOM 5527 C C . GLY B 1 322 ? -0.069 13.406 24.375 1 97.38 322 GLY B C 1
ATOM 5528 O O . GLY B 1 322 ? -0.068 12.336 23.766 1 97.38 322 GLY B O 1
ATOM 5529 N N . GLN B 1 323 ? -1.193 14.039 24.656 1 98.12 323 GLN B N 1
ATOM 5530 C CA . GLN B 1 323 ? -2.514 13.531 24.312 1 98.12 323 GLN B CA 1
ATOM 5531 C C . GLN B 1 323 ? -2.723 13.539 22.797 1 98.12 323 GLN B C 1
ATOM 5533 O O . GLN B 1 323 ? -3.246 12.57 22.234 1 98.12 323 GLN B O 1
ATOM 5538 N N . VAL B 1 324 ? -2.301 14.594 22.141 1 98.38 324 VAL B N 1
ATOM 5539 C CA . VAL B 1 324 ? -2.416 14.719 20.703 1 98.38 324 VAL B CA 1
ATOM 5540 C C . VAL B 1 324 ? -1.553 13.656 20.016 1 98.38 324 VAL B C 1
ATOM 5542 O O . VAL B 1 324 ? -1.993 13.008 19.062 1 98.38 324 VAL B O 1
ATOM 5545 N N . SER B 1 325 ? -0.343 13.453 20.562 1 98.19 325 SER B N 1
ATOM 5546 C CA . SER B 1 325 ? 0.575 12.453 20.031 1 98.19 325 SER B CA 1
ATOM 5547 C C . SER B 1 325 ? -0.014 11.047 20.141 1 98.19 325 SER B C 1
ATOM 5549 O O . SER B 1 325 ? 0.08 10.25 19.203 1 98.19 325 SER B O 1
ATOM 5551 N N . MET B 1 326 ? -0.609 10.727 21.266 1 98.56 326 MET B N 1
ATOM 5552 C CA . MET B 1 326 ? -1.249 9.43 21.469 1 98.56 326 MET B CA 1
ATOM 5553 C C . MET B 1 326 ? -2.365 9.203 20.453 1 98.56 326 MET B C 1
ATOM 5555 O O . MET B 1 326 ? -2.465 8.125 19.875 1 98.56 326 MET B O 1
ATOM 5559 N N . ALA B 1 327 ? -3.168 10.219 20.234 1 98.81 327 ALA B N 1
ATOM 5560 C CA . ALA B 1 327 ? -4.32 10.102 19.344 1 98.81 327 ALA B CA 1
ATOM 5561 C C . ALA B 1 327 ? -3.879 9.883 17.891 1 98.81 327 ALA B C 1
ATOM 5563 O O . ALA B 1 327 ? -4.398 9 17.203 1 98.81 327 ALA B O 1
ATOM 5564 N N . LYS B 1 328 ? -2.961 10.703 17.422 1 98.81 328 LYS B N 1
ATOM 5565 C CA . LYS B 1 328 ? -2.484 10.531 16.047 1 98.81 328 LYS B CA 1
ATOM 5566 C C . LYS B 1 328 ? -1.887 9.141 15.844 1 98.81 328 LYS B C 1
ATOM 5568 O O . LYS B 1 328 ? -2.246 8.438 14.906 1 98.81 328 LYS B O 1
ATOM 5573 N N . ARG B 1 329 ? -0.97 8.789 16.766 1 98.75 329 ARG B N 1
ATOM 5574 C CA . ARG B 1 329 ? -0.286 7.504 16.641 1 98.75 329 ARG B CA 1
ATOM 5575 C C . ARG B 1 329 ? -1.285 6.355 16.578 1 98.75 329 ARG B C 1
ATOM 5577 O O . ARG B 1 329 ? -1.209 5.508 15.68 1 98.75 329 ARG B O 1
ATOM 5584 N N . ASN B 1 330 ? -2.215 6.344 17.469 1 98.81 330 ASN B N 1
ATOM 5585 C CA . ASN B 1 330 ? -3.176 5.25 17.547 1 98.81 330 ASN B CA 1
ATOM 5586 C C . ASN B 1 330 ? -4.078 5.207 16.328 1 98.81 330 ASN B C 1
ATOM 5588 O O . ASN B 1 330 ? -4.25 4.148 15.711 1 98.81 330 ASN B O 1
ATOM 5592 N N . ASN B 1 331 ? -4.691 6.324 16.016 1 98.88 331 ASN B N 1
ATOM 5593 C CA . ASN B 1 331 ? -5.734 6.312 15 1 98.88 331 ASN B CA 1
ATOM 5594 C C . ASN B 1 331 ? -5.16 6.043 13.609 1 98.88 331 ASN B C 1
ATOM 5596 O O . ASN B 1 331 ? -5.816 5.418 12.773 1 98.88 331 ASN B O 1
ATOM 5600 N N . VAL B 1 332 ? -3.945 6.527 13.375 1 98.94 332 VAL B N 1
ATOM 5601 C CA . VAL B 1 332 ? -3.35 6.27 12.07 1 98.94 332 VAL B CA 1
ATOM 5602 C C . VAL B 1 332 ? -2.957 4.797 11.961 1 98.94 332 VAL B C 1
ATOM 5604 O O . VAL B 1 332 ? -3.219 4.152 10.945 1 98.94 332 VAL B O 1
ATOM 5607 N N . ASP B 1 333 ? -2.346 4.238 13.008 1 98.69 333 ASP B N 1
ATOM 5608 C CA . ASP B 1 333 ? -1.992 2.824 13.016 1 98.69 333 ASP B CA 1
ATOM 5609 C C . ASP B 1 333 ? -3.232 1.946 12.859 1 98.69 333 ASP B C 1
ATOM 5611 O O . ASP B 1 333 ? -3.23 0.988 12.086 1 98.69 333 ASP B O 1
ATOM 5615 N N . MET B 1 334 ? -4.234 2.301 13.633 1 98.69 334 MET B N 1
ATOM 5616 C CA . MET B 1 334 ? -5.504 1.585 13.555 1 98.69 334 MET B CA 1
ATOM 5617 C C . MET B 1 334 ? -6.09 1.667 12.148 1 98.69 334 MET B C 1
ATOM 5619 O O . MET B 1 334 ? -6.547 0.663 11.602 1 98.69 334 MET B O 1
ATOM 5623 N N . ALA B 1 335 ? -6.078 2.803 11.508 1 98.94 335 ALA B N 1
ATOM 5624 C CA . ALA B 1 335 ? -6.625 2.984 10.164 1 98.94 335 ALA B CA 1
ATOM 5625 C C . ALA B 1 335 ? -5.871 2.137 9.148 1 98.94 335 ALA B C 1
ATOM 5627 O O . ALA B 1 335 ? -6.473 1.567 8.234 1 98.94 335 ALA B O 1
ATOM 5628 N N . LEU B 1 336 ? -4.566 2.057 9.281 1 98.88 336 LEU B N 1
ATOM 5629 C CA . LEU B 1 336 ? -3.754 1.214 8.414 1 98.88 336 LEU B CA 1
ATOM 5630 C C . LEU B 1 336 ? -4.18 -0.247 8.523 1 98.88 336 LEU B C 1
ATOM 5632 O O . LEU B 1 336 ? -4.367 -0.919 7.504 1 98.88 336 LEU B O 1
ATOM 5636 N N . LYS B 1 337 ? -4.348 -0.714 9.711 1 98.69 337 LYS B N 1
ATOM 5637 C CA . LYS B 1 337 ? -4.734 -2.104 9.93 1 98.69 337 LYS B CA 1
ATOM 5638 C C . LYS B 1 337 ? -6.125 -2.383 9.367 1 98.69 337 LYS B C 1
ATOM 5640 O O . LYS B 1 337 ? -6.352 -3.42 8.742 1 98.69 337 LYS B O 1
ATOM 5645 N N . VAL B 1 338 ? -7.016 -1.443 9.57 1 98.75 338 VAL B N 1
ATOM 5646 C CA . VAL B 1 338 ? -8.375 -1.592 9.062 1 98.75 338 VAL B CA 1
ATOM 5647 C C . VAL B 1 338 ? -8.359 -1.645 7.535 1 98.75 338 VAL B C 1
ATOM 5649 O O . VAL B 1 338 ? -9.016 -2.494 6.93 1 98.75 338 VAL B O 1
ATOM 5652 N N . ALA B 1 339 ? -7.625 -0.751 6.91 1 98.88 339 ALA B N 1
ATOM 5653 C CA . ALA B 1 339 ? -7.547 -0.728 5.449 1 98.88 339 ALA B CA 1
ATOM 5654 C C . ALA B 1 339 ? -6.984 -2.041 4.91 1 98.88 339 ALA B C 1
ATOM 5656 O O . ALA B 1 339 ? -7.492 -2.58 3.924 1 98.88 339 ALA B O 1
ATOM 5657 N N . ARG B 1 340 ? -6.023 -2.572 5.539 1 98.69 340 ARG B N 1
ATOM 5658 C CA . ARG B 1 340 ? -5.379 -3.805 5.102 1 98.69 340 ARG B CA 1
ATOM 5659 C C . ARG B 1 340 ? -6.32 -4.996 5.238 1 98.69 340 ARG B C 1
ATOM 5661 O O . ARG B 1 340 ? -6.395 -5.844 4.344 1 98.69 340 ARG B O 1
ATOM 5668 N N . GLU B 1 341 ? -7.035 -5.082 6.316 1 98.62 341 GLU B N 1
ATOM 5669 C CA . GLU B 1 341 ? -8.008 -6.156 6.496 1 98.62 341 GLU B CA 1
ATOM 5670 C C . GLU B 1 341 ? -9.156 -6.031 5.496 1 98.62 341 GLU B C 1
ATOM 5672 O O . GLU B 1 341 ? -9.656 -7.035 4.988 1 98.62 341 GLU B O 1
ATOM 5677 N N . ALA B 1 342 ? -9.602 -4.77 5.293 1 98.75 342 ALA B N 1
ATOM 5678 C CA . ALA B 1 342 ? -10.633 -4.535 4.289 1 98.75 342 ALA B CA 1
ATOM 5679 C C . ALA B 1 342 ? -10.188 -5.023 2.916 1 98.75 342 ALA B C 1
ATOM 5681 O O . ALA B 1 342 ? -10.953 -5.664 2.195 1 98.75 342 ALA B O 1
ATOM 5682 N N . ARG B 1 343 ? -8.977 -4.742 2.6 1 98.62 343 ARG B N 1
ATOM 5683 C CA . ARG B 1 343 ? -8.406 -5.191 1.333 1 98.62 343 ARG B CA 1
ATOM 5684 C C . ARG B 1 343 ? -8.484 -6.707 1.208 1 98.62 343 ARG B C 1
ATOM 5686 O O . ARG B 1 343 ? -8.844 -7.234 0.154 1 98.62 343 ARG B O 1
ATOM 5693 N N . GLN B 1 344 ? -8.195 -7.434 2.24 1 98.44 344 GLN B N 1
ATOM 5694 C CA . GLN B 1 344 ? -8.227 -8.891 2.23 1 98.44 344 GLN B CA 1
ATOM 5695 C C . GLN B 1 344 ? -9.648 -9.414 2.039 1 98.44 344 GLN B C 1
ATOM 5697 O O . GLN B 1 344 ? -9.867 -10.375 1.303 1 98.44 344 GLN B O 1
ATOM 5702 N N . ILE B 1 345 ? -10.57 -8.781 2.66 1 98.56 345 ILE B N 1
ATOM 5703 C CA . ILE B 1 345 ? -11.969 -9.211 2.572 1 98.56 345 ILE B CA 1
ATOM 5704 C C . ILE B 1 345 ? -12.453 -9.086 1.129 1 98.56 345 ILE B C 1
ATOM 5706 O O . ILE B 1 345 ? -13.195 -9.945 0.645 1 98.56 345 ILE B O 1
ATOM 5710 N N . LEU B 1 346 ? -11.969 -8.094 0.414 1 98.25 346 LEU B N 1
ATOM 5711 C CA . LEU B 1 346 ? -12.438 -7.852 -0.945 1 98.25 346 LEU B CA 1
ATOM 5712 C C . LEU B 1 346 ? -11.742 -8.781 -1.935 1 98.25 346 LEU B C 1
ATOM 5714 O O . LEU B 1 346 ? -12.148 -8.875 -3.096 1 98.25 346 LEU B O 1
ATOM 5718 N N . GLY B 1 347 ? -10.688 -9.469 -1.516 1 97 347 GLY B N 1
ATOM 5719 C CA . GLY B 1 347 ? -9.969 -10.352 -2.422 1 97 347 GLY B CA 1
ATOM 5720 C C . GLY B 1 347 ? -9.438 -9.641 -3.648 1 97 347 GLY B C 1
ATOM 5721 O O . GLY B 1 347 ? -8.797 -8.594 -3.535 1 97 347 GLY B O 1
ATOM 5722 N N . GLY B 1 348 ? -9.625 -10.195 -4.801 1 96.56 348 GLY B N 1
ATOM 5723 C CA . GLY B 1 348 ? -9.148 -9.625 -6.047 1 96.56 348 GLY B CA 1
ATOM 5724 C C . GLY B 1 348 ? -9.68 -8.227 -6.309 1 96.56 348 GLY B C 1
ATOM 5725 O O . GLY B 1 348 ? -8.953 -7.363 -6.797 1 96.56 348 GLY B O 1
ATOM 5726 N N . MET B 1 349 ? -10.914 -8.008 -5.93 1 96.94 349 MET B N 1
ATOM 5727 C CA . MET B 1 349 ? -11.523 -6.703 -6.148 1 96.94 349 MET B CA 1
ATOM 5728 C C . MET B 1 349 ? -10.836 -5.633 -5.309 1 96.94 349 MET B C 1
ATOM 5730 O O . MET B 1 349 ? -10.859 -4.453 -5.66 1 96.94 349 MET B O 1
ATOM 5734 N N . GLY B 1 350 ? -10.195 -6.051 -4.254 1 97.81 350 GLY B N 1
ATOM 5735 C CA . GLY B 1 350 ? -9.578 -5.133 -3.309 1 97.81 350 GLY B CA 1
ATOM 5736 C C . GLY B 1 350 ? -8.367 -4.422 -3.871 1 97.81 350 GLY B C 1
ATOM 5737 O O . GLY B 1 350 ? -7.926 -3.406 -3.326 1 97.81 350 GLY B O 1
ATOM 5738 N N . ILE B 1 351 ? -7.801 -4.91 -4.949 1 97.88 351 ILE B N 1
ATOM 5739 C CA . ILE B 1 351 ? -6.574 -4.312 -5.465 1 97.88 351 ILE B CA 1
ATOM 5740 C C . ILE B 1 351 ? -6.895 -3.416 -6.656 1 97.88 351 ILE B C 1
ATOM 5742 O O . ILE B 1 351 ? -6 -2.793 -7.234 1 97.88 351 ILE B O 1
ATOM 5746 N N . THR B 1 352 ? -8.172 -3.344 -7.059 1 97.31 352 THR B N 1
ATOM 5747 C CA . THR B 1 352 ? -8.57 -2.518 -8.188 1 97.31 352 THR B CA 1
ATOM 5748 C C . THR B 1 352 ? -8.992 -1.127 -7.723 1 97.31 352 THR B C 1
ATOM 5750 O O . THR B 1 352 ? -9.258 -0.919 -6.535 1 97.31 352 THR B O 1
ATOM 5753 N N . GLY B 1 353 ? -9.102 -0.237 -8.703 1 96.75 353 GLY B N 1
ATOM 5754 C CA . GLY B 1 353 ? -9.594 1.103 -8.43 1 96.75 353 GLY B CA 1
ATOM 5755 C C . GLY B 1 353 ? -11.109 1.19 -8.414 1 96.75 353 GLY B C 1
ATOM 5756 O O . GLY B 1 353 ? -11.672 2.281 -8.305 1 96.75 353 GLY B O 1
ATOM 5757 N N . GLU B 1 354 ? -11.75 0.001 -8.516 1 96.62 354 GLU B N 1
ATOM 5758 C CA . GLU B 1 354 ? -13.203 -0.014 -8.398 1 96.62 354 GLU B CA 1
ATOM 5759 C C . GLU B 1 354 ? -13.641 0.294 -6.969 1 96.62 354 GLU B C 1
ATOM 5761 O O . GLU B 1 354 ? -14.758 0.757 -6.742 1 96.62 354 GLU B O 1
ATOM 5766 N N . TYR B 1 355 ? -12.836 -0.026 -6.043 1 97.38 355 TYR B N 1
ATOM 5767 C CA . TYR B 1 355 ? -12.992 0.326 -4.637 1 97.38 355 TYR B CA 1
ATOM 5768 C C . TYR B 1 355 ? -11.812 1.156 -4.152 1 97.38 355 TYR B C 1
ATOM 5770 O O . TYR B 1 355 ? -10.695 1.028 -4.668 1 97.38 355 TYR B O 1
ATOM 5778 N N . PRO B 1 356 ? -11.992 1.959 -3.156 1 97.88 356 PRO B N 1
ATOM 5779 C CA . PRO B 1 356 ? -10.945 2.902 -2.768 1 97.88 356 PRO B CA 1
ATOM 5780 C C . PRO B 1 356 ? -9.961 2.309 -1.763 1 97.88 356 PRO B C 1
ATOM 5782 O O . PRO B 1 356 ? -9.148 3.037 -1.182 1 97.88 356 PRO B O 1
ATOM 5785 N N . ILE B 1 357 ? -9.945 1.064 -1.555 1 98.56 357 ILE B N 1
ATOM 5786 C CA . ILE B 1 357 ? -9.273 0.442 -0.421 1 98.56 357 ILE B CA 1
ATOM 5787 C C . ILE B 1 357 ? -7.762 0.61 -0.564 1 98.56 357 ILE B C 1
ATOM 5789 O O . ILE B 1 357 ? -7.094 1.097 0.353 1 98.56 357 ILE B O 1
ATOM 5793 N N . MET B 1 358 ? -7.16 0.27 -1.688 1 98.69 358 MET B N 1
ATOM 5794 C CA . MET B 1 358 ? -5.719 0.377 -1.885 1 98.69 358 MET B CA 1
ATOM 5795 C C . MET B 1 358 ? -5.27 1.834 -1.837 1 98.69 358 MET B C 1
ATOM 5797 O O . MET B 1 358 ? -4.191 2.139 -1.327 1 98.69 358 MET B O 1
ATOM 5801 N N . ARG B 1 359 ? -6.082 2.701 -2.389 1 98.5 359 ARG B N 1
ATOM 5802 C CA . ARG B 1 359 ? -5.734 4.117 -2.326 1 98.5 359 ARG B CA 1
ATOM 5803 C C . ARG B 1 359 ? -5.637 4.594 -0.88 1 98.5 359 ARG B C 1
ATOM 5805 O O . ARG B 1 359 ? -4.668 5.258 -0.506 1 98.5 359 ARG B O 1
ATOM 5812 N N . HIS B 1 360 ? -6.66 4.238 -0.046 1 98.81 360 HIS B N 1
ATOM 5813 C CA . HIS B 1 360 ? -6.602 4.582 1.37 1 98.81 360 HIS B CA 1
ATOM 5814 C C . HIS B 1 360 ? -5.363 3.99 2.033 1 98.81 360 HIS B C 1
ATOM 5816 O O . HIS B 1 360 ? -4.664 4.68 2.775 1 98.81 360 HIS B O 1
ATOM 5822 N N . MET B 1 361 ? -5.129 2.76 1.745 1 98.75 361 MET B N 1
ATOM 5823 C CA . MET B 1 361 ? -4 2.047 2.336 1 98.75 361 MET B CA 1
ATOM 5824 C C . MET B 1 361 ? -2.684 2.74 2.002 1 98.75 361 MET B C 1
ATOM 5826 O O . MET B 1 361 ? -1.852 2.963 2.885 1 98.75 361 MET B O 1
ATOM 5830 N N . MET B 1 362 ? -2.49 3.141 0.785 1 98.56 362 MET B N 1
ATOM 5831 C CA . MET B 1 362 ? -1.256 3.775 0.333 1 98.56 362 MET B CA 1
ATOM 5832 C C . MET B 1 362 ? -1.146 5.199 0.873 1 98.56 362 MET B C 1
ATOM 5834 O O . MET B 1 362 ? -0.067 5.629 1.282 1 98.56 362 MET B O 1
ATOM 5838 N N . ASN B 1 363 ? -2.234 5.875 0.894 1 98.81 363 ASN B N 1
ATOM 5839 C CA . ASN B 1 363 ? -2.234 7.234 1.425 1 98.81 363 ASN B CA 1
ATOM 5840 C C . ASN B 1 363 ? -1.813 7.262 2.893 1 98.81 363 ASN B C 1
ATOM 5842 O O . ASN B 1 363 ? -1.037 8.125 3.303 1 98.81 363 ASN B O 1
ATOM 5846 N N . LEU B 1 364 ? -2.281 6.332 3.629 1 98.88 364 LEU B N 1
ATOM 5847 C CA . LEU B 1 364 ? -2.049 6.297 5.07 1 98.88 364 LEU B CA 1
ATOM 5848 C C . LEU B 1 364 ? -0.576 6.047 5.375 1 98.88 364 LEU B C 1
ATOM 5850 O O . LEU B 1 364 ? -0.112 6.328 6.484 1 98.88 364 LEU B O 1
ATOM 5854 N N . GLU B 1 365 ? 0.172 5.57 4.367 1 98.75 365 GLU B N 1
ATOM 5855 C CA . GLU B 1 365 ? 1.604 5.371 4.566 1 98.75 365 GLU B CA 1
ATOM 5856 C C . GLU B 1 365 ? 2.336 6.703 4.699 1 98.75 365 GLU B C 1
ATOM 5858 O O . GLU B 1 365 ? 3.375 6.785 5.355 1 98.75 365 GLU B O 1
ATOM 5863 N N . SER B 1 366 ? 1.831 7.742 4.098 1 98.62 366 SER B N 1
ATOM 5864 C CA . SER B 1 366 ? 2.357 9.086 4.328 1 98.62 366 SER B CA 1
ATOM 5865 C C . SER B 1 366 ? 1.857 9.656 5.652 1 98.62 366 SER B C 1
ATOM 5867 O O . SER B 1 366 ? 2.613 10.305 6.379 1 98.62 366 SER B O 1
ATOM 5869 N N . VAL B 1 367 ? 0.623 9.359 5.961 1 98.75 367 VAL B N 1
ATOM 5870 C CA . VAL B 1 367 ? -0.024 9.938 7.133 1 98.75 367 VAL B CA 1
ATOM 5871 C C . VAL B 1 367 ? 0.679 9.461 8.398 1 98.75 367 VAL B C 1
ATOM 5873 O O . VAL B 1 367 ? 0.826 10.219 9.367 1 98.75 367 VAL B O 1
ATOM 5876 N N . VAL B 1 368 ? 1.147 8.266 8.391 1 98.31 368 VAL B N 1
ATOM 5877 C CA . VAL B 1 368 ? 1.808 7.707 9.562 1 98.31 368 VAL B CA 1
ATOM 5878 C C . VAL B 1 368 ? 3.195 8.32 9.719 1 98.31 368 VAL B C 1
ATOM 5880 O O . VAL B 1 368 ? 3.766 8.312 10.812 1 98.31 368 VAL B O 1
ATOM 5883 N N . THR B 1 369 ? 3.666 9.016 8.695 1 97.94 369 THR B N 1
ATOM 5884 C CA . THR B 1 369 ? 5.043 9.508 8.656 1 97.94 369 THR B CA 1
ATOM 5885 C C . THR B 1 369 ? 5.09 11.008 8.922 1 97.94 369 THR B C 1
ATOM 5887 O O . THR B 1 369 ? 5.879 11.477 9.742 1 97.94 369 THR B O 1
ATOM 5890 N N . TYR B 1 370 ? 4.223 11.758 8.211 1 96.94 370 TYR B N 1
ATOM 5891 C CA . TYR B 1 370 ? 4.398 13.203 8.273 1 96.94 370 TYR B CA 1
ATOM 5892 C C . TYR B 1 370 ? 3.871 13.766 9.586 1 96.94 370 TYR B C 1
ATOM 5894 O O . TYR B 1 370 ? 3.141 13.078 10.312 1 96.94 370 TYR B O 1
ATOM 5902 N N . GLU B 1 371 ? 4.398 14.992 9.969 1 96.44 371 GLU B N 1
ATOM 5903 C CA . GLU B 1 371 ? 4.051 15.711 11.195 1 96.44 371 GLU B CA 1
ATOM 5904 C C . GLU B 1 371 ? 4.359 14.875 12.43 1 96.44 371 GLU B C 1
ATOM 5906 O O . GLU B 1 371 ? 3.625 14.922 13.414 1 96.44 371 GLU B O 1
ATOM 5911 N N . GLY B 1 372 ? 5.418 14.086 12.32 1 96.19 372 GLY B N 1
ATOM 5912 C CA . GLY B 1 372 ? 5.852 13.172 13.359 1 96.19 372 GLY B CA 1
ATOM 5913 C C . GLY B 1 372 ? 5.559 11.719 13.031 1 96.19 372 GLY B C 1
ATOM 5914 O O . GLY B 1 372 ? 4.395 11.328 12.922 1 96.19 372 GLY B O 1
ATOM 5915 N N . THR B 1 373 ? 6.617 10.938 12.906 1 97.25 373 THR B N 1
ATOM 5916 C CA . THR B 1 373 ? 6.461 9.523 12.586 1 97.25 373 THR B CA 1
ATOM 5917 C C . THR B 1 373 ? 5.82 8.773 13.742 1 97.25 373 THR B C 1
ATOM 5919 O O . THR B 1 373 ? 5.707 9.305 14.852 1 97.25 373 THR B O 1
ATOM 5922 N N . HIS B 1 374 ? 5.414 7.594 13.445 1 97.69 374 HIS B N 1
ATOM 5923 C CA . HIS B 1 374 ? 4.887 6.703 14.477 1 97.69 374 HIS B CA 1
ATOM 5924 C C . HIS B 1 374 ? 5.852 6.59 15.648 1 97.69 374 HIS B C 1
ATOM 5926 O O . HIS B 1 374 ? 5.438 6.684 16.812 1 97.69 374 HIS B O 1
ATOM 5932 N N . ASP B 1 375 ? 7.156 6.477 15.461 1 97.19 375 ASP B N 1
ATOM 5933 C CA . ASP B 1 375 ? 8.172 6.285 16.484 1 97.19 375 ASP B CA 1
ATOM 5934 C C . ASP B 1 375 ? 8.367 7.551 17.312 1 97.19 375 ASP B C 1
ATOM 5936 O O . ASP B 1 375 ? 8.57 7.48 18.531 1 97.19 375 ASP B O 1
ATOM 5940 N N . ILE B 1 376 ? 8.312 8.664 16.625 1 97.06 376 ILE B N 1
ATOM 5941 C CA . ILE B 1 376 ? 8.445 9.93 17.344 1 97.06 376 ILE B CA 1
ATOM 5942 C C . ILE B 1 376 ? 7.305 10.086 18.344 1 97.06 376 ILE B C 1
ATOM 5944 O O . ILE B 1 376 ? 7.523 10.469 19.484 1 97.06 376 ILE B O 1
ATOM 5948 N N . HIS B 1 377 ? 6.094 9.742 17.922 1 98.12 377 HIS B N 1
ATOM 5949 C CA . HIS B 1 377 ? 4.949 9.867 18.828 1 98.12 377 HIS B CA 1
ATOM 5950 C C . HIS B 1 377 ? 5.047 8.875 19.984 1 98.12 377 HIS B C 1
ATOM 5952 O O . HIS B 1 377 ? 4.609 9.164 21.094 1 98.12 377 HIS B O 1
ATOM 5958 N N . LEU B 1 378 ? 5.637 7.672 19.719 1 97.5 378 LEU B N 1
ATOM 5959 C CA . LEU B 1 378 ? 5.922 6.727 20.781 1 97.5 378 LEU B CA 1
ATOM 5960 C C . LEU B 1 378 ? 6.887 7.336 21.797 1 97.5 378 LEU B C 1
ATOM 5962 O O . LEU B 1 378 ? 6.672 7.223 23.016 1 97.5 378 LEU B O 1
ATOM 5966 N N . LEU B 1 379 ? 7.871 8 21.359 1 96.94 379 LEU B N 1
ATOM 5967 C CA . LEU B 1 379 ? 8.891 8.586 22.234 1 96.94 379 LEU B CA 1
ATOM 5968 C C . LEU B 1 379 ? 8.32 9.766 23 1 96.94 379 LEU B C 1
ATOM 5970 O O . LEU B 1 379 ? 8.695 10 24.156 1 96.94 379 LEU B O 1
ATOM 5974 N N . ILE B 1 380 ? 7.438 10.547 22.344 1 97 380 ILE B N 1
ATOM 5975 C CA . ILE B 1 380 ? 6.789 11.648 23.047 1 97 380 ILE B CA 1
ATOM 5976 C C . ILE B 1 380 ? 5.98 11.117 24.219 1 97 380 ILE B C 1
ATOM 5978 O O . ILE B 1 380 ? 6.094 11.617 25.344 1 97 380 ILE B O 1
ATOM 5982 N N . THR B 1 381 ? 5.195 10.062 24.016 1 97.12 381 THR B N 1
ATOM 5983 C CA . THR B 1 381 ? 4.398 9.453 25.078 1 97.12 381 THR B CA 1
ATOM 5984 C C . THR B 1 381 ? 5.301 8.805 26.125 1 97.12 381 THR B C 1
ATOM 5986 O O . THR B 1 381 ? 5.035 8.914 27.328 1 97.12 381 THR B O 1
ATOM 5989 N N . GLY B 1 382 ? 6.379 8.133 25.672 1 97.25 382 GLY B N 1
ATOM 5990 C CA . GLY B 1 382 ? 7.344 7.566 26.594 1 97.25 382 GLY B CA 1
ATOM 5991 C C . GLY B 1 382 ? 7.973 8.602 27.516 1 97.25 382 GLY B C 1
ATOM 5992 O O . GLY B 1 382 ? 8.094 8.383 28.719 1 97.25 382 GLY B O 1
ATOM 5993 N N . HIS B 1 383 ? 8.359 9.695 26.922 1 96.88 383 HIS B N 1
ATOM 5994 C CA . HIS B 1 383 ? 8.93 10.789 27.703 1 96.88 383 HIS B CA 1
ATOM 5995 C C . HIS B 1 383 ? 7.918 11.32 28.719 1 96.88 383 HIS B C 1
ATOM 5997 O O . HIS B 1 383 ? 8.281 11.609 29.859 1 96.88 383 HIS B O 1
ATOM 6003 N N . ASP B 1 384 ? 6.719 11.391 28.25 1 95.81 384 ASP B N 1
ATOM 6004 C CA . ASP B 1 384 ? 5.66 11.867 29.141 1 95.81 384 ASP B CA 1
ATOM 6005 C C . ASP B 1 384 ? 5.477 10.922 30.328 1 95.81 384 ASP B C 1
ATOM 6007 O O . ASP B 1 384 ? 5.199 11.375 31.438 1 95.81 384 ASP B O 1
ATOM 6011 N N . ILE B 1 385 ? 5.621 9.625 30.172 1 97.31 385 ILE B N 1
ATOM 6012 C CA . ILE B 1 385 ? 5.371 8.602 31.172 1 97.31 385 ILE B CA 1
ATOM 6013 C C . ILE B 1 385 ? 6.559 8.516 32.125 1 97.31 385 ILE B C 1
ATOM 6015 O O . ILE B 1 385 ? 6.375 8.344 33.344 1 97.31 385 ILE B O 1
ATOM 6019 N N . THR B 1 386 ? 7.781 8.828 31.641 1 97.5 386 THR B N 1
ATOM 6020 C CA . THR B 1 386 ? 8.953 8.492 32.438 1 97.5 386 THR B CA 1
ATOM 6021 C C . THR B 1 386 ? 9.672 9.758 32.906 1 97.5 386 THR B C 1
ATOM 6023 O O . THR B 1 386 ? 10.445 9.727 33.844 1 97.5 386 THR B O 1
ATOM 6026 N N . GLY B 1 387 ? 9.5 10.82 32.125 1 96.75 387 GLY B N 1
ATOM 6027 C CA . GLY B 1 387 ? 10.25 12.047 32.375 1 96.75 387 GLY B CA 1
ATOM 6028 C C . GLY B 1 387 ? 11.664 11.992 31.828 1 96.75 387 GLY B C 1
ATOM 6029 O O . GLY B 1 387 ? 12.438 12.938 32 1 96.75 387 GLY B O 1
ATOM 6030 N N . LEU B 1 388 ? 11.992 10.906 31.141 1 97.19 388 LEU B N 1
ATOM 6031 C CA . LEU B 1 388 ? 13.352 10.727 30.625 1 97.19 388 LEU B CA 1
ATOM 6032 C C . LEU B 1 388 ? 13.383 10.828 29.109 1 97.19 388 LEU B C 1
ATOM 6034 O O . LEU B 1 388 ? 12.516 10.258 28.438 1 97.19 388 LEU B O 1
ATOM 6038 N N . ASN B 1 389 ? 14.32 11.586 28.641 1 94.12 389 ASN B N 1
ATOM 6039 C CA . ASN B 1 389 ? 14.477 11.789 27.203 1 94.12 389 ASN B CA 1
ATOM 6040 C C . ASN B 1 389 ? 15.117 10.578 26.531 1 94.12 389 ASN B C 1
ATOM 6042 O O . ASN B 1 389 ? 16.188 10.125 26.953 1 94.12 389 ASN B O 1
ATOM 6046 N N . ALA B 1 390 ? 14.484 10.031 25.516 1 93.81 390 ALA B N 1
ATOM 6047 C CA . ALA B 1 390 ? 15.023 8.891 24.781 1 93.81 390 ALA B CA 1
ATOM 6048 C C . ALA B 1 390 ? 15.094 9.195 23.281 1 93.81 390 ALA B C 1
ATOM 6050 O O . ALA B 1 390 ? 15.195 8.273 22.469 1 93.81 390 ALA B O 1
ATOM 6051 N N . PHE B 1 391 ? 15.078 10.461 22.891 1 90.88 391 PHE B N 1
ATOM 6052 C CA . PHE B 1 391 ? 15.102 10.836 21.469 1 90.88 391 PHE B CA 1
ATOM 6053 C C . PHE B 1 391 ? 16.5 10.68 20.906 1 90.88 391 PHE B C 1
ATOM 6055 O O . PHE B 1 391 ? 16.672 10.484 19.703 1 90.88 391 PHE B O 1
ATOM 6062 N N . LYS B 1 392 ? 17.641 10.914 21.781 1 85.5 392 LYS B N 1
ATOM 6063 C CA . LYS B 1 392 ? 19.016 10.867 21.328 1 85.5 392 LYS B CA 1
ATOM 6064 C C . LYS B 1 392 ? 19.766 9.695 21.953 1 85.5 392 LYS B C 1
ATOM 6066 O O . LYS B 1 392 ? 19.438 9.266 23.062 1 85.5 392 LYS B O 1
#

Sequence (784 aa):
MKTSTYTQPDYYNMDDLLTEEHKLIRQSVQAFMNKEVKPIIENYAQRSIFPDHLVKPFGALGLYGPTTPVEYGGGGLDYISYGIMMQEIERVDSGMRSMASVQGSLVMFPIFKYGSEEQKKKYLPKLASGELLGCFGLTEPDHGSNPAGMVTSIKDAGDHYILNGAKMWITNSPKADIAVVWAKDDAGRIKGIIVERGMEGFTTPEIHNKWSLRASITGELVFDNVKVPKTHVLPKADGLSGPLKCLDSARYGIAWGALGAAMECYDIAKNYAMERVQFGKPIAGFQLTQKKLAEMLTEITKAQLLVWRLGMLKNEGKASTGQVSMAKRNNVDMALKVAREARQILGGMGITGEYPIMRHMMNLESVVTYEGTHDIHLLITGHDITGLNAFKMKTSTYTQPDYYNMDDLLTEEHKLIRQSVQAFMNKEVKPIIENYAQRSIFPDHLVKPFGALGLYGPTTPVEYGGGGLDYISYGIMMQEIERVDSGMRSMASVQGSLVMFPIFKYGSEEQKKKYLPKLASGELLGCFGLTEPDHGSNPAGMVTSIKDAGDHYILNGAKMWITNSPKADIAVVWAKDDAGRIKGIIVERGMEGFTTPEIHNKWSLRASITGELVFDNVKVPKTHVLPKADGLSGPLKCLDSARYGIAWGALGAAMECYDIAKNYAMERVQFGKPIAGFQLTQKKLAEMLTEITKAQLLVWRLGMLKNEGKASTGQVSMAKRNNVDMALKVAREARQILGGMGITGEYPIMRHMMNLESVVTYEGTHDIHLLITGHDITGLNAFK

Solvent-accessible surface area (backbone atoms only — not comparable to full-atom values): 38509 Å² total; per-residue (Å²): 100,81,73,64,79,72,72,72,82,57,86,78,50,60,67,78,77,48,53,72,65,45,52,52,49,42,51,52,50,39,51,48,39,58,67,71,40,55,82,48,48,60,62,28,34,76,66,54,35,54,68,69,84,48,46,38,59,41,14,72,71,45,60,23,30,26,54,39,49,54,94,41,48,22,66,52,42,54,50,50,48,44,26,43,50,26,14,44,41,13,37,69,33,55,25,62,30,49,54,33,40,38,33,12,26,43,29,42,39,50,37,64,75,18,31,46,72,69,51,29,68,67,44,32,39,37,43,16,41,29,79,35,42,36,12,48,37,63,33,25,90,74,18,61,95,38,56,88,69,57,74,28,30,34,39,87,64,82,76,27,28,36,30,37,41,54,26,38,81,19,53,37,29,59,71,26,45,33,30,40,34,54,26,25,36,88,86,66,45,32,34,37,30,57,45,53,65,81,43,62,48,53,50,35,57,67,64,76,62,50,69,31,39,26,35,31,48,37,7,28,39,38,32,53,66,19,76,37,53,59,87,35,44,25,76,66,32,67,32,69,62,44,62,52,52,27,42,51,51,34,34,45,33,48,21,28,13,27,44,18,35,24,51,42,25,49,42,41,32,52,55,48,27,59,65,43,54,51,87,89,35,36,45,47,76,37,69,72,49,40,51,52,52,54,51,44,50,51,54,50,51,55,42,50,54,52,48,51,53,48,25,53,31,47,66,68,72,63,58,48,70,52,58,39,31,49,40,27,43,49,21,36,54,51,21,46,54,33,19,54,52,25,27,58,70,45,41,78,58,21,39,25,60,52,37,65,33,48,58,52,41,35,25,44,60,46,60,39,36,53,89,54,32,53,64,52,28,50,49,47,41,48,24,69,77,68,74,49,86,75,90,114,99,80,72,64,78,74,71,73,81,57,88,80,50,59,68,77,78,49,52,71,65,47,51,51,50,42,52,52,48,38,51,49,39,60,67,72,39,55,82,49,48,62,62,30,33,76,67,54,37,55,67,68,81,49,46,39,59,41,13,72,71,45,59,23,31,26,56,38,50,52,94,42,47,23,65,52,42,55,52,50,49,44,26,42,48,26,14,43,40,12,37,70,32,54,26,61,30,48,52,33,39,38,32,13,27,43,28,42,39,51,38,63,77,18,31,47,72,68,52,27,68,65,46,32,38,37,42,16,40,28,78,36,41,37,11,48,36,65,33,25,89,74,20,61,95,38,56,87,69,58,76,28,29,34,38,87,62,82,76,27,27,37,30,36,41,53,25,37,80,18,52,36,29,59,72,26,44,32,30,39,34,54,26,25,36,88,86,64,44,32,34,38,31,58,45,54,65,80,44,62,46,55,50,36,56,67,65,75,61,51,69,32,37,25,36,31,48,36,7,28,39,39,33,52,66,19,78,39,52,61,85,35,44,25,75,65,31,68,31,69,60,44,62,51,53,27,42,51,50,34,34,46,35,46,22,27,14,27,44,19,35,24,52,43,26,47,44,41,31,52,56,46,26,61,64,43,53,52,85,90,34,37,44,47,76,37,68,72,49,42,50,52,53,54,52,42,51,51,53,49,50,55,41,52,52,52,49,51,54,49,26,53,30,46,64,69,72,64,57,48,70,52,57,39,30,50,40,27,42,48,22,36,54,50,20,45,52,34,18,52,52,25,24,58,70,45,41,79,58,22,38,25,60,52,36,65,33,48,60,52,41,34,25,44,60,46,60,41,37,54,86,55,31,53,64,53,28,51,49,47,42,47,26,69,75,68,75,49,84,76,89,113

Foldseek 3Di:
DPAFPLPFDPPVPLVVLDDPVLVVLLVLLLVCCVVPPQVCPLVLLVVLAAPLVCLQVCLVSQLAQQCDDVVLQHNVDALSSNLSNLLSNLLRNVQRSVQRLQLHLQPLVLCRVQNDPVSSNVPRNCSSSSVFGEKEFQAAPVRALNSLPAAFEWEDDDQWTFTFGKGFFIWPQQPGQKYFHWHAYPVRKIWTFIDGPPFPQWHWDWDDDANASSNITTTMIGGDRTTGGPNGIRHRDIHPVSNLSSLLSSLLNLLSNLLSNLSSLLSLLVVQQQPDDDPHHRNCPDPVSVVLSVVSSVLSNVLSVLSSVLSVCVSVVNHDSLSSLVSSLSSLVSSLSSLVSSLVSNPPVSVDSVGCSVNSNRHSVVSCPHSAHSVRSVQSNVCVVPVDHDPD/DPAFPLPFPPPVPLVVLDDPVLVVLLVVLLVCCVPPPQVCPLVLLVVLAAPLVCLQVCLVSQLAQQCDDVVLQHNVDALSSNLSNLLSNLLRNVQRSVQRLQLHLQPLVLCRVQNDPVSSNVPRNCSSSSVFGEKEFQAAPVRALNSLPAAFEWEDDDQWTFTFGKGFFIWPQQPGQKYFHWHAYPVRKIWTFIGGPPFPQWHWDWDDDAQASSNITTTMIGGDRTTGGPNGIRHRDIHPVSNLSSLLRSLLNLLSNLLSNLSSLLSLLVVQQQPDDDPHHRNCPDPVSVVLSVVSSVLSNVLSVLSSVLSVCVSVVNHDSLSSLVSSLSSLVSSLSSLVSSLVSNPPVSVDSVGCSVNSNRHSVVSCPHSAHSVRSVQSNVCVVPVDHDPD

Secondary structure (DSSP, 8-state):
----------TT-GGGGS-HHHHHHHHHHHHHIIIIIHHHHHHHHHHT---GGGHHHHHHTT-S-TTS-GGGT-----HHHHHHHHHHHHTT-HHHHHHHHIIIIIIIHHHHHHS-HHHHHHHHHHHHHTSS-EEEE--BTTBSS-GGG---EEEE-SSEEEEEEEEEEEETGGG-SEEEEEEE-TTS-EEEEEEETT-TTEE-PBP--BSSSTTS-EEEEEEEEEEEEGGGB-TT--STHHHHHHHHHHHHHHHHHHHHHHHHHHHHHHHHHHH-EETTEEGGGSHHHHHHHHHHHHHHHHHHHHHHHHHHHHHTT---HHHHHHHHHHHHHHHHHHHHHHHHHHGGGGGBTTSSHHHHHHHHHHHTTTTS-HHHHHHHHHHHHHS-----/----------TT-GGGGS-HHHHHHHHHHHHHIIIIIHHHHHHHHHHT---GGGHHHHHHTT-S-TTS-GGGTS----HHHHHHHHHHHHTT-HHHHHHHHIIIIIIIHHHHHHS-HHHHHHHHHHHHHTSS-EEEE--BTTBSS-GGG---EEEE-SSEEEEEEEEEEEETGGG-SEEEEEEE-TTS-EEEEEEETT-TTEE-PBP--BSSSTTS-EEEEEEEEEEEEGGGB-TT--STHHHHHHHHHHHHHHHHHHHHHHHHHHHHHHHHHHH-EETTEEGGGSHHHHHHHHHHHHHHHHHHHHHHHHHHHHHTT---HHHHHHHHHHHHHHHHHHHHHHHHHHGGGGGBTTSSHHHHHHHHHHHTTTTS-HHHHHHHHHHHHHS-----

Organism: Cytophaga hutchinsonii (strain ATCC 33406 / DSM 1761 / CIP 103989 / NBRC 15051 / NCIMB 9469 / D465) (NCBI:txid269798)

Nearest PDB structures (foldseek):
  2r0n-assembly1_A  TM=9.896E-01  e=4.658E-43  Homo sapiens
  2r0m-assembly1_A  TM=9.799E-01  e=5.452E-42  Homo sapiens
  3d6b-assembly1_A  TM=9.649E-01  e=1.674E-38  Burkholderia pseudomallei 1710b
  2vig-assembly1_D  TM=9.664E-01  e=1.089E-31  Homo sapiens
  2dvl-assembly1_A  TM=9.739E-01  e=3.377E-30  Thermus thermophilus HB8

InterPro domains:
  IPR006089 Acyl-CoA dehydrogenase, conserved site [PS00073] (344-363)
  IPR006091 Acyl-CoA dehydrogenase/oxidase, middle domain [PF02770] (135-226)
  IPR009075 Acyl-CoA dehydrogenase/oxidase, C-terminal [PF00441] (238-382)
  IPR009100 Acyl-CoA dehydrogenase/oxidase, N-terminal and middle domain superfamily [SSF56645] (7-237)
  IPR013786 Acyl-CoA dehydrogenase/oxidase, N-terminal [PF02771] (19-131)
  IPR036250 Acyl-CoA dehydrogenase-like, C-terminal [SSF47203] (243-389)
  IPR037069 Acyl-CoA dehydrogenase/oxidase, N-terminal domain superfamily [G3DSA:1.10.540.10] (1-132)
  IPR046373 Acyl-CoA oxidase/dehydrogenase, middle domain superfamily [G3DSA:2.40.110.10] (134-238)
  IPR052033 Glutaryl-CoA dehydrogenase [PTHR42807] (5-391)